Protein 1GG4 (pdb70)

Radius of gyration: 36.11 Å; Cα contacts (8 Å, |Δi|>4): 2031; chains: 2; bounding box: 95×79×88 Å

Organism: Escherichia coli (strain K12) (NCBI:txid83333)

Nearest PDB structures (foldseek):
  1gg4-assembly2_B  TM=1.001E+00  e=2.282E-78  Escherichia coli
  4cvk-assembly1_A  TM=8.024E-01  e=1.200E-45  Pseudomonas aeruginosa PAO1
  4ziy-assembly1_A  TM=7.717E-01  e=1.145E-40  Acinetobacter baumannii AB5075
  4qdi-assembly1_A  TM=7.540E-01  e=4.428E-40  Acinetobacter baumannii AB307-0294
  7d27-assembly1_A  TM=6.739E-01  e=1.101E-16  Acinetobacter baumannii

B-factor: mean 52.87, std 14.73, range [15.75, 120.43]

Secondary structure (DSSP, 8-state):
--EEHHHHHHHTTEEEES---EES-EES-GGG--TT-EEE--B-SS-BTTTTHHHHHHTT--EEEESS--S-SS-EEEES-HHHHHHHHHHHHHHHS--EEEEEE-SS-HHHHH--HHHHTTTS-EEE--TT--STTT---GGG--TT-SEEEEE---SSSSHHHHHHHHH--SEEEE-----HHHHHHHHHGGGGG--TT-EE--TTS--HHHHHHHHTTSEE--B-SS-TT-SBEEEEEEE-SSSEEEEEEETTEEEEEEE-SSSTHHHHHHHHHHHH------HHHHHHHHTT--PPTTSSEEEEEETTEEEEE--S---S---HHHHHHH---EEEEEE-----TTHHHHHHHHHHHHHHHHT-SEEEEESSSTHHHHHHTTS-EEESSHHHHHHHHHHHHHH-SSEEEEEE--GGG--HHHHHH-/--EEHHHHHHHHT-EEES---EES-EES-GGG--TT-EEE--EETTEETTTTHHHHHHHT-SEEEESS--S-SS-EEE-S-HHHHHHHHHHHHHHTS--EEEEEE-SS-HHHHH--HHHHHHHS-EEE--TT--STTT---GGG--TT-SEEEEE---SSTTHHHHHHHHH--SEEEE-----HHHHHHHHHGGGGG--TT-EE--TTS--HHHHHHHHTT-EE--B-SS-TT-SBEEEEEE--SS-EEEEEEETTEEEEEEE-SS-THHHHHHHHHHHH------HHHHHHHHTT----TTSSEEEEEETTEEEEE-TT---S---HHHHHHH---EEEEEE-----STHHHHHHHHHHHHHHHTT-SB--EESSSTHHHHHHTTS--EESSHHHHHHHHHHHHHH-SSEEEEEE--GGG--HHHHHH-

Structure (mmCIF, N/CA/C/O backbone):
data_1GG4
#
_entry.id   1GG4
#
_cell.length_a   74.2
_cell.length_b   74.2
_cell.length_c   429.3
_cell.angle_alpha   90.
_cell.angle_beta   90.
_cell.angle_gamma   120.
#
_symmetry.space_group_name_H-M   'P 61'
#
loop_
_entity.id
_entity.type
_entity.pdbx_description
1 polymer 'UDP-N-ACETYLMURAMOYLALANYL-D-GLUTAMYL-2,6-DIAMINOPIMELATE-D-ALANYL-D-ALANYL LIGASE'
2 water water
#
loop_
_atom_site.group_PDB
_atom_site.id
_atom_site.type_symbol
_atom_site.label_atom_id
_atom_site.label_alt_id
_atom_site.label_comp_id
_atom_site.label_asym_id
_atom_site.label_entity_id
_atom_site.label_seq_id
_atom_site.pdbx_PDB_ins_code
_atom_site.Cartn_x
_atom_site.Cartn_y
_atom_site.Cartn_z
_atom_site.occupancy
_atom_site.B_iso_or_equiv
_atom_site.auth_seq_id
_atom_site.auth_comp_id
_atom_site.auth_asym_id
_atom_site.auth_atom_id
_atom_site.pdbx_PDB_model_num
ATOM 9 N N . ILE A 1 2 ? 16.092 107.383 32.459 1.00 47.18 2 ILE A N 1
ATOM 10 C CA . ILE A 1 2 ? 16.449 108.613 33.156 1.00 43.70 2 ILE A CA 1
ATOM 11 C C . ILE A 1 2 ? 16.814 109.601 32.054 1.00 47.74 2 ILE A C 1
ATOM 12 O O . ILE A 1 2 ? 17.140 109.188 30.925 1.00 46.16 2 ILE A O 1
ATOM 17 N N . SER A 1 3 ? 16.772 110.891 32.383 1.00 43.57 3 SER A N 1
ATOM 18 C CA . SER A 1 3 ? 17.086 111.933 31.424 1.00 36.81 3 SER A CA 1
ATOM 19 C C . SER A 1 3 ? 18.576 111.939 31.133 1.00 41.18 3 SER A C 1
ATOM 20 O O . SER A 1 3 ? 19.392 111.899 32.053 1.00 48.18 3 SER A O 1
ATOM 23 N N . VAL A 1 4 ? 18.930 111.936 29.852 1.00 43.05 4 VAL A N 1
ATOM 24 C CA . VAL A 1 4 ? 20.332 111.944 29.432 1.00 45.84 4 VAL A CA 1
ATOM 25 C C . VAL A 1 4 ? 20.494 112.726 28.115 1.00 47.06 4 VAL A C 1
ATOM 26 O O . VAL A 1 4 ? 19.579 112.756 27.296 1.00 44.04 4 VAL A O 1
ATOM 30 N N . THR A 1 5 ? 21.640 113.369 27.922 1.00 42.19 5 THR A N 1
ATOM 31 C CA . THR A 1 5 ? 21.871 114.130 26.703 1.00 41.19 5 THR A CA 1
ATOM 32 C C . THR A 1 5 ? 22.697 113.376 25.667 1.00 42.11 5 THR A C 1
ATOM 33 O O . THR A 1 5 ? 23.600 112.618 26.012 1.00 50.55 5 THR A O 1
ATOM 37 N N . LEU A 1 6 ? 22.413 113.628 24.394 1.00 40.73 6 LEU A N 1
ATOM 38 C CA . LEU A 1 6 ? 23.136 113.006 23.295 1.00 41.26 6 LEU A CA 1
ATOM 39 C C . LEU A 1 6 ? 24.644 113.190 23.468 1.00 46.96 6 LEU A C 1
ATOM 40 O O . LEU A 1 6 ? 25.418 112.263 23.236 1.00 54.35 6 LEU A O 1
ATOM 45 N N . SER A 1 7 ? 25.059 114.386 23.881 1.00 53.53 7 SER A N 1
ATOM 46 C CA . SER A 1 7 ? 26.473 114.679 24.074 1.00 49.12 7 SER A CA 1
ATOM 47 C C . SER A 1 7 ? 27.061 113.795 25.165 1.00 51.21 7 SER A C 1
ATOM 48 O O . SER A 1 7 ? 28.211 113.377 25.053 1.00 56.08 7 SER A O 1
ATOM 51 N N . GLN A 1 8 ? 26.283 113.500 26.209 1.00 45.11 8 GLN A N 1
ATOM 52 C CA . GLN A 1 8 ? 26.757 112.616 27.277 1.00 40.39 8 GLN A CA 1
ATOM 53 C C . GLN A 1 8 ? 26.932 111.206 26.711 1.00 42.36 8 GLN A C 1
ATOM 54 O O . GLN A 1 8 ? 27.852 110.489 27.074 1.00 55.19 8 GLN A O 1
ATOM 60 N N . LEU A 1 9 ? 26.024 110.808 25.834 1.00 40.20 9 LEU A N 1
ATOM 61 C CA . LEU A 1 9 ? 26.058 109.487 25.226 1.00 40.63 9 LEU A CA 1
ATOM 62 C C . LEU A 1 9 ? 27.243 109.221 24.308 1.00 44.91 9 LEU A C 1
ATOM 63 O O . LEU A 1 9 ? 27.636 108.068 24.117 1.00 44.81 9 LEU A O 1
ATOM 68 N N . THR A 1 10 ? 27.761 110.263 23.671 1.00 47.79 10 THR A N 1
ATOM 69 C CA . THR A 1 10 ? 28.912 110.086 22.793 1.00 48.52 10 THR A CA 1
ATOM 70 C C . THR A 1 10 ? 30.044 109.440 23.609 1.00 47.35 10 THR A C 1
ATOM 71 O O . THR A 1 10 ? 30.688 108.489 23.169 1.00 45.07 10 THR A O 1
ATOM 75 N N . ASP A 1 11 ? 30.227 109.934 24.826 1.00 46.14 11 ASP A N 1
ATOM 76 C CA . ASP A 1 11 ? 31.232 109.419 25.733 1.00 54.45 11 ASP A CA 1
ATOM 77 C C . ASP A 1 11 ? 30.803 107.998 26.094 1.00 54.02 11 ASP A C 1
ATOM 78 O O . ASP A 1 11 ? 31.374 107.018 25.618 1.00 60.98 11 ASP A O 1
ATOM 83 N N . ILE A 1 12 ? 29.705 107.910 26.829 1.00 47.98 12 ILE A N 1
ATOM 84 C CA . ILE A 1 12 ? 29.148 106.654 27.295 1.00 41.59 12 ILE A CA 1
ATOM 85 C C . ILE A 1 12 ? 29.121 105.501 26.313 1.00 43.89 12 ILE A C 1
ATOM 86 O O . ILE A 1 12 ? 29.618 104.425 26.613 1.00 52.06 12 ILE A O 1
ATOM 91 N N . LEU A 1 13 ? 28.557 105.713 25.136 1.00 42.91 13 LEU A N 1
ATOM 92 C CA . LEU A 1 13 ? 28.455 104.635 24.157 1.00 41.79 13 LEU A CA 1
ATOM 93 C C . LEU A 1 13 ? 29.601 104.618 23.153 1.00 45.43 13 LEU A C 1
ATOM 94 O O . LEU A 1 13 ? 29.592 103.822 22.209 1.00 47.23 13 LEU A O 1
ATOM 99 N N . ASN A 1 14 ? 30.598 105.475 23.375 1.00 49.96 14 ASN A N 1
ATOM 100 C CA . ASN A 1 14 ? 31.737 105.613 22.468 1.00 48.96 14 ASN A CA 1
ATOM 101 C C . ASN A 1 14 ? 31.194 105.760 21.034 1.00 48.76 14 ASN A C 1
ATOM 102 O O . ASN A 1 14 ? 31.314 104.862 20.181 1.00 45.94 14 ASN A O 1
ATOM 107 N N . GLY A 1 15 ? 30.562 106.901 20.797 1.00 48.16 15 GLY A N 1
ATOM 108 C CA . GLY A 1 15 ? 29.968 107.155 19.503 1.00 54.07 15 GLY A CA 1
ATOM 109 C C . GLY A 1 15 ? 30.015 108.614 19.132 1.00 50.79 15 GLY A C 1
ATOM 110 O O . GLY A 1 15 ? 30.220 109.460 19.994 1.00 47.78 15 GLY A O 1
ATOM 111 N N . GLU A 1 16 ? 29.815 108.893 17.844 1.00 53.07 16 GLU A N 1
ATOM 112 C CA . GLU A 1 16 ? 29.853 110.243 17.283 1.00 58.10 16 GLU A CA 1
ATOM 113 C C . GLU A 1 16 ? 28.463 110.935 17.213 1.00 54.76 16 GLU A C 1
ATOM 114 O O . GLU A 1 16 ? 27.481 110.327 16.770 1.00 50.07 16 GLU A O 1
ATOM 120 N N . LEU A 1 17 ? 28.388 112.195 17.658 1.00 48.53 17 LEU A N 1
ATOM 121 C CA . LEU A 1 17 ? 27.137 112.948 17.619 1.00 47.27 17 LEU A CA 1
ATOM 122 C C . LEU A 1 17 ? 27.091 113.691 16.291 1.00 51.64 17 LEU A C 1
ATOM 123 O O . LEU A 1 17 ? 27.934 114.544 16.011 1.00 48.72 17 LEU A O 1
ATOM 128 N N . GLN A 1 18 ? 26.084 113.385 15.487 1.00 57.48 18 GLN A N 1
ATOM 129 C CA . GLN A 1 18 ? 25.942 114.026 14.189 1.00 57.05 18 GLN A CA 1
ATOM 130 C C . GLN A 1 18 ? 24.604 114.765 14.069 1.00 54.10 18 GLN A C 1
ATOM 131 O O . GLN A 1 18 ? 23.741 114.383 13.270 1.00 54.41 18 GLN A O 1
ATOM 137 N N . GLY A 1 19 ? 24.446 115.798 14.901 1.00 46.94 19 GLY A N 1
ATOM 138 C CA . GLY A 1 19 ? 23.248 116.623 14.930 1.00 46.36 19 GLY A CA 1
ATOM 139 C C . GLY A 1 19 ? 23.355 117.540 16.135 1.00 51.14 19 GLY A C 1
ATOM 140 O O . GLY A 1 19 ? 24.431 117.628 16.722 1.00 60.94 19 GLY A O 1
ATOM 141 N N . ALA A 1 20 ? 22.304 118.275 16.489 1.00 50.56 20 ALA A N 1
ATOM 142 C CA . ALA A 1 20 ? 22.363 119.147 17.674 1.00 51.74 20 ALA A CA 1
ATOM 143 C C . ALA A 1 20 ? 22.319 118.291 18.941 1.00 52.50 20 ALA A C 1
ATOM 144 O O . ALA A 1 20 ? 22.160 117.080 18.859 1.00 67.81 20 ALA A O 1
ATOM 146 N N . ASP A 1 21 ? 22.497 118.895 20.108 1.00 51.45 21 ASP A N 1
ATOM 147 C CA . ASP A 1 21 ? 22.424 118.109 21.329 1.00 51.53 21 ASP A CA 1
ATOM 148 C C . ASP A 1 21 ? 20.940 117.980 21.659 1.00 54.41 21 ASP A C 1
ATOM 149 O O . ASP A 1 21 ? 20.135 118.738 21.135 1.00 62.15 21 ASP A O 1
ATOM 154 N N . ILE A 1 22 ? 20.574 117.053 22.540 1.00 60.95 22 ILE A N 1
ATOM 155 C CA . ILE A 1 22 ? 19.168 116.803 22.890 1.00 49.56 22 ILE A CA 1
ATOM 156 C C . ILE A 1 22 ? 19.092 116.080 24.233 1.00 45.19 22 ILE A C 1
ATOM 157 O O . ILE A 1 22 ? 20.051 115.435 24.642 1.00 44.08 22 ILE A O 1
ATOM 162 N N . THR A 1 23 ? 17.980 116.235 24.939 1.00 43.59 23 THR A N 1
ATOM 163 C CA . THR A 1 23 ? 17.765 115.501 26.178 1.00 44.09 23 THR A CA 1
ATOM 164 C C . THR A 1 23 ? 16.779 114.378 25.827 1.00 47.66 23 THR A C 1
ATOM 165 O O . THR A 1 23 ? 15.817 114.593 25.077 1.00 45.43 23 THR A O 1
ATOM 169 N N . LEU A 1 24 ? 17.083 113.175 26.305 1.00 51.46 24 LEU A N 1
ATOM 170 C CA . LEU A 1 24 ? 16.261 111.992 26.104 1.00 43.21 24 LEU A CA 1
ATOM 171 C C . LEU A 1 24 ? 15.759 111.669 27.501 1.00 56.60 24 LEU A C 1
ATOM 172 O O . LEU A 1 24 ? 16.404 111.997 28.500 1.00 62.47 24 LEU A O 1
ATOM 177 N N . ASP A 1 25 ? 14.625 110.994 27.563 1.00 59.89 25 ASP A N 1
ATOM 178 C CA . ASP A 1 25 ? 13.988 110.640 28.822 1.00 52.02 25 ASP A CA 1
ATOM 179 C C . ASP A 1 25 ? 13.362 109.272 28.584 1.00 47.96 25 ASP A C 1
ATOM 180 O O . ASP A 1 25 ? 12.838 108.645 29.505 1.00 49.87 25 ASP A O 1
ATOM 185 N N . ALA A 1 26 ? 13.478 108.796 27.344 1.00 34.53 26 ALA A N 1
ATOM 186 C CA . ALA A 1 26 ? 12.900 107.536 26.923 1.00 31.22 26 ALA A CA 1
ATOM 187 C C . ALA A 1 26 ? 13.601 106.964 25.698 1.00 38.50 26 ALA A C 1
ATOM 188 O O . ALA A 1 26 ? 13.923 107.693 24.762 1.00 36.15 26 ALA A O 1
ATOM 190 N N . VAL A 1 27 ? 13.781 105.645 25.679 1.00 43.41 27 VAL A N 1
ATOM 191 C CA . VAL A 1 27 ? 14.453 104.974 24.563 1.00 44.56 27 VAL A CA 1
ATOM 192 C C . VAL A 1 27 ? 13.655 103.729 24.183 1.00 48.09 27 VAL A C 1
ATOM 193 O O . VAL A 1 27 ? 12.953 103.154 25.037 1.00 49.65 27 VAL A O 1
ATOM 197 N N . THR A 1 28 ? 13.727 103.347 22.906 1.00 44.55 28 THR A N 1
ATOM 198 C CA . THR A 1 28 ? 13.032 102.170 22.416 1.00 43.10 28 THR A CA 1
ATOM 199 C C . THR A 1 28 ? 13.579 101.676 21.100 1.00 48.27 28 THR A C 1
ATOM 200 O O . THR A 1 28 ? 14.217 102.418 20.357 1.00 44.71 28 THR A O 1
ATOM 204 N N . THR A 1 29 ? 13.308 100.402 20.835 1.00 51.92 29 THR A N 1
ATOM 205 C CA . THR A 1 29 ? 13.733 99.705 19.629 1.00 47.38 29 THR A CA 1
ATOM 206 C C . THR A 1 29 ? 12.481 99.369 18.791 1.00 52.42 29 THR A C 1
ATOM 207 O O . THR A 1 29 ? 12.583 98.799 17.702 1.00 49.25 29 THR A O 1
ATOM 211 N N . ASP A 1 30 ? 11.306 99.756 19.288 1.00 55.10 30 ASP A N 1
ATOM 212 C CA . ASP A 1 30 ? 10.044 99.438 18.622 1.00 57.03 30 ASP A CA 1
ATOM 213 C C . ASP A 1 30 ? 9.270 100.655 18.141 1.00 58.88 30 ASP A C 1
ATOM 214 O O . ASP A 1 30 ? 8.913 101.541 18.940 1.00 46.50 30 ASP A O 1
ATOM 219 N N . THR A 1 31 ? 8.961 100.641 16.841 1.00 60.24 31 THR A N 1
ATOM 220 C CA . THR A 1 31 ? 8.207 101.711 16.173 1.00 64.24 31 THR A CA 1
ATOM 221 C C . THR A 1 31 ? 6.822 101.864 16.787 1.00 62.90 31 THR A C 1
ATOM 222 O O . THR A 1 31 ? 6.289 102.977 16.923 1.00 66.16 31 THR A O 1
ATOM 226 N N . ARG A 1 32 ? 6.286 100.742 17.244 1.00 58.94 32 ARG A N 1
ATOM 227 C CA . ARG A 1 32 ? 4.971 100.713 17.858 1.00 58.49 32 ARG A CA 1
ATOM 228 C C . ARG A 1 32 ? 5.072 101.250 19.295 1.00 57.27 32 ARG A C 1
ATOM 229 O O . ARG A 1 32 ? 4.077 101.382 20.005 1.00 55.24 32 ARG A O 1
ATOM 237 N N . LYS A 1 33 ? 6.281 101.625 19.695 1.00 60.79 33 LYS A N 1
ATOM 238 C CA . LYS A 1 33 ? 6.504 102.126 21.039 1.00 64.95 33 LYS A CA 1
ATOM 239 C C . LYS A 1 33 ? 7.216 103.483 21.141 1.00 63.80 33 LYS A C 1
ATOM 240 O O . LYS A 1 33 ? 7.875 103.766 22.150 1.00 63.04 33 LYS A O 1
ATOM 246 N N . LEU A 1 34 ? 7.065 104.336 20.129 1.00 58.59 34 LEU A N 1
ATOM 247 C CA . LEU A 1 34 ? 7.710 105.650 20.169 1.00 50.89 34 LEU A CA 1
ATOM 248 C C . LEU A 1 34 ? 7.012 106.605 21.147 1.00 55.00 34 LEU A C 1
ATOM 249 O O . LEU A 1 34 ? 5.799 106.511 21.375 1.00 59.24 34 LEU A O 1
ATOM 254 N N . THR A 1 35 ? 7.788 107.510 21.735 1.00 56.80 35 THR A N 1
ATOM 255 C CA . THR A 1 35 ? 7.259 108.517 22.650 1.00 55.31 35 THR A CA 1
ATOM 256 C C . THR A 1 35 ? 7.831 109.822 22.098 1.00 65.34 35 THR A C 1
ATOM 257 O O . THR A 1 35 ? 8.893 109.819 21.453 1.00 62.05 35 THR A O 1
ATOM 261 N N . PRO A 1 36 ? 7.116 110.946 22.294 1.00 68.89 36 PRO A N 1
ATOM 262 C CA . PRO A 1 36 ? 7.540 112.266 21.821 1.00 62.39 36 PRO A CA 1
ATOM 263 C C . PRO A 1 36 ? 8.978 112.628 22.182 1.00 56.27 36 PRO A C 1
ATOM 264 O O . PRO A 1 36 ? 9.245 113.001 23.320 1.00 52.54 36 PRO A O 1
ATOM 268 N N . GLY A 1 37 ? 9.888 112.521 21.211 1.00 54.43 37 GLY A N 1
ATOM 269 C CA . GLY A 1 37 ? 11.285 112.883 21.418 1.00 52.82 37 GLY A CA 1
ATOM 270 C C . GLY A 1 37 ? 12.125 111.857 22.144 1.00 54.66 37 GLY A C 1
ATOM 271 O O . GLY A 1 37 ? 12.964 112.201 22.979 1.00 57.14 37 GLY A O 1
ATOM 272 N N . CYS A 1 38 ? 11.895 110.596 21.818 1.00 49.77 38 CYS A N 1
ATOM 273 C CA . CYS A 1 38 ? 12.612 109.493 22.426 1.00 44.47 38 CYS A CA 1
ATOM 274 C C . CYS A 1 38 ? 13.779 109.124 21.516 1.00 43.94 38 CYS A C 1
ATOM 275 O O . CYS A 1 38 ? 13.930 109.700 20.435 1.00 40.92 38 CYS A O 1
ATOM 278 N N . LEU A 1 39 ? 14.605 108.180 21.961 1.00 44.94 39 LEU A N 1
ATOM 279 C CA . LEU A 1 39 ? 15.746 107.710 21.176 1.00 41.24 39 LEU A CA 1
ATOM 280 C C . LEU A 1 39 ? 15.363 106.386 20.550 1.00 44.55 39 LEU A C 1
ATOM 281 O O . LEU A 1 39 ? 15.000 105.440 21.252 1.00 55.90 39 LEU A O 1
ATOM 286 N N . PHE A 1 40 ? 15.392 106.320 19.231 1.00 41.40 40 PHE A N 1
ATOM 287 C CA . PHE A 1 40 ? 15.060 105.078 18.564 1.00 42.18 40 PHE A CA 1
ATOM 288 C C . PHE A 1 40 ? 16.361 104.364 18.254 1.00 43.34 40 PHE A C 1
ATOM 289 O O . PHE A 1 40 ? 17.171 104.875 17.493 1.00 39.81 40 PHE A O 1
ATOM 297 N N . VAL A 1 41 ? 16.568 103.210 18.883 1.00 46.05 41 VAL A N 1
ATOM 298 C CA . VAL A 1 41 ? 17.762 102.403 18.668 1.00 37.37 41 VAL A CA 1
ATOM 299 C C . VAL A 1 41 ? 17.480 101.516 17.481 1.00 34.36 41 VAL A C 1
ATOM 300 O O . VAL A 1 41 ? 16.564 100.700 17.503 1.00 41.89 41 VAL A O 1
ATOM 304 N N . ALA A 1 42 ? 18.272 101.658 16.442 1.00 36.27 42 ALA A N 1
ATOM 305 C CA . ALA A 1 42 ? 18.064 100.844 15.272 1.00 38.45 42 ALA A CA 1
ATOM 306 C C . ALA A 1 42 ? 18.936 99.600 15.333 1.00 46.86 42 ALA A C 1
ATOM 307 O O . ALA A 1 42 ? 20.125 99.642 15.032 1.00 48.00 42 ALA A O 1
ATOM 309 N N . LEU A 1 43 ? 18.358 98.496 15.778 1.00 53.14 43 LEU A N 1
ATOM 310 C CA . LEU A 1 43 ? 19.113 97.258 15.861 1.00 52.04 43 LEU A CA 1
ATOM 311 C C . LEU A 1 43 ? 19.038 96.521 14.545 1.00 54.27 43 LEU A C 1
ATOM 312 O O . LEU A 1 43 ? 18.157 96.768 13.727 1.00 59.42 43 LEU A O 1
ATOM 317 N N . LYS A 1 44 ? 19.951 95.590 14.348 1.00 60.20 44 LYS A N 1
ATOM 318 C CA . LYS A 1 44 ? 19.907 94.783 13.162 1.00 68.02 44 LYS A CA 1
ATOM 319 C C . LYS A 1 44 ? 20.025 93.329 13.563 1.00 76.22 44 LYS A C 1
ATOM 320 O O . LYS A 1 44 ? 21.001 92.919 14.207 1.00 73.19 44 LYS A O 1
ATOM 326 N N . GLY A 1 45 ? 18.916 92.616 13.397 1.00 84.63 45 GLY A N 1
ATOM 327 C CA . GLY A 1 45 ? 18.911 91.198 13.660 1.00 90.04 45 GLY A CA 1
ATOM 328 C C . GLY A 1 45 ? 19.395 90.661 12.310 1.00 96.87 45 GLY A C 1
ATOM 329 O O . GLY A 1 45 ? 19.963 91.401 11.509 1.00 98.95 45 GLY A O 1
ATOM 330 N N . GLU A 1 46 ? 19.168 89.378 12.055 1.00 102.48 46 GLU A N 1
ATOM 331 C CA . GLU A 1 46 ? 19.593 88.781 10.789 1.00 104.49 46 GLU A CA 1
ATOM 332 C C . GLU A 1 46 ? 18.525 89.111 9.726 1.00 102.26 46 GLU A C 1
ATOM 333 O O . GLU A 1 46 ? 18.820 89.643 8.653 1.00 100.04 46 GLU A O 1
ATOM 339 N N . ARG A 1 47 ? 17.284 88.840 10.090 1.00 101.35 47 ARG A N 1
ATOM 340 C CA . ARG A 1 47 ? 16.140 89.075 9.218 1.00 105.41 47 ARG A CA 1
ATOM 341 C C . ARG A 1 47 ? 15.422 90.422 9.445 1.00 107.88 47 ARG A C 1
ATOM 342 O O . ARG A 1 47 ? 14.197 90.491 9.288 1.00 110.70 47 ARG A O 1
ATOM 350 N N . PHE A 1 48 ? 16.176 91.440 9.870 1.00 104.35 48 PHE A N 1
ATOM 351 C CA . PHE A 1 48 ? 15.688 92.797 10.116 1.00 96.56 48 PHE A CA 1
ATOM 352 C C . PHE A 1 48 ? 16.740 93.844 10.456 1.00 87.57 48 PHE A C 1
ATOM 353 O O . PHE A 1 48 ? 17.474 93.705 11.456 1.00 88.98 48 PHE A O 1
ATOM 361 N N . ASP A 1 49 ? 16.866 94.878 9.630 1.00 76.74 49 ASP A N 1
ATOM 362 C CA . ASP A 1 49 ? 17.775 95.988 9.915 1.00 67.60 49 ASP A CA 1
ATOM 363 C C . ASP A 1 49 ? 16.847 97.176 10.218 1.00 60.45 49 ASP A C 1
ATOM 364 O O . ASP A 1 49 ? 16.283 97.795 9.320 1.00 64.78 49 ASP A O 1
ATOM 369 N N . ALA A 1 50 ? 16.674 97.467 11.504 1.00 47.80 50 ALA A N 1
ATOM 370 C CA . ALA A 1 50 ? 15.806 98.551 11.927 1.00 45.69 50 ALA A CA 1
ATOM 371 C C . ALA A 1 50 ? 16.255 99.939 11.468 1.00 52.37 50 ALA A C 1
ATOM 372 O O . ALA A 1 50 ? 15.708 100.949 11.915 1.00 53.35 50 ALA A O 1
ATOM 374 N N . HIS A 1 51 ? 17.280 99.995 10.621 1.00 61.09 51 HIS A N 1
ATOM 375 C CA . HIS A 1 51 ? 17.764 101.260 10.085 1.00 61.14 51 HIS A CA 1
ATOM 376 C C . HIS A 1 51 ? 16.748 101.662 9.037 1.00 65.42 51 HIS A C 1
ATOM 377 O O . HIS A 1 51 ? 16.395 102.832 8.933 1.00 69.83 51 HIS A O 1
ATOM 384 N N . ASP A 1 52 ? 16.224 100.673 8.314 1.00 64.84 52 ASP A N 1
ATOM 385 C CA . ASP A 1 52 ? 15.225 100.906 7.270 1.00 59.37 52 ASP A CA 1
ATOM 386 C C . ASP A 1 52 ? 13.910 101.394 7.862 1.00 58.69 52 ASP A C 1
ATOM 387 O O . ASP A 1 52 ? 13.004 101.778 7.124 1.00 64.01 52 ASP A O 1
ATOM 392 N N . PHE A 1 53 ? 13.793 101.339 9.189 1.00 54.51 53 PHE A N 1
ATOM 393 C CA . PHE A 1 53 ? 12.598 101.813 9.886 1.00 59.65 53 PHE A CA 1
ATOM 394 C C . PHE A 1 53 ? 12.855 103.176 10.527 1.00 60.13 53 PHE A C 1
ATOM 395 O O . PHE A 1 53 ? 12.055 103.663 11.328 1.00 67.08 53 PHE A O 1
ATOM 403 N N . ALA A 1 54 ? 13.969 103.793 10.153 1.00 59.69 54 ALA A N 1
ATOM 404 C CA . ALA A 1 54 ? 14.360 105.094 10.667 1.00 56.38 54 ALA A CA 1
ATOM 405 C C . ALA A 1 54 ? 13.342 106.178 10.345 1.00 54.91 54 ALA A C 1
ATOM 406 O O . ALA A 1 54 ? 12.922 106.915 11.237 1.00 52.80 54 ALA A O 1
ATOM 408 N N . ASP A 1 55 ? 12.951 106.267 9.073 1.00 55.35 55 ASP A N 1
ATOM 409 C CA . ASP A 1 55 ? 11.997 107.280 8.607 1.00 57.36 55 ASP A CA 1
ATOM 410 C C . ASP A 1 55 ? 10.682 107.166 9.361 1.00 59.53 55 ASP A C 1
ATOM 411 O O . ASP A 1 55 ? 10.068 108.181 9.729 1.00 56.48 55 ASP A O 1
ATOM 416 N N . GLN A 1 56 ? 10.253 105.923 9.591 1.00 54.45 56 GLN A N 1
ATOM 417 C CA . GLN A 1 56 ? 9.022 105.676 10.316 1.00 46.76 56 GLN A CA 1
ATOM 418 C C . GLN A 1 56 ? 9.145 106.170 11.754 1.00 49.11 56 GLN A C 1
ATOM 419 O O . GLN A 1 56 ? 8.249 106.840 12.253 1.00 58.90 56 GLN A O 1
ATOM 425 N N . ALA A 1 57 ? 10.254 105.853 12.418 1.00 52.84 57 ALA A N 1
ATOM 426 C CA . ALA A 1 57 ? 10.489 106.296 13.795 1.00 49.95 57 ALA A CA 1
ATOM 427 C C . ALA A 1 57 ? 10.455 107.826 13.863 1.00 52.54 57 ALA A C 1
ATOM 428 O O . ALA A 1 57 ? 10.019 108.405 14.861 1.00 49.72 57 ALA A O 1
ATOM 430 N N . LYS A 1 58 ? 10.946 108.480 12.811 1.00 60.29 58 LYS A N 1
ATOM 431 C CA . LYS A 1 58 ? 10.946 109.946 12.748 1.00 61.70 58 LYS A CA 1
ATOM 432 C C . LYS A 1 58 ? 9.497 110.404 12.691 1.00 58.85 58 LYS A C 1
ATOM 433 O O . LYS A 1 58 ? 9.049 111.224 13.510 1.00 56.12 58 LYS A O 1
ATOM 439 N N . ALA A 1 59 ? 8.770 109.813 11.745 1.00 49.78 59 ALA A N 1
ATOM 440 C CA . ALA A 1 59 ? 7.370 110.105 11.517 1.00 45.95 59 ALA A CA 1
ATOM 441 C C . ALA A 1 59 ? 6.522 109.823 12.756 1.00 49.25 59 ALA A C 1
ATOM 442 O O . ALA A 1 59 ? 5.419 110.358 12.893 1.00 52.84 59 ALA A O 1
ATOM 444 N N . GLY A 1 60 ? 7.032 108.962 13.640 1.00 45.56 60 GLY A N 1
ATOM 445 C CA . GLY A 1 60 ? 6.322 108.616 14.864 1.00 41.33 60 GLY A CA 1
ATOM 446 C C . GLY A 1 60 ? 6.600 109.576 16.001 1.00 45.74 60 GLY A C 1
ATOM 447 O O . GLY A 1 60 ? 5.934 109.521 17.043 1.00 47.87 60 GLY A O 1
ATOM 448 N N . GLY A 1 61 ? 7.602 110.437 15.811 1.00 48.95 61 GLY A N 1
ATOM 449 C CA . GLY A 1 61 ? 7.954 111.410 16.828 1.00 40.70 61 GLY A CA 1
ATOM 450 C C . GLY A 1 61 ? 9.254 111.131 17.555 1.00 44.66 61 GLY A C 1
ATOM 451 O O . GLY A 1 61 ? 9.492 111.697 18.633 1.00 37.99 61 GLY A O 1
ATOM 452 N N . ALA A 1 62 ? 10.109 110.285 16.975 1.00 44.41 62 ALA A N 1
ATOM 453 C CA . ALA A 1 62 ? 11.396 109.958 17.601 1.00 52.81 62 ALA A CA 1
ATOM 454 C C . ALA A 1 62 ? 12.334 111.175 17.584 1.00 56.76 62 ALA A C 1
ATOM 455 O O . ALA A 1 62 ? 12.566 111.773 16.523 1.00 54.20 62 ALA A O 1
ATOM 457 N N . GLY A 1 63 ? 12.846 111.543 18.762 1.00 58.77 63 GLY A N 1
ATOM 458 C CA . GLY A 1 63 ? 13.743 112.686 18.884 1.00 58.67 63 GLY A CA 1
ATOM 459 C C . GLY A 1 63 ? 15.160 112.585 18.313 1.00 61.73 63 GLY A C 1
ATOM 460 O O . GLY A 1 63 ? 15.760 113.615 17.965 1.00 59.99 63 GLY A O 1
ATOM 461 N N . ALA A 1 64 ? 15.688 111.362 18.212 1.00 56.87 64 ALA A N 1
ATOM 462 C CA . ALA A 1 64 ? 17.043 111.101 17.703 1.00 45.63 64 ALA A CA 1
ATOM 463 C C . ALA A 1 64 ? 17.158 109.626 17.370 1.00 41.59 64 ALA A C 1
ATOM 464 O O . ALA A 1 64 ? 16.313 108.839 17.775 1.00 43.88 64 ALA A O 1
ATOM 466 N N . LEU A 1 65 ? 18.231 109.239 16.692 1.00 41.17 65 LEU A N 1
ATOM 467 C CA . LEU A 1 65 ? 18.422 107.844 16.331 1.00 45.66 65 LEU A CA 1
ATOM 468 C C . LEU A 1 65 ? 19.799 107.317 16.759 1.00 52.88 65 LEU A C 1
ATOM 469 O O . LEU A 1 65 ? 20.811 107.964 16.501 1.00 62.09 65 LEU A O 1
ATOM 474 N N . LEU A 1 66 ? 19.838 106.154 17.409 1.00 51.40 66 LEU A N 1
ATOM 475 C CA . LEU A 1 66 ? 21.098 105.514 17.812 1.00 39.97 66 LEU A CA 1
ATOM 476 C C . LEU A 1 66 ? 21.276 104.532 16.679 1.00 43.81 66 LEU A C 1
ATOM 477 O O . LEU A 1 66 ? 20.508 103.573 16.572 1.00 46.47 66 LEU A O 1
ATOM 482 N N . VAL A 1 67 ? 22.287 104.753 15.843 1.00 44.11 67 VAL A N 1
ATOM 483 C CA . VAL A 1 67 ? 22.491 103.924 14.664 1.00 41.62 67 VAL A CA 1
ATOM 484 C C . VAL A 1 67 ? 23.966 103.632 14.382 1.00 45.39 67 VAL A C 1
ATOM 485 O O . VAL A 1 67 ? 24.834 104.351 14.863 1.00 49.42 67 VAL A O 1
ATOM 489 N N . SER A 1 68 ? 24.237 102.558 13.630 1.00 49.25 68 SER A N 1
ATOM 490 C CA . SER A 1 68 ? 25.606 102.141 13.295 1.00 47.16 68 SER A CA 1
ATOM 491 C C . SER A 1 68 ? 26.141 102.643 11.951 1.00 52.59 68 SER A C 1
ATOM 492 O O . SER A 1 68 ? 27.128 102.112 11.431 1.00 52.90 68 SER A O 1
ATOM 495 N N . ARG A 1 69 ? 25.460 103.631 11.374 1.00 62.61 69 ARG A N 1
ATOM 496 C CA . ARG A 1 69 ? 25.861 104.255 10.103 1.00 64.01 69 ARG A CA 1
ATOM 497 C C . ARG A 1 69 ? 25.005 105.509 9.903 1.00 66.17 69 ARG A C 1
ATOM 498 O O . ARG A 1 69 ? 23.946 105.643 10.529 1.00 63.65 69 ARG A O 1
ATOM 506 N N . PRO A 1 70 ? 25.502 106.484 9.117 1.00 68.13 70 PRO A N 1
ATOM 507 C CA . PRO A 1 70 ? 24.784 107.740 8.836 1.00 66.30 70 PRO A CA 1
ATOM 508 C C . PRO A 1 70 ? 23.548 107.488 7.960 1.00 65.91 70 PRO A C 1
ATOM 509 O O . PRO A 1 70 ? 23.602 106.693 7.015 1.00 67.55 70 PRO A O 1
ATOM 513 N N . LEU A 1 71 ? 22.441 108.149 8.271 1.00 62.79 71 LEU A N 1
ATOM 514 C CA . LEU A 1 71 ? 21.214 107.976 7.495 1.00 58.03 71 LEU A CA 1
ATOM 515 C C . LEU A 1 71 ? 20.690 109.344 7.099 1.00 62.99 71 LEU A C 1
ATOM 516 O O . LEU A 1 71 ? 20.862 110.313 7.840 1.00 63.23 71 LEU A O 1
ATOM 521 N N . ASP A 1 72 ? 20.047 109.432 5.940 1.00 65.45 72 ASP A N 1
ATOM 522 C CA . ASP A 1 72 ? 19.482 110.707 5.488 1.00 68.08 72 ASP A CA 1
ATOM 523 C C . ASP A 1 72 ? 18.127 110.935 6.154 1.00 61.75 72 ASP A C 1
ATOM 524 O O . ASP A 1 72 ? 17.077 110.853 5.510 1.00 56.00 72 ASP A O 1
ATOM 529 N N . ILE A 1 73 ? 18.155 111.141 7.465 1.00 55.38 73 ILE A N 1
ATOM 530 C CA . ILE A 1 73 ? 16.942 111.377 8.231 1.00 55.78 73 ILE A CA 1
ATOM 531 C C . ILE A 1 73 ? 17.253 112.631 9.035 1.00 56.74 73 ILE A C 1
ATOM 532 O O . ILE A 1 73 ? 18.213 112.666 9.797 1.00 61.67 73 ILE A O 1
ATOM 537 N N . ASP A 1 74 ? 16.462 113.668 8.831 1.00 57.99 74 ASP A N 1
ATOM 538 C CA . ASP A 1 74 ? 16.650 114.925 9.525 1.00 55.52 74 ASP A CA 1
ATOM 539 C C . ASP A 1 74 ? 16.386 114.734 11.011 1.00 52.20 74 ASP A C 1
ATOM 540 O O . ASP A 1 74 ? 15.366 115.181 11.546 1.00 55.60 74 ASP A O 1
ATOM 545 N N . LEU A 1 75 ? 17.302 114.041 11.669 1.00 49.87 75 LEU A N 1
ATOM 546 C CA . LEU A 1 75 ? 17.198 113.744 13.089 1.00 47.25 75 LEU A CA 1
ATOM 547 C C . LEU A 1 75 ? 18.593 113.538 13.622 1.00 45.93 75 LEU A C 1
ATOM 548 O O . LEU A 1 75 ? 19.422 112.912 12.950 1.00 49.97 75 LEU A O 1
ATOM 553 N N . PRO A 1 76 ? 18.892 114.098 14.810 1.00 43.10 76 PRO A N 1
ATOM 554 C CA . PRO A 1 76 ? 20.204 113.973 15.452 1.00 42.03 76 PRO A CA 1
ATOM 555 C C . PRO A 1 76 ? 20.568 112.489 15.542 1.00 46.84 76 PRO A C 1
ATOM 556 O O . PRO A 1 76 ? 19.768 111.654 15.985 1.00 47.76 76 PRO A O 1
ATOM 560 N N . GLN A 1 77 ? 21.762 112.162 15.075 1.00 46.37 77 GLN A N 1
ATOM 561 C CA . GLN A 1 77 ? 22.214 110.790 15.082 1.00 46.51 77 GLN A CA 1
ATOM 562 C C . GLN A 1 77 ? 23.444 110.540 15.953 1.00 51.45 77 GLN A C 1
ATOM 563 O O . GLN A 1 77 ? 24.311 111.396 16.133 1.00 51.45 77 GLN A O 1
ATOM 569 N N . LEU A 1 78 ? 23.478 109.358 16.533 1.00 54.42 78 LEU A N 1
ATOM 570 C CA . LEU A 1 78 ? 24.565 108.955 17.385 1.00 52.32 78 LEU A CA 1
ATOM 571 C C . LEU A 1 78 ? 25.120 107.727 16.699 1.00 50.81 78 LEU A C 1
ATOM 572 O O . LEU A 1 78 ? 24.552 106.638 16.806 1.00 57.73 78 LEU A O 1
ATOM 577 N N . ILE A 1 79 ? 26.170 107.924 15.908 1.00 46.68 79 ILE A N 1
ATOM 578 C CA . ILE A 1 79 ? 26.779 106.817 15.182 1.00 50.03 79 ILE A CA 1
ATOM 579 C C . ILE A 1 79 ? 27.780 106.048 16.056 1.00 54.27 79 ILE A C 1
ATOM 580 O O . ILE A 1 79 ? 28.811 106.597 16.468 1.00 58.00 79 ILE A O 1
ATOM 585 N N . VAL A 1 80 ? 27.457 104.788 16.351 1.00 52.75 80 VAL A N 1
ATOM 586 C CA . VAL A 1 80 ? 28.305 103.925 17.166 1.00 47.48 80 VAL A CA 1
ATOM 587 C C . VAL A 1 80 ? 28.717 102.748 16.295 1.00 51.46 80 VAL A C 1
ATOM 588 O O . VAL A 1 80 ? 28.033 102.436 15.331 1.00 57.61 80 VAL A O 1
ATOM 592 N N . LYS A 1 81 ? 29.797 102.066 16.659 1.00 51.28 81 LYS A N 1
ATOM 593 C CA . LYS A 1 81 ? 30.268 100.913 15.891 1.00 57.73 81 LYS A CA 1
ATOM 594 C C . LYS A 1 81 ? 29.278 99.738 15.821 1.00 55.91 81 LYS A C 1
ATOM 595 O O . LYS A 1 81 ? 29.100 99.119 14.766 1.00 45.27 81 LYS A O 1
ATOM 601 N N . ASP A 1 82 ? 28.660 99.433 16.960 1.00 58.76 82 ASP A N 1
ATOM 602 C CA . ASP A 1 82 ? 27.720 98.318 17.082 1.00 58.42 82 ASP A CA 1
ATOM 603 C C . ASP A 1 82 ? 26.551 98.742 17.962 1.00 55.75 82 ASP A C 1
ATOM 604 O O . ASP A 1 82 ? 26.749 99.129 19.123 1.00 59.46 82 ASP A O 1
ATOM 609 N N . THR A 1 83 ? 25.334 98.616 17.440 1.00 50.98 83 THR A N 1
ATOM 610 C CA . THR A 1 83 ? 24.144 99.022 18.186 1.00 50.49 83 THR A CA 1
ATOM 611 C C . THR A 1 83 ? 23.673 98.045 19.267 1.00 46.58 83 THR A C 1
ATOM 612 O O . THR A 1 83 ? 23.105 98.453 20.281 1.00 44.87 83 THR A O 1
ATOM 616 N N . ARG A 1 84 ? 23.914 96.760 19.042 1.00 42.80 84 ARG A N 1
ATOM 617 C CA . ARG A 1 84 ? 23.553 95.696 19.978 1.00 47.56 84 ARG A CA 1
ATOM 618 C C . ARG A 1 84 ? 24.298 96.006 21.280 1.00 47.06 84 ARG A C 1
ATOM 619 O O . ARG A 1 84 ? 23.718 96.056 22.368 1.00 43.73 84 ARG A O 1
ATOM 627 N N . LEU A 1 85 ? 25.589 96.275 21.128 1.00 46.60 85 LEU A N 1
ATOM 628 C CA . LEU A 1 85 ? 26.473 96.589 22.231 1.00 43.26 85 LEU A CA 1
ATOM 629 C C . LEU A 1 85 ? 26.077 97.897 22.880 1.00 45.89 85 LEU A C 1
ATOM 630 O O . LEU A 1 85 ? 25.847 97.939 24.092 1.00 50.67 85 LEU A O 1
ATOM 635 N N . ALA A 1 86 ? 25.923 98.943 22.068 1.00 44.03 86 ALA A N 1
ATOM 636 C CA . ALA A 1 86 ? 25.568 100.267 22.585 1.00 46.20 86 ALA A CA 1
ATOM 637 C C . ALA A 1 86 ? 24.272 100.281 23.395 1.00 44.29 86 ALA A C 1
ATOM 638 O O . ALA A 1 86 ? 24.161 100.986 24.402 1.00 44.04 86 ALA A O 1
ATOM 640 N N . PHE A 1 87 ? 23.310 99.474 22.963 1.00 45.51 87 PHE A N 1
ATOM 641 C CA . PHE A 1 87 ? 22.009 99.361 23.631 1.00 47.62 87 PHE A CA 1
ATOM 642 C C . PHE A 1 87 ? 22.264 98.779 25.024 1.00 45.07 87 PHE A C 1
ATOM 643 O O . PHE A 1 87 ? 21.790 99.310 26.032 1.00 45.72 87 PHE A O 1
ATOM 651 N N . GLY A 1 88 ? 23.040 97.700 25.071 1.00 42.16 88 GLY A N 1
ATOM 652 C CA . GLY A 1 88 ? 23.368 97.084 26.338 1.00 33.67 88 GLY A CA 1
ATOM 653 C C . GLY A 1 88 ? 24.148 98.066 27.182 1.00 39.25 88 GLY A C 1
ATOM 654 O O . GLY A 1 88 ? 23.844 98.256 28.362 1.00 45.96 88 GLY A O 1
ATOM 655 N N . GLU A 1 89 ? 25.126 98.733 26.578 1.00 33.34 89 GLU A N 1
ATOM 656 C CA . GLU A 1 89 ? 25.924 99.705 27.305 1.00 38.60 89 GLU A CA 1
ATOM 657 C C . GLU A 1 89 ? 25.098 100.836 27.887 1.00 40.30 89 GLU A C 1
ATOM 658 O O . GLU A 1 89 ? 25.329 101.240 29.030 1.00 47.63 89 GLU A O 1
ATOM 664 N N . LEU A 1 90 ? 24.131 101.340 27.123 1.00 38.73 90 LEU A N 1
ATOM 665 C CA . LEU A 1 90 ? 23.264 102.418 27.602 1.00 38.18 90 LEU A CA 1
ATOM 666 C C . LEU A 1 90 ? 22.474 101.934 28.823 1.00 40.06 90 LEU A C 1
ATOM 667 O O . LEU A 1 90 ? 22.267 102.699 29.779 1.00 39.55 90 LEU A O 1
ATOM 672 N N . ALA A 1 91 ? 22.068 100.660 28.790 1.00 36.61 91 ALA A N 1
ATOM 673 C CA . ALA A 1 91 ? 21.295 100.019 29.869 1.00 38.33 91 ALA A CA 1
ATOM 674 C C . ALA A 1 91 ? 22.140 99.855 31.117 1.00 38.44 91 ALA A C 1
ATOM 675 O O . ALA A 1 91 ? 21.664 100.026 32.249 1.00 35.32 91 ALA A O 1
ATOM 677 N N . ALA A 1 92 ? 23.404 99.524 30.882 1.00 39.64 92 ALA A N 1
ATOM 678 C CA . ALA A 1 92 ? 24.393 99.358 31.939 1.00 44.54 92 ALA A CA 1
ATOM 679 C C . ALA A 1 92 ? 24.496 100.685 32.672 1.00 42.14 92 ALA A C 1
ATOM 680 O O . ALA A 1 92 ? 24.314 100.760 33.889 1.00 46.31 92 ALA A O 1
ATOM 682 N N . TRP A 1 93 ? 24.728 101.737 31.889 1.00 45.65 93 TRP A N 1
ATOM 683 C CA . TRP A 1 93 ? 24.855 103.090 32.401 1.00 38.40 93 TRP A CA 1
ATOM 684 C C . TRP A 1 93 ? 23.634 103.482 33.212 1.00 37.30 93 TRP A C 1
ATOM 685 O O . TRP A 1 93 ? 23.771 103.902 34.368 1.00 36.91 93 TRP A O 1
ATOM 696 N N . VAL A 1 94 ? 22.442 103.307 32.644 1.00 33.24 94 VAL A N 1
ATOM 697 C CA . VAL A 1 94 ? 21.238 103.656 33.382 1.00 38.43 94 VAL A CA 1
ATOM 698 C C . VAL A 1 94 ? 21.159 102.932 34.719 1.00 42.04 94 VAL A C 1
ATOM 699 O O . VAL A 1 94 ? 20.844 103.536 35.747 1.00 47.56 94 VAL A O 1
ATOM 703 N N . ARG A 1 95 ? 21.480 101.649 34.725 1.00 42.85 95 ARG A N 1
ATOM 704 C CA . ARG A 1 95 ? 21.405 100.903 35.966 1.00 43.71 95 ARG A CA 1
ATOM 705 C C . ARG A 1 95 ? 22.321 101.480 37.051 1.00 40.67 95 ARG A C 1
ATOM 706 O O . ARG A 1 95 ? 21.964 101.486 38.234 1.00 40.97 95 ARG A O 1
ATOM 714 N N . GLN A 1 96 ? 23.476 102.003 36.648 1.00 40.52 96 GLN A N 1
ATOM 715 C CA . GLN A 1 96 ? 24.423 102.572 37.611 1.00 36.98 96 GLN A CA 1
ATOM 716 C C . GLN A 1 96 ? 23.900 103.868 38.203 1.00 42.79 96 GLN A C 1
ATOM 717 O O . GLN A 1 96 ? 24.263 104.244 39.322 1.00 44.47 96 GLN A O 1
ATOM 723 N N . GLN A 1 97 ? 23.033 104.546 37.454 1.00 46.32 97 GLN A N 1
ATOM 724 C CA . GLN A 1 97 ? 22.495 105.827 37.896 1.00 40.40 97 GLN A CA 1
ATOM 725 C C . GLN A 1 97 ? 21.369 105.775 38.933 1.00 39.84 97 GLN A C 1
ATOM 726 O O . GLN A 1 97 ? 21.079 106.784 39.575 1.00 37.98 97 GLN A O 1
ATOM 732 N N . VAL A 1 98 ? 20.735 104.616 39.107 1.00 40.58 98 VAL A N 1
ATOM 733 C CA . VAL A 1 98 ? 19.626 104.499 40.068 1.00 38.77 98 VAL A CA 1
ATOM 734 C C . VAL A 1 98 ? 20.025 103.779 41.354 1.00 34.58 98 VAL A C 1
ATOM 735 O O . VAL A 1 98 ? 21.006 103.034 41.375 1.00 42.26 98 VAL A O 1
ATOM 739 N N . PRO A 1 99 ? 19.309 104.047 42.461 1.00 32.91 99 PRO A N 1
ATOM 740 C CA . PRO A 1 99 ? 19.574 103.435 43.779 1.00 40.52 99 PRO A CA 1
ATOM 741 C C . PRO A 1 99 ? 18.946 102.053 44.101 1.00 42.43 99 PRO A C 1
ATOM 742 O O . PRO A 1 99 ? 19.126 101.527 45.196 1.00 48.26 99 PRO A O 1
ATOM 746 N N . ALA A 1 100 ? 18.244 101.466 43.139 1.00 44.56 100 ALA A N 1
ATOM 747 C CA . ALA A 1 100 ? 17.568 100.177 43.299 1.00 39.60 100 ALA A CA 1
ATOM 748 C C . ALA A 1 100 ? 18.474 99.003 43.662 1.00 44.43 100 ALA A C 1
ATOM 749 O O . ALA A 1 100 ? 19.556 98.864 43.086 1.00 42.95 100 ALA A O 1
ATOM 751 N N . ARG A 1 101 ? 18.029 98.153 44.596 1.00 37.19 101 ARG A N 1
ATOM 752 C CA . ARG A 1 101 ? 18.796 96.960 44.973 1.00 35.28 101 ARG A CA 1
ATOM 753 C C . ARG A 1 101 ? 18.542 96.012 43.814 1.00 35.59 101 ARG A C 1
ATOM 754 O O . ARG A 1 101 ? 17.414 95.559 43.631 1.00 38.75 101 ARG A O 1
ATOM 762 N N . VAL A 1 102 ? 19.552 95.797 42.977 1.00 33.79 102 VAL A N 1
ATOM 763 C CA . VAL A 1 102 ? 19.410 94.932 41.823 1.00 27.50 102 VAL A CA 1
ATOM 764 C C . VAL A 1 102 ? 19.907 93.552 42.153 1.00 38.42 102 VAL A C 1
ATOM 765 O O . VAL A 1 102 ? 21.023 93.375 42.637 1.00 40.47 102 VAL A O 1
ATOM 769 N N . VAL A 1 103 ? 19.092 92.572 41.792 1.00 43.69 103 VAL A N 1
ATOM 770 C CA . VAL A 1 103 ? 19.357 91.172 42.054 1.00 35.21 103 VAL A CA 1
ATOM 771 C C . VAL A 1 103 ? 19.072 90.399 40.738 1.00 37.21 103 VAL A C 1
ATOM 772 O O . VAL A 1 103 ? 18.227 90.831 39.944 1.00 40.94 103 VAL A O 1
ATOM 776 N N . ALA A 1 104 ? 19.804 89.311 40.473 1.00 38.86 104 ALA A N 1
ATOM 777 C CA . ALA A 1 104 ? 19.616 88.528 39.239 1.00 31.74 104 ALA A CA 1
ATOM 778 C C . ALA A 1 104 ? 19.530 87.021 39.437 1.00 36.00 104 ALA A C 1
ATOM 779 O O . ALA A 1 104 ? 19.998 86.500 40.442 1.00 40.06 104 ALA A O 1
ATOM 781 N N . LEU A 1 105 ? 19.009 86.317 38.431 1.00 37.51 105 LEU A N 1
ATOM 782 C CA . LEU A 1 105 ? 18.837 84.872 38.494 1.00 33.99 105 LEU A CA 1
ATOM 783 C C . LEU A 1 105 ? 18.830 84.180 37.134 1.00 36.39 105 LEU A C 1
ATOM 784 O O . LEU A 1 105 ? 18.441 84.769 36.129 1.00 39.22 105 LEU A O 1
ATOM 789 N N . THR A 1 106 ? 19.222 82.909 37.125 1.00 44.46 106 THR A N 1
ATOM 790 C CA . THR A 1 106 ? 19.234 82.086 35.912 1.00 50.24 106 THR A CA 1
ATOM 791 C C . THR A 1 106 ? 18.883 80.667 36.334 1.00 49.66 106 THR A C 1
ATOM 792 O O . THR A 1 106 ? 18.507 80.435 37.485 1.00 47.55 106 THR A O 1
ATOM 796 N N . GLY A 1 107 ? 19.033 79.720 35.411 1.00 55.92 107 GLY A N 1
ATOM 797 C CA . GLY A 1 107 ? 18.747 78.322 35.694 1.00 56.56 107 GLY A CA 1
ATOM 798 C C . GLY A 1 107 ? 18.263 77.642 34.435 1.00 55.42 107 GLY A C 1
ATOM 799 O O . GLY A 1 107 ? 18.180 78.276 33.375 1.00 61.85 107 GLY A O 1
ATOM 800 N N . SER A 1 108 ? 17.995 76.344 34.521 1.00 57.95 108 SER A N 1
ATOM 801 C CA . SER A 1 108 ? 17.495 75.595 33.377 1.00 47.75 108 SER A CA 1
ATOM 802 C C . SER A 1 108 ? 15.982 75.533 33.489 1.00 45.02 108 SER A C 1
ATOM 803 O O . SER A 1 108 ? 15.282 75.530 32.485 1.00 50.05 108 SER A O 1
ATOM 806 N N . SER A 1 109 ? 15.480 75.531 34.718 1.00 47.38 109 SER A N 1
ATOM 807 C CA . SER A 1 109 ? 14.041 75.498 34.952 1.00 55.04 109 SER A CA 1
ATOM 808 C C . SER A 1 109 ? 13.696 76.347 36.183 1.00 56.64 109 SER A C 1
ATOM 809 O O . SER A 1 109 ? 14.547 76.552 37.056 1.00 58.67 109 SER A O 1
ATOM 812 N N . GLY A 1 110 ? 12.486 76.901 36.196 1.00 54.18 110 GLY A N 1
ATOM 813 C CA . GLY A 1 110 ? 12.039 77.712 37.316 1.00 51.32 110 GLY A CA 1
ATOM 814 C C . GLY A 1 110 ? 12.456 79.176 37.347 1.00 55.92 110 GLY A C 1
ATOM 815 O O . GLY A 1 110 ? 12.154 79.881 38.325 1.00 59.26 110 GLY A O 1
ATOM 816 N N . LYS A 1 111 ? 13.084 79.670 36.281 1.00 46.84 111 LYS A N 1
ATOM 817 C CA . LYS A 1 111 ? 13.513 81.062 36.276 1.00 39.97 111 LYS A CA 1
ATOM 818 C C . LYS A 1 111 ? 12.333 81.986 36.520 1.00 46.77 111 LYS A C 1
ATOM 819 O O . LYS A 1 111 ? 12.399 82.865 37.384 1.00 54.50 111 LYS A O 1
ATOM 825 N N . THR A 1 112 ? 11.216 81.713 35.848 1.00 46.34 112 THR A N 1
ATOM 826 C CA . THR A 1 112 ? 10.016 82.545 35.988 1.00 44.35 112 THR A CA 1
ATOM 827 C C . THR A 1 112 ? 9.325 82.514 37.357 1.00 42.37 112 THR A C 1
ATOM 828 O O . THR A 1 112 ? 8.871 83.550 37.847 1.00 33.97 112 THR A O 1
ATOM 832 N N . SER A 1 113 ? 9.263 81.344 37.987 1.00 45.41 113 SER A N 1
ATOM 833 C CA . SER A 1 113 ? 8.614 81.262 39.289 1.00 43.18 113 SER A CA 1
ATOM 834 C C . SER A 1 113 ? 9.498 81.811 40.388 1.00 45.65 113 SER A C 1
ATOM 835 O O . SER A 1 113 ? 8.998 82.431 41.335 1.00 54.55 113 SER A O 1
ATOM 838 N N . VAL A 1 114 ? 10.807 81.611 40.280 1.00 45.40 114 VAL A N 1
ATOM 839 C CA . VAL A 1 114 ? 11.686 82.155 41.303 1.00 46.05 114 VAL A CA 1
ATOM 840 C C . VAL A 1 114 ? 11.680 83.683 41.172 1.00 44.47 114 VAL A C 1
ATOM 841 O O . VAL A 1 114 ? 11.629 84.388 42.178 1.00 48.47 114 VAL A O 1
ATOM 845 N N . LYS A 1 115 ? 11.653 84.176 39.932 1.00 40.19 115 LYS A N 1
ATOM 846 C CA . LYS A 1 115 ? 11.602 85.615 39.644 1.00 37.16 115 LYS A CA 1
ATOM 847 C C . LYS A 1 115 ? 10.349 86.224 40.273 1.00 45.67 115 LYS A C 1
ATOM 848 O O . LYS A 1 115 ? 10.422 87.186 41.056 1.00 46.55 115 LYS A O 1
ATOM 854 N N . GLU A 1 116 ? 9.205 85.642 39.918 1.00 47.24 116 GLU A N 1
ATOM 855 C CA . GLU A 1 116 ? 7.904 86.080 40.395 1.00 44.20 116 GLU A CA 1
ATOM 856 C C . GLU A 1 116 ? 7.727 85.989 41.900 1.00 47.84 116 GLU A C 1
ATOM 857 O O . GLU A 1 116 ? 7.033 86.828 42.499 1.00 51.47 116 GLU A O 1
ATOM 871 N N . THR A 1 118 ? 10.336 86.068 44.014 1.00 41.31 118 THR A N 1
ATOM 872 C CA . THR A 1 118 ? 11.260 87.058 44.551 1.00 42.68 118 THR A CA 1
ATOM 873 C C . THR A 1 118 ? 10.622 88.449 44.423 1.00 42.37 118 THR A C 1
ATOM 874 O O . THR A 1 118 ? 10.580 89.219 45.392 1.00 41.81 118 THR A O 1
ATOM 878 N N . ALA A 1 119 ? 10.051 88.742 43.256 1.00 40.45 119 ALA A N 1
ATOM 879 C CA . ALA A 1 119 ? 9.397 90.032 43.041 1.00 39.29 119 ALA A CA 1
ATOM 880 C C . ALA A 1 119 ? 8.210 90.213 43.992 1.00 44.10 119 ALA A C 1
ATOM 881 O O . ALA A 1 119 ? 8.039 91.280 44.573 1.00 60.60 119 ALA A O 1
ATOM 883 N N . ALA A 1 120 ? 7.432 89.153 44.197 1.00 45.64 120 ALA A N 1
ATOM 884 C CA . ALA A 1 120 ? 6.272 89.177 45.097 1.00 38.54 120 ALA A CA 1
ATOM 885 C C . ALA A 1 120 ? 6.645 89.524 46.547 1.00 29.50 120 ALA A C 1
ATOM 886 O O . ALA A 1 120 ? 5.904 90.199 47.255 1.00 33.41 120 ALA A O 1
ATOM 888 N N . ILE A 1 121 ? 7.782 89.016 46.991 1.00 36.60 121 ILE A N 1
ATOM 889 C CA . ILE A 1 121 ? 8.265 89.253 48.347 1.00 43.09 121 ILE A CA 1
ATOM 890 C C . ILE A 1 121 ? 8.835 90.663 48.491 1.00 44.16 121 ILE A C 1
ATOM 891 O O . ILE A 1 121 ? 8.456 91.399 49.394 1.00 55.17 121 ILE A O 1
ATOM 896 N N . LEU A 1 122 ? 9.716 91.057 47.582 1.00 40.75 122 LEU A N 1
ATOM 897 C CA . LEU A 1 122 ? 10.320 92.374 47.671 1.00 44.19 122 LEU A CA 1
ATOM 898 C C . LEU A 1 122 ? 9.283 93.503 47.540 1.00 48.29 122 LEU A C 1
ATOM 899 O O . LEU A 1 122 ? 9.474 94.594 48.096 1.00 40.66 122 LEU A O 1
ATOM 904 N N . SER A 1 123 ? 8.150 93.199 46.897 1.00 47.40 123 SER A N 1
ATOM 905 C CA . SER A 1 123 ? 7.052 94.158 46.714 1.00 44.22 123 SER A CA 1
ATOM 906 C C . SER A 1 123 ? 6.455 94.563 48.055 1.00 50.04 123 SER A C 1
ATOM 907 O O . SER A 1 123 ? 5.800 95.608 48.179 1.00 56.59 123 SER A O 1
ATOM 910 N N . GLN A 1 124 ? 6.647 93.703 49.047 1.00 46.15 124 GLN A N 1
ATOM 911 C CA . GLN A 1 124 ? 6.152 93.944 50.397 1.00 39.12 124 GLN A CA 1
ATOM 912 C C . GLN A 1 124 ? 7.101 94.913 51.075 1.00 44.37 124 GLN A C 1
ATOM 913 O O . GLN A 1 124 ? 6.742 95.562 52.059 1.00 41.32 124 GLN A O 1
ATOM 919 N N . CYS A 1 125 ? 8.317 94.989 50.527 1.00 47.02 125 CYS A N 1
ATOM 920 C CA . CYS A 1 125 ? 9.381 95.846 51.044 1.00 47.85 125 CYS A CA 1
ATOM 921 C C . CYS A 1 125 ? 9.443 97.241 50.448 1.00 44.73 125 CYS A C 1
ATOM 922 O O . CYS A 1 125 ? 9.742 98.197 51.154 1.00 46.48 125 CYS A O 1
ATOM 925 N N . GLY A 1 126 ? 9.177 97.347 49.153 1.00 33.61 126 GLY A N 1
ATOM 926 C CA . GLY A 1 126 ? 9.218 98.632 48.499 1.00 34.67 126 GLY A CA 1
ATOM 927 C C . GLY A 1 126 ? 8.904 98.453 47.038 1.00 39.13 126 GLY A C 1
ATOM 928 O O . GLY A 1 126 ? 8.685 97.335 46.593 1.00 43.83 126 GLY A O 1
ATOM 929 N N . ASN A 1 127 ? 8.932 99.545 46.288 1.00 40.20 127 ASN A N 1
ATOM 930 C CA . ASN A 1 127 ? 8.632 99.560 44.857 1.00 46.99 127 ASN A CA 1
ATOM 931 C C . ASN A 1 127 ? 9.568 98.631 44.053 1.00 47.33 127 ASN A C 1
ATOM 932 O O . ASN A 1 127 ? 10.771 98.897 43.937 1.00 44.31 127 ASN A O 1
ATOM 937 N N . THR A 1 128 ? 9.037 97.548 43.486 1.00 47.83 128 THR A N 1
ATOM 938 C CA . THR A 1 128 ? 9.918 96.651 42.742 1.00 47.30 128 THR A CA 1
ATOM 939 C C . THR A 1 128 ? 9.627 96.365 41.261 1.00 44.19 128 THR A C 1
ATOM 940 O O . THR A 1 128 ? 8.477 96.289 40.840 1.00 41.17 128 THR A O 1
ATOM 944 N N . LEU A 1 129 ? 10.706 96.248 40.487 1.00 36.85 129 LEU A N 1
ATOM 945 C CA . LEU A 1 129 ? 10.666 96.000 39.053 1.00 38.64 129 LEU A CA 1
ATOM 946 C C . LEU A 1 129 ? 11.232 94.622 38.754 1.00 45.04 129 LEU A C 1
ATOM 947 O O . LEU A 1 129 ? 12.276 94.246 39.292 1.00 45.31 129 LEU A O 1
ATOM 952 N N . TYR A 1 130 ? 10.567 93.870 37.890 1.00 36.76 130 TYR A N 1
ATOM 953 C CA . TYR A 1 130 ? 11.087 92.567 37.520 1.00 36.73 130 TYR A CA 1
ATOM 954 C C . TYR A 1 130 ? 10.977 92.386 36.014 1.00 35.50 130 TYR A C 1
ATOM 955 O O . TYR A 1 130 ? 10.270 93.138 35.330 1.00 43.71 130 TYR A O 1
ATOM 964 N N . THR A 1 131 ? 11.766 91.462 35.492 1.00 31.82 131 THR A N 1
ATOM 965 C CA . THR A 1 131 ? 11.773 91.167 34.073 1.00 37.07 131 THR A CA 1
ATOM 966 C C . THR A 1 131 ? 10.380 90.809 33.589 1.00 47.85 131 THR A C 1
ATOM 967 O O . THR A 1 131 ? 9.667 90.042 34.246 1.00 51.09 131 THR A O 1
ATOM 971 N N . ALA A 1 132 ? 10.015 91.341 32.426 1.00 49.34 132 ALA A N 1
ATOM 972 C CA . ALA A 1 132 ? 8.714 91.088 31.828 1.00 43.61 132 ALA A CA 1
ATOM 973 C C . ALA A 1 132 ? 8.811 89.902 30.880 1.00 47.61 132 ALA A C 1
ATOM 974 O O . ALA A 1 132 ? 9.674 89.869 29.996 1.00 49.45 132 ALA A O 1
ATOM 976 N N . GLY A 1 133 ? 7.923 88.929 31.058 1.00 46.64 133 GLY A N 1
ATOM 977 C CA . GLY A 1 133 ? 7.935 87.769 30.195 1.00 37.82 133 GLY A CA 1
ATOM 978 C C . GLY A 1 133 ? 9.252 87.027 30.247 1.00 38.78 133 GLY A C 1
ATOM 979 O O . GLY A 1 133 ? 9.756 86.704 31.327 1.00 37.74 133 GLY A O 1
ATOM 980 N N . ASN A 1 134 ? 9.808 86.752 29.076 1.00 43.48 134 ASN A N 1
ATOM 981 C CA . ASN A 1 134 ? 11.068 86.027 28.984 1.00 45.80 134 ASN A CA 1
ATOM 982 C C . ASN A 1 134 ? 12.110 86.862 28.271 1.00 42.38 134 ASN A C 1
ATOM 983 O O . ASN A 1 134 ? 12.804 86.411 27.366 1.00 45.12 134 ASN A O 1
ATOM 988 N N . LEU A 1 135 ? 12.185 88.117 28.680 1.00 45.53 135 LEU A N 1
ATOM 989 C CA . LEU A 1 135 ? 13.127 89.057 28.106 1.00 43.65 135 LEU A CA 1
ATOM 990 C C . LEU A 1 135 ? 14.425 88.957 28.917 1.00 43.05 135 LEU A C 1
ATOM 991 O O . LEU A 1 135 ? 14.756 89.824 29.732 1.00 36.37 135 LEU A O 1
ATOM 996 N N . ASN A 1 136 ? 15.165 87.887 28.650 1.00 41.93 136 ASN A N 1
ATOM 997 C CA . ASN A 1 136 ? 16.385 87.609 29.371 1.00 39.85 136 ASN A CA 1
ATOM 998 C C . ASN A 1 136 ? 17.624 87.475 28.515 1.00 40.75 136 ASN A C 1
ATOM 999 O O . ASN A 1 136 ? 18.651 86.992 28.997 1.00 41.27 136 ASN A O 1
ATOM 1004 N N . ASN A 1 137 ? 17.527 87.841 27.243 1.00 41.84 137 ASN A N 1
ATOM 1005 C CA . ASN A 1 137 ? 18.692 87.782 26.368 1.00 45.63 137 ASN A CA 1
ATOM 1006 C C . ASN A 1 137 ? 19.407 89.130 26.253 1.00 46.34 137 ASN A C 1
ATOM 1007 O O . ASN A 1 137 ? 19.138 90.050 27.033 1.00 47.38 137 ASN A O 1
ATOM 1012 N N . ASP A 1 138 ? 20.315 89.246 25.288 1.00 49.57 138 ASP A N 1
ATOM 1013 C CA . ASP A 1 138 ? 21.078 90.475 25.089 1.00 48.67 138 ASP A CA 1
ATOM 1014 C C . ASP A 1 138 ? 20.234 91.686 24.691 1.00 50.72 138 ASP A C 1
ATOM 1015 O O . ASP A 1 138 ? 20.691 92.818 24.791 1.00 52.76 138 ASP A O 1
ATOM 1020 N N . ILE A 1 139 ? 18.999 91.446 24.254 1.00 53.70 139 ILE A N 1
ATOM 1021 C CA . ILE A 1 139 ? 18.091 92.529 23.886 1.00 47.46 139 ILE A CA 1
ATOM 1022 C C . ILE A 1 139 ? 17.115 92.763 25.020 1.00 47.35 139 ILE A C 1
ATOM 1023 O O . ILE A 1 139 ? 16.852 93.905 25.409 1.00 57.79 139 ILE A O 1
ATOM 1028 N N . GLY A 1 140 ? 16.612 91.673 25.578 1.00 38.63 140 GLY A N 1
ATOM 1029 C CA . GLY A 1 140 ? 15.652 91.778 26.664 1.00 39.82 140 GLY A CA 1
ATOM 1030 C C . GLY A 1 140 ? 16.156 92.338 27.984 1.00 38.92 140 GLY A C 1
ATOM 1031 O O . GLY A 1 140 ? 15.412 93.021 28.702 1.00 37.87 140 GLY A O 1
ATOM 1032 N N . VAL A 1 141 ? 17.400 92.015 28.326 1.00 35.58 141 VAL A N 1
ATOM 1033 C CA . VAL A 1 141 ? 17.977 92.507 29.566 1.00 38.23 141 VAL A CA 1
ATOM 1034 C C . VAL A 1 141 ? 18.109 94.021 29.468 1.00 39.19 141 VAL A C 1
ATOM 1035 O O . VAL A 1 141 ? 17.626 94.738 30.345 1.00 48.87 141 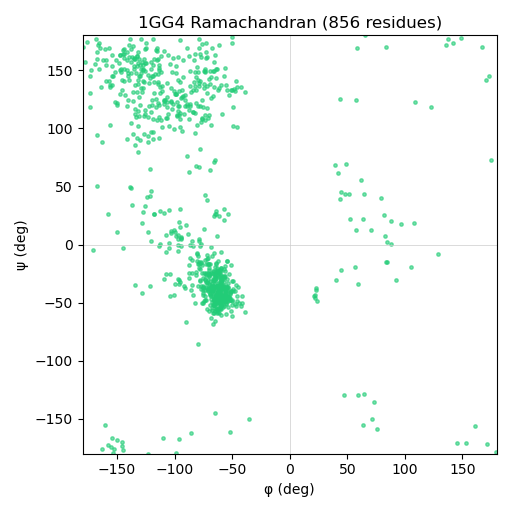VAL A O 1
ATOM 1039 N N . PRO A 1 142 ? 18.737 94.537 28.391 1.00 43.21 142 PRO A N 1
ATOM 1040 C CA . PRO A 1 142 ? 18.873 95.990 28.254 1.00 41.32 142 PRO A CA 1
ATOM 1041 C C . PRO A 1 142 ? 17.508 96.648 28.365 1.00 43.99 142 PRO A C 1
ATOM 1042 O O . PRO A 1 142 ? 17.334 97.624 29.099 1.00 52.07 142 PRO A O 1
ATOM 1054 N N . THR A 1 144 ? 14.885 95.565 29.912 1.00 47.27 144 THR A N 1
ATOM 1055 C CA . THR A 1 144 ? 14.458 95.477 31.298 1.00 44.31 144 THR A CA 1
ATOM 1056 C C . THR A 1 144 ? 15.175 96.500 32.152 1.00 45.91 144 THR A C 1
ATOM 1057 O O . THR A 1 144 ? 14.535 97.255 32.894 1.00 44.55 144 THR A O 1
ATOM 1061 N N . LEU A 1 145 ? 16.496 96.556 32.004 1.00 43.85 145 LEU A N 1
ATOM 1062 C CA . LEU A 1 145 ? 17.324 97.479 32.762 1.00 34.95 145 LEU A CA 1
ATOM 1063 C C . LEU A 1 145 ? 16.986 98.934 32.464 1.00 35.21 145 LEU A C 1
ATOM 1064 O O . LEU A 1 145 ? 16.880 99.744 33.379 1.00 37.29 145 LEU A O 1
ATOM 1069 N N . LEU A 1 146 ? 16.724 99.231 31.193 1.00 31.85 146 LEU A N 1
ATOM 1070 C CA . LEU A 1 146 ? 16.377 100.577 30.736 1.00 36.53 146 LEU A CA 1
ATOM 1071 C C . LEU A 1 146 ? 15.068 101.127 31.350 1.00 44.15 146 LEU A C 1
ATOM 1072 O O . LEU A 1 146 ? 14.778 102.327 31.266 1.00 49.26 146 LEU A O 1
ATOM 1077 N N . ARG A 1 147 ? 14.276 100.258 31.966 1.00 40.19 147 ARG A N 1
ATOM 1078 C CA . ARG A 1 147 ? 13.022 100.669 32.574 1.00 32.78 147 ARG A CA 1
ATOM 1079 C C . ARG A 1 147 ? 13.218 101.213 33.963 1.00 39.69 147 ARG A C 1
ATOM 1080 O O . ARG A 1 147 ? 12.254 101.615 34.617 1.00 48.73 147 ARG A O 1
ATOM 1088 N N . LEU A 1 148 ? 14.457 101.207 34.429 1.00 38.89 148 LEU A N 1
ATOM 1089 C CA . LEU A 1 148 ? 14.763 101.676 35.773 1.00 40.17 148 LEU A CA 1
ATOM 1090 C C . LEU A 1 148 ? 14.593 103.177 35.961 1.00 41.82 148 LEU A C 1
ATOM 1091 O O . LEU A 1 148 ? 14.725 103.941 35.004 1.00 50.22 148 LEU A O 1
ATOM 1096 N N . THR A 1 149 ? 14.239 103.573 37.184 1.00 39.68 149 THR A N 1
ATOM 1097 C CA . THR A 1 149 ? 14.044 104.971 37.570 1.00 40.40 149 THR A CA 1
ATOM 1098 C C . THR A 1 149 ? 14.465 105.090 39.023 1.00 46.67 149 THR A C 1
ATOM 1099 O O . THR A 1 149 ? 14.585 104.075 39.706 1.00 54.89 149 THR A O 1
ATOM 1103 N N . PRO A 1 150 ? 14.719 106.321 39.516 1.00 48.01 150 PRO A N 1
ATOM 1104 C CA . PRO A 1 150 ? 15.131 106.505 40.915 1.00 47.60 150 PRO A CA 1
ATOM 1105 C C . PRO A 1 150 ? 14.056 106.076 41.911 1.00 55.50 150 PRO A C 1
ATOM 1106 O O . PRO A 1 150 ? 14.341 105.913 43.100 1.00 63.33 150 PRO A O 1
ATOM 1110 N N . GLU A 1 151 ? 12.824 105.933 41.422 1.00 54.76 151 GLU A N 1
ATOM 1111 C CA . GLU A 1 151 ? 11.680 105.522 42.236 1.00 56.62 151 GLU A CA 1
ATOM 1112 C C . GLU A 1 151 ? 11.648 104.032 42.566 1.00 53.79 151 GLU A C 1
ATOM 1113 O O . GLU A 1 151 ? 10.904 103.606 43.442 1.00 56.56 151 GLU A O 1
ATOM 1119 N N . TYR A 1 152 ? 12.396 103.222 41.830 1.00 49.95 152 TYR A N 1
ATOM 1120 C CA . TYR A 1 152 ? 12.408 101.796 42.125 1.00 46.15 152 TYR A CA 1
ATOM 1121 C C . TYR A 1 152 ? 13.295 101.520 43.325 1.00 45.56 152 TYR A C 1
ATOM 1122 O O . TYR A 1 152 ? 14.319 102.191 43.524 1.00 44.06 152 TYR A O 1
ATOM 1131 N N . ASP A 1 153 ? 12.835 100.604 44.170 1.00 40.32 153 ASP A N 1
ATOM 1132 C CA . ASP A 1 153 ? 13.568 100.217 45.361 1.00 41.47 153 ASP A CA 1
ATOM 1133 C C . ASP A 1 153 ? 14.325 98.915 45.147 1.00 46.49 153 ASP A C 1
ATOM 1134 O O . ASP A 1 153 ? 15.428 98.736 45.680 1.00 49.76 153 ASP A O 1
ATOM 1139 N N . TYR A 1 154 ? 13.756 98.017 44.347 1.00 38.90 154 TYR A N 1
ATOM 1140 C CA . TYR A 1 154 ? 14.380 96.728 44.096 1.00 33.27 154 TYR A CA 1
ATOM 1141 C C . TYR A 1 154 ? 14.201 96.421 42.643 1.00 27.99 154 TYR A C 1
ATOM 1142 O O . TYR A 1 154 ? 13.350 97.009 42.006 1.00 32.51 154 TYR A O 1
ATOM 1151 N N . ALA A 1 155 ? 14.999 95.502 42.118 1.00 34.56 155 ALA A N 1
ATOM 1152 C CA . ALA A 1 155 ? 14.888 95.099 40.722 1.00 34.94 155 ALA A CA 1
ATOM 1153 C C . ALA A 1 155 ? 15.329 93.649 40.574 1.00 41.21 155 ALA A C 1
ATOM 1154 O O . ALA A 1 155 ? 16.459 93.295 40.929 1.00 46.06 155 ALA A O 1
ATOM 1156 N N . VAL A 1 156 ? 14.431 92.810 40.072 1.00 37.52 156 VAL A N 1
ATOM 1157 C CA . VAL A 1 156 ? 14.721 91.402 39.867 1.00 32.32 156 VAL A CA 1
ATOM 1158 C C . VAL A 1 156 ? 14.945 91.102 38.382 1.00 36.28 156 VAL A C 1
ATOM 1159 O O . VAL A 1 156 ? 14.002 90.974 37.600 1.00 36.21 156 VAL A O 1
ATOM 1163 N N . ILE A 1 157 ? 16.205 90.967 38.009 1.00 34.18 157 ILE A N 1
ATOM 1164 C CA . ILE A 1 157 ? 16.589 90.710 36.640 1.00 34.95 157 ILE A CA 1
ATOM 1165 C C . ILE A 1 157 ? 16.840 89.240 36.286 1.00 40.50 157 ILE A C 1
ATOM 1166 O O . ILE A 1 157 ? 17.854 88.671 36.694 1.00 44.36 157 ILE A O 1
ATOM 1171 N N . GLU A 1 158 ? 15.973 88.662 35.459 1.00 40.06 158 GLU A N 1
ATOM 1172 C CA . GLU A 1 158 ? 16.120 87.278 35.025 1.00 39.85 158 GLU A CA 1
ATOM 1173 C C . GLU A 1 158 ? 17.044 87.245 33.816 1.00 42.11 158 GLU A C 1
ATOM 1174 O O . GLU A 1 158 ? 16.886 88.034 32.886 1.00 36.18 158 GLU A O 1
ATOM 1180 N N . LEU A 1 159 ? 18.031 86.352 33.856 1.00 49.12 159 LEU A N 1
ATOM 1181 C CA . LEU A 1 159 ? 19.010 86.215 32.784 1.00 51.02 159 LEU A CA 1
ATOM 1182 C C . LEU A 1 159 ? 18.915 84.825 32.172 1.00 55.69 159 LEU A C 1
ATOM 1183 O O . LEU A 1 159 ? 18.898 83.822 32.882 1.00 60.12 159 LEU A O 1
ATOM 1188 N N . GLY A 1 160 ? 18.839 84.772 30.849 1.00 55.54 160 GLY A N 1
ATOM 1189 C CA . GLY A 1 160 ? 18.752 83.497 30.169 1.00 50.52 160 GLY A CA 1
ATOM 1190 C C . GLY A 1 160 ? 19.985 83.323 29.316 1.00 54.85 160 GLY A C 1
ATOM 1191 O O . GLY A 1 160 ? 20.730 84.277 29.087 1.00 60.44 160 GLY A O 1
ATOM 1192 N N . ALA A 1 161 ? 20.199 82.106 28.833 1.00 59.57 161 ALA A N 1
ATOM 1193 C CA . ALA A 1 161 ? 21.362 81.803 28.014 1.00 54.55 161 ALA A CA 1
ATOM 1194 C C . ALA A 1 161 ? 21.038 80.632 27.130 1.00 58.28 161 ALA A C 1
ATOM 1195 O O . ALA A 1 161 ? 20.306 79.720 27.537 1.00 56.72 161 ALA A O 1
ATOM 1197 N N . ASN A 1 162 ? 21.589 80.669 25.926 1.00 64.03 162 ASN A N 1
ATOM 1198 C CA . ASN A 1 162 ? 21.401 79.610 24.948 1.00 74.93 162 ASN A CA 1
ATOM 1199 C C . ASN A 1 162 ? 22.772 79.078 24.600 1.00 74.66 162 ASN A C 1
ATOM 1200 O O . ASN A 1 162 ? 22.947 77.895 24.351 1.00 80.42 162 ASN A O 1
ATOM 1205 N N . HIS A 1 163 ? 23.749 79.968 24.558 1.00 74.67 163 HIS A N 1
ATOM 1206 C CA . HIS A 1 163 ? 25.113 79.573 24.248 1.00 75.98 163 HIS A CA 1
ATOM 1207 C C . HIS A 1 163 ? 25.985 80.170 25.344 1.00 72.36 163 HIS A C 1
ATOM 1208 O O . HIS A 1 163 ? 25.476 80.806 26.269 1.00 71.60 163 HIS A O 1
ATOM 1215 N N . GLN A 1 164 ? 27.280 79.896 25.315 1.00 69.02 164 GLN A N 1
ATOM 1216 C CA . GLN A 1 164 ? 28.149 80.449 26.345 1.00 68.55 164 GLN A CA 1
ATOM 1217 C C . GLN A 1 164 ? 28.538 81.875 25.974 1.00 64.86 164 GLN A C 1
ATOM 1218 O O . GLN A 1 164 ? 28.472 82.268 24.808 1.00 64.06 164 GLN A O 1
ATOM 1224 N N . GLY A 1 165 ? 28.936 82.644 26.975 1.00 59.19 165 GLY A N 1
ATOM 1225 C CA . GLY A 1 165 ? 29.315 84.019 26.735 1.00 51.92 165 GLY A CA 1
ATOM 1226 C C . GLY A 1 165 ? 28.141 84.953 26.923 1.00 50.85 165 GLY A C 1
ATOM 1227 O O . GLY A 1 165 ? 28.306 86.102 27.353 1.00 53.16 165 GLY A O 1
ATOM 1228 N N . GLU A 1 166 ? 26.949 84.440 26.648 1.00 44.71 166 GLU A N 1
ATOM 1229 C CA . GLU A 1 166 ? 25.727 85.218 26.758 1.00 46.52 166 GLU A CA 1
ATOM 1230 C C . GLU A 1 166 ? 25.409 85.785 28.140 1.00 47.37 166 GLU A C 1
ATOM 1231 O O . GLU A 1 166 ? 25.136 86.977 28.274 1.00 56.75 166 GLU A O 1
ATOM 1237 N N . ILE A 1 167 ? 25.418 84.953 29.171 1.00 47.44 167 ILE A N 1
ATOM 1238 C CA . ILE A 1 167 ? 25.143 85.450 30.507 1.00 43.92 167 ILE A CA 1
ATOM 1239 C C . ILE A 1 167 ? 26.262 86.381 30.971 1.00 47.44 167 ILE A C 1
ATOM 1240 O O . ILE A 1 167 ? 25.985 87.387 31.618 1.00 53.84 167 ILE A O 1
ATOM 1245 N N . ALA A 1 168 ? 27.509 86.081 30.606 1.00 49.85 168 ALA A N 1
ATOM 1246 C CA . ALA A 1 168 ? 28.654 86.921 30.972 1.00 45.93 168 ALA A CA 1
ATOM 1247 C C . ALA A 1 168 ? 28.391 88.363 30.545 1.00 45.17 168 ALA A C 1
ATOM 1248 O O . ALA A 1 168 ? 28.654 89.301 31.301 1.00 43.24 168 ALA A O 1
ATOM 1250 N N . TRP A 1 169 ? 27.871 88.532 29.330 1.00 41.00 169 TRP A N 1
ATOM 1251 C CA . TRP A 1 169 ? 27.567 89.859 28.821 1.00 39.12 169 TRP A CA 1
ATOM 1252 C C . TRP A 1 169 ? 26.498 90.552 29.644 1.00 39.35 169 TRP A C 1
ATOM 1253 O O . TRP A 1 169 ? 26.729 91.646 30.172 1.00 39.26 169 TRP A O 1
ATOM 1264 N N . THR A 1 170 ? 25.340 89.903 29.776 1.00 40.69 170 THR A N 1
ATOM 1265 C CA . THR A 1 170 ? 24.209 90.494 30.491 1.00 33.03 170 THR A CA 1
ATOM 1266 C C . THR A 1 170 ? 24.406 90.799 31.970 1.00 39.18 170 THR A C 1
ATOM 1267 O O . THR A 1 170 ? 23.864 91.791 32.450 1.00 39.08 170 THR A O 1
ATOM 1271 N N . VAL A 1 171 ? 25.177 89.982 32.696 1.00 41.72 171 VAL A N 1
ATOM 1272 C CA . VAL A 1 171 ? 25.434 90.288 34.112 1.00 41.66 171 VAL A CA 1
ATOM 1273 C C . VAL A 1 171 ? 26.386 91.457 34.223 1.00 39.32 171 VAL A C 1
ATOM 1274 O O . VAL A 1 171 ? 26.425 92.123 35.262 1.00 38.75 171 VAL A O 1
ATOM 1278 N N . SER A 1 172 ? 27.220 91.652 33.206 1.00 35.95 172 SER A N 1
ATOM 1279 C CA . SER A 1 172 ? 28.157 92.757 33.248 1.00 39.92 172 SER A CA 1
ATOM 1280 C C . SER A 1 172 ? 27.342 94.038 33.197 1.00 40.22 172 SER A C 1
ATOM 1281 O O . SER A 1 172 ? 27.638 94.990 33.914 1.00 48.73 172 SER A O 1
ATOM 1284 N N . LEU A 1 173 ? 26.245 94.005 32.447 1.00 38.56 173 LEU A N 1
ATOM 1285 C CA . LEU A 1 173 ? 25.365 95.159 32.337 1.00 31.17 173 LEU A CA 1
ATOM 1286 C C . LEU A 1 173 ? 24.576 95.362 33.632 1.00 31.14 173 LEU A C 1
ATOM 1287 O O . LEU A 1 173 ? 24.461 96.473 34.144 1.00 36.17 173 LEU A O 1
ATOM 1292 N N . THR A 1 174 ? 24.010 94.267 34.118 1.00 29.90 174 THR A N 1
ATOM 1293 C CA . THR A 1 174 ? 23.187 94.220 35.316 1.00 29.35 174 THR A CA 1
ATOM 1294 C C . THR A 1 174 ? 23.881 94.503 36.637 1.00 33.59 174 THR A C 1
ATOM 1295 O O . THR A 1 174 ? 23.271 95.078 37.532 1.00 38.44 174 THR A O 1
ATOM 1299 N N . ARG A 1 175 ? 25.105 93.989 36.783 1.00 37.34 175 ARG A N 1
ATOM 1300 C CA . ARG A 1 175 ? 25.930 94.144 37.988 1.00 41.00 175 ARG A CA 1
ATOM 1301 C C . ARG A 1 175 ? 25.083 93.975 39.252 1.00 43.68 175 ARG A C 1
ATOM 1302 O O . ARG A 1 175 ? 24.964 94.895 40.072 1.00 52.43 175 ARG A O 1
ATOM 1310 N N . PRO A 1 176 ? 24.485 92.785 39.431 1.00 42.11 176 PRO A N 1
ATOM 1311 C CA . PRO A 1 176 ? 23.634 92.478 40.583 1.00 36.41 176 PRO A CA 1
ATOM 1312 C C . PRO A 1 176 ? 24.371 92.275 41.907 1.00 41.17 176 PRO A C 1
ATOM 1313 O O . PRO A 1 176 ? 25.506 91.812 41.936 1.00 44.34 176 PRO A O 1
ATOM 1317 N N . GLU A 1 177 ? 23.710 92.638 43.000 1.00 37.80 177 GLU A N 1
ATOM 1318 C CA . GLU A 1 177 ? 24.265 92.492 44.345 1.00 38.89 177 GLU A CA 1
ATOM 1319 C C . GLU A 1 177 ? 24.283 91.027 44.765 1.00 42.09 177 GLU A C 1
ATOM 1320 O O . GLU A 1 177 ? 25.047 90.621 45.641 1.00 43.26 177 GLU A O 1
ATOM 1326 N N . ALA A 1 178 ? 23.399 90.247 44.161 1.00 44.97 178 ALA A N 1
ATOM 1327 C CA . ALA A 1 178 ? 23.276 88.831 44.448 1.00 40.84 178 ALA A CA 1
ATOM 1328 C C . ALA A 1 178 ? 22.890 88.175 43.139 1.00 42.01 178 ALA A C 1
ATOM 1329 O O . ALA A 1 178 ? 22.147 88.764 42.352 1.00 32.12 178 ALA A O 1
ATOM 1331 N N . ALA A 1 179 ? 23.433 86.988 42.880 1.00 38.03 179 ALA A N 1
ATOM 1332 C CA . ALA A 1 179 ? 23.107 86.269 41.658 1.00 40.41 179 ALA A CA 1
ATOM 1333 C C . ALA A 1 179 ? 22.760 84.832 42.008 1.00 37.77 179 ALA A C 1
ATOM 1334 O O . ALA A 1 179 ? 23.393 84.249 42.876 1.00 46.21 179 ALA A O 1
ATOM 1336 N N . LEU A 1 180 ? 21.773 84.255 41.325 1.00 35.77 180 LEU A N 1
ATOM 1337 C CA . LEU A 1 180 ? 21.343 82.886 41.604 1.00 30.59 180 LEU A CA 1
ATOM 1338 C C . LEU A 1 180 ? 21.192 81.964 40.394 1.00 37.65 180 LEU A C 1
ATOM 1339 O O . LEU A 1 180 ? 20.756 82.385 39.323 1.00 40.63 180 LEU A O 1
ATOM 1344 N N . VAL A 1 181 ? 21.642 80.722 40.546 1.00 41.23 181 VAL A N 1
ATOM 1345 C CA . VAL A 1 181 ? 21.472 79.694 39.514 1.00 43.15 181 VAL A CA 1
ATOM 1346 C C . VAL A 1 181 ? 20.511 78.695 40.184 1.00 44.39 181 VAL A C 1
ATOM 1347 O O . VAL A 1 181 ? 20.872 78.051 41.162 1.00 44.29 181 VAL A O 1
ATOM 1351 N N . ASN A 1 182 ? 19.270 78.642 39.706 1.00 49.68 182 ASN A N 1
ATOM 1352 C CA . ASN A 1 182 ? 18.243 77.782 40.284 1.00 46.91 182 ASN A CA 1
ATOM 1353 C C . ASN A 1 182 ? 18.502 76.305 40.095 1.00 50.63 182 ASN A C 1
ATOM 1354 O O . ASN A 1 182 ? 18.221 75.519 40.997 1.00 54.73 182 ASN A O 1
ATOM 1359 N N . ASN A 1 183 ? 19.053 75.925 38.942 1.00 48.14 183 ASN A N 1
ATOM 1360 C CA . ASN A 1 183 ? 19.315 74.514 38.660 1.00 45.74 183 ASN A CA 1
ATOM 1361 C C . ASN A 1 183 ? 19.966 74.271 37.301 1.00 49.86 183 ASN A C 1
ATOM 1362 O O . ASN A 1 183 ? 20.086 75.185 36.476 1.00 55.57 183 ASN A O 1
ATOM 1367 N N . LEU A 1 184 ? 20.410 73.030 37.103 1.00 52.75 184 LEU A N 1
ATOM 1368 C CA . LEU A 1 184 ? 21.059 72.573 35.877 1.00 54.30 184 LEU A CA 1
ATOM 1369 C C . LEU A 1 184 ? 20.306 71.338 35.362 1.00 58.62 184 LEU A C 1
ATOM 1370 O O . LEU A 1 184 ? 19.736 70.570 36.149 1.00 57.19 184 LEU A O 1
ATOM 1375 N N . ALA A 1 185 ? 20.298 71.155 34.047 1.00 63.20 185 ALA A N 1
ATOM 1376 C CA . ALA A 1 185 ? 19.613 70.022 33.433 1.00 65.84 185 ALA A CA 1
ATOM 1377 C C . ALA A 1 185 ? 20.028 69.889 31.973 1.00 68.56 185 ALA A C 1
ATOM 1378 O O . ALA A 1 185 ? 21.221 69.825 31.663 1.00 69.46 185 ALA A O 1
ATOM 1380 N N . SER A 1 194 ? 27.026 69.451 26.197 1.00 84.87 194 SER A N 1
ATOM 1381 C CA . SER A 1 194 ? 26.401 68.607 27.264 1.00 87.31 194 SER A CA 1
ATOM 1382 C C . SER A 1 194 ? 26.202 69.415 28.544 1.00 80.03 194 SER A C 1
ATOM 1383 O O . SER A 1 194 ? 26.573 70.585 28.597 1.00 78.39 194 SER A O 1
ATOM 1386 N N . LEU A 1 195 ? 25.628 68.777 29.560 1.00 74.42 195 LEU A N 1
ATOM 1387 C CA . LEU A 1 195 ? 25.355 69.406 30.847 1.00 76.77 195 LEU A CA 1
ATOM 1388 C C . LEU A 1 195 ? 26.487 70.320 31.374 1.00 75.96 195 LEU A C 1
ATOM 1389 O O . LEU A 1 195 ? 26.215 71.439 31.810 1.00 81.66 195 LEU A O 1
ATOM 1394 N N . ALA A 1 196 ? 27.747 69.891 31.289 1.00 72.54 196 ALA A N 1
ATOM 1395 C CA . ALA A 1 196 ? 28.856 70.729 31.767 1.00 70.46 196 ALA A CA 1
ATOM 1396 C C . ALA A 1 196 ? 28.852 72.095 31.096 1.00 71.39 196 ALA A C 1
ATOM 1397 O O . ALA A 1 196 ? 29.120 73.102 31.741 1.00 75.50 196 ALA A O 1
ATOM 1399 N N . GLY A 1 197 ? 28.538 72.114 29.800 1.00 70.57 197 GLY A N 1
ATOM 1400 C CA . GLY A 1 197 ? 28.484 73.351 29.036 1.00 58.25 197 GLY A CA 1
ATOM 1401 C C . GLY A 1 197 ? 27.387 74.284 29.521 1.00 53.23 197 GLY A C 1
ATOM 1402 O O . GLY A 1 197 ? 27.557 75.510 29.525 1.00 50.81 197 GLY A O 1
ATOM 1403 N N . VAL A 1 198 ? 26.253 73.716 29.927 1.00 44.22 198 VAL A N 1
ATOM 1404 C CA . VAL A 1 198 ? 25.178 74.540 30.430 1.00 46.54 198 VAL A CA 1
ATOM 1405 C C . VAL A 1 198 ? 25.604 75.035 31.813 1.00 54.92 198 VAL A C 1
ATOM 1406 O O . VAL A 1 198 ? 25.367 76.191 32.164 1.00 59.23 198 VAL A O 1
ATOM 1410 N N . ALA A 1 199 ? 26.297 74.186 32.568 1.00 54.25 199 ALA A N 1
ATOM 1411 C CA . ALA A 1 199 ? 26.754 74.555 33.902 1.00 51.21 199 ALA A CA 1
ATOM 1412 C C . ALA A 1 199 ? 27.729 75.715 33.794 1.00 52.05 199 ALA A C 1
ATOM 1413 O O . ALA A 1 199 ? 27.658 76.680 34.562 1.00 54.94 199 ALA A O 1
ATOM 1415 N N . LYS A 1 200 ? 28.630 75.617 32.822 1.00 51.79 200 LYS A N 1
ATOM 1416 C CA . LYS A 1 200 ? 29.640 76.641 32.571 1.00 51.88 200 LYS A CA 1
ATOM 1417 C C . LYS A 1 200 ? 28.940 77.969 32.290 1.00 52.72 200 LYS A C 1
ATOM 1418 O O . LYS A 1 200 ? 29.260 78.990 32.905 1.00 53.78 200 LYS A O 1
ATOM 1424 N N . ALA A 1 201 ? 27.951 77.927 31.399 1.00 51.65 201 ALA A N 1
ATOM 1425 C CA . ALA A 1 201 ? 27.186 79.112 31.025 1.00 49.82 201 ALA A CA 1
ATOM 1426 C C . ALA A 1 201 ? 26.475 79.751 32.227 1.00 48.13 201 ALA A C 1
ATOM 1427 O O . ALA A 1 201 ? 26.769 80.885 32.590 1.00 55.90 201 ALA A O 1
ATOM 1429 N N . LYS A 1 202 ? 25.578 79.021 32.880 1.00 48.61 202 LYS A N 1
ATOM 1430 C CA . LYS A 1 202 ? 24.867 79.573 34.036 1.00 45.25 202 LYS A CA 1
ATOM 1431 C C . LYS A 1 202 ? 25.856 80.042 35.122 1.00 44.58 202 LYS A C 1
ATOM 1432 O O . LYS A 1 202 ? 25.587 81.010 35.831 1.00 52.92 202 LYS A O 1
ATOM 1438 N N . GLY A 1 203 ? 27.000 79.370 35.239 1.00 47.70 203 GLY A N 1
ATOM 1439 C CA . GLY A 1 203 ? 27.986 79.742 36.242 1.00 47.14 203 GLY A CA 1
ATOM 1440 C C . GLY A 1 203 ? 28.523 81.142 36.021 1.00 52.65 203 GLY A C 1
ATOM 1441 O O . GLY A 1 203 ? 29.005 81.801 36.952 1.00 49.17 203 GLY A O 1
ATOM 1442 N N . GLU A 1 204 ? 28.428 81.602 34.776 1.00 49.97 204 GLU A N 1
ATOM 1443 C CA . GLU A 1 204 ? 28.879 82.932 34.396 1.00 48.78 204 GLU A CA 1
ATOM 1444 C C . GLU A 1 204 ? 28.167 84.030 35.195 1.00 46.90 204 GLU A C 1
ATOM 1445 O O . GLU A 1 204 ? 28.732 85.090 35.457 1.00 44.75 204 GLU A O 1
ATOM 1451 N N . ILE A 1 205 ? 26.948 83.756 35.630 1.00 41.80 205 ILE A N 1
ATOM 1452 C CA . ILE A 1 205 ? 26.192 84.747 36.360 1.00 40.19 205 ILE A CA 1
ATOM 1453 C C . ILE A 1 205 ? 26.937 85.292 37.579 1.00 47.35 205 ILE A C 1
ATOM 1454 O O . ILE A 1 205 ? 26.773 86.461 37.943 1.00 46.33 205 ILE A O 1
ATOM 1459 N N . PHE A 1 206 ? 27.798 84.473 38.178 1.00 48.45 206 PHE A N 1
ATOM 1460 C CA . PHE A 1 206 ? 28.533 84.906 39.371 1.00 45.19 206 PHE A CA 1
ATOM 1461 C C . PHE A 1 206 ? 29.613 85.957 39.118 1.00 42.52 206 PHE A C 1
ATOM 1462 O O . PHE A 1 206 ? 30.045 86.646 40.050 1.00 40.39 206 PHE A O 1
ATOM 1470 N N . SER A 1 207 ? 30.012 86.125 37.862 1.00 40.50 207 SER A N 1
ATOM 1471 C CA . SER A 1 207 ? 31.054 87.091 37.522 1.00 43.22 207 SER A CA 1
ATOM 1472 C C . SER A 1 207 ? 30.630 88.556 37.620 1.00 42.21 207 SER A C 1
ATOM 1473 O O . SER A 1 207 ? 31.478 89.450 37.597 1.00 48.98 207 SER A O 1
ATOM 1476 N N . GLY A 1 208 ? 29.335 88.808 37.743 1.00 32.78 208 GLY A N 1
ATOM 1477 C CA . GLY A 1 208 ? 28.886 90.181 37.825 1.00 29.59 208 GLY A CA 1
ATOM 1478 C C . GLY A 1 208 ? 28.661 90.686 39.229 1.00 32.76 208 GLY A C 1
ATOM 1479 O O . GLY A 1 208 ? 28.187 91.801 39.432 1.00 39.12 208 GLY A O 1
ATOM 1480 N N . LEU A 1 209 ? 28.991 89.863 40.205 1.00 34.64 209 LEU A N 1
ATOM 1481 C CA . LEU A 1 209 ? 28.805 90.237 41.596 1.00 35.18 209 LEU A CA 1
ATOM 1482 C C . LEU A 1 209 ? 29.890 91.152 42.147 1.00 34.47 209 LEU A C 1
ATOM 1483 O O . LEU A 1 209 ? 31.051 91.064 41.762 1.00 43.25 209 LEU A O 1
ATOM 1488 N N . PRO A 1 210 ? 29.511 92.113 42.982 1.00 34.51 210 PRO A N 1
ATOM 1489 C CA . PRO A 1 210 ? 30.546 92.973 43.540 1.00 34.86 210 PRO A CA 1
ATOM 1490 C C . PRO A 1 210 ? 31.261 92.152 44.633 1.00 46.83 210 PRO A C 1
ATOM 1491 O O . PRO A 1 210 ? 30.803 91.068 45.013 1.00 46.11 210 PRO A O 1
ATOM 1495 N N . GLU A 1 211 ? 32.346 92.692 45.172 1.00 44.71 211 GLU A N 1
ATOM 1496 C CA . GLU A 1 211 ? 33.109 92.012 46.199 1.00 46.21 211 GLU A CA 1
ATOM 1497 C C . GLU A 1 211 ? 32.319 91.713 47.449 1.00 46.31 211 GLU A C 1
ATOM 1498 O O . GLU A 1 211 ? 32.698 90.848 48.238 1.00 52.68 211 GLU A O 1
ATOM 1504 N N . ASN A 1 212 ? 31.239 92.453 47.652 1.00 43.60 212 ASN A N 1
ATOM 1505 C CA . ASN A 1 212 ? 30.394 92.252 48.823 1.00 42.08 212 ASN A CA 1
ATOM 1506 C C . ASN A 1 212 ? 29.135 91.493 48.401 1.00 38.98 212 ASN A C 1
ATOM 1507 O O . ASN A 1 212 ? 28.212 91.308 49.192 1.00 36.03 212 ASN A O 1
ATOM 1512 N N . GLY A 1 213 ? 29.142 91.006 47.164 1.00 34.91 213 GLY A N 1
ATOM 1513 C CA . GLY A 1 213 ? 28.010 90.270 46.648 1.00 38.58 213 GLY A CA 1
ATOM 1514 C C . GLY A 1 213 ? 27.836 88.881 47.237 1.00 41.51 213 GLY A C 1
ATOM 1515 O O . GLY A 1 213 ? 28.777 88.286 47.763 1.00 43.95 213 GLY A O 1
ATOM 1516 N N . ILE A 1 214 ? 26.624 88.356 47.088 1.00 44.76 214 ILE A N 1
ATOM 1517 C CA . ILE A 1 214 ? 26.243 87.044 47.574 1.00 32.19 214 ILE A CA 1
ATOM 1518 C C . ILE A 1 214 ? 25.929 86.107 46.406 1.00 33.00 214 ILE A C 1
ATOM 1519 O O . ILE A 1 214 ? 25.082 86.419 45.576 1.00 30.54 214 ILE A O 1
ATOM 1524 N N . ALA A 1 215 ? 26.644 84.987 46.332 1.00 36.40 215 ALA A N 1
ATOM 1525 C CA . ALA A 1 215 ? 26.393 83.957 45.323 1.00 39.78 215 ALA A CA 1
ATOM 1526 C C . ALA A 1 215 ? 25.432 82.926 45.979 1.00 37.92 215 ALA A C 1
ATOM 1527 O O . ALA A 1 215 ? 25.656 82.460 47.107 1.00 34.35 215 ALA A O 1
ATOM 1529 N N . ILE A 1 216 ? 24.324 82.639 45.303 1.00 37.75 216 ILE A N 1
ATOM 1530 C CA . ILE A 1 216 ? 23.313 81.713 45.813 1.00 41.79 216 ILE A CA 1
ATOM 1531 C C . ILE A 1 216 ? 23.160 80.576 44.815 1.00 41.57 216 ILE A C 1
ATOM 1532 O O . ILE A 1 216 ? 23.095 80.812 43.612 1.00 41.04 216 ILE A O 1
ATOM 1545 N N . ASN A 1 218 ? 21.803 76.131 44.241 1.00 45.86 218 ASN A N 1
ATOM 1546 C CA . ASN A 1 218 ? 21.017 75.025 44.755 1.00 48.12 218 ASN A CA 1
ATOM 1547 C C . ASN A 1 218 ? 21.905 73.970 45.361 1.00 48.42 218 ASN A C 1
ATOM 1548 O O . ASN A 1 218 ? 22.770 73.417 44.680 1.00 47.37 218 ASN A O 1
ATOM 1553 N N . ALA A 1 219 ? 21.674 73.660 46.632 1.00 44.01 219 ALA A N 1
ATOM 1554 C CA . ALA A 1 219 ? 22.483 72.656 47.311 1.00 35.61 219 ALA A CA 1
ATOM 1555 C C . ALA A 1 219 ? 22.350 71.308 46.612 1.00 41.19 219 ALA A C 1
ATOM 1556 O O . ALA A 1 219 ? 23.337 70.593 46.438 1.00 47.79 219 ALA A O 1
ATOM 1558 N N . ASP A 1 220 ? 21.147 71.029 46.113 1.00 41.20 220 ASP A N 1
ATOM 1559 C CA . ASP A 1 220 ? 20.846 69.772 45.438 1.00 34.22 220 ASP A CA 1
ATOM 1560 C C . ASP A 1 220 ? 21.145 69.724 43.955 1.00 36.05 220 ASP A C 1
ATOM 1561 O O . ASP A 1 220 ? 20.986 68.682 43.322 1.00 40.33 220 ASP A O 1
ATOM 1566 N N . ASN A 1 221 ? 21.643 70.814 43.397 1.00 35.31 221 ASN A N 1
ATOM 1567 C CA . ASN A 1 221 ? 21.895 70.836 41.966 1.00 36.54 221 ASN A CA 1
ATOM 1568 C C . ASN A 1 221 ? 22.731 72.040 41.584 1.00 41.21 221 ASN A C 1
ATOM 1569 O O . ASN A 1 221 ? 22.199 73.127 41.325 1.00 51.14 221 ASN A O 1
ATOM 1574 N N . ASN A 1 222 ? 24.038 71.841 41.526 1.00 41.43 222 ASN A N 1
ATOM 1575 C CA . ASN A 1 222 ? 24.951 72.920 41.185 1.00 45.93 222 ASN A CA 1
ATOM 1576 C C . ASN A 1 222 ? 26.272 72.391 40.668 1.00 43.77 222 ASN A C 1
ATOM 1577 O O . ASN A 1 222 ? 26.416 71.200 40.425 1.00 55.08 222 ASN A O 1
ATOM 1582 N N . ASP A 1 223 ? 27.225 73.290 40.473 1.00 41.91 223 ASP A N 1
ATOM 1583 C CA . ASP A 1 223 ? 28.549 72.906 40.010 1.00 45.64 223 ASP A CA 1
ATOM 1584 C C . ASP A 1 223 ? 29.580 73.711 40.793 1.00 46.36 223 ASP A C 1
ATOM 1585 O O . ASP A 1 223 ? 30.491 74.315 40.224 1.00 47.99 223 ASP A O 1
ATOM 1590 N N . TRP A 1 224 ? 29.421 73.703 42.112 1.00 43.78 224 TRP A N 1
ATOM 1591 C CA . TRP A 1 224 ? 30.309 74.408 43.020 1.00 40.11 224 TRP A CA 1
ATOM 1592 C C . TRP A 1 224 ? 31.753 74.135 42.690 1.00 42.66 224 TRP A C 1
ATOM 1593 O O . TRP A 1 224 ? 32.570 75.050 42.697 1.00 51.00 224 TRP A O 1
ATOM 1604 N N . LEU A 1 225 ? 32.065 72.893 42.346 1.00 48.31 225 LEU A N 1
ATOM 1605 C CA . LEU A 1 225 ? 33.443 72.538 42.020 1.00 54.04 225 LEU A CA 1
ATOM 1606 C C . LEU A 1 225 ? 34.110 73.545 41.074 1.00 50.17 225 LEU A C 1
ATOM 1607 O O . LEU A 1 225 ? 35.257 73.946 41.287 1.00 50.65 225 LEU A O 1
ATOM 1612 N N . ASN A 1 226 ? 33.389 73.951 40.036 1.00 47.74 226 ASN A N 1
ATOM 1613 C CA . ASN A 1 226 ? 33.912 74.917 39.081 1.00 49.63 226 ASN A CA 1
ATOM 1614 C C . ASN A 1 226 ? 33.472 76.345 39.389 1.00 52.18 226 ASN A C 1
ATOM 1615 O O . ASN A 1 226 ? 34.229 77.299 39.186 1.00 53.09 226 ASN A O 1
ATOM 1620 N N . TRP A 1 227 ? 32.259 76.495 39.906 1.00 49.96 227 TRP A N 1
ATOM 1621 C CA . TRP A 1 227 ? 31.743 77.815 40.219 1.00 46.53 227 TRP A CA 1
ATOM 1622 C C . TRP A 1 227 ? 32.573 78.545 41.268 1.00 49.77 227 TRP A C 1
ATOM 1623 O O . TRP A 1 227 ? 32.637 79.771 41.250 1.00 54.32 227 TRP A O 1
ATOM 1634 N N . GLN A 1 228 ? 33.256 77.809 42.141 1.00 47.40 228 GLN A N 1
ATOM 1635 C CA . GLN A 1 228 ? 34.097 78.429 43.163 1.00 48.30 228 GLN A CA 1
ATOM 1636 C C . GLN A 1 228 ? 35.256 79.275 42.566 1.00 54.27 228 GLN A C 1
ATOM 1637 O O . GLN A 1 228 ? 35.751 80.208 43.216 1.00 52.76 228 GLN A O 1
ATOM 1643 N N . SER A 1 229 ? 35.672 78.970 41.331 1.00 52.74 229 SER A N 1
ATOM 1644 C CA . SER A 1 229 ? 36.744 79.724 40.667 1.00 48.93 229 SER A CA 1
ATOM 1645 C C . SER A 1 229 ? 36.236 81.060 40.145 1.00 49.40 229 SER A C 1
ATOM 1646 O O . SER A 1 229 ? 37.025 81.918 39.764 1.00 55.29 229 SER A O 1
ATOM 1649 N N . VAL A 1 230 ? 34.920 81.209 40.049 1.00 44.56 230 VAL A N 1
ATOM 1650 C CA . VAL A 1 230 ? 34.353 82.466 39.599 1.00 41.89 230 VAL A CA 1
ATOM 1651 C C . VAL A 1 230 ? 33.653 83.196 40.746 1.00 42.52 230 VAL A C 1
ATOM 1652 O O . VAL A 1 230 ? 33.638 84.426 40.764 1.00 46.76 230 VAL A O 1
ATOM 1656 N N . ILE A 1 231 ? 33.115 82.475 41.731 1.00 40.22 231 ILE A N 1
ATOM 1657 C CA . ILE A 1 231 ? 32.496 83.181 42.844 1.00 40.27 231 ILE A CA 1
ATOM 1658 C C . ILE A 1 231 ? 33.641 83.707 43.733 1.00 45.79 231 ILE A C 1
ATOM 1659 O O . ILE A 1 231 ? 33.481 84.713 44.444 1.00 49.23 231 ILE A O 1
ATOM 1664 N N . GLY A 1 232 ? 34.804 83.048 43.667 1.00 50.56 232 GLY A N 1
ATOM 1665 C CA . GLY A 1 232 ? 35.966 83.470 44.451 1.00 40.22 232 GLY A CA 1
ATOM 1666 C C . GLY A 1 232 ? 35.774 83.355 45.955 1.00 38.18 232 GLY A C 1
ATOM 1667 O O . GLY A 1 232 ? 35.371 82.307 46.459 1.00 43.87 232 GLY A O 1
ATOM 1668 N N . SER A 1 233 ? 36.047 84.433 46.677 1.00 35.99 233 SER A N 1
ATOM 1669 C CA . SER A 1 233 ? 35.899 84.444 48.130 1.00 40.65 233 SER A CA 1
ATOM 1670 C C . SER A 1 233 ? 34.601 85.120 48.555 1.00 47.28 233 SER A C 1
ATOM 1671 O O . SER A 1 233 ? 34.429 85.448 49.737 1.00 44.59 233 SER A O 1
ATOM 1674 N N . ARG A 1 234 ? 33.703 85.364 47.607 1.00 43.27 234 ARG A N 1
ATOM 1675 C CA . ARG A 1 234 ? 32.461 86.037 47.953 1.00 43.09 234 ARG A CA 1
ATOM 1676 C C . ARG A 1 234 ? 31.637 85.189 48.884 1.00 42.47 234 ARG A C 1
ATOM 1677 O O . ARG A 1 234 ? 31.931 84.005 49.072 1.00 54.15 234 ARG A O 1
ATOM 1685 N N . LYS A 1 235 ? 30.671 85.825 49.540 1.00 42.28 235 LYS A N 1
ATOM 1686 C CA . LYS A 1 235 ? 29.756 85.154 50.455 1.00 33.54 235 LYS A CA 1
ATOM 1687 C C . LYS A 1 235 ? 28.997 84.173 49.606 1.00 33.05 235 LYS A C 1
ATOM 1688 O O . LYS A 1 235 ? 28.772 84.427 48.422 1.00 40.73 235 LYS A O 1
ATOM 1694 N N . VAL A 1 236 ? 28.565 83.071 50.204 1.00 33.93 236 VAL A N 1
ATOM 1695 C CA . VAL A 1 236 ? 27.838 82.065 49.453 1.00 31.26 236 VAL A CA 1
ATOM 1696 C C . VAL A 1 236 ? 26.637 81.620 50.241 1.00 33.10 236 VAL A C 1
ATOM 1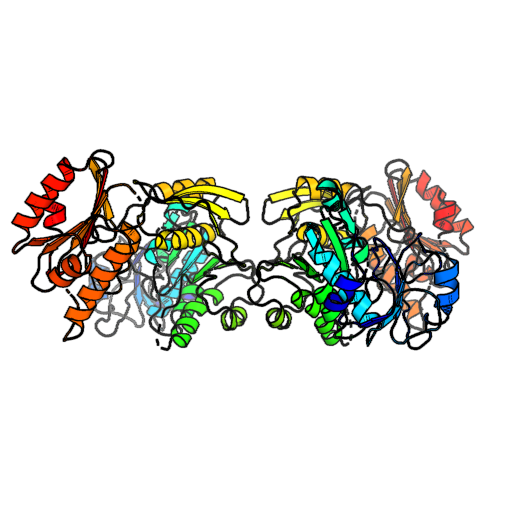697 O O . VAL A 1 236 ? 26.723 81.454 51.453 1.00 38.27 236 VAL A O 1
ATOM 1701 N N . TRP A 1 237 ? 25.509 81.482 49.560 1.00 33.19 237 TRP A N 1
ATOM 1702 C CA . TRP A 1 237 ? 24.297 81.009 50.195 1.00 28.21 237 TRP A CA 1
ATOM 1703 C C . TRP A 1 237 ? 23.783 79.845 49.372 1.00 33.68 237 TRP A C 1
ATOM 1704 O O . TRP A 1 237 ? 23.904 79.828 48.137 1.00 34.40 237 TRP A O 1
ATOM 1715 N N . ARG A 1 238 ? 23.277 78.839 50.072 1.00 38.41 238 ARG A N 1
ATOM 1716 C CA . ARG A 1 238 ? 22.742 77.649 49.438 1.00 35.50 238 ARG A CA 1
ATOM 1717 C C . ARG A 1 238 ? 21.328 77.400 49.945 1.00 36.67 238 ARG A C 1
ATOM 1718 O O . ARG A 1 238 ? 21.007 77.700 51.103 1.00 33.66 238 ARG A O 1
ATOM 1726 N N . PHE A 1 239 ? 20.442 76.997 49.040 1.00 34.26 239 PHE A N 1
ATOM 1727 C CA . PHE A 1 239 ? 19.080 76.686 49.435 1.00 35.69 239 PHE A CA 1
ATOM 1728 C C . PHE A 1 239 ? 18.774 75.224 49.076 1.00 37.53 239 PHE A C 1
ATOM 1729 O O . PHE A 1 239 ? 19.397 74.622 48.174 1.00 30.50 239 PHE A O 1
ATOM 1737 N N . SER A 1 240 ? 17.877 74.643 49.859 1.00 36.18 240 SER A N 1
ATOM 1738 C CA . SER A 1 240 ? 17.436 73.266 49.704 1.00 40.42 240 SER A CA 1
ATOM 1739 C C . SER A 1 240 ? 16.595 72.951 50.933 1.00 47.18 240 SER A C 1
ATOM 1740 O O . SER A 1 240 ? 16.910 73.403 52.043 1.00 47.47 240 SER A O 1
ATOM 1743 N N . PRO A 1 241 ? 15.500 72.183 50.752 1.00 50.97 241 PRO A N 1
ATOM 1744 C CA . PRO A 1 241 ? 14.591 71.796 51.839 1.00 43.22 241 PRO A CA 1
ATOM 1745 C C . PRO A 1 241 ? 15.269 71.131 53.031 1.00 39.02 241 PRO A C 1
ATOM 1746 O O . PRO A 1 241 ? 14.904 71.395 54.179 1.00 39.97 241 PRO A O 1
ATOM 1750 N N . ASN A 1 242 ? 16.286 70.314 52.766 1.00 43.49 242 ASN A N 1
ATOM 1751 C CA . ASN A 1 242 ? 16.957 69.596 53.845 1.00 50.36 242 ASN A CA 1
ATOM 1752 C C . ASN A 1 242 ? 18.432 69.279 53.645 1.00 49.14 242 ASN A C 1
ATOM 1753 O O . ASN A 1 242 ? 19.000 68.495 54.410 1.00 47.75 242 ASN A O 1
ATOM 1758 N N . ALA A 1 243 ? 19.056 69.861 52.625 1.00 45.23 243 ALA A N 1
ATOM 1759 C CA . ALA A 1 243 ? 20.473 69.602 52.392 1.00 39.18 243 ALA A CA 1
ATOM 1760 C C . ALA A 1 243 ? 21.251 69.972 53.643 1.00 41.38 243 ALA A C 1
ATOM 1761 O O . ALA A 1 243 ? 20.904 70.927 54.344 1.00 35.62 243 ALA A O 1
ATOM 1763 N N . ALA A 1 244 ? 22.307 69.213 53.913 1.00 43.13 244 ALA A N 1
ATOM 1764 C CA . ALA A 1 244 ? 23.143 69.431 55.084 1.00 42.23 244 ALA A CA 1
ATOM 1765 C C . ALA A 1 244 ? 23.822 70.796 55.072 1.00 42.81 244 ALA A C 1
ATOM 1766 O O . ALA A 1 244 ? 23.937 71.455 56.098 1.00 45.90 244 ALA A O 1
ATOM 1768 N N . ASN A 1 245 ? 24.241 71.229 53.894 1.00 41.25 245 ASN A N 1
ATOM 1769 C CA . ASN A 1 245 ? 24.926 72.503 53.743 1.00 36.88 245 ASN A CA 1
ATOM 1770 C C . ASN A 1 245 ? 23.979 73.626 53.318 1.00 40.83 245 ASN A C 1
ATOM 1771 O O . ASN A 1 245 ? 24.428 74.651 52.808 1.00 46.90 245 ASN A O 1
ATOM 1776 N N . SER A 1 246 ? 22.675 73.445 53.519 1.00 44.16 246 SER A N 1
ATOM 1777 C CA . SER A 1 246 ? 21.689 74.453 53.129 1.00 30.44 246 SER A CA 1
ATOM 1778 C C . SER A 1 246 ? 21.517 75.567 54.154 1.00 40.69 246 SER A C 1
ATOM 1779 O O . SER A 1 246 ? 21.503 75.321 55.363 1.00 45.78 246 SER A O 1
ATOM 1782 N N . ASP A 1 247 ? 21.371 76.790 53.648 1.00 47.02 247 ASP A N 1
ATOM 1783 C CA . ASP A 1 247 ? 21.191 77.988 54.470 1.00 41.50 247 ASP A CA 1
ATOM 1784 C C . ASP A 1 247 ? 19.716 78.325 54.565 1.00 36.43 247 ASP A C 1
ATOM 1785 O O . ASP A 1 247 ? 19.284 78.934 55.547 1.00 32.19 247 ASP A O 1
ATOM 1790 N N . PHE A 1 248 ? 18.973 77.964 53.515 1.00 39.27 248 PHE A N 1
ATOM 1791 C CA . PHE A 1 248 ? 17.516 78.161 53.423 1.00 39.62 248 PHE A CA 1
ATOM 1792 C C . PHE A 1 248 ? 16.875 76.778 53.370 1.00 40.67 248 PHE A C 1
ATOM 1793 O O . PHE A 1 248 ? 16.967 76.069 52.375 1.00 39.11 248 PHE A O 1
ATOM 1801 N N . THR A 1 249 ? 16.249 76.430 54.485 1.00 45.42 249 THR A N 1
ATOM 1802 C CA . THR A 1 249 ? 15.632 75.143 54.753 1.00 46.50 249 THR A CA 1
ATOM 1803 C C . THR A 1 249 ? 14.094 75.154 54.857 1.00 48.15 249 THR A C 1
ATOM 1804 O O . THR A 1 249 ? 13.470 76.204 55.061 1.00 47.23 249 THR A O 1
ATOM 1808 N N . ALA A 1 250 ? 13.497 73.973 54.736 1.00 46.24 250 ALA A N 1
ATOM 1809 C CA . ALA A 1 250 ? 12.056 73.818 54.846 1.00 47.52 250 ALA A CA 1
ATOM 1810 C C . ALA A 1 250 ? 11.728 72.624 55.741 1.00 48.20 250 ALA A C 1
ATOM 1811 O O . ALA A 1 250 ? 12.125 71.499 55.435 1.00 44.01 250 ALA A O 1
ATOM 1813 N N . THR A 1 251 ? 11.073 72.884 56.874 1.00 50.71 251 THR A N 1
ATOM 1814 C CA . THR A 1 251 ? 10.667 71.823 57.795 1.00 51.51 251 THR A CA 1
ATOM 1815 C C . THR A 1 251 ? 9.173 71.925 58.047 1.00 55.61 251 THR A C 1
ATOM 1816 O O . THR A 1 251 ? 8.533 72.889 57.612 1.00 47.98 251 THR A O 1
ATOM 1820 N N . ASN A 1 252 ? 8.643 70.926 58.763 1.00 55.51 252 ASN A N 1
ATOM 1821 C CA . ASN A 1 252 ? 7.229 70.823 59.104 1.00 45.79 252 ASN A CA 1
ATOM 1822 C C . ASN A 1 252 ? 6.377 70.978 57.856 1.00 43.85 252 ASN A C 1
ATOM 1823 O O . ASN A 1 252 ? 5.379 71.693 57.865 1.00 44.60 252 ASN A O 1
ATOM 1828 N N . ILE A 1 253 ? 6.792 70.329 56.771 1.00 44.73 253 ILE A N 1
ATOM 1829 C CA . ILE A 1 253 ? 6.053 70.415 55.524 1.00 46.91 253 ILE A CA 1
ATOM 1830 C C . ILE A 1 253 ? 4.750 69.659 55.694 1.00 55.68 253 ILE A C 1
ATOM 1831 O O . ILE A 1 253 ? 4.730 68.438 55.870 1.00 62.01 253 ILE A O 1
ATOM 1836 N N . HIS A 1 254 ? 3.663 70.404 55.697 1.00 56.82 254 HIS A N 1
ATOM 1837 C CA . HIS A 1 254 ? 2.352 69.821 55.843 1.00 62.68 254 HIS A CA 1
ATOM 1838 C C . HIS A 1 254 ? 1.526 70.311 54.652 1.00 60.79 254 HIS A C 1
ATOM 1839 O O . HIS A 1 254 ? 1.301 71.503 54.490 1.00 59.58 254 HIS A O 1
ATOM 1846 N N . VAL A 1 255 ? 1.174 69.406 53.749 1.00 61.55 255 VAL A N 1
ATOM 1847 C CA . VAL A 1 255 ? 0.351 69.796 52.609 1.00 58.00 255 VAL A CA 1
ATOM 1848 C C . VAL A 1 255 ? -1.120 69.908 53.072 1.00 61.57 255 VAL A C 1
ATOM 1849 O O . VAL A 1 255 ? -1.597 69.108 53.889 1.00 62.62 255 VAL A O 1
ATOM 1853 N N . THR A 1 256 ? -1.777 70.973 52.624 1.00 62.77 256 THR A N 1
ATOM 1854 C CA . THR A 1 256 ? -3.152 71.298 52.987 1.00 60.99 256 THR A CA 1
ATOM 1855 C C . THR A 1 256 ? -4.013 71.482 51.732 1.00 63.49 256 THR A C 1
ATOM 1856 O O . THR A 1 256 ? -3.492 71.552 50.622 1.00 66.64 256 THR A O 1
ATOM 1860 N N . SER A 1 257 ? -5.333 71.541 51.901 1.00 66.66 257 SER A N 1
ATOM 1861 C CA . SER A 1 257 ? -6.246 71.730 50.770 1.00 72.19 257 SER A CA 1
ATOM 1862 C C . SER A 1 257 ? -5.965 73.041 50.032 1.00 76.87 257 SER A C 1
ATOM 1863 O O . SER A 1 257 ? -6.370 73.219 48.885 1.00 81.25 257 SER A O 1
ATOM 1866 N N . HIS A 1 258 ? -5.290 73.961 50.714 1.00 75.45 258 HIS A N 1
ATOM 1867 C CA . HIS A 1 258 ? -4.948 75.246 50.143 1.00 76.37 258 HIS A CA 1
ATOM 1868 C C . HIS A 1 258 ? -3.594 75.158 49.446 1.00 80.13 258 HIS A C 1
ATOM 1869 O O . HIS A 1 258 ? -3.509 75.217 48.214 1.00 83.54 258 HIS A O 1
ATOM 1876 N N . GLY A 1 259 ? -2.549 74.944 50.235 1.00 75.48 259 GLY A N 1
ATOM 1877 C CA . GLY A 1 259 ? -1.212 74.820 49.692 1.00 60.71 259 GLY A CA 1
ATOM 1878 C C . GLY A 1 259 ? -0.344 74.115 50.710 1.00 57.52 259 GLY A C 1
ATOM 1879 O O . GLY A 1 259 ? -0.852 73.433 51.611 1.00 54.34 259 GLY A O 1
ATOM 1880 N N . THR A 1 260 ? 0.956 74.355 50.625 1.00 53.73 260 THR A N 1
ATOM 1881 C CA . THR A 1 260 ? 1.899 73.736 51.529 1.00 45.06 260 THR A CA 1
ATOM 1882 C C . THR A 1 260 ? 2.294 74.647 52.677 1.00 43.21 260 THR A C 1
ATOM 1883 O O . THR A 1 260 ? 2.734 75.766 52.466 1.00 48.36 260 THR A O 1
ATOM 1887 N N . GLU A 1 261 ? 2.074 74.180 53.893 1.00 46.32 261 GLU A N 1
ATOM 1888 C CA . GLU A 1 261 ? 2.452 74.930 55.074 1.00 51.80 261 GLU A CA 1
ATOM 1889 C C . GLU A 1 261 ? 3.827 74.424 55.501 1.00 53.17 261 GLU A C 1
ATOM 1890 O O . GLU A 1 261 ? 4.101 73.222 55.406 1.00 52.73 261 GLU A O 1
ATOM 1896 N N . PHE A 1 262 ? 4.708 75.323 55.926 1.00 50.62 262 PHE A N 1
ATOM 1897 C CA . PHE A 1 262 ? 6.022 74.888 56.376 1.00 50.43 262 PHE A CA 1
ATOM 1898 C C . PHE A 1 262 ? 6.826 75.942 57.104 1.00 51.21 262 PHE A C 1
ATOM 1899 O O . PHE A 1 262 ? 6.526 77.125 57.028 1.00 58.79 262 PHE A O 1
ATOM 1907 N N . THR A 1 263 ? 7.804 75.498 57.877 1.00 48.12 263 THR A N 1
ATOM 1908 C CA . THR A 1 263 ? 8.654 76.416 58.596 1.00 48.55 263 THR A CA 1
ATOM 1909 C C . THR A 1 263 ? 9.850 76.694 57.709 1.00 49.08 263 THR A C 1
ATOM 1910 O O . THR A 1 263 ? 10.613 75.788 57.386 1.00 54.99 263 THR A O 1
ATOM 1914 N N . LEU A 1 264 ? 9.932 77.935 57.242 1.00 51.33 264 LEU A N 1
ATOM 1915 C CA . LEU A 1 264 ? 11.000 78.413 56.368 1.00 47.03 264 LEU A CA 1
ATOM 1916 C C . LEU A 1 264 ? 12.138 78.879 57.273 1.00 48.56 264 LEU A C 1
ATOM 1917 O O . LEU A 1 264 ? 11.972 79.818 58.060 1.00 54.67 264 LEU A O 1
ATOM 1922 N N . GLN A 1 265 ? 13.280 78.208 57.190 1.00 42.77 265 GLN A N 1
ATOM 1923 C CA . GLN A 1 265 ? 14.413 78.545 58.037 1.00 50.30 265 GLN A CA 1
ATOM 1924 C C . GLN A 1 265 ? 15.508 79.212 57.263 1.00 53.28 265 GLN A C 1
ATOM 1925 O O . GLN A 1 265 ? 16.170 78.578 56.444 1.00 55.79 265 GLN A O 1
ATOM 1931 N N . THR A 1 266 ? 15.659 80.507 57.526 1.00 54.57 266 THR A N 1
ATOM 1932 C CA . THR A 1 266 ? 16.638 81.377 56.886 1.00 46.67 266 THR A CA 1
ATOM 1933 C C . THR A 1 266 ? 17.717 81.734 57.899 1.00 47.94 266 THR A C 1
ATOM 1934 O O . THR A 1 266 ? 17.530 81.532 59.102 1.00 45.76 266 THR A O 1
ATOM 1938 N N . PRO A 1 267 ? 18.849 82.296 57.431 1.00 47.28 267 PRO A N 1
ATOM 1939 C CA . PRO A 1 267 ? 19.947 82.681 58.329 1.00 44.10 267 PRO A CA 1
ATOM 1940 C C . PRO A 1 267 ? 19.599 83.621 59.514 1.00 43.30 267 PRO A C 1
ATOM 1941 O O . PRO A 1 267 ? 20.386 83.741 60.447 1.00 49.24 267 PRO A O 1
ATOM 1945 N N . THR A 1 268 ? 18.429 84.258 59.502 1.00 46.31 268 THR A N 1
ATOM 1946 C CA . THR A 1 268 ? 18.036 85.160 60.589 1.00 41.33 268 THR A CA 1
ATOM 1947 C C . THR A 1 268 ? 16.942 84.618 61.506 1.00 46.69 268 THR A C 1
ATOM 1948 O O . THR A 1 268 ? 16.601 85.236 62.517 1.00 53.79 268 THR A O 1
ATOM 1952 N N . GLY A 1 269 ? 16.385 83.468 61.152 1.00 53.75 269 GLY A N 1
ATOM 1953 C CA . GLY A 1 269 ? 15.329 82.880 61.954 1.00 52.30 269 GLY A CA 1
ATOM 1954 C C . GLY A 1 269 ? 14.337 82.174 61.052 1.00 54.44 269 GLY A C 1
ATOM 1955 O O . GLY A 1 269 ? 14.555 82.066 59.836 1.00 53.36 269 GLY A O 1
ATOM 1956 N N . SER A 1 270 ? 13.215 81.751 61.629 1.00 56.63 270 SER A N 1
ATOM 1957 C CA . SER A 1 270 ? 12.197 81.026 60.882 1.00 52.32 270 SER A CA 1
ATOM 1958 C C . SER A 1 270 ? 10.818 81.634 60.958 1.00 48.08 270 SER A C 1
ATOM 1959 O O . SER A 1 270 ? 10.519 82.440 61.849 1.00 46.56 270 SER A O 1
ATOM 1962 N N . VAL A 1 271 ? 10.024 81.319 59.942 1.00 48.62 271 VAL A N 1
ATOM 1963 C CA . VAL A 1 271 ? 8.632 81.742 59.865 1.00 52.33 271 VAL A CA 1
ATOM 1964 C C . VAL A 1 271 ? 7.857 80.637 59.184 1.00 59.90 271 VAL A C 1
ATOM 1965 O O . VAL A 1 271 ? 8.289 80.065 58.162 1.00 55.34 271 VAL A O 1
ATOM 1969 N N . ASP A 1 272 ? 6.731 80.306 59.796 1.00 62.41 272 ASP A N 1
ATOM 1970 C CA . ASP A 1 272 ? 5.845 79.300 59.268 1.00 59.58 272 ASP A CA 1
ATOM 1971 C C . ASP A 1 272 ? 5.075 80.040 58.179 1.00 57.55 272 ASP A C 1
ATOM 1972 O O . ASP A 1 272 ? 4.514 81.127 58.412 1.00 60.10 272 ASP A O 1
ATOM 1977 N N . VAL A 1 273 ? 5.226 79.554 56.952 1.00 50.99 273 VAL A N 1
ATOM 1978 C CA . VAL A 1 273 ? 4.574 80.153 55.800 1.00 47.60 273 VAL A CA 1
ATOM 1979 C C . VAL A 1 273 ? 3.564 79.207 55.177 1.00 50.19 273 VAL A C 1
ATOM 1980 O O . VAL A 1 273 ? 3.475 78.036 55.554 1.00 57.41 273 VAL A O 1
ATOM 1984 N N . LEU A 1 274 ? 2.765 79.760 54.273 1.00 47.78 274 LEU A N 1
ATOM 1985 C CA . LEU A 1 274 ? 1.784 79.009 53.519 1.00 48.29 274 LEU A CA 1
ATOM 1986 C C . LEU A 1 274 ? 2.106 79.320 52.070 1.00 44.67 274 LEU A C 1
ATOM 1987 O O . LEU A 1 274 ? 2.062 80.473 51.649 1.00 48.18 274 LEU A O 1
ATOM 1992 N N . LEU A 1 275 ? 2.499 78.292 51.338 1.00 43.91 275 LEU A N 1
ATOM 1993 C CA . LEU A 1 275 ? 2.842 78.405 49.928 1.00 42.77 275 LEU A CA 1
ATOM 1994 C C . LEU A 1 275 ? 1.606 77.893 49.157 1.00 45.28 275 LEU A C 1
ATOM 1995 O O . LEU A 1 275 ? 1.396 76.694 49.008 1.00 45.35 275 LEU A O 1
ATOM 2000 N N . PRO A 1 276 ? 0.772 78.808 48.663 1.00 45.61 276 PRO A N 1
ATOM 2001 C CA . PRO A 1 276 ? -0.436 78.422 47.931 1.00 47.67 276 PRO A CA 1
ATOM 2002 C C . PRO A 1 276 ? -0.312 77.828 46.522 1.00 49.13 276 PRO A C 1
ATOM 2003 O O . PRO A 1 276 ? -1.136 78.105 45.652 1.00 49.28 276 PRO A O 1
ATOM 2007 N N . LEU A 1 277 ? 0.685 76.993 46.281 1.00 48.47 277 LEU A N 1
ATOM 2008 C CA . LEU A 1 277 ? 0.804 76.389 44.959 1.00 55.83 277 LEU A CA 1
ATOM 2009 C C . LEU A 1 277 ? 0.999 74.887 45.133 1.00 60.75 277 LEU A C 1
ATOM 2010 O O . LEU A 1 277 ? 1.840 74.466 45.927 1.00 70.34 277 LEU A O 1
ATOM 2015 N N . PRO A 1 278 ? 0.175 74.058 44.475 1.00 58.27 278 PRO A N 1
ATOM 2016 C CA . PRO A 1 278 ? 0.356 72.613 44.630 1.00 56.64 278 PRO A CA 1
ATOM 2017 C C . PRO A 1 278 ? 1.714 72.217 44.056 1.00 57.97 278 PRO A C 1
ATOM 2018 O O . PRO A 1 278 ? 2.221 72.878 43.146 1.00 67.61 278 PRO A O 1
ATOM 2022 N N . GLY A 1 279 ? 2.306 71.160 44.598 1.00 58.27 279 GLY A N 1
ATOM 2023 C CA . GLY A 1 279 ? 3.604 70.710 44.117 1.00 55.92 279 GLY A CA 1
ATOM 2024 C C . GLY A 1 279 ? 4.743 70.966 45.090 1.00 55.84 279 GLY A C 1
ATOM 2025 O O . GLY A 1 279 ? 5.013 72.107 45.457 1.00 56.00 279 GLY A O 1
ATOM 2026 N N . ARG A 1 280 ? 5.441 69.904 45.473 1.00 54.50 280 ARG A N 1
ATOM 2027 C CA . ARG A 1 280 ? 6.559 70.026 46.404 1.00 53.89 280 ARG A CA 1
ATOM 2028 C C . ARG A 1 280 ? 7.697 70.845 45.787 1.00 49.62 280 ARG A C 1
ATOM 2029 O O . ARG A 1 280 ? 8.414 71.568 46.487 1.00 45.60 280 ARG A O 1
ATOM 2037 N N . HIS A 1 281 ? 7.807 70.772 44.462 1.00 45.04 281 HIS A N 1
ATOM 2038 C CA . HIS A 1 281 ? 8.844 71.475 43.728 1.00 46.54 281 HIS A CA 1
ATOM 2039 C C . HIS A 1 281 ? 8.798 72.975 43.904 1.00 47.31 281 HIS A C 1
ATOM 2040 O O . HIS A 1 281 ? 9.797 73.654 43.711 1.00 56.82 281 HIS A O 1
ATOM 2047 N N . ASN A 1 282 ? 7.651 73.493 44.314 1.00 46.58 282 ASN A N 1
ATOM 2048 C CA . ASN A 1 282 ? 7.524 74.920 44.531 1.00 46.25 282 ASN A CA 1
ATOM 2049 C C . ASN A 1 282 ? 8.162 75.324 45.842 1.00 45.61 282 ASN A C 1
ATOM 2050 O O . ASN A 1 282 ? 8.581 76.464 46.002 1.00 55.85 282 ASN A O 1
ATOM 2055 N N . ILE A 1 283 ? 8.324 74.364 46.741 1.00 45.51 283 ILE A N 1
ATOM 2056 C CA . ILE A 1 283 ? 8.975 74.615 48.025 1.00 45.84 283 ILE A CA 1
ATOM 2057 C C . ILE A 1 283 ? 10.434 75.076 47.792 1.00 43.85 283 ILE A C 1
ATOM 2058 O O . ILE A 1 283 ? 10.911 76.032 48.411 1.00 39.39 283 ILE A O 1
ATOM 2063 N N . ALA A 1 284 ? 11.125 74.433 46.858 1.00 41.00 284 ALA A N 1
ATOM 2064 C CA . ALA A 1 284 ? 12.513 74.797 46.565 1.00 44.41 284 ALA A CA 1
ATOM 2065 C C . ALA A 1 284 ? 12.571 76.202 45.979 1.00 45.64 284 ALA A C 1
ATOM 2066 O O . ALA A 1 284 ? 13.364 77.044 46.408 1.00 45.67 284 ALA A O 1
ATOM 2068 N N . ASN A 1 285 ? 11.694 76.460 45.017 1.00 45.44 285 ASN A N 1
ATOM 2069 C CA . ASN A 1 285 ? 11.628 77.761 44.387 1.00 36.76 285 ASN A CA 1
ATOM 2070 C C . ASN A 1 285 ? 11.454 78.822 45.463 1.00 40.00 285 ASN A C 1
ATOM 2071 O O . ASN A 1 285 ? 12.163 79.819 45.480 1.00 50.58 285 ASN A O 1
ATOM 2076 N N . ALA A 1 286 ? 10.543 78.572 46.393 1.00 40.68 286 ALA A N 1
ATOM 2077 C CA . ALA A 1 286 ? 10.271 79.505 47.482 1.00 34.63 286 ALA A CA 1
ATOM 2078 C C . ALA A 1 286 ? 11.520 79.753 48.323 1.00 40.32 286 ALA A C 1
ATOM 2079 O O . ALA A 1 286 ? 11.686 80.829 48.889 1.00 36.63 286 ALA A O 1
ATOM 2081 N N . LEU A 1 287 ? 12.401 78.755 48.403 1.00 49.26 287 LEU A N 1
ATOM 2082 C CA . LEU A 1 287 ? 13.635 78.886 49.181 1.00 47.46 287 LEU A CA 1
ATOM 2083 C C . LEU A 1 287 ? 14.620 79.762 48.424 1.00 49.16 287 LEU A C 1
ATOM 2084 O O . LEU A 1 287 ? 15.273 80.622 49.014 1.00 50.77 287 LEU A O 1
ATOM 2089 N N . ALA A 1 288 ? 14.706 79.547 47.113 1.00 43.63 288 ALA A N 1
ATOM 2090 C CA . ALA A 1 288 ? 15.578 80.336 46.254 1.00 40.97 288 ALA A CA 1
ATOM 2091 C C . ALA A 1 288 ? 15.129 81.781 46.350 1.00 46.11 288 ALA A C 1
ATOM 2092 O O . ALA A 1 288 ? 15.936 82.682 46.605 1.00 53.59 288 ALA A O 1
ATOM 2094 N N . ALA A 1 289 ? 13.828 81.986 46.165 1.00 46.26 289 ALA A N 1
ATOM 2095 C CA . ALA A 1 289 ? 13.223 83.310 46.217 1.00 44.77 289 ALA A CA 1
ATOM 2096 C C . ALA A 1 289 ? 13.448 83.974 47.574 1.00 45.32 289 ALA A C 1
ATOM 2097 O O . ALA A 1 289 ? 13.700 85.172 47.636 1.00 54.44 289 ALA A O 1
ATOM 2099 N N . ALA A 1 290 ? 13.383 83.202 48.654 1.00 39.57 290 ALA A N 1
ATOM 2100 C CA . ALA A 1 290 ? 13.609 83.753 49.984 1.00 37.61 290 ALA A CA 1
ATOM 2101 C C . ALA A 1 290 ? 15.061 84.195 50.089 1.00 40.57 290 ALA A C 1
ATOM 2102 O O . ALA A 1 290 ? 15.361 85.231 50.660 1.00 47.21 290 ALA A O 1
ATOM 2104 N N . ALA A 1 291 ? 15.962 83.400 49.529 1.00 39.38 291 ALA A N 1
ATOM 2105 C CA . ALA A 1 291 ? 17.378 83.709 49.554 1.00 36.40 291 ALA A CA 1
ATOM 2106 C C . ALA A 1 291 ? 17.644 84.992 48.763 1.00 41.45 291 ALA A C 1
ATOM 2107 O O . ALA A 1 291 ? 18.286 85.927 49.266 1.00 43.27 291 ALA A O 1
ATOM 2109 N N . LEU A 1 292 ? 17.132 85.050 47.537 1.00 34.89 292 LEU A N 1
ATOM 2110 C CA . LEU A 1 292 ? 17.346 86.220 46.711 1.00 33.46 292 LEU A CA 1
ATOM 2111 C C . LEU A 1 292 ? 16.806 87.460 47.386 1.00 38.36 292 LEU A C 1
ATOM 2112 O O . LEU A 1 292 ? 17.501 88.452 47.478 1.00 42.97 292 LEU A O 1
ATOM 2117 N N . SER A 1 293 ? 15.579 87.384 47.886 1.00 40.52 293 SER A N 1
ATOM 2118 C CA . SER A 1 293 ? 14.946 88.503 48.572 1.00 46.53 293 SER A CA 1
ATOM 2119 C C . SER A 1 293 ? 15.739 89.003 49.765 1.00 42.82 293 SER A C 1
ATOM 2120 O O . SER A 1 293 ? 15.933 90.211 49.942 1.00 49.47 293 SER A O 1
ATOM 2131 N N . SER A 1 295 ? 18.910 88.603 50.426 1.00 39.27 295 SE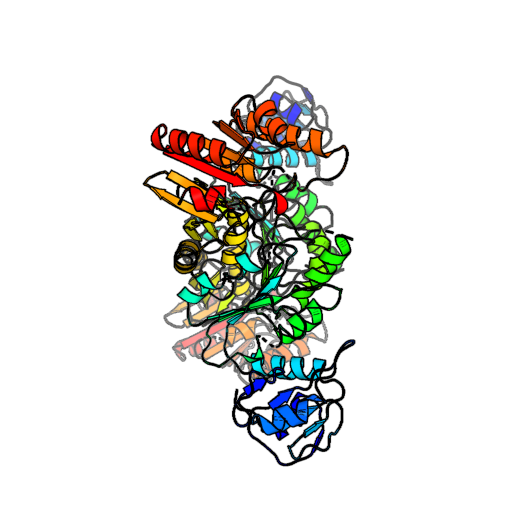R A N 1
ATOM 2132 C CA . SER A 1 295 ? 20.238 89.138 50.089 1.00 32.91 295 SER A CA 1
ATOM 2133 C C . SER A 1 295 ? 20.178 90.649 49.979 1.00 38.04 295 SER A C 1
ATOM 2134 O O . SER A 1 295 ? 21.151 91.329 50.282 1.00 46.51 295 SER A O 1
ATOM 2137 N N . VAL A 1 296 ? 19.027 91.176 49.568 1.00 40.51 296 VAL A N 1
ATOM 2138 C CA . VAL A 1 296 ? 18.842 92.612 49.472 1.00 35.98 296 VAL A CA 1
ATOM 2139 C C . VAL A 1 296 ? 17.908 93.198 50.528 1.00 40.31 296 VAL A C 1
ATOM 2140 O O . VAL A 1 296 ? 17.261 94.214 50.298 1.00 45.70 296 VAL A O 1
ATOM 2144 N N . GLY A 1 297 ? 17.826 92.542 51.682 1.00 47.01 297 GLY A N 1
ATOM 2145 C CA . GLY A 1 297 ? 17.021 93.067 52.771 1.00 46.35 297 GLY A CA 1
ATOM 2146 C C . GLY A 1 297 ? 15.676 92.519 53.202 1.00 49.99 297 GLY A C 1
ATOM 2147 O O . GLY A 1 297 ? 15.248 92.800 54.324 1.00 50.99 297 GLY A O 1
ATOM 2148 N N . ALA A 1 298 ? 14.995 91.758 52.357 1.00 47.44 298 ALA A N 1
ATOM 2149 C CA . ALA A 1 298 ? 13.684 91.248 52.747 1.00 46.60 298 ALA A CA 1
ATOM 2150 C C . ALA A 1 298 ? 13.668 90.645 54.156 1.00 47.74 298 ALA A C 1
ATOM 2151 O O . ALA A 1 298 ? 14.650 90.047 54.607 1.00 53.47 298 ALA A O 1
ATOM 2153 N N . THR A 1 299 ? 12.582 90.895 54.878 1.00 45.78 299 THR A N 1
ATOM 2154 C CA . THR A 1 299 ? 12.416 90.366 56.225 1.00 53.03 299 THR A CA 1
ATOM 2155 C C . THR A 1 299 ? 11.565 89.089 56.180 1.00 53.76 299 THR A C 1
ATOM 2156 O O . THR A 1 299 ? 10.836 88.863 55.213 1.00 57.14 299 THR A O 1
ATOM 2160 N N . LEU A 1 300 ? 11.631 88.271 57.227 1.00 49.36 300 LEU A N 1
ATOM 2161 C CA . LEU A 1 300 ? 10.843 87.042 57.276 1.00 43.44 300 LEU A CA 1
ATOM 2162 C C . LEU A 1 300 ? 9.376 87.362 57.004 1.00 44.19 300 LEU A C 1
ATOM 2163 O O . LEU A 1 300 ? 8.746 86.729 56.154 1.00 47.96 300 LEU A O 1
ATOM 2168 N N . ASP A 1 301 ? 8.876 88.414 57.646 1.00 45.17 301 ASP A N 1
ATOM 2169 C CA . ASP A 1 301 ? 7.493 88.872 57.474 1.00 46.55 301 ASP A CA 1
ATOM 2170 C C . ASP A 1 301 ? 7.185 89.207 56.028 1.00 41.40 301 ASP A C 1
ATOM 2171 O O . ASP A 1 301 ? 6.069 89.012 55.556 1.00 42.00 301 ASP A O 1
ATOM 2176 N N . ALA A 1 302 ? 8.180 89.736 55.333 1.00 46.10 302 ALA A N 1
ATOM 2177 C CA . ALA A 1 302 ? 8.032 90.100 53.935 1.00 46.66 302 ALA A CA 1
ATOM 2178 C C . ALA A 1 302 ? 7.957 88.852 53.079 1.00 46.70 302 ALA A C 1
ATOM 2179 O O . ALA A 1 302 ? 7.212 88.804 52.104 1.00 47.59 302 ALA A O 1
ATOM 2181 N N . ILE A 1 303 ? 8.729 87.838 53.456 1.00 51.30 303 ILE A N 1
ATOM 2182 C CA . ILE A 1 303 ? 8.758 86.579 52.724 1.00 50.94 303 ILE A CA 1
ATOM 2183 C C . ILE A 1 303 ? 7.435 85.842 52.856 1.00 45.58 303 ILE A C 1
ATOM 2184 O O . ILE A 1 303 ? 6.844 85.439 51.852 1.00 40.60 303 ILE A O 1
ATOM 2189 N N . LYS A 1 304 ? 6.956 85.710 54.087 1.00 47.14 304 LYS A N 1
ATOM 2190 C CA . LYS A 1 304 ? 5.688 85.038 54.351 1.00 51.71 304 LYS A CA 1
ATOM 2191 C C . LYS A 1 304 ? 4.544 85.670 53.567 1.00 53.62 304 LYS A C 1
ATOM 2192 O O . LYS A 1 304 ? 3.769 84.963 52.915 1.00 54.47 304 LYS A O 1
ATOM 2198 N N . ALA A 1 305 ? 4.456 86.998 53.622 1.00 58.30 305 ALA A N 1
ATOM 2199 C CA . ALA A 1 305 ? 3.402 87.743 52.920 1.00 59.29 305 ALA A CA 1
ATOM 2200 C C . ALA A 1 305 ? 3.554 87.725 51.399 1.00 51.11 305 ALA A C 1
ATOM 2201 O O . ALA A 1 305 ? 2.557 87.805 50.675 1.00 46.68 305 ALA A O 1
ATOM 2203 N N . GLY A 1 306 ? 4.798 87.664 50.932 1.00 45.59 306 GLY A N 1
ATOM 2204 C CA . GLY A 1 306 ? 5.065 87.616 49.507 1.00 44.93 306 GLY A CA 1
ATOM 2205 C C . GLY A 1 306 ? 4.614 86.299 48.904 1.00 45.93 306 GLY A C 1
ATOM 2206 O O . GLY A 1 306 ? 3.954 86.275 47.866 1.00 45.25 306 GLY A O 1
ATOM 2207 N N . LEU A 1 307 ? 4.972 85.198 49.559 1.00 53.43 307 LEU A N 1
ATOM 2208 C CA . LEU A 1 307 ? 4.601 83.856 49.108 1.00 47.99 307 LEU A CA 1
ATOM 2209 C C . LEU A 1 307 ? 3.083 83.659 49.145 1.00 54.54 307 LEU A C 1
ATOM 2210 O O . LEU A 1 307 ? 2.493 83.160 48.178 1.00 53.29 307 LEU A O 1
ATOM 2215 N N . ALA A 1 308 ? 2.464 84.109 50.242 1.00 54.47 308 ALA A N 1
ATOM 2216 C CA . ALA A 1 308 ? 1.018 83.986 50.480 1.00 55.26 308 ALA A CA 1
ATOM 2217 C C . ALA A 1 308 ? 0.054 84.455 49.391 1.00 57.90 308 ALA A C 1
ATOM 2218 O O . ALA A 1 308 ? -1.128 84.095 49.413 1.00 66.31 308 ALA A O 1
ATOM 2220 N N . ASN A 1 309 ? 0.526 85.260 48.449 1.00 61.74 309 ASN A N 1
ATOM 2221 C CA . ASN A 1 309 ? -0.365 85.743 47.402 1.00 64.29 309 ASN A CA 1
ATOM 2222 C C . ASN A 1 309 ? 0.033 85.308 45.997 1.00 58.70 309 ASN A C 1
ATOM 2223 O O . ASN A 1 309 ? -0.339 85.939 45.005 1.00 57.20 309 ASN A O 1
ATOM 2228 N N . LEU A 1 310 ? 0.737 84.187 45.908 1.00 52.78 310 LEU A N 1
ATOM 2229 C CA . LEU A 1 310 ? 1.152 83.672 44.611 1.00 51.26 310 LEU A CA 1
ATOM 2230 C C . LEU A 1 310 ? -0.074 83.069 43.926 1.00 50.21 310 LEU A C 1
ATOM 2231 O O . LEU A 1 310 ? -1.006 82.631 44.605 1.00 52.19 310 LEU A O 1
ATOM 2236 N N . LYS A 1 311 ? -0.114 83.125 42.597 1.00 47.35 311 LYS A N 1
ATOM 2237 C CA . LYS A 1 311 ? -1.238 82.600 41.821 1.00 52.45 311 LYS A CA 1
ATOM 2238 C C . LYS A 1 311 ? -0.660 81.664 40.773 1.00 56.40 311 LYS A C 1
ATOM 2239 O O . LYS A 1 311 ? 0.329 82.014 40.135 1.00 67.35 311 LYS A O 1
ATOM 2245 N N . ALA A 1 312 ? -1.258 80.488 40.589 1.00 49.60 312 ALA A N 1
ATOM 2246 C CA . ALA A 1 312 ? -0.737 79.528 39.615 1.00 45.70 312 ALA A CA 1
ATOM 2247 C C . ALA A 1 312 ? -1.092 79.843 38.167 1.00 45.58 312 ALA A C 1
ATOM 2248 O O . ALA A 1 312 ? -1.981 80.648 37.901 1.00 48.98 312 ALA A O 1
ATOM 2250 N N . VAL A 1 313 ? -0.382 79.213 37.233 1.00 48.52 313 VAL A N 1
ATOM 2251 C CA . VAL A 1 313 ? -0.636 79.413 35.804 1.00 45.22 313 VAL A CA 1
ATOM 2252 C C . VAL A 1 313 ? -1.688 78.386 35.383 1.00 52.32 313 VAL A C 1
ATOM 2253 O O . VAL A 1 313 ? -1.520 77.188 35.609 1.00 60.81 313 VAL A O 1
ATOM 2257 N N . PRO A 1 314 ? -2.828 78.849 34.860 1.00 50.30 314 PRO A N 1
ATOM 2258 C CA . PRO A 1 314 ? -3.898 77.958 34.416 1.00 45.38 314 PRO A CA 1
ATOM 2259 C C . PRO A 1 314 ? -3.382 76.810 33.552 1.00 51.62 314 PRO A C 1
ATOM 2260 O O . PRO A 1 314 ? -2.586 77.017 32.620 1.00 51.62 314 PRO A O 1
ATOM 2264 N N . GLY A 1 315 ? -3.833 75.599 33.886 1.00 55.80 315 GLY A N 1
ATOM 2265 C CA . GLY A 1 315 ? -3.428 74.404 33.161 1.00 52.80 315 GLY A CA 1
ATOM 2266 C C . GLY A 1 315 ? -2.157 73.762 33.687 1.00 50.96 315 GLY A C 1
ATOM 2267 O O . GLY A 1 315 ? -1.703 72.736 33.154 1.00 47.11 315 GLY A O 1
ATOM 2268 N N . ARG A 1 316 ? -1.586 74.362 34.728 1.00 49.05 316 ARG A N 1
ATOM 2269 C CA . ARG A 1 316 ? -0.352 73.871 35.319 1.00 50.54 316 ARG A CA 1
ATOM 2270 C C . ARG A 1 316 ? -0.511 73.827 36.827 1.00 55.49 316 ARG A C 1
ATOM 2271 O O . ARG A 1 316 ? -0.255 74.822 37.504 1.00 55.30 316 ARG A O 1
ATOM 2279 N N . LEU A 1 317 ? -0.943 72.680 37.350 1.00 58.62 317 LEU A N 1
ATOM 2280 C CA . LEU A 1 317 ? -1.144 72.511 38.786 1.00 52.80 317 LEU A CA 1
ATOM 2281 C C . LEU A 1 317 ? -1.856 73.732 39.336 1.00 52.23 317 LEU A C 1
ATOM 2282 O O . LEU A 1 317 ? -1.456 74.314 40.348 1.00 57.53 317 LEU A O 1
ATOM 2287 N N . PHE A 1 318 ? -2.879 74.145 38.599 1.00 53.26 318 PHE A N 1
ATOM 2288 C CA . PHE A 1 318 ? -3.695 75.304 38.927 1.00 54.88 318 PHE A CA 1
ATOM 2289 C C . PHE A 1 318 ? -4.833 74.896 39.851 1.00 50.15 318 PHE A C 1
ATOM 2290 O O . PHE A 1 318 ? -5.757 74.218 39.420 1.00 54.77 318 PHE A O 1
ATOM 2298 N N . PRO A 1 319 ? -4.771 75.283 41.133 1.00 44.99 319 PRO A N 1
ATOM 2299 C CA . PRO A 1 319 ? -5.825 74.931 42.091 1.00 48.65 319 PRO A CA 1
ATOM 2300 C C . PRO A 1 319 ? -7.127 75.690 41.855 1.00 56.96 319 PRO A C 1
ATOM 2301 O O . PRO A 1 319 ? -7.121 76.892 41.579 1.00 67.15 319 PRO A O 1
ATOM 2305 N N . ILE A 1 320 ? -8.240 74.972 41.932 1.00 57.42 320 ILE A N 1
ATOM 2306 C CA . ILE A 1 320 ? -9.558 75.558 41.750 1.00 53.33 320 ILE A CA 1
ATOM 2307 C C . ILE A 1 320 ? -10.416 75.010 42.865 1.00 61.60 320 ILE A C 1
ATOM 2308 O O . ILE A 1 320 ? -10.689 73.813 42.917 1.00 70.31 320 ILE A O 1
ATOM 2313 N N . GLN A 1 321 ? -10.814 75.887 43.774 1.00 69.33 321 GLN A N 1
ATOM 2314 C CA . GLN A 1 321 ? -11.654 75.525 44.908 1.00 70.28 321 GLN A CA 1
ATOM 2315 C C . GLN A 1 321 ? -13.114 75.342 44.421 1.00 75.34 321 GLN A C 1
ATOM 2316 O O . GLN A 1 321 ? -13.750 76.315 44.008 1.00 78.70 321 GLN A O 1
ATOM 2322 N N . LEU A 1 322 ? -13.608 74.098 44.391 1.00 74.14 322 LEU A N 1
ATOM 2323 C CA . LEU A 1 322 ? -14.986 73.804 43.947 1.00 72.10 322 LEU A CA 1
ATOM 2324 C C . LEU A 1 322 ? -16.065 74.245 44.943 1.00 74.86 322 LEU A C 1
ATOM 2325 O O . LEU A 1 322 ? -17.044 74.907 44.586 1.00 79.10 322 LEU A O 1
ATOM 2330 N N . ALA A 1 323 ? -15.927 73.763 46.168 1.00 66.65 323 ALA A N 1
ATOM 2331 C CA . ALA A 1 323 ? -16.810 74.093 47.266 1.00 63.30 323 ALA A CA 1
ATOM 2332 C C . ALA A 1 323 ? -15.859 73.849 48.430 1.00 66.82 323 ALA A C 1
ATOM 2333 O O . ALA A 1 323 ? -14.647 73.703 48.224 1.00 73.86 323 ALA A O 1
ATOM 2335 N N . GLU A 1 324 ? -16.375 73.780 49.645 1.00 72.62 324 GLU A N 1
ATOM 2336 C CA . GLU A 1 324 ? -15.506 73.541 50.789 1.00 76.55 324 GLU A CA 1
ATOM 2337 C C . GLU A 1 324 ? -14.908 72.140 50.676 1.00 79.07 324 GLU A C 1
ATOM 2338 O O . GLU A 1 324 ? -15.602 71.186 50.311 1.00 78.60 324 GLU A O 1
ATOM 2344 N N . ASN A 1 325 ? -13.610 72.042 50.941 1.00 78.73 325 ASN A N 1
ATOM 2345 C CA . ASN A 1 325 ? -12.871 70.775 50.889 1.00 78.34 325 ASN A CA 1
ATOM 2346 C C . ASN A 1 325 ? -12.920 70.028 49.549 1.00 79.35 325 ASN A C 1
ATOM 2347 O O . ASN A 1 325 ? -12.485 68.881 49.443 1.00 82.96 325 ASN A O 1
ATOM 2352 N N . GLN A 1 326 ? -13.401 70.700 48.510 1.00 70.51 326 GLN A N 1
ATOM 2353 C CA . GLN A 1 326 ? -13.476 70.103 47.196 1.00 66.11 326 GLN A CA 1
ATOM 2354 C C . GLN A 1 326 ? -12.513 70.846 46.271 1.00 66.96 326 GLN A C 1
ATOM 2355 O O . GLN A 1 326 ? -12.876 71.832 45.614 1.00 67.80 326 GLN A O 1
ATOM 2361 N N . LEU A 1 327 ? -11.289 70.335 46.191 1.00 62.07 327 LEU A N 1
ATOM 2362 C CA . LEU A 1 327 ? -10.247 70.962 45.395 1.00 51.80 327 LEU A CA 1
ATOM 2363 C C . LEU A 1 327 ? -10.030 70.294 44.048 1.00 48.63 327 LEU A C 1
ATOM 2364 O O . LEU A 1 327 ? -9.937 69.074 43.960 1.00 55.17 327 LEU A O 1
ATOM 2369 N N . LEU A 1 328 ? -9.973 71.104 43.003 1.00 47.82 328 LEU A N 1
ATOM 2370 C CA . LEU A 1 328 ? -9.724 70.628 41.652 1.00 47.42 328 LEU A CA 1
ATOM 2371 C C . LEU A 1 328 ? -8.317 71.150 41.312 1.00 50.75 328 LEU A C 1
ATOM 2372 O O . LEU A 1 328 ? -7.975 72.281 41.641 1.00 49.40 328 LEU A O 1
ATOM 2377 N N . LEU A 1 329 ? -7.491 70.305 40.713 1.00 47.60 329 LEU A N 1
ATOM 2378 C CA . LEU A 1 329 ? -6.141 70.683 40.354 1.00 45.92 329 LEU A CA 1
ATOM 2379 C C . LEU A 1 329 ? -6.008 70.561 38.862 1.00 47.83 329 LEU A C 1
ATOM 2380 O O . LEU A 1 329 ? -5.829 69.474 38.316 1.00 47.30 329 LEU A O 1
ATOM 2385 N N . ASP A 1 330 ? -6.171 71.698 38.214 1.00 49.09 330 ASP A N 1
ATOM 2386 C CA . ASP A 1 330 ? -6.089 71.803 36.780 1.00 51.73 330 ASP A CA 1
ATOM 2387 C C . ASP A 1 330 ? -4.642 71.691 36.340 1.00 51.46 330 ASP A C 1
ATOM 2388 O O . ASP A 1 330 ? -3.816 72.565 36.631 1.00 49.59 330 ASP A O 1
ATOM 2393 N N . ASP A 1 331 ? -4.333 70.594 35.669 1.00 47.25 331 ASP A N 1
ATOM 2394 C CA . ASP A 1 331 ? -2.991 70.375 35.139 1.00 54.03 331 ASP A CA 1
ATOM 2395 C C . ASP A 1 331 ? -3.222 69.827 33.737 1.00 46.87 331 ASP A C 1
ATOM 2396 O O . ASP A 1 331 ? -2.442 69.031 33.224 1.00 50.82 331 ASP A O 1
ATOM 2401 N N . SER A 1 332 ? -4.289 70.316 33.112 1.00 48.06 332 SER A N 1
ATOM 2402 C CA . SER A 1 332 ? -4.699 69.888 31.786 1.00 43.71 332 SER A CA 1
ATOM 2403 C C . SER A 1 332 ? -3.935 70.465 30.599 1.00 50.14 332 SER A C 1
ATOM 2404 O O . SER A 1 332 ? -4.316 70.211 29.451 1.00 47.68 332 SER A O 1
ATOM 2407 N N . TYR A 1 333 ? -2.883 71.245 30.844 1.00 50.15 333 TYR A N 1
ATOM 2408 C CA . TYR A 1 333 ? -2.141 71.815 29.731 1.00 48.96 333 TYR A CA 1
ATOM 2409 C C . TYR A 1 333 ? -1.489 70.757 28.839 1.00 45.91 333 TYR A C 1
ATOM 2410 O O . TYR A 1 333 ? -1.722 70.752 27.632 1.00 43.52 333 TYR A O 1
ATOM 2419 N N . ASN A 1 334 ? -0.675 69.879 29.419 1.00 47.89 334 ASN A N 1
ATOM 2420 C CA . ASN A 1 334 ? 0.015 68.826 28.648 1.00 57.37 334 ASN A CA 1
ATOM 2421 C C . ASN A 1 334 ? 0.314 67.630 29.558 1.00 55.55 334 ASN A C 1
ATOM 2422 O O . ASN A 1 334 ? -0.028 67.646 30.751 1.00 55.49 334 ASN A O 1
ATOM 2427 N N . ALA A 1 335 ? 0.956 66.605 29.001 1.00 49.49 335 ALA A N 1
ATOM 2428 C CA . ALA A 1 335 ? 1.291 65.411 29.760 1.00 48.37 335 ALA A CA 1
ATOM 2429 C C . ALA A 1 335 ? 2.166 64.392 29.006 1.00 51.42 335 ALA A C 1
ATOM 2430 O O . ALA A 1 335 ? 1.901 64.011 27.857 1.00 47.78 335 ALA A O 1
ATOM 2432 N N . ASN A 1 336 ? 3.223 63.970 29.685 1.00 55.16 336 ASN A N 1
ATOM 2433 C CA . ASN A 1 336 ? 4.165 62.977 29.189 1.00 55.93 336 ASN A CA 1
ATOM 2434 C C . ASN A 1 336 ? 4.447 62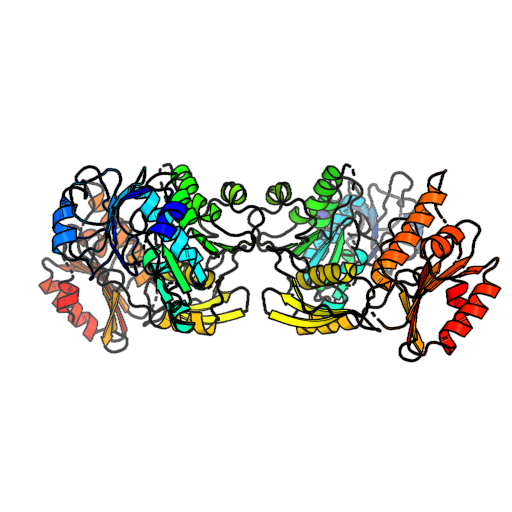.141 30.443 1.00 54.43 336 ASN A C 1
ATOM 2435 O O . ASN A 1 336 ? 4.013 62.529 31.535 1.00 50.15 336 ASN A O 1
ATOM 2440 N N . VAL A 1 337 ? 5.154 61.017 30.314 1.00 53.09 337 VAL A N 1
ATOM 2441 C CA . VAL A 1 337 ? 5.437 60.161 31.475 1.00 51.77 337 VAL A CA 1
ATOM 2442 C C . VAL A 1 337 ? 5.941 60.955 32.680 1.00 54.69 337 VAL A C 1
ATOM 2443 O O . VAL A 1 337 ? 5.399 60.848 33.780 1.00 60.60 337 VAL A O 1
ATOM 2447 N N . GLY A 1 338 ? 6.951 61.787 32.458 1.00 48.04 338 GLY A N 1
ATOM 2448 C CA . GLY A 1 338 ? 7.505 62.568 33.546 1.00 45.28 338 GLY A CA 1
ATOM 2449 C C . GLY A 1 338 ? 6.509 63.422 34.306 1.00 48.07 338 GLY A C 1
ATOM 2450 O O . GLY A 1 338 ? 6.336 63.257 35.515 1.00 48.19 338 GLY A O 1
ATOM 2451 N N . SER A 1 339 ? 5.852 64.332 33.596 1.00 52.68 339 SER A N 1
ATOM 2452 C CA . SER A 1 339 ? 4.876 65.231 34.211 1.00 52.23 339 SER A CA 1
ATOM 2453 C C . SER A 1 339 ? 3.688 64.487 34.769 1.00 49.39 339 SER A C 1
ATOM 2454 O O . SER A 1 339 ? 3.065 64.938 35.732 1.00 48.71 339 SER A O 1
ATOM 2465 N N . THR A 1 341 ? 3.728 61.127 35.867 1.00 46.64 341 THR A N 1
ATOM 2466 C CA . THR A 1 341 ? 4.228 60.411 37.038 1.00 47.24 341 THR A CA 1
ATOM 2467 C C . THR A 1 341 ? 4.365 61.382 38.213 1.00 49.12 341 THR A C 1
ATOM 2468 O O . THR A 1 341 ? 4.078 61.037 39.363 1.00 48.70 341 THR A O 1
ATOM 2472 N N . ALA A 1 342 ? 4.779 62.607 37.912 1.00 48.39 342 ALA A N 1
ATOM 2473 C CA . ALA A 1 342 ? 4.936 63.623 38.936 1.00 49.87 342 ALA A CA 1
ATOM 2474 C C . ALA A 1 342 ? 3.570 64.071 39.438 1.00 50.23 342 ALA A C 1
ATOM 2475 O O . ALA A 1 342 ? 3.396 64.272 40.642 1.00 49.87 342 ALA A O 1
ATOM 2477 N N . ALA A 1 343 ? 2.601 64.201 38.527 1.00 51.96 343 ALA A N 1
ATOM 2478 C CA . ALA A 1 343 ? 1.236 64.616 38.883 1.00 50.39 343 ALA A CA 1
ATOM 2479 C C . ALA A 1 343 ? 0.669 63.703 39.975 1.00 48.80 343 ALA A C 1
ATOM 2480 O O . ALA A 1 343 ? 0.085 64.173 40.954 1.00 51.78 343 ALA A O 1
ATOM 2482 N N . VAL A 1 344 ? 0.880 62.398 39.807 1.00 49.28 344 VAL A N 1
ATOM 2483 C CA . VAL A 1 344 ? 0.433 61.379 40.760 1.00 45.56 344 VAL A CA 1
ATOM 2484 C C . VAL A 1 344 ? 0.995 61.656 42.162 1.00 48.01 344 VAL A C 1
ATOM 2485 O O . VAL A 1 344 ? 0.280 61.585 43.157 1.00 52.86 344 VAL A O 1
ATOM 2489 N N . GLN A 1 345 ? 2.278 61.982 42.232 1.00 50.29 345 GLN A N 1
ATOM 2490 C CA . GLN A 1 345 ? 2.928 62.276 43.499 1.00 49.22 345 GLN A CA 1
ATOM 2491 C C . GLN A 1 345 ? 2.260 63.475 44.172 1.00 48.13 345 GLN A C 1
ATOM 2492 O O . GLN A 1 345 ? 2.107 63.504 45.393 1.00 46.56 345 GLN A O 1
ATOM 2498 N N . VAL A 1 346 ? 1.876 64.472 43.376 1.00 48.46 346 VAL A N 1
ATOM 2499 C CA . VAL A 1 346 ? 1.235 65.670 43.917 1.00 49.72 346 VAL A CA 1
ATOM 2500 C C . VAL A 1 346 ? -0.103 65.292 44.525 1.00 50.79 346 VAL A C 1
ATOM 2501 O O . VAL A 1 346 ? -0.380 65.631 45.681 1.00 46.80 346 VAL A O 1
ATOM 2505 N N . LEU A 1 347 ? -0.907 64.570 43.743 1.00 49.85 347 LEU A N 1
ATOM 2506 C CA . LEU A 1 347 ? -2.232 64.115 44.166 1.00 50.57 347 LEU A CA 1
ATOM 2507 C C . LEU A 1 347 ? -2.136 63.270 45.427 1.00 50.39 347 LEU A C 1
ATOM 2508 O O . LEU A 1 347 ? -2.861 63.495 46.387 1.00 49.81 347 LEU A O 1
ATOM 2513 N N . ALA A 1 348 ? -1.230 62.296 45.409 1.00 48.48 348 ALA A N 1
ATOM 2514 C CA . ALA A 1 348 ? -1.033 61.368 46.517 1.00 43.97 348 ALA A CA 1
ATOM 2515 C C . ALA A 1 348 ? -0.963 62.015 47.899 1.00 45.06 348 ALA A C 1
ATOM 2516 O O . ALA A 1 348 ? -1.450 61.456 48.877 1.00 52.04 348 ALA A O 1
ATOM 2518 N N . GLU A 1 349 ? -0.389 63.206 47.974 1.00 47.83 349 GLU A N 1
ATOM 2519 C CA . GLU A 1 349 ? -0.257 63.909 49.241 1.00 51.74 349 GLU A CA 1
ATOM 2520 C C . GLU A 1 349 ? -1.490 64.759 49.560 1.00 51.86 349 GLU A C 1
ATOM 2521 O O . GLU A 1 349 ? -1.664 65.218 50.694 1.00 57.65 349 GLU A O 1
ATOM 2535 N N . PRO A 1 351 ? -5.291 66.075 50.416 1.00 56.29 351 PRO A N 1
ATOM 2536 C CA . PRO A 1 351 ? -6.288 65.682 51.417 1.00 59.93 351 PRO A CA 1
ATOM 2537 C C . PRO A 1 351 ? -7.555 64.988 50.877 1.00 60.85 351 PRO A C 1
ATOM 2538 O O . PRO A 1 351 ? -8.002 65.255 49.765 1.00 59.14 351 PRO A O 1
ATOM 2542 N N . GLY A 1 352 ? -8.122 64.093 51.686 1.00 57.09 352 GLY A N 1
ATOM 2543 C CA . GLY A 1 352 ? -9.339 63.397 51.314 1.00 45.57 352 GLY A CA 1
ATOM 2544 C C . GLY A 1 352 ? -9.219 62.285 50.293 1.00 48.67 352 GLY A C 1
ATOM 2545 O O . GLY A 1 352 ? -8.160 61.670 50.143 1.00 47.43 352 GLY A O 1
ATOM 2546 N N . TYR A 1 353 ? -10.353 61.979 49.669 1.00 47.86 353 TYR A N 1
ATOM 2547 C CA . TYR A 1 353 ? -10.479 60.954 48.639 1.00 51.89 353 TYR A CA 1
ATOM 2548 C C . TYR A 1 353 ? -9.882 61.581 47.383 1.00 55.93 353 TYR A C 1
ATOM 2549 O O . TYR A 1 353 ? -10.349 62.630 46.937 1.00 68.38 353 TYR A O 1
ATOM 2558 N N . ARG A 1 354 ? -8.894 60.925 46.784 1.00 48.85 354 ARG A N 1
ATOM 2559 C CA . ARG A 1 354 ? -8.215 61.485 45.631 1.00 43.80 354 ARG A CA 1
ATOM 2560 C C . ARG A 1 354 ? -8.545 60.839 44.307 1.00 45.80 354 ARG A C 1
ATOM 2561 O O . ARG A 1 354 ? -8.417 59.628 44.153 1.00 51.12 354 ARG A O 1
ATOM 2569 N N . VAL A 1 355 ? -8.945 61.662 43.341 1.00 48.36 355 VAL A N 1
ATOM 2570 C CA . VAL A 1 355 ? -9.317 61.183 42.002 1.00 51.60 355 VAL A CA 1
ATOM 2571 C C . VAL A 1 355 ? -8.383 61.721 40.904 1.00 43.49 355 VAL A C 1
ATOM 2572 O O . VAL A 1 355 ? -8.276 62.929 40.715 1.00 45.78 355 VAL A O 1
ATOM 2576 N N . LEU A 1 356 ? -7.691 60.828 40.206 1.00 43.69 356 LEU A N 1
ATOM 2577 C CA . LEU A 1 356 ? -6.804 61.232 39.114 1.00 46.97 356 LEU A CA 1
ATOM 2578 C C . LEU A 1 356 ? -7.626 61.092 37.834 1.00 43.04 356 LEU A C 1
ATOM 2579 O O . LEU A 1 356 ? -7.956 59.983 37.425 1.00 43.48 356 LEU A O 1
ATOM 2584 N N . VAL A 1 357 ? -8.011 62.218 37.249 1.00 43.00 357 VAL A N 1
ATOM 2585 C CA . VAL A 1 357 ? -8.795 62.215 36.018 1.00 42.36 357 VAL A CA 1
ATOM 2586 C C . VAL A 1 357 ? -7.814 62.405 34.881 1.00 38.13 357 VAL A C 1
ATOM 2587 O O . VAL A 1 357 ? -7.149 63.433 34.808 1.00 40.65 357 VAL A O 1
ATOM 2591 N N . VAL A 1 358 ? -7.740 61.442 33.974 1.00 36.73 358 VAL A N 1
ATOM 2592 C CA . VAL A 1 358 ? -6.770 61.552 32.893 1.00 39.43 358 VAL A CA 1
ATOM 2593 C C . VAL A 1 358 ? -7.230 61.300 31.453 1.00 36.93 358 VAL A C 1
ATOM 2594 O O . VAL A 1 358 ? -8.301 60.746 31.200 1.00 37.92 358 VAL A O 1
ATOM 2598 N N . GLY A 1 359 ? -6.377 61.709 30.520 1.00 37.06 359 GLY A N 1
ATOM 2599 C CA . GLY A 1 359 ? -6.619 61.517 29.100 1.00 35.12 359 GLY A CA 1
ATOM 2600 C C . GLY A 1 359 ? -5.297 61.034 28.528 1.00 41.67 359 GLY A C 1
ATOM 2601 O O . GLY A 1 359 ? -4.282 61.052 29.239 1.00 47.02 359 GLY A O 1
ATOM 2602 N N . ASP A 1 360 ? -5.291 60.597 27.271 1.00 40.93 360 ASP A N 1
ATOM 2603 C CA . ASP A 1 360 ? -4.072 60.094 26.626 1.00 43.44 360 ASP A CA 1
ATOM 2604 C C . ASP A 1 360 ? -2.889 61.060 26.739 1.00 48.20 360 ASP A C 1
ATOM 2605 O O . ASP A 1 360 ? -3.066 62.281 26.770 1.00 56.18 360 ASP A O 1
ATOM 2618 N N . ALA A 1 362 ? 1.009 62.458 25.392 1.00 62.84 362 ALA A N 1
ATOM 2619 C CA . ALA A 1 362 ? 1.603 62.750 24.096 1.00 71.95 362 ALA A CA 1
ATOM 2620 C C . ALA A 1 362 ? 2.857 61.891 23.870 1.00 78.81 362 ALA A C 1
ATOM 2621 O O . ALA A 1 362 ? 3.878 62.376 23.359 1.00 80.89 362 ALA A O 1
ATOM 2623 N N . GLU A 1 363 ? 2.767 60.616 24.252 1.00 79.51 363 GLU A N 1
ATOM 2624 C CA . GLU A 1 363 ? 3.873 59.667 24.099 1.00 74.84 363 GLU A CA 1
ATOM 2625 C C . GLU A 1 363 ? 4.003 59.194 22.659 1.00 71.82 363 GLU A C 1
ATOM 2626 O O . GLU A 1 363 ? 3.064 59.319 21.868 1.00 75.14 363 GLU A O 1
ATOM 2632 N N . LEU A 1 364 ? 5.166 58.653 22.320 1.00 67.99 364 LEU A N 1
ATOM 2633 C CA . LEU A 1 364 ? 5.402 58.181 20.968 1.00 77.96 364 LEU A CA 1
ATOM 2634 C C . LEU A 1 364 ? 5.712 56.696 20.879 1.00 85.18 364 LEU A C 1
ATOM 2635 O O . LEU A 1 364 ? 6.309 56.118 21.797 1.00 89.73 364 LEU A O 1
ATOM 2640 N N . GLY A 1 365 ? 5.233 56.082 19.797 1.00 88.01 365 GLY A N 1
ATOM 2641 C CA . GLY A 1 365 ? 5.482 54.677 19.511 1.00 89.15 365 GLY A CA 1
ATOM 2642 C C . GLY A 1 365 ? 4.973 53.564 20.410 1.00 88.88 365 GLY A C 1
ATOM 2643 O O . GLY A 1 365 ? 3.988 53.709 21.139 1.00 85.73 365 GLY A O 1
ATOM 2644 N N . ALA A 1 366 ? 5.679 52.435 20.338 1.00 89.81 366 ALA A N 1
ATOM 2645 C CA . ALA A 1 366 ? 5.357 51.225 21.097 1.00 90.30 366 ALA A CA 1
ATOM 2646 C C . ALA A 1 366 ? 5.583 51.347 22.602 1.00 90.27 366 ALA A C 1
ATOM 2647 O O . ALA A 1 366 ? 5.070 50.536 23.380 1.00 90.41 366 ALA A O 1
ATOM 2649 N N . GLU A 1 367 ? 6.347 52.355 23.012 1.00 86.69 367 GLU A N 1
ATOM 2650 C CA . GLU A 1 367 ? 6.603 52.586 24.431 1.00 81.65 367 GLU A CA 1
ATOM 2651 C C . GLU A 1 367 ? 5.381 53.310 25.080 1.00 72.24 367 GLU A C 1
ATOM 2652 O O . GLU A 1 367 ? 5.258 53.359 26.306 1.00 65.64 367 GLU A O 1
ATOM 2658 N N . SER A 1 368 ? 4.434 53.779 24.259 1.00 62.66 368 SER A N 1
ATOM 2659 C CA . SER A 1 368 ? 3.241 54.470 24.763 1.00 61.06 368 SER A CA 1
ATOM 2660 C C . SER A 1 368 ? 2.439 53.607 25.735 1.00 55.27 368 SER A C 1
ATOM 2661 O O . SER A 1 368 ? 2.131 54.037 26.849 1.00 50.43 368 SER A O 1
ATOM 2664 N N . GLU A 1 369 ? 2.087 52.404 25.295 1.00 54.68 369 GLU A N 1
ATOM 2665 C CA . GLU A 1 369 ? 1.339 51.455 26.108 1.00 53.64 369 GLU A CA 1
ATOM 2666 C C . GLU A 1 369 ? 2.008 51.310 27.480 1.00 56.51 369 GLU A C 1
ATOM 2667 O O . GLU A 1 369 ? 1.379 51.501 28.530 1.00 56.29 369 GLU A O 1
ATOM 2673 N N . ALA A 1 370 ? 3.308 51.028 27.455 1.00 58.55 370 ALA A N 1
ATOM 2674 C CA . ALA A 1 370 ? 4.108 50.861 28.667 1.00 53.90 370 ALA A CA 1
ATOM 2675 C C . ALA A 1 370 ? 4.073 52.116 29.545 1.00 51.86 370 ALA A C 1
ATOM 2676 O O . ALA A 1 370 ? 3.885 52.030 30.759 1.00 49.50 370 ALA A O 1
ATOM 2678 N N . CYS A 1 371 ? 4.224 53.282 28.926 1.00 48.05 371 CYS A N 1
ATOM 2679 C CA . CYS A 1 371 ? 4.216 54.540 29.656 1.00 49.72 371 CYS A CA 1
ATOM 2680 C C . CYS A 1 371 ? 2.923 54.793 30.404 1.00 50.93 371 CYS A C 1
ATOM 2681 O O . CYS A 1 371 ? 2.928 55.381 31.489 1.00 59.45 371 CYS A O 1
ATOM 2684 N N . HIS A 1 372 ? 1.809 54.359 29.830 1.00 46.55 372 HIS A N 1
ATOM 2685 C CA . HIS A 1 372 ? 0.526 54.544 30.490 1.00 44.03 372 HIS A CA 1
ATOM 2686 C C . HIS A 1 372 ? 0.415 53.543 31.634 1.00 44.60 372 HIS A C 1
ATOM 2687 O O . HIS A 1 372 ? -0.060 53.873 32.724 1.00 42.38 372 HIS A O 1
ATOM 2694 N N . VAL A 1 373 ? 0.934 52.342 31.405 1.00 46.80 373 VAL A N 1
ATOM 2695 C CA . VAL A 1 373 ? 0.925 51.301 32.425 1.00 43.34 373 VAL A CA 1
ATOM 2696 C C . VAL A 1 373 ? 1.660 51.807 33.670 1.00 44.53 373 VAL A C 1
ATOM 2697 O O . VAL A 1 373 ? 1.128 51.760 34.781 1.00 41.48 373 VAL A O 1
ATOM 2701 N N . GLN A 1 374 ? 2.850 52.361 33.456 1.00 46.28 374 GLN A N 1
ATOM 2702 C CA . GLN A 1 374 ? 3.683 52.877 34.541 1.00 50.80 374 GLN A CA 1
ATOM 2703 C C . GLN A 1 374 ? 2.954 53.862 35.417 1.00 48.30 374 GLN A C 1
ATOM 2704 O O . GLN A 1 374 ? 3.028 53.796 36.654 1.00 48.59 374 GLN A O 1
ATOM 2710 N N . VAL A 1 375 ? 2.306 54.822 34.763 1.00 47.88 375 VAL A N 1
ATOM 2711 C CA . VAL A 1 375 ? 1.564 55.848 35.470 1.00 42.01 375 VAL A CA 1
ATOM 2712 C C . VAL A 1 375 ? 0.438 55.193 36.262 1.00 46.73 375 VAL A C 1
ATOM 2713 O O . VAL A 1 375 ? 0.185 55.568 37.407 1.00 49.92 375 VAL A O 1
ATOM 2717 N N . GLY A 1 376 ? -0.222 54.203 35.664 1.00 43.87 376 GLY A N 1
ATOM 2718 C CA . GLY A 1 376 ? -1.266 53.494 36.379 1.00 44.48 376 GLY A CA 1
ATOM 2719 C C . GLY A 1 376 ? -0.680 52.828 37.619 1.00 45.10 376 GLY A C 1
ATOM 2720 O O . GLY A 1 376 ? -1.204 52.983 38.734 1.00 37.45 376 GLY A O 1
ATOM 2721 N N . GLU A 1 377 ? 0.419 52.098 37.426 1.00 41.70 377 GLU A N 1
ATOM 2722 C CA . GLU A 1 377 ? 1.107 51.419 38.521 1.00 44.65 377 GLU A CA 1
ATOM 2723 C C . GLU A 1 377 ? 1.572 52.410 39.593 1.00 46.37 377 GLU A C 1
ATOM 2724 O O . GLU A 1 377 ? 1.591 52.081 40.777 1.00 53.77 377 GLU A O 1
ATOM 2730 N N . ALA A 1 378 ? 1.916 53.628 39.183 1.00 44.76 378 ALA A N 1
ATOM 2731 C CA . ALA A 1 378 ? 2.362 54.670 40.110 1.00 38.49 378 ALA A CA 1
ATOM 2732 C C . ALA A 1 378 ? 1.227 55.163 41.008 1.00 41.22 378 ALA A C 1
ATOM 2733 O O . ALA A 1 378 ? 1.419 55.391 42.201 1.00 47.31 378 ALA A O 1
ATOM 2735 N N . ALA A 1 379 ? 0.046 55.341 40.427 1.00 45.03 379 ALA A N 1
ATOM 2736 C CA . ALA A 1 379 ? -1.129 55.780 41.171 1.00 43.23 379 ALA A CA 1
ATOM 2737 C C . ALA A 1 379 ? -1.535 54.647 42.096 1.00 39.56 379 ALA A C 1
ATOM 2738 O O . ALA A 1 379 ? -2.011 54.878 43.200 1.00 40.67 379 ALA A O 1
ATOM 2740 N N . LYS A 1 380 ? -1.347 53.423 41.611 1.00 43.70 380 LYS A N 1
ATOM 2741 C CA . LYS A 1 380 ? -1.637 52.203 42.362 1.00 46.93 380 LYS A CA 1
ATOM 2742 C C . LYS A 1 380 ? -0.776 52.186 43.626 1.00 47.09 380 LYS A C 1
ATOM 2743 O O . LYS A 1 380 ? -1.296 52.120 44.733 1.00 52.60 380 LYS A O 1
ATOM 2749 N N . ALA A 1 381 ? 0.537 52.293 43.455 1.00 52.38 381 ALA A N 1
ATOM 2750 C CA . ALA A 1 381 ? 1.470 52.302 44.581 1.00 54.78 381 ALA A CA 1
ATOM 2751 C C . ALA A 1 381 ? 1.298 53.537 45.461 1.00 56.10 381 ALA A C 1
ATOM 2752 O O . ALA A 1 381 ? 1.610 53.503 46.649 1.00 54.17 381 ALA A O 1
ATOM 2754 N N . ALA A 1 382 ? 0.797 54.625 44.878 1.00 58.22 382 ALA A N 1
ATOM 2755 C CA . ALA A 1 382 ? 0.603 55.869 45.621 1.00 52.21 382 ALA A CA 1
ATOM 2756 C C . ALA A 1 382 ? -0.628 55.845 46.522 1.00 52.20 382 ALA A C 1
ATOM 2757 O O . ALA A 1 382 ? -0.786 56.699 47.400 1.00 58.93 382 ALA A O 1
ATOM 2759 N N . GLY A 1 383 ? -1.512 54.882 46.299 1.00 49.99 383 GLY A N 1
ATOM 2760 C CA . GLY A 1 383 ? -2.705 54.798 47.112 1.00 41.48 383 GLY A CA 1
ATOM 2761 C C . GLY A 1 383 ? -3.778 55.745 46.626 1.00 50.12 383 GLY A C 1
ATOM 2762 O O . GLY A 1 383 ? -4.621 56.179 47.412 1.00 56.70 383 GLY A O 1
ATOM 2763 N N . ILE A 1 384 ? -3.750 56.091 45.341 1.00 48.48 384 ILE A N 1
ATOM 2764 C CA . ILE A 1 384 ? -4.762 56.994 44.789 1.00 50.00 384 ILE A CA 1
ATOM 2765 C C . ILE A 1 384 ? -6.117 56.292 44.953 1.00 50.55 384 ILE A C 1
ATOM 2766 O O . ILE A 1 384 ? -6.254 55.096 44.686 1.00 49.19 384 ILE A O 1
ATOM 2771 N N . ASP A 1 385 ? -7.101 57.026 45.444 1.00 52.35 385 ASP A N 1
ATOM 2772 C CA . ASP A 1 385 ? -8.417 56.469 45.689 1.00 49.68 385 ASP A CA 1
ATOM 2773 C C . ASP A 1 385 ? -9.238 56.091 44.466 1.00 52.62 385 ASP A C 1
ATOM 2774 O O . ASP A 1 385 ? -10.115 55.229 44.576 1.00 59.72 385 ASP A O 1
ATOM 2779 N N . ARG A 1 386 ? -8.983 56.721 43.316 1.00 48.37 386 ARG A N 1
ATOM 2780 C CA . ARG A 1 386 ? -9.741 56.425 42.091 1.00 45.32 386 ARG A CA 1
ATOM 2781 C C . ARG A 1 386 ? -9.171 57.140 40.871 1.00 46.63 386 ARG A C 1
ATOM 2782 O O . ARG A 1 386 ? -8.698 58.266 40.986 1.00 52.36 386 ARG A O 1
ATOM 2790 N N . VAL A 1 387 ? -9.238 56.488 39.708 1.00 46.73 387 VAL A N 1
ATOM 2791 C CA . VAL A 1 387 ? -8.712 57.030 38.449 1.00 41.76 387 VAL A CA 1
ATOM 2792 C C . VAL A 1 387 ? -9.721 56.915 37.303 1.00 46.31 387 VAL A C 1
ATOM 2793 O O . VAL A 1 387 ? -9.895 55.849 36.723 1.00 51.69 387 VAL A O 1
ATOM 2797 N N . LEU A 1 388 ? -10.383 58.015 36.972 1.00 47.94 388 LEU A N 1
ATOM 2798 C CA . LEU A 1 388 ? -11.355 58.015 35.883 1.00 46.03 388 LEU A CA 1
ATOM 2799 C C . LEU A 1 388 ? -10.583 58.397 34.623 1.00 41.64 388 LEU A C 1
ATOM 2800 O O . LEU A 1 388 ? -9.886 59.405 34.605 1.00 44.81 388 LEU A O 1
ATOM 2805 N N . SER A 1 389 ? -10.713 57.618 33.560 1.00 47.38 389 SER A N 1
ATOM 2806 C CA . SER A 1 389 ? -9.962 57.918 32.347 1.00 50.15 389 SER A CA 1
ATOM 2807 C C . SER A 1 389 ? -10.788 57.912 31.057 1.00 52.61 389 SER A C 1
ATOM 2808 O O . SER A 1 389 ? -11.825 57.252 30.969 1.00 52.92 389 SER A O 1
ATOM 2811 N N . VAL A 1 390 ? -10.296 58.628 30.047 1.00 53.68 390 VAL A N 1
ATOM 2812 C CA . VAL A 1 390 ? -10.927 58.704 28.726 1.00 48.29 390 VAL A CA 1
ATOM 2813 C C . VAL A 1 390 ? -9.788 58.655 27.720 1.00 45.16 390 VAL A C 1
ATOM 2814 O O . VAL A 1 390 ? -8.745 59.264 27.942 1.00 51.50 390 VAL A O 1
ATOM 2818 N N . GLY A 1 391 ? -9.990 57.958 26.616 1.00 40.25 391 GLY A N 1
ATOM 2819 C CA . GLY A 1 391 ? -8.960 57.895 25.606 1.00 41.32 391 GLY A CA 1
ATOM 2820 C C . GLY A 1 391 ? -8.787 56.491 25.085 1.00 47.42 391 GLY A C 1
ATOM 2821 O O . GLY A 1 391 ? -9.330 55.538 25.654 1.00 52.60 391 GLY A O 1
ATOM 2822 N N . LYS A 1 392 ? -7.989 56.336 24.036 1.00 44.80 392 LYS A N 1
ATOM 2823 C CA . LYS A 1 392 ? -7.774 55.014 23.469 1.00 49.26 392 LYS A CA 1
ATOM 2824 C C . LYS A 1 392 ? -6.473 54.378 23.936 1.00 49.45 392 LYS A C 1
ATOM 2825 O O . LYS A 1 392 ? -6.090 53.294 23.457 1.00 42.91 392 LYS A O 1
ATOM 2831 N N . GLN A 1 393 ? -5.832 55.052 24.897 1.00 43.02 393 GLN A N 1
ATOM 2832 C CA . GLN A 1 393 ? -4.560 54.639 25.483 1.00 40.69 393 GLN A CA 1
ATOM 2833 C C . GLN A 1 393 ? -4.595 54.745 27.000 1.00 39.66 393 GLN A C 1
ATOM 2834 O O . GLN A 1 393 ? -4.017 53.919 27.709 1.00 36.21 393 GLN A O 1
ATOM 2840 N N . SER A 1 394 ? -5.306 55.747 27.499 1.00 37.59 394 SER A N 1
ATOM 2841 C CA . SER A 1 394 ? -5.382 55.994 28.930 1.00 42.45 394 SER A CA 1
ATOM 2842 C C . SER A 1 394 ? -6.077 54.926 29.758 1.00 39.81 394 SER A C 1
ATOM 2843 O O . SER A 1 394 ? -6.111 55.018 30.985 1.00 36.92 394 SER A O 1
ATOM 2846 N N . HIS A 1 395 ? -6.679 53.939 29.106 1.00 40.99 395 HIS A N 1
ATOM 2847 C CA . HIS A 1 395 ? -7.333 52.877 29.856 1.00 41.78 395 HIS A CA 1
ATOM 2848 C C . HIS A 1 395 ? -6.264 52.119 30.603 1.00 47.57 395 HIS A C 1
ATOM 2849 O O . HIS A 1 395 ? -6.491 51.680 31.725 1.00 52.25 395 HIS A O 1
ATOM 2856 N N . ALA A 1 396 ? -5.073 52.067 30.009 1.00 43.21 396 ALA A N 1
ATOM 2857 C CA . ALA A 1 396 ? -3.926 51.382 30.596 1.00 41.41 396 ALA A CA 1
ATOM 2858 C C . ALA A 1 396 ? -3.598 51.882 32.005 1.00 36.63 396 ALA A C 1
ATOM 2859 O O . ALA A 1 396 ? -3.199 51.106 32.869 1.00 44.20 396 ALA A O 1
ATOM 2861 N N . ILE A 1 397 ? -3.778 53.178 32.219 1.00 36.68 397 ILE A N 1
ATOM 2862 C CA . ILE A 1 397 ? -3.523 53.820 33.499 1.00 36.38 397 ILE A CA 1
ATOM 2863 C C . ILE A 1 397 ? -4.542 53.337 34.525 1.00 42.44 397 ILE A C 1
ATOM 2864 O O . ILE A 1 397 ? -4.177 52.681 35.498 1.00 42.57 397 ILE A O 1
ATOM 2869 N N . SER A 1 398 ? -5.822 53.632 34.292 1.00 47.63 398 SER A N 1
ATOM 2870 C CA . SER A 1 398 ? -6.889 53.224 35.216 1.00 46.66 398 SER A CA 1
ATOM 2871 C C . SER A 1 398 ? -6.886 51.715 35.473 1.00 45.83 398 SER A C 1
ATOM 2872 O O . SER A 1 398 ? -7.136 51.279 36.588 1.00 45.33 398 SER A O 1
ATOM 2875 N N . THR A 1 399 ? -6.552 50.929 34.448 1.00 47.43 399 THR A N 1
ATOM 2876 C CA . THR A 1 399 ? -6.472 49.468 34.559 1.00 42.18 399 THR A CA 1
ATOM 2877 C C . THR A 1 399 ? -5.378 49.120 35.556 1.00 39.51 399 THR A C 1
ATOM 2878 O O . THR A 1 399 ? -5.639 48.509 36.584 1.00 41.35 399 THR A O 1
ATOM 2882 N N . ALA A 1 400 ? -4.163 49.576 35.264 1.00 43.24 400 ALA A N 1
ATOM 2883 C CA . ALA A 1 400 ? -2.999 49.322 36.104 1.00 40.24 400 ALA A CA 1
ATOM 2884 C C . ALA A 1 400 ? -3.106 49.894 37.514 1.00 42.47 400 ALA A C 1
ATOM 2885 O O . ALA A 1 400 ? -2.472 49.381 38.434 1.00 54.16 400 ALA A O 1
ATOM 2887 N N . SER A 1 401 ? -3.912 50.930 37.704 1.00 39.15 401 SER A N 1
ATOM 2888 C CA . SER A 1 401 ? -4.044 51.511 39.027 1.00 41.48 401 SER A CA 1
ATOM 2889 C C . SER A 1 401 ? -4.826 50.628 39.994 1.00 46.96 401 SER A C 1
ATOM 2890 O O . SER A 1 401 ? -4.868 50.906 41.191 1.00 57.10 401 SER A O 1
ATOM 2893 N N . GLY A 1 402 ? -5.438 49.565 39.476 1.00 49.77 402 GLY A N 1
ATOM 2894 C CA . GLY A 1 402 ? -6.211 48.653 40.304 1.00 47.28 402 GLY A CA 1
ATOM 2895 C C . GLY A 1 402 ? -7.414 49.337 40.924 1.00 55.62 402 GLY A C 1
ATOM 2896 O O . GLY A 1 402 ? -7.968 48.891 41.931 1.00 61.41 402 GLY A O 1
ATOM 2897 N N . VAL A 1 403 ? -7.832 50.424 40.301 1.00 56.43 403 VAL A N 1
ATOM 2898 C CA . VAL A 1 403 ? -8.955 51.213 40.769 1.00 56.52 403 VAL A CA 1
ATOM 2899 C C . VAL A 1 403 ? -9.299 52.142 39.608 1.00 63.31 403 VAL A C 1
ATOM 2900 O O . VAL A 1 403 ? -8.566 52.204 38.625 1.00 72.13 403 VAL A O 1
ATOM 2904 N N . GLY A 1 404 ? -10.403 52.863 39.698 1.00 61.44 404 GLY A N 1
ATOM 2905 C CA . GLY A 1 404 ? -10.762 53.717 38.584 1.00 68.05 404 GLY A CA 1
ATOM 2906 C C . GLY A 1 404 ? -11.509 52.975 37.474 1.00 65.16 404 GLY A C 1
ATOM 2907 O O . GLY A 1 404 ? -11.560 51.741 37.440 1.00 55.92 404 GLY A O 1
ATOM 2908 N N . GLU A 1 405 ? -12.040 53.750 36.535 1.00 59.75 405 GLU A N 1
ATOM 2909 C CA . GLU A 1 405 ? -12.834 53.234 35.432 1.00 49.68 405 GLU A CA 1
ATOM 2910 C C . GLU A 1 405 ? -12.550 54.057 34.183 1.00 46.74 405 GLU A C 1
ATOM 2911 O O . GLU A 1 405 ? -12.072 55.193 34.273 1.00 51.11 405 GLU A O 1
ATOM 2917 N N . HIS A 1 406 ? -12.875 53.484 33.032 1.00 37.25 406 HIS A N 1
ATOM 2918 C CA . HIS A 1 406 ? -12.632 54.118 31.742 1.00 43.39 406 HIS A CA 1
ATOM 2919 C C . HIS A 1 406 ? -13.929 54.485 30.998 1.00 43.48 406 HIS A C 1
ATOM 2920 O O . HIS A 1 406 ? -14.956 53.843 31.190 1.00 46.42 406 HIS A O 1
ATOM 2927 N N . PHE A 1 407 ? -13.864 55.520 30.160 1.00 42.80 407 PHE A N 1
ATOM 2928 C CA . PHE A 1 407 ? -15.002 56.010 29.392 1.00 36.24 407 PHE A CA 1
ATOM 2929 C C . PHE A 1 407 ? -14.668 56.182 27.916 1.00 45.03 407 PHE A C 1
ATOM 2930 O O . PHE A 1 407 ? -13.510 56.366 27.544 1.00 43.26 407 PHE A O 1
ATOM 2938 N N . ALA A 1 408 ? -15.699 56.094 27.083 1.00 50.77 408 ALA A N 1
ATOM 2939 C CA . ALA A 1 408 ? -15.562 56.220 25.636 1.00 53.56 408 ALA A CA 1
ATOM 2940 C C . ALA A 1 408 ? -15.587 57.671 25.151 1.00 53.28 408 ALA A C 1
ATOM 2941 O O . ALA A 1 408 ? -15.270 57.952 23.986 1.00 46.78 408 ALA A O 1
ATOM 2943 N N . ASP A 1 409 ? -15.991 58.578 26.041 1.00 55.38 409 ASP A N 1
ATOM 2944 C CA . ASP A 1 409 ? -16.059 60.013 25.751 1.00 56.20 409 ASP A CA 1
ATOM 2945 C C . ASP A 1 409 ? -15.923 60.787 27.054 1.00 53.02 409 ASP A C 1
ATOM 2946 O O . ASP A 1 409 ? -16.088 60.219 28.152 1.00 51.93 409 ASP A O 1
ATOM 2951 N N . LYS A 1 410 ? -15.613 62.077 26.936 1.00 49.83 410 LYS A N 1
ATOM 2952 C CA . LYS A 1 410 ? -15.473 62.936 28.113 1.00 55.78 410 LYS A CA 1
ATOM 2953 C C . LYS A 1 410 ? -16.796 63.228 28.817 1.00 51.70 410 LYS A C 1
ATOM 2954 O O . LYS A 1 410 ? -16.818 63.421 30.033 1.00 52.62 410 LYS A O 1
ATOM 2960 N N . THR A 1 411 ? -17.902 63.199 28.078 1.00 47.71 411 THR A N 1
ATOM 2961 C CA . THR A 1 411 ? -19.207 63.496 28.662 1.00 48.44 411 THR A CA 1
ATOM 2962 C C . THR A 1 411 ? -19.661 62.467 29.703 1.00 50.29 411 THR A C 1
ATOM 2963 O O . THR A 1 411 ? -20.219 62.812 30.753 1.00 47.36 411 THR A O 1
ATOM 2967 N N . ALA A 1 412 ? -19.344 61.208 29.454 1.00 51.84 412 ALA A N 1
ATOM 2968 C CA . ALA A 1 412 ? -19.701 60.154 30.384 1.00 56.91 412 ALA A CA 1
ATOM 2969 C C . ALA A 1 412 ? -18.809 60.279 31.616 1.00 60.63 412 ALA A C 1
ATOM 2970 O O . ALA A 1 412 ? -19.243 59.970 32.731 1.00 59.06 412 ALA A O 1
ATOM 2972 N N . LEU A 1 413 ? -17.569 60.736 31.407 1.00 57.13 413 LEU A N 1
ATOM 2973 C CA . LEU A 1 413 ? -16.609 60.915 32.496 1.00 47.27 413 LEU A CA 1
ATOM 2974 C C . LEU A 1 413 ? -17.103 62.021 33.413 1.00 51.15 413 LEU A C 1
ATOM 2975 O O . LEU A 1 413 ? -17.222 61.811 34.629 1.00 41.86 413 LEU A O 1
ATOM 2980 N N . ILE A 1 414 ? -17.415 63.181 32.822 1.00 51.03 414 ILE A N 1
ATOM 2981 C CA . ILE A 1 414 ? -17.870 64.345 33.584 1.00 51.26 414 ILE A CA 1
ATOM 2982 C C . ILE A 1 414 ? -19.050 63.976 34.459 1.00 51.11 414 ILE A C 1
ATOM 2983 O O . ILE A 1 414 ? -19.081 64.320 35.640 1.00 46.04 414 ILE A O 1
ATOM 2988 N N . THR A 1 415 ? -20.000 63.240 33.892 1.00 54.63 415 THR A N 1
ATOM 2989 C CA . THR A 1 415 ? -21.166 62.814 34.652 1.00 59.45 415 THR A CA 1
ATOM 2990 C C . THR A 1 415 ? -20.797 61.956 35.871 1.00 62.10 415 THR A C 1
ATOM 2991 O O . THR A 1 415 ? -21.186 62.285 37.000 1.00 63.53 415 THR A O 1
ATOM 2995 N N . ARG A 1 416 ? -20.006 60.899 35.655 1.00 59.54 416 ARG A N 1
ATOM 2996 C CA . ARG A 1 416 ? -19.592 59.994 36.736 1.00 52.12 416 ARG A CA 1
ATOM 2997 C C . ARG A 1 416 ? -18.700 60.734 37.724 1.00 56.18 416 ARG A C 1
ATOM 2998 O O . ARG A 1 416 ? -18.703 60.443 38.922 1.00 57.33 416 ARG A O 1
ATOM 3006 N N . LEU A 1 417 ? -17.963 61.714 37.212 1.00 59.40 417 LEU A N 1
ATOM 3007 C CA . LEU A 1 417 ? -17.065 62.530 38.018 1.00 60.93 417 LEU A CA 1
ATOM 3008 C C . LEU A 1 417 ? -17.906 63.408 38.941 1.00 64.07 417 LEU A C 1
ATOM 3009 O O . LEU A 1 417 ? -17.703 63.410 40.154 1.00 60.15 417 LEU A O 1
ATOM 3014 N N . LYS A 1 418 ? -18.864 64.136 38.364 1.00 65.88 418 LYS A N 1
ATOM 3015 C CA . LYS A 1 418 ? -19.745 65.013 39.143 1.00 68.08 418 LYS A CA 1
ATOM 3016 C C . LYS A 1 418 ? -20.383 64.251 40.300 1.00 69.73 418 LYS A C 1
ATOM 3017 O O . LYS A 1 418 ? -20.459 64.772 41.418 1.00 71.08 418 LYS A O 1
ATOM 3023 N N . LEU A 1 419 ? -20.821 63.018 40.030 1.00 70.60 419 LEU A N 1
ATOM 3024 C CA . LEU A 1 419 ? -21.448 62.175 41.053 1.00 70.67 419 LEU A CA 1
ATOM 3025 C C . LEU A 1 419 ? -20.466 61.918 42.176 1.00 69.39 419 LEU A C 1
ATOM 3026 O O . LEU A 1 419 ? -20.775 62.145 43.347 1.00 68.34 419 LEU A O 1
ATOM 3031 N N . LEU A 1 420 ? -19.265 61.491 41.799 1.00 66.91 420 LEU A N 1
ATOM 3032 C CA . LEU A 1 420 ? -18.201 61.203 42.751 1.00 63.46 420 LEU A CA 1
ATOM 3033 C C . LEU A 1 420 ? -17.940 62.420 43.645 1.00 69.10 420 LEU A C 1
ATOM 3034 O O . LEU A 1 420 ? -17.670 62.267 44.838 1.00 64.85 420 LEU A O 1
ATOM 3039 N N . ILE A 1 421 ? -17.990 63.615 43.044 1.00 73.64 421 ILE A N 1
ATOM 3040 C CA . ILE A 1 421 ? -17.780 64.900 43.736 1.00 71.68 421 ILE A CA 1
ATOM 3041 C C . ILE A 1 421 ? -18.887 65.137 44.771 1.00 73.15 421 ILE A C 1
ATOM 3042 O O . ILE A 1 421 ? -18.622 65.598 45.880 1.00 69.53 421 ILE A O 1
ATOM 3047 N N . ALA A 1 422 ? -20.127 64.857 44.373 1.00 75.16 422 ALA A N 1
ATOM 3048 C CA . ALA A 1 422 ? -21.294 65.014 45.242 1.00 75.66 422 ALA A CA 1
ATOM 3049 C C . ALA A 1 422 ? -21.313 63.905 46.296 1.00 73.89 422 ALA A C 1
ATOM 3050 O O . ALA A 1 422 ? -21.823 64.088 47.404 1.00 74.92 422 ALA A O 1
ATOM 3052 N N . GLU A 1 423 ? -20.760 62.757 45.924 1.00 68.84 423 GLU A N 1
ATOM 3053 C CA . GLU A 1 423 ? -20.677 61.583 46.779 1.00 69.50 423 GLU A CA 1
ATOM 3054 C C . GLU A 1 423 ? -19.589 61.748 47.851 1.00 69.63 423 GLU A C 1
ATOM 3055 O O . GLU A 1 423 ? -19.771 61.360 48.999 1.00 57.72 423 GLU A O 1
ATOM 3061 N N . GLN A 1 424 ? -18.460 62.340 47.473 1.00 80.66 424 GLN A N 1
ATOM 3062 C CA . GLN A 1 424 ? -17.343 62.562 48.398 1.00 83.66 424 GLN A CA 1
ATOM 3063 C C . GLN A 1 424 ? -17.244 64.032 48.796 1.00 87.97 424 GLN A C 1
ATOM 3064 O O . GLN A 1 424 ? -16.873 64.880 47.981 1.00 89.43 424 GLN A O 1
ATOM 3070 N N . GLN A 1 425 ? -17.524 64.326 50.061 1.00 89.69 425 GLN A N 1
ATOM 3071 C CA . GLN A 1 425 ? -17.460 65.699 50.554 1.00 94.10 425 GLN A CA 1
ATOM 3072 C C . GLN A 1 425 ? -16.023 66.250 50.648 1.00 93.99 425 GLN A C 1
ATOM 3073 O O . GLN A 1 425 ? -15.816 67.475 50.681 1.00 89.99 425 GLN A O 1
ATOM 3079 N N . VAL A 1 426 ? -15.049 65.339 50.731 1.00 88.53 426 VAL A N 1
ATOM 3080 C CA . VAL A 1 426 ? -13.632 65.704 50.822 1.00 75.64 426 VAL A CA 1
ATOM 3081 C C . VAL A 1 426 ? -12.880 65.029 49.665 1.00 73.09 426 VAL A C 1
ATOM 3082 O O . VAL A 1 426 ? -12.417 63.890 49.795 1.00 73.49 426 VAL A O 1
ATOM 3086 N N . ILE A 1 427 ? -12.816 65.695 48.516 1.00 65.74 427 ILE A N 1
ATOM 3087 C CA . ILE A 1 427 ? -12.114 65.129 47.368 1.00 64.53 427 ILE A CA 1
ATOM 3088 C C . ILE A 1 427 ? -11.129 66.100 46.757 1.00 65.37 427 ILE A C 1
ATOM 3089 O O . ILE A 1 427 ? -11.349 67.318 46.753 1.00 67.83 427 ILE A O 1
ATOM 3094 N N . THR A 1 428 ? -10.019 65.555 46.279 1.00 55.98 428 THR A N 1
ATOM 3095 C CA . THR A 1 428 ? -9.038 66.352 45.586 1.00 57.64 428 THR A CA 1
ATOM 3096 C C . THR A 1 428 ? -8.997 65.707 44.201 1.00 63.49 428 THR A C 1
ATOM 3097 O O . THR A 1 428 ? -8.839 64.485 44.084 1.00 67.66 428 THR A O 1
ATOM 3101 N N . ILE A 1 429 ? -9.218 66.510 43.164 1.00 63.11 429 ILE A N 1
ATOM 3102 C CA . ILE A 1 429 ? -9.238 66.011 41.791 1.00 55.59 429 ILE A CA 1
ATOM 3103 C C . ILE A 1 429 ? -8.091 66.592 40.976 1.00 53.10 429 ILE A C 1
ATOM 3104 O O . ILE A 1 429 ? -7.790 67.767 41.103 1.00 51.31 429 ILE A O 1
ATOM 3109 N N . LEU A 1 430 ? -7.441 65.766 40.161 1.00 51.09 430 LEU A N 1
ATOM 3110 C CA . LEU A 1 430 ? -6.347 66.233 39.315 1.00 48.11 430 LEU A CA 1
ATOM 3111 C C . LEU A 1 430 ? -6.655 65.816 37.895 1.00 44.52 430 LEU A C 1
ATOM 3112 O O . LEU A 1 430 ? -6.693 64.636 37.587 1.00 40.26 430 LEU A O 1
ATOM 3117 N N . VAL A 1 431 ? -6.959 66.798 37.058 1.00 49.39 431 VAL A N 1
ATOM 3118 C CA . VAL A 1 431 ? -7.277 66.548 35.659 1.00 50.55 431 VAL A CA 1
ATOM 3119 C C . VAL A 1 431 ? -6.010 66.821 34.856 1.00 47.18 431 VAL A C 1
ATOM 3120 O O . VAL A 1 431 ? -5.413 67.889 34.972 1.00 55.79 431 VAL A O 1
ATOM 3124 N N . LYS A 1 432 ? -5.622 65.880 34.013 1.00 40.98 432 LYS A N 1
ATOM 3125 C CA . LYS A 1 432 ? -4.417 66.049 33.245 1.00 41.79 432 LYS A CA 1
ATOM 3126 C C . LYS A 1 432 ? -4.432 65.149 32.040 1.00 41.47 432 LYS A C 1
ATOM 3127 O O . LYS A 1 432 ? -4.881 64.014 32.117 1.00 43.28 432 LYS A O 1
ATOM 3133 N N . GLY A 1 433 ? -3.938 65.662 30.925 1.00 47.10 433 GLY A N 1
ATOM 3134 C CA . GLY A 1 433 ? -3.864 64.869 29.707 1.00 51.45 433 GLY A CA 1
ATOM 3135 C C . GLY A 1 433 ? -2.997 65.635 28.733 1.00 50.27 433 GLY A C 1
ATOM 3136 O O . GLY A 1 433 ? -2.539 66.720 29.072 1.00 54.50 433 GLY A O 1
ATOM 3137 N N . SER A 1 434 ? -2.734 65.079 27.557 1.00 46.71 434 SER A N 1
ATOM 3138 C CA . SER A 1 434 ? -1.942 65.773 26.550 1.00 49.92 434 SER A CA 1
ATOM 3139 C C . SER A 1 434 ? -2.779 66.901 25.935 1.00 54.01 434 SER A C 1
ATOM 3140 O O . SER A 1 434 ? -4.009 66.938 26.097 1.00 50.80 434 SER A O 1
ATOM 3143 N N . ARG A 1 435 ? -2.119 67.809 25.220 1.00 51.69 435 ARG A N 1
ATOM 3144 C CA . ARG A 1 435 ? -2.808 68.927 24.596 1.00 50.87 435 ARG A CA 1
ATOM 3145 C C . ARG A 1 435 ? -3.907 68.398 23.710 1.00 53.51 435 ARG A C 1
ATOM 3146 O O . ARG A 1 435 ? -5.058 68.817 23.824 1.00 57.25 435 ARG A O 1
ATOM 3154 N N . SER A 1 436 ? -3.554 67.453 22.849 1.00 50.56 436 SER A N 1
ATOM 3155 C CA . SER A 1 436 ? -4.513 66.866 21.935 1.00 49.63 436 SER A CA 1
ATOM 3156 C C . SER A 1 436 ? -5.677 66.195 22.645 1.00 50.93 436 SER A C 1
ATOM 3157 O O . SER A 1 436 ? -6.741 66.076 22.067 1.00 57.77 436 SER A O 1
ATOM 3160 N N . ALA A 1 437 ? -5.487 65.742 23.883 1.00 53.56 437 ALA A N 1
ATOM 3161 C CA . ALA A 1 437 ? -6.576 65.106 24.625 1.00 51.18 437 ALA A CA 1
ATOM 3162 C C . ALA A 1 437 ? -7.653 66.136 25.029 1.00 53.32 437 ALA A C 1
ATOM 3163 O O . ALA A 1 437 ? -8.826 65.789 25.186 1.00 54.95 437 ALA A O 1
ATOM 3165 N N . ALA A 1 438 ? -7.254 67.398 25.179 1.00 50.11 438 ALA A N 1
ATOM 3166 C CA . ALA A 1 438 ? -8.175 68.479 25.533 1.00 44.78 438 ALA A CA 1
ATOM 3167 C C . ALA A 1 438 ? -8.937 68.261 26.837 1.00 45.27 438 ALA A C 1
ATOM 3168 O O . ALA A 1 438 ? -10.161 68.348 26.881 1.00 44.11 438 ALA A O 1
ATOM 3178 N N . GLU A 1 440 ? -9.012 70.189 29.346 1.00 51.38 440 GLU A N 1
ATOM 3179 C CA . GLU A 1 440 ? -9.498 71.433 29.943 1.00 52.27 440 GLU A CA 1
ATOM 3180 C C . GLU A 1 440 ? -11.026 71.400 29.949 1.00 58.37 440 GLU A C 1
ATOM 3181 O O . GLU A 1 440 ? -11.650 71.865 30.908 1.00 50.11 440 GLU A O 1
ATOM 3187 N N . GLU A 1 441 ? -11.607 70.776 28.912 1.00 60.41 441 GLU A N 1
ATOM 3188 C CA . GLU A 1 441 ? -13.061 70.632 28.747 1.00 51.76 441 GLU A CA 1
ATOM 3189 C C . GLU A 1 441 ? -13.718 69.989 29.951 1.00 48.84 441 GLU A C 1
ATOM 3190 O O . GLU A 1 441 ? -14.831 70.358 30.327 1.00 42.61 441 GLU A O 1
ATOM 3196 N N . VAL A 1 442 ? -13.023 69.034 30.559 1.00 50.83 442 VAL A N 1
ATOM 3197 C CA . VAL A 1 442 ? -13.515 68.371 31.763 1.00 48.61 442 VAL A CA 1
ATOM 3198 C C . VAL A 1 442 ? -13.455 69.378 32.906 1.00 51.75 442 VAL A C 1
ATOM 3199 O O . VAL A 1 442 ? -14.328 69.415 33.774 1.00 50.05 442 VAL A O 1
ATOM 3203 N N . VAL A 1 443 ? -12.398 70.180 32.904 1.00 53.60 443 VAL A N 1
ATOM 3204 C CA . VAL A 1 443 ? -12.201 71.198 33.923 1.00 55.86 443 VAL A CA 1
ATOM 3205 C C . VAL A 1 443 ? -13.245 72.305 33.777 1.00 59.52 443 VAL A C 1
ATOM 3206 O O . VAL A 1 443 ? -13.831 72.733 34.766 1.00 58.96 443 VAL A O 1
ATOM 3210 N N . ARG A 1 444 ? -13.486 72.747 32.541 1.00 65.25 444 ARG A N 1
ATOM 3211 C CA . ARG A 1 444 ? -14.458 73.810 32.261 1.00 67.61 444 ARG A CA 1
ATOM 3212 C C . ARG A 1 444 ? -15.806 73.294 32.735 1.00 64.41 444 ARG A C 1
ATOM 3213 O O . ARG A 1 444 ? -16.477 73.925 33.547 1.00 66.66 444 ARG A O 1
ATOM 3221 N N . ALA A 1 445 ? -16.164 72.116 32.229 1.00 62.57 445 ALA A N 1
ATOM 3222 C CA . ALA A 1 445 ? -17.428 71.474 32.533 1.00 57.15 445 ALA A CA 1
ATOM 3223 C C . ALA A 1 445 ? -17.721 71.366 34.022 1.00 58.28 445 ALA A C 1
ATOM 3224 O O . ALA A 1 445 ? -18.858 71.566 34.443 1.00 69.55 445 ALA A O 1
ATOM 3226 N N . LEU A 1 446 ? -16.707 71.066 34.822 1.00 60.33 446 LEU A N 1
ATOM 3227 C CA . LEU A 1 446 ? -16.888 70.945 36.266 1.00 59.42 446 LEU A CA 1
ATOM 3228 C C . LEU A 1 446 ? -17.230 72.273 36.941 1.00 62.79 446 LEU A C 1
ATOM 3229 O O . LEU A 1 446 ? -17.903 72.302 37.970 1.00 63.89 446 LEU A O 1
ATOM 3234 N N . GLN A 1 447 ? -16.747 73.368 36.366 1.00 64.69 447 GLN A N 1
ATOM 3235 C CA . GLN A 1 447 ? -17.000 74.700 36.903 1.00 65.19 447 GLN A CA 1
ATOM 3236 C C . GLN A 1 447 ? -17.943 75.504 35.983 1.00 69.18 447 GLN A C 1
ATOM 3237 O O . GLN A 1 447 ? -19.175 75.328 35.984 1.00 64.84 447 GLN A O 1
ATOM 3251 N N . ILE B 1 2 ? 33.770 58.691 81.062 1.00 51.29 502 ILE B N 1
ATOM 3252 C CA . ILE B 1 2 ? 32.488 58.029 81.226 1.00 48.09 502 ILE B CA 1
ATOM 3253 C C . ILE B 1 2 ? 32.781 56.589 81.640 1.00 50.50 502 ILE B C 1
ATOM 3254 O O . ILE B 1 2 ? 33.923 56.115 81.495 1.00 48.35 502 ILE B O 1
ATOM 3259 N N . SER B 1 3 ? 31.779 55.937 82.229 1.00 50.69 503 SER B N 1
ATOM 3260 C CA . SER B 1 3 ? 31.901 54.556 82.666 1.00 50.26 503 SER B CA 1
ATOM 3261 C C . SER B 1 3 ? 32.063 53.684 81.415 1.00 52.27 503 SER B C 1
ATOM 3262 O O . SER B 1 3 ? 31.328 53.854 80.435 1.00 57.73 503 SER B O 1
ATOM 3265 N N . VAL B 1 4 ? 33.104 52.853 81.402 1.00 52.19 504 VAL B N 1
ATOM 3266 C CA . VAL B 1 4 ? 33.396 51.956 80.276 1.00 50.50 504 VAL B CA 1
ATOM 3267 C C . VAL B 1 4 ? 34.036 50.673 80.798 1.00 52.13 504 VAL B C 1
ATOM 3268 O O . VAL B 1 4 ? 34.713 50.686 81.822 1.00 59.31 504 VAL B O 1
ATOM 3272 N N . THR B 1 5 ? 33.826 49.565 80.101 1.00 50.05 505 THR B N 1
ATOM 3273 C CA . THR B 1 5 ? 34.413 48.307 80.527 1.00 50.09 505 THR B CA 1
ATOM 3274 C C . THR B 1 5 ? 35.633 47.984 79.676 1.00 50.80 505 THR B C 1
ATOM 3275 O O . THR B 1 5 ? 35.722 48.372 78.504 1.00 47.30 505 THR B O 1
ATOM 3279 N N . LEU B 1 6 ? 36.589 47.305 80.292 1.00 49.56 506 LEU B N 1
ATOM 3280 C CA . LEU B 1 6 ? 37.813 46.920 79.626 1.00 49.85 506 LEU B CA 1
ATOM 3281 C C . LEU B 1 6 ? 37.517 46.025 78.407 1.00 52.91 506 LEU B C 1
ATOM 3282 O O . LEU B 1 6 ? 38.250 46.074 77.411 1.00 48.86 506 LEU B O 1
ATOM 3287 N N . SER B 1 7 ? 36.432 45.241 78.468 1.00 56.54 507 SER B N 1
ATOM 3288 C CA . SER B 1 7 ? 36.057 44.354 77.354 1.00 56.00 507 SER B CA 1
ATOM 3289 C C . SER B 1 7 ? 35.458 45.140 76.172 1.00 57.06 507 SER B C 1
ATOM 3290 O O . SER B 1 7 ? 35.503 44.683 75.032 1.00 54.12 507 SER B O 1
ATOM 3293 N N . GLN B 1 8 ? 34.899 46.321 76.442 1.00 56.78 508 GLN B N 1
ATOM 3294 C CA . GLN B 1 8 ? 34.390 47.163 75.366 1.00 49.51 508 GLN B CA 1
ATOM 3295 C C . GLN B 1 8 ? 35.641 47.734 74.708 1.00 49.70 508 GLN B C 1
ATOM 3296 O O . GLN B 1 8 ? 35.826 47.644 73.496 1.00 54.84 508 GLN B O 1
ATOM 3302 N N . LEU B 1 9 ? 36.537 48.249 75.546 1.00 49.49 509 LEU B N 1
ATOM 3303 C CA . LEU B 1 9 ? 37.793 48.845 75.101 1.00 40.19 509 LEU B CA 1
ATOM 3304 C C . LEU B 1 9 ? 38.577 47.996 74.128 1.00 42.32 509 LEU B C 1
ATOM 3305 O O . LEU B 1 9 ? 39.254 48.536 73.264 1.00 47.83 509 LEU B O 1
ATOM 3310 N N . THR B 1 10 ? 38.480 46.675 74.237 1.00 51.64 510 THR B N 1
ATOM 3311 C CA . THR B 1 10 ? 39.209 45.800 73.315 1.00 54.74 510 THR B CA 1
ATOM 3312 C C . THR B 1 10 ? 38.788 46.088 71.880 1.00 51.63 510 THR B C 1
ATOM 3313 O O . THR B 1 10 ? 39.634 46.287 71.017 1.00 48.27 510 THR B O 1
ATOM 3317 N N . ASP B 1 11 ? 37.480 46.192 71.665 1.00 53.99 511 ASP B N 1
ATOM 3318 C CA . ASP B 1 11 ? 36.891 46.481 70.358 1.00 64.19 511 ASP B CA 1
ATOM 3319 C C . ASP B 1 11 ? 37.292 47.913 69.974 1.00 63.20 511 ASP B C 1
ATOM 3320 O O . ASP B 1 11 ? 38.037 48.120 69.007 1.00 65.88 511 ASP B O 1
ATOM 3325 N N . ILE B 1 12 ? 36.915 48.862 70.828 1.00 55.85 512 ILE B N 1
ATOM 3326 C CA . ILE B 1 12 ? 37.179 50.288 70.650 1.00 44.97 512 ILE B CA 1
ATOM 3327 C C . ILE B 1 12 ? 38.619 50.635 70.323 1.00 48.71 512 ILE B C 1
ATOM 3328 O O . ILE B 1 12 ? 38.883 51.400 69.396 1.00 48.09 512 ILE B O 1
ATOM 3333 N N . LEU B 1 13 ? 39.551 50.069 71.078 1.00 53.84 513 LEU B N 1
ATOM 3334 C CA . LEU B 1 13 ? 40.970 50.356 70.863 1.00 53.72 513 LEU B CA 1
ATOM 3335 C C . LEU B 1 13 ? 41.688 49.326 70.010 1.00 54.40 513 LEU B C 1
ATOM 3336 O O . LEU B 1 13 ? 42.856 49.522 69.661 1.00 56.67 513 LEU B O 1
ATOM 3341 N N . ASN B 1 14 ? 40.989 48.245 69.660 1.00 57.22 514 ASN B N 1
ATOM 3342 C CA . ASN B 1 14 ? 41.574 47.164 68.868 1.00 56.90 514 ASN B CA 1
ATOM 3343 C C . ASN B 1 14 ? 42.736 46.558 69.675 1.00 57.48 514 ASN B C 1
ATOM 3344 O O . ASN B 1 14 ? 43.883 46.498 69.213 1.00 60.09 514 ASN B O 1
ATOM 3349 N N . GLY B 1 15 ? 42.440 46.125 70.897 1.00 57.46 515 GLY B N 1
ATOM 3350 C CA . GLY B 1 15 ? 43.485 45.576 71.741 1.00 55.00 515 GLY B CA 1
ATOM 3351 C C . GLY B 1 15 ? 43.109 44.334 72.516 1.00 54.29 515 GLY B C 1
ATOM 3352 O O . GLY B 1 15 ? 41.938 44.103 72.823 1.00 49.61 515 GLY B O 1
ATOM 3353 N N . GLU B 1 16 ? 44.135 43.579 72.893 1.00 51.68 516 GLU B N 1
ATOM 3354 C CA . GLU B 1 16 ? 43.997 42.329 73.619 1.00 50.69 516 GLU B CA 1
ATOM 3355 C C . GLU B 1 16 ? 43.922 42.511 75.149 1.00 52.33 516 GLU B C 1
ATOM 3356 O O . GLU B 1 16 ? 44.811 43.102 75.754 1.00 56.31 516 GLU B O 1
ATOM 3362 N N . LEU B 1 17 ? 42.834 42.055 75.766 1.00 49.03 517 LEU B N 1
ATOM 3363 C CA . LEU B 1 17 ? 42.681 42.179 77.210 1.00 46.11 517 LEU B CA 1
ATOM 3364 C C . LEU B 1 17 ? 43.415 41.003 77.832 1.00 58.84 517 LEU B C 1
ATOM 3365 O O . LEU B 1 17 ? 43.209 39.847 77.441 1.00 64.80 517 LEU B O 1
ATOM 3370 N N . GLN B 1 18 ? 44.223 41.294 78.845 1.00 65.49 518 GLN B N 1
ATOM 3371 C CA . GLN B 1 18 ? 44.991 40.271 79.538 1.00 62.76 518 GLN B CA 1
ATOM 3372 C C . GLN B 1 18 ? 44.808 40.466 81.042 1.00 59.68 518 GLN B C 1
ATOM 3373 O O . GLN B 1 18 ? 45.651 41.049 81.723 1.00 63.92 518 GLN B O 1
ATOM 3379 N N . GLY B 1 19 ? 43.673 39.990 81.538 1.00 57.17 519 GLY B N 1
ATOM 3380 C CA . GLY B 1 19 ? 43.345 40.098 82.945 1.00 50.14 519 GLY B CA 1
ATOM 3381 C C . GLY B 1 19 ? 41.851 39.901 83.037 1.00 49.78 519 GLY B C 1
ATOM 3382 O O . GLY B 1 19 ? 41.254 39.299 82.137 1.00 49.33 519 GLY B O 1
ATOM 3383 N N . ALA B 1 20 ? 41.239 40.410 84.100 1.00 52.00 520 ALA B N 1
ATOM 3384 C CA . ALA B 1 20 ? 39.794 40.303 84.279 1.00 62.61 520 ALA B CA 1
ATOM 3385 C C . ALA B 1 20 ? 39.130 41.520 83.619 1.00 70.09 520 ALA B C 1
ATOM 3386 O O . ALA B 1 20 ? 39.821 42.440 83.167 1.00 77.80 520 ALA B O 1
ATOM 3388 N N . ASP B 1 21 ? 37.806 41.490 83.487 1.00 66.94 521 ASP B N 1
ATOM 3389 C CA . ASP B 1 21 ? 37.106 42.618 82.903 1.00 62.75 521 ASP B CA 1
ATOM 3390 C C . ASP B 1 21 ? 36.998 43.620 84.050 1.00 61.56 521 ASP B C 1
ATOM 3391 O O . ASP B 1 21 ? 36.984 43.226 85.215 1.00 58.58 521 ASP B O 1
ATOM 3396 N N . ILE B 1 22 ? 36.916 44.904 83.723 1.00 64.24 522 ILE B N 1
ATOM 3397 C CA . ILE B 1 22 ? 36.844 45.962 84.726 1.00 64.44 522 ILE B CA 1
ATOM 3398 C C . ILE B 1 22 ? 36.013 47.135 84.207 1.00 59.96 522 ILE B C 1
ATOM 3399 O O . ILE B 1 22 ? 35.845 47.298 82.999 1.00 54.45 522 ILE B O 1
ATOM 3404 N N . THR B 1 23 ? 35.462 47.912 85.131 1.00 56.49 523 THR B N 1
ATOM 3405 C CA . THR B 1 23 ? 34.702 49.109 84.801 1.00 59.29 523 THR B CA 1
ATOM 3406 C C . THR B 1 23 ? 35.550 50.327 85.234 1.00 63.17 523 THR B C 1
ATOM 3407 O O . THR B 1 23 ? 36.034 50.393 86.378 1.00 59.87 523 THR B O 1
ATOM 3411 N N . LEU B 1 24 ? 35.862 51.179 84.257 1.00 60.73 524 LEU B N 1
ATOM 3412 C CA . LEU B 1 24 ? 36.635 52.397 84.469 1.00 58.46 524 LEU B CA 1
ATOM 3413 C C . LEU B 1 24 ? 35.648 53.555 84.556 1.00 60.91 524 LEU B C 1
ATOM 3414 O O . LEU B 1 24 ? 34.454 53.387 84.341 1.00 65.30 524 LEU B O 1
ATOM 3419 N N . ASP B 1 25 ? 36.185 54.749 84.738 1.00 61.24 525 ASP B N 1
ATOM 3420 C CA . ASP B 1 25 ? 35.391 55.951 84.885 1.00 52.74 525 ASP B CA 1
ATOM 3421 C C . ASP B 1 25 ? 36.383 57.106 84.836 1.00 51.82 525 ASP B C 1
ATOM 3422 O O . ASP B 1 25 ? 36.003 58.270 84.824 1.00 58.59 525 ASP B O 1
ATOM 3427 N N . ALA B 1 26 ? 37.671 56.769 84.787 1.00 51.43 526 ALA B N 1
ATOM 3428 C CA . ALA B 1 26 ? 38.748 57.754 84.757 1.00 45.03 526 ALA B CA 1
ATOM 3429 C C . ALA B 1 26 ? 40.016 57.167 84.135 1.00 37.33 526 ALA B C 1
ATOM 3430 O O . ALA B 1 26 ? 40.380 56.030 84.414 1.00 41.47 526 ALA B O 1
ATOM 3432 N N . VAL B 1 27 ? 40.650 57.940 83.263 1.00 38.10 527 VAL B N 1
ATOM 3433 C CA . VAL B 1 27 ? 41.875 57.539 82.584 1.00 43.61 527 VAL B CA 1
ATOM 3434 C C . VAL B 1 27 ? 42.880 58.668 82.717 1.00 41.37 527 VAL B C 1
ATOM 3435 O O . VAL B 1 27 ? 42.499 59.828 82.749 1.00 45.81 527 VAL B O 1
ATOM 3439 N N . THR B 1 28 ? 44.153 58.320 82.849 1.00 45.85 528 THR B N 1
ATOM 3440 C CA . THR B 1 28 ? 45.207 59.317 82.972 1.00 45.00 528 THR B CA 1
ATOM 3441 C C . THR B 1 28 ? 46.578 58.761 82.626 1.00 46.80 528 THR B C 1
ATOM 3442 O O . THR B 1 28 ? 46.785 57.543 82.627 1.00 48.28 528 THR B O 1
ATOM 3446 N N . THR B 1 29 ? 47.489 59.671 82.293 1.00 42.89 529 THR B N 1
ATOM 3447 C CA . THR B 1 29 ? 48.858 59.336 81.921 1.00 44.07 529 THR B CA 1
ATOM 3448 C C . THR B 1 29 ? 49.818 59.873 82.985 1.00 46.02 529 THR B C 1
ATOM 3449 O O . THR B 1 29 ? 51.025 59.648 82.923 1.00 52.52 529 THR B O 1
ATOM 3453 N N . ASP B 1 30 ? 49.259 60.532 83.993 1.00 46.49 530 ASP B N 1
ATOM 3454 C CA . ASP B 1 30 ? 50.046 61.131 85.057 1.00 50.57 530 ASP B CA 1
ATOM 3455 C C . ASP B 1 30 ? 49.898 60.386 86.371 1.00 47.63 530 ASP B C 1
ATOM 3456 O O . ASP B 1 30 ? 48.793 60.261 86.914 1.00 42.96 530 ASP B O 1
ATOM 3461 N N . THR B 1 31 ? 51.034 59.960 86.914 1.00 50.45 531 THR B N 1
ATOM 3462 C CA . THR B 1 31 ? 51.070 59.239 88.176 1.00 49.04 531 THR B CA 1
ATOM 3463 C C . THR B 1 31 ? 50.586 60.128 89.299 1.00 51.95 531 THR B C 1
ATOM 3464 O O . THR B 1 31 ? 50.022 59.652 90.287 1.00 59.64 531 THR B O 1
ATOM 3468 N N . ARG B 1 32 ? 50.743 61.434 89.134 1.00 55.49 532 ARG B N 1
ATOM 3469 C CA . ARG B 1 32 ? 50.298 62.359 90.168 1.00 57.03 532 ARG B CA 1
ATOM 3470 C C . ARG B 1 32 ? 48.798 62.579 90.117 1.00 56.66 532 ARG B C 1
ATOM 3471 O O . ARG B 1 32 ? 48.269 63.356 90.905 1.00 58.54 532 ARG B O 1
ATOM 3479 N N . LYS B 1 33 ? 48.105 61.880 89.215 1.00 62.53 533 LYS B N 1
ATOM 3480 C CA . LYS B 1 33 ? 46.656 62.043 89.081 1.00 63.67 533 LYS B CA 1
ATOM 3481 C C . LYS B 1 33 ? 45.812 60.789 89.297 1.00 63.88 533 LYS B C 1
ATOM 3482 O O . LYS B 1 33 ? 44.586 60.840 89.187 1.00 66.11 533 LYS B O 1
ATOM 3488 N N . LEU B 1 34 ? 46.464 59.682 89.643 1.00 58.19 534 LEU B N 1
ATOM 3489 C CA . LEU B 1 34 ? 45.782 58.411 89.872 1.00 48.09 534 LEU B CA 1
ATOM 3490 C C . LEU B 1 34 ? 44.559 58.484 90.788 1.00 47.17 534 LEU B C 1
ATOM 3491 O O . LEU B 1 34 ? 44.576 59.151 91.822 1.00 50.78 534 LEU B O 1
ATOM 3496 N N . THR B 1 35 ? 43.476 57.843 90.350 1.00 64.04 535 THR B N 1
ATOM 3497 C CA . THR B 1 35 ? 42.213 57.768 91.104 1.00 64.71 535 THR B CA 1
ATOM 3498 C C . THR B 1 35 ? 41.887 56.293 91.288 1.00 65.96 535 THR B C 1
ATOM 3499 O O . THR B 1 35 ? 42.137 55.475 90.393 1.00 64.58 535 THR B O 1
ATOM 3503 N N . PRO B 1 36 ? 41.278 55.943 92.428 1.00 64.88 536 PRO B N 1
ATOM 3504 C CA . PRO B 1 36 ? 40.891 54.572 92.782 1.00 60.76 536 PRO B CA 1
ATOM 3505 C C . PRO B 1 36 ? 40.200 53.774 91.671 1.00 56.36 536 PRO B C 1
ATOM 3506 O O . PRO B 1 36 ? 39.003 53.935 91.421 1.00 56.25 536 PRO B O 1
ATOM 3510 N N . GLY B 1 37 ? 40.959 52.905 91.017 1.00 53.26 537 GLY B N 1
ATOM 3511 C CA . GLY B 1 37 ? 40.395 52.078 89.967 1.00 53.69 537 GLY B CA 1
ATOM 3512 C C . GLY B 1 37 ? 40.397 52.681 88.582 1.00 56.71 537 GLY B C 1
ATOM 3513 O O . GLY B 1 37 ? 39.641 52.256 87.713 1.00 63.75 537 GLY B O 1
ATOM 3514 N N . CYS B 1 38 ? 41.250 53.672 88.369 1.00 58.43 538 CYS B N 1
ATOM 3515 C CA . CYS B 1 38 ? 41.358 54.338 87.072 1.00 53.28 538 CYS B CA 1
ATOM 3516 C C . CYS B 1 38 ? 42.184 53.470 86.129 1.00 50.98 538 CYS B C 1
ATOM 3517 O O . CYS B 1 38 ? 42.653 52.400 86.517 1.00 54.51 538 CYS B O 1
ATOM 3520 N N . LEU B 1 39 ? 42.325 53.902 84.884 1.00 48.38 539 LEU B N 1
ATOM 3521 C CA . LEU B 1 39 ? 43.152 53.187 83.917 1.00 47.13 539 LEU B CA 1
ATOM 3522 C C . LEU B 1 39 ? 44.382 54.083 83.795 1.00 46.94 539 LEU B C 1
ATOM 3523 O O . LEU B 1 39 ? 44.245 55.303 83.823 1.00 43.93 539 LEU B O 1
ATOM 3528 N N . PHE B 1 40 ? 45.577 53.502 83.738 1.00 46.88 540 PHE B N 1
ATOM 3529 C CA . PHE B 1 40 ? 46.794 54.301 83.597 1.00 48.51 540 PHE B CA 1
ATOM 3530 C C . PHE B 1 40 ? 47.314 54.047 82.198 1.00 47.65 540 PHE B C 1
ATOM 3531 O O . PHE B 1 40 ? 47.469 52.898 81.782 1.00 49.60 540 PHE B O 1
ATOM 3539 N N . VAL B 1 41 ? 47.478 55.115 81.433 1.00 45.75 541 VAL B N 1
ATOM 3540 C CA . VAL B 1 41 ? 47.956 54.964 80.077 1.00 45.06 541 VAL B CA 1
ATOM 3541 C C . VAL B 1 41 ? 49.452 55.165 80.091 1.00 47.67 541 VAL B C 1
ATOM 3542 O O . VAL B 1 41 ? 49.969 56.236 80.425 1.00 51.96 541 VAL B O 1
ATOM 3546 N N . ALA B 1 42 ? 50.159 54.093 79.809 1.00 51.27 542 ALA B N 1
ATOM 3547 C CA . ALA B 1 42 ? 51.593 54.171 79.782 1.00 57.30 542 ALA B CA 1
ATOM 3548 C C . ALA B 1 42 ? 52.025 54.724 78.425 1.00 55.16 542 ALA B C 1
ATOM 3549 O O . ALA B 1 42 ? 52.073 53.998 77.431 1.00 53.74 542 ALA B O 1
ATOM 3551 N N . LEU B 1 43 ? 52.266 56.025 78.365 1.00 53.07 543 LEU B N 1
ATOM 3552 C CA . LEU B 1 43 ? 52.715 56.616 77.120 1.00 52.39 543 LEU B CA 1
ATOM 3553 C C . LEU B 1 43 ? 54.214 56.513 77.040 1.00 50.04 543 LEU B C 1
ATOM 3554 O O . LEU B 1 43 ? 54.901 56.529 78.055 1.00 49.14 543 LEU B O 1
ATOM 3559 N N . LYS B 1 44 ? 54.719 56.404 75.827 1.00 46.59 544 LYS B N 1
ATOM 3560 C CA . LYS B 1 44 ? 56.142 56.347 75.631 1.00 49.03 544 LYS B CA 1
ATOM 3561 C C . LYS B 1 44 ? 56.439 57.337 74.503 1.00 46.76 544 LYS B C 1
ATOM 3562 O O . LYS B 1 44 ? 55.533 57.803 73.814 1.00 49.85 544 LYS B O 1
ATOM 3568 N N . GLY B 1 45 ? 57.690 57.734 74.379 1.00 47.68 545 GLY B N 1
ATOM 3569 C CA . GLY B 1 45 ? 58.062 58.680 73.355 1.00 53.40 545 GLY B CA 1
ATOM 3570 C C . GLY B 1 45 ? 59.565 58.623 73.183 1.00 62.51 545 GLY B C 1
ATOM 3571 O O . GLY B 1 45 ? 60.247 57.830 73.834 1.00 61.55 545 GLY B O 1
ATOM 3572 N N . GLU B 1 46 ? 60.086 59.496 72.331 1.00 66.85 546 GLU B N 1
ATOM 3573 C CA . GLU B 1 46 ? 61.514 59.547 72.051 1.00 66.35 546 GLU B CA 1
ATOM 3574 C C . GLU B 1 46 ? 62.387 59.640 73.297 1.00 61.66 546 GLU B C 1
ATOM 3575 O O . GLU B 1 46 ? 63.404 58.966 73.390 1.00 64.61 546 GLU B O 1
ATOM 3581 N N . ARG B 1 47 ? 61.962 60.441 74.266 1.00 62.75 547 ARG B N 1
ATOM 3582 C CA . ARG B 1 47 ? 62.728 60.650 75.492 1.00 65.25 547 ARG B CA 1
ATOM 3583 C C . ARG B 1 47 ? 62.197 59.951 76.733 1.00 61.45 547 ARG B C 1
ATOM 3584 O O . ARG B 1 47 ? 62.790 60.074 77.809 1.00 68.55 547 ARG B O 1
ATOM 3592 N N . PHE B 1 48 ? 61.111 59.200 76.604 1.00 56.84 548 PHE B N 1
ATOM 3593 C CA . PHE B 1 48 ? 60.540 58.554 77.780 1.00 58.04 548 PHE B CA 1
ATOM 3594 C C . PHE B 1 48 ? 59.677 57.334 77.484 1.00 54.41 548 PHE B C 1
ATOM 3595 O O . PHE B 1 48 ? 59.274 57.103 76.358 1.00 53.58 548 PHE B O 1
ATOM 3603 N N . ASP B 1 49 ? 59.344 56.603 78.533 1.00 45.40 549 ASP B N 1
ATOM 3604 C CA . ASP B 1 49 ? 58.490 55.444 78.413 1.00 48.27 549 ASP B CA 1
ATOM 3605 C C . ASP B 1 49 ? 57.846 55.219 79.774 1.00 46.58 549 ASP B C 1
ATOM 3606 O O . ASP B 1 49 ? 58.471 54.706 80.690 1.00 54.59 549 ASP B O 1
ATOM 3611 N N . ALA B 1 50 ? 56.590 55.609 79.908 1.00 40.60 550 ALA B N 1
ATOM 3612 C CA . ALA B 1 50 ? 55.882 55.445 81.166 1.00 45.08 550 ALA B CA 1
ATOM 3613 C C . ALA B 1 50 ? 55.448 54.006 81.500 1.00 53.47 550 ALA B C 1
ATOM 3614 O O . ALA B 1 50 ? 54.623 53.800 82.399 1.00 51.94 550 ALA B O 1
ATOM 3616 N N . HIS B 1 51 ? 55.968 53.013 80.775 1.00 54.27 551 HIS B N 1
ATOM 3617 C CA . HIS B 1 51 ? 55.623 51.626 81.089 1.00 57.74 551 HIS B CA 1
ATOM 3618 C C . HIS B 1 51 ? 56.369 51.359 82.381 1.00 57.39 551 HIS B C 1
ATOM 3619 O O . HIS B 1 51 ? 55.876 50.654 83.258 1.00 60.44 551 HIS B O 1
ATOM 3626 N N . ASP B 1 52 ? 57.527 52.005 82.508 1.00 55.50 552 ASP B N 1
ATOM 3627 C CA . ASP B 1 52 ? 58.383 51.888 83.686 1.00 52.61 552 ASP B CA 1
ATOM 3628 C C . ASP B 1 52 ? 57.736 52.407 84.959 1.00 48.54 552 ASP B C 1
ATOM 3629 O O . ASP B 1 52 ? 58.155 52.052 86.056 1.00 52.86 552 ASP B O 1
ATOM 3634 N N . PHE B 1 53 ? 56.721 53.250 84.836 1.00 43.70 553 PHE B N 1
ATOM 3635 C CA . PHE B 1 53 ? 56.081 53.786 86.031 1.00 46.60 553 PHE B CA 1
ATOM 3636 C C . PHE B 1 53 ? 54.787 53.057 86.371 1.00 49.01 553 PHE B C 1
ATOM 3637 O O . PHE B 1 53 ? 54.044 53.478 87.275 1.00 48.91 553 PHE B O 1
ATOM 3645 N N . ALA B 1 54 ? 54.557 51.932 85.689 1.00 49.38 554 ALA B N 1
ATOM 3646 C CA . ALA B 1 54 ? 53.356 51.107 85.891 1.00 53.49 554 ALA B CA 1
ATOM 3647 C C . ALA B 1 54 ? 53.250 50.565 87.321 1.00 57.28 554 ALA B C 1
ATOM 3648 O O . ALA B 1 54 ? 52.148 50.423 87.865 1.00 52.63 554 ALA B O 1
ATOM 3650 N N . ASP B 1 55 ? 54.404 50.248 87.905 1.00 63.71 555 ASP B N 1
ATOM 3651 C CA . ASP B 1 55 ? 54.508 49.747 89.276 1.00 66.62 555 ASP B CA 1
ATOM 3652 C C . ASP B 1 55 ? 53.940 50.815 90.194 1.00 63.15 555 ASP B C 1
ATOM 3653 O O . ASP B 1 55 ? 53.101 50.549 91.074 1.00 54.73 555 ASP B O 1
ATOM 3658 N N . GLN B 1 56 ? 54.406 52.037 89.962 1.00 65.26 556 GLN B N 1
ATOM 3659 C CA . GLN B 1 56 ? 53.967 53.190 90.723 1.00 65.01 556 GLN B CA 1
ATOM 3660 C C . GLN B 1 56 ? 52.470 53.403 90.485 1.00 58.41 556 GLN B C 1
ATOM 3661 O O . GLN B 1 56 ? 51.711 53.647 91.423 1.00 56.33 556 GLN B O 1
ATOM 3667 N N . ALA B 1 57 ? 52.046 53.250 89.235 1.00 55.63 557 ALA B N 1
ATOM 3668 C CA . ALA B 1 57 ? 50.644 53.418 88.866 1.00 56.58 557 ALA B CA 1
ATOM 3669 C C . ALA B 1 57 ? 49.761 52.465 89.656 1.00 60.32 557 ALA B C 1
ATOM 3670 O O . ALA B 1 57 ? 48.718 52.870 90.191 1.00 61.86 557 ALA B O 1
ATOM 3672 N N . LYS B 1 58 ? 50.175 51.199 89.721 1.00 65.67 558 LYS B N 1
ATOM 3673 C CA . LYS B 1 58 ? 49.431 50.178 90.458 1.00 64.89 558 LYS B CA 1
ATOM 3674 C C . LYS B 1 58 ? 49.407 50.516 91.937 1.00 65.67 558 LYS B C 1
ATOM 3675 O O . LYS B 1 58 ? 48.352 50.463 92.576 1.00 65.33 558 LYS B O 1
ATOM 3681 N N . ALA B 1 59 ? 50.586 50.841 92.467 1.00 64.35 559 ALA B N 1
ATOM 3682 C CA . ALA B 1 59 ? 50.762 51.201 93.870 1.00 61.35 559 ALA B CA 1
ATOM 3683 C C . ALA B 1 59 ? 49.913 52.420 94.241 1.00 66.50 559 ALA B C 1
ATOM 3684 O O . ALA B 1 59 ? 49.488 52.562 95.402 1.00 64.08 559 ALA B O 1
ATOM 3686 N N . GLY B 1 60 ? 49.692 53.295 93.248 1.00 66.36 560 GLY B N 1
ATOM 3687 C CA . GLY B 1 60 ? 48.885 54.499 93.424 1.00 63.97 560 GLY B CA 1
ATOM 3688 C C . GLY B 1 60 ? 47.368 54.291 93.378 1.00 59.16 560 GLY B C 1
ATOM 3689 O O . GLY B 1 60 ? 46.604 55.169 93.767 1.00 61.33 560 GLY B O 1
ATOM 3690 N N . GLY B 1 61 ? 46.916 53.154 92.861 1.00 58.17 561 GLY B N 1
ATOM 3691 C CA . GLY B 1 61 ? 45.488 52.896 92.818 1.00 54.77 561 GLY B CA 1
ATOM 3692 C C . GLY B 1 61 ? 44.944 52.473 91.468 1.00 55.64 561 GLY B C 1
ATOM 3693 O O . GLY B 1 61 ? 43.770 52.092 91.367 1.00 55.00 561 GLY B O 1
ATOM 3694 N N . ALA B 1 62 ? 45.771 52.546 90.429 1.00 49.11 562 ALA B N 1
ATOM 3695 C CA . ALA B 1 62 ? 45.314 52.176 89.098 1.00 50.79 562 ALA B CA 1
ATOM 3696 C C . ALA B 1 62 ? 44.638 50.811 89.096 1.00 55.08 562 ALA B C 1
ATOM 3697 O O . ALA B 1 62 ? 45.130 49.863 89.719 1.00 57.35 562 ALA B O 1
ATOM 3699 N N . GLY B 1 63 ? 43.477 50.746 88.447 1.00 56.08 563 GLY B N 1
ATOM 3700 C CA . GLY B 1 63 ? 42.726 49.506 88.340 1.00 52.27 563 GLY B CA 1
ATOM 3701 C C . GLY B 1 63 ? 43.131 48.638 87.148 1.00 53.01 563 GLY B C 1
ATOM 3702 O O . GLY B 1 63 ? 42.946 47.417 87.167 1.00 53.33 563 GLY B O 1
ATOM 3703 N N . ALA B 1 64 ? 43.698 49.255 86.116 1.00 43.99 564 ALA B N 1
ATOM 3704 C CA . ALA B 1 64 ? 44.118 48.526 84.926 1.00 35.07 564 ALA B CA 1
ATOM 3705 C C . ALA B 1 64 ? 45.139 49.346 84.154 1.00 34.33 564 ALA B C 1
ATOM 3706 O O . ALA B 1 64 ? 45.279 50.532 84.397 1.00 38.53 564 ALA B O 1
ATOM 3708 N N . LEU B 1 65 ? 45.802 48.741 83.178 1.00 39.20 565 LEU B N 1
ATOM 3709 C CA . LEU B 1 65 ? 46.820 49.456 82.428 1.00 41.55 565 LEU B CA 1
ATOM 3710 C C . LEU B 1 65 ? 46.746 49.346 80.911 1.00 48.38 565 LEU B C 1
ATOM 3711 O O . LEU B 1 65 ? 46.987 48.276 80.354 1.00 52.27 565 LEU B O 1
ATOM 3716 N N . LEU B 1 66 ? 46.489 50.456 80.230 1.00 51.75 566 LEU B N 1
ATOM 3717 C CA . LEU B 1 66 ? 46.493 50.436 78.768 1.00 51.15 566 LEU B CA 1
ATOM 3718 C C . LEU B 1 66 ? 48.002 50.453 78.435 1.00 49.11 566 LEU B C 1
ATOM 3719 O O . LEU B 1 66 ? 48.711 51.407 78.778 1.00 47.73 566 LEU B O 1
ATOM 3724 N N . VAL B 1 67 ? 48.494 49.426 77.748 1.00 47.13 567 VAL B N 1
ATOM 3725 C CA . VAL B 1 67 ? 49.929 49.328 77.502 1.00 44.04 567 VAL B CA 1
ATOM 3726 C C . VAL B 1 67 ? 50.320 48.808 76.101 1.00 42.12 567 VAL B C 1
ATOM 3727 O O . VAL B 1 67 ? 49.570 48.059 75.498 1.00 54.63 567 VAL B O 1
ATOM 3731 N N . SER B 1 68 ? 51.468 49.222 75.568 1.00 40.69 568 SER B N 1
ATOM 3732 C CA . SER B 1 68 ? 51.895 48.755 74.242 1.00 51.04 568 SER B CA 1
ATOM 3733 C C . SER B 1 68 ? 52.714 47.431 74.258 1.00 55.26 568 SER B C 1
ATOM 3734 O O . SER B 1 68 ? 53.301 47.016 73.250 1.00 47.24 568 SER B O 1
ATOM 3737 N N . ARG B 1 69 ? 52.768 46.793 75.422 1.00 58.46 569 ARG B N 1
ATOM 3738 C CA . ARG B 1 69 ? 53.478 45.529 75.600 1.00 60.71 569 ARG B CA 1
ATOM 3739 C C . ARG B 1 69 ? 53.141 45.038 77.001 1.00 62.48 569 ARG B C 1
ATOM 3740 O O . ARG B 1 69 ? 52.847 45.842 77.884 1.00 55.31 569 ARG B O 1
ATOM 3748 N N . PRO B 1 70 ? 53.134 43.713 77.210 1.00 65.91 570 PRO B N 1
ATOM 3749 C CA . PRO B 1 70 ? 52.811 43.176 78.538 1.00 66.55 570 PRO B CA 1
ATOM 3750 C C . PRO B 1 70 ? 53.887 43.528 79.577 1.00 68.82 570 PRO B C 1
ATOM 3751 O O . PRO B 1 70 ? 55.079 43.669 79.249 1.00 66.44 570 PRO B O 1
ATOM 3755 N N . LEU B 1 71 ? 53.465 43.681 80.827 1.00 63.73 571 LEU B N 1
ATOM 3756 C CA . LEU B 1 71 ? 54.385 44.014 81.904 1.00 62.15 571 LEU B CA 1
ATOM 3757 C C . LEU B 1 71 ? 53.959 43.156 83.076 1.00 64.95 571 LEU B C 1
ATOM 3758 O O . LEU B 1 71 ? 52.777 42.887 83.233 1.00 61.79 571 LEU B O 1
ATOM 3763 N N . ASP B 1 72 ? 54.904 42.737 83.908 1.00 69.10 572 ASP B N 1
ATOM 3764 C CA . ASP B 1 72 ? 54.559 41.917 85.067 1.00 73.66 572 ASP B CA 1
ATOM 3765 C C . ASP B 1 72 ? 54.001 42.754 86.212 1.00 69.85 572 ASP B C 1
ATOM 3766 O O . ASP B 1 72 ? 54.633 42.907 87.260 1.00 71.27 572 ASP B O 1
ATOM 3771 N N . ILE B 1 73 ? 52.825 43.330 86.003 1.00 68.43 573 ILE B N 1
ATOM 3772 C CA . ILE B 1 73 ? 52.187 44.142 87.041 1.00 63.96 573 ILE B CA 1
ATOM 3773 C C . ILE B 1 73 ? 50.858 43.475 87.268 1.00 57.91 573 ILE B C 1
ATOM 3774 O O . ILE B 1 73 ? 50.075 43.357 86.333 1.00 57.04 573 ILE B O 1
ATOM 3779 N N . ASP B 1 74 ? 50.630 43.007 88.488 1.00 58.89 574 ASP B N 1
ATOM 3780 C CA . ASP B 1 74 ? 49.394 42.332 88.827 1.00 60.69 574 ASP B CA 1
ATOM 3781 C C . ASP B 1 74 ? 48.221 43.302 88.709 1.00 66.89 574 ASP B C 1
ATOM 3782 O O . ASP B 1 74 ? 47.651 43.774 89.717 1.00 68.34 574 ASP B O 1
ATOM 3787 N N . LEU B 1 75 ? 47.896 43.605 87.451 1.00 65.88 575 LEU B N 1
ATOM 3788 C CA . LEU B 1 75 ? 46.821 44.506 87.059 1.00 60.17 575 LEU B CA 1
ATOM 3789 C C . LEU B 1 75 ? 46.379 44.164 85.646 1.00 56.28 575 LEU B C 1
ATOM 3790 O O . LEU B 1 75 ? 47.222 43.911 84.773 1.00 60.92 575 LEU B O 1
ATOM 3795 N N . PRO B 1 76 ? 45.055 44.139 85.405 1.00 51.99 576 PRO B N 1
ATOM 3796 C CA . PRO B 1 76 ? 44.505 43.836 84.079 1.00 45.85 576 PRO B CA 1
ATOM 3797 C C . PRO B 1 76 ? 45.198 44.730 83.060 1.00 44.76 576 PRO B C 1
ATOM 3798 O O . PRO B 1 76 ? 45.374 45.922 83.286 1.00 51.24 576 PRO B O 1
ATOM 3802 N N . GLN B 1 77 ? 45.640 44.150 81.962 1.00 44.32 577 GLN B N 1
ATOM 3803 C CA . GLN B 1 77 ? 46.314 44.926 80.950 1.00 46.35 577 GLN B CA 1
ATOM 3804 C C . GLN B 1 77 ? 45.517 44.952 79.661 1.00 55.29 577 GLN B C 1
ATOM 3805 O O . GLN B 1 77 ? 44.649 44.109 79.441 1.00 65.54 577 GLN B O 1
ATOM 3811 N N . LEU B 1 78 ? 45.788 45.946 78.825 1.00 55.74 578 LEU B N 1
ATOM 3812 C CA . LEU B 1 78 ? 45.093 46.090 77.561 1.00 53.99 578 LEU B CA 1
ATOM 3813 C C . LEU B 1 78 ? 46.184 46.375 76.566 1.00 48.28 578 LEU B C 1
ATOM 3814 O O . LEU B 1 78 ? 46.537 47.525 76.326 1.00 55.37 578 LEU B O 1
ATOM 3819 N N . ILE B 1 79 ? 46.769 45.302 76.055 1.00 45.89 579 ILE B N 1
ATOM 3820 C CA . ILE B 1 79 ? 47.869 45.395 75.115 1.00 45.04 579 ILE B CA 1
ATOM 3821 C C . ILE B 1 79 ? 47.410 45.883 73.747 1.00 47.40 579 ILE B C 1
ATOM 3822 O O . ILE B 1 79 ? 46.607 45.224 73.087 1.00 55.21 579 ILE B O 1
ATOM 3827 N N . VAL B 1 80 ? 47.933 47.042 73.338 1.00 44.33 580 VAL B N 1
ATOM 3828 C CA . VAL B 1 80 ? 47.607 47.676 72.057 1.00 43.92 580 VAL B CA 1
ATOM 3829 C C . VAL B 1 80 ? 48.908 47.945 71.310 1.00 52.05 580 VAL B C 1
ATOM 3830 O O . VAL B 1 80 ? 49.954 48.141 71.932 1.00 54.96 580 VAL B O 1
ATOM 3834 N N . LYS B 1 81 ? 48.821 48.049 69.985 1.00 56.17 581 LYS B N 1
ATOM 3835 C CA . LYS B 1 81 ? 49.989 48.280 69.136 1.00 49.17 581 LYS B CA 1
ATOM 3836 C C . LYS B 1 81 ? 50.716 49.578 69.438 1.00 51.88 581 LYS B C 1
ATOM 3837 O O . LYS B 1 81 ? 51.940 49.601 69.454 1.00 59.45 581 LYS B O 1
ATOM 3843 N N . ASP B 1 82 ? 49.960 50.653 69.657 1.00 58.90 582 ASP B N 1
ATOM 3844 C CA . ASP B 1 82 ? 50.518 51.986 69.931 1.00 55.53 582 ASP B CA 1
ATOM 3845 C C . ASP B 1 82 ? 49.663 52.677 70.984 1.00 53.35 582 ASP B C 1
ATOM 3846 O O . ASP B 1 82 ? 48.476 52.938 70.768 1.00 52.12 582 ASP B O 1
ATOM 3851 N N . THR B 1 83 ? 50.273 53.006 72.114 1.00 51.66 583 THR B N 1
ATOM 3852 C CA . THR B 1 83 ? 49.546 53.650 73.198 1.00 52.06 583 THR B CA 1
ATOM 3853 C C . THR B 1 83 ? 49.056 55.053 72.872 1.00 50.55 583 THR B C 1
ATOM 3854 O O . THR B 1 83 ? 48.012 55.474 73.369 1.00 53.55 583 THR B O 1
ATOM 3858 N N . ARG B 1 84 ? 49.805 55.773 72.040 1.00 48.56 584 ARG B N 1
ATOM 3859 C CA . ARG B 1 84 ? 49.436 57.132 71.636 1.00 56.62 584 ARG B CA 1
ATOM 3860 C C . ARG B 1 84 ? 48.104 57.089 70.891 1.00 53.41 584 ARG B C 1
ATOM 3861 O O . ARG B 1 84 ? 47.119 57.710 71.316 1.00 52.60 584 ARG B O 1
ATOM 3869 N N . LEU B 1 85 ? 48.074 56.324 69.803 1.00 44.88 585 LEU B N 1
ATOM 3870 C CA . LEU B 1 85 ? 46.874 56.167 69.002 1.00 40.59 585 LEU B CA 1
ATOM 3871 C C . LEU B 1 85 ? 45.710 55.759 69.887 1.00 41.30 585 LEU B C 1
ATOM 3872 O O . LEU B 1 85 ? 44.661 56.379 69.864 1.00 51.80 585 LEU B O 1
ATOM 3877 N N . ALA B 1 86 ? 45.931 54.766 70.730 1.00 38.74 586 ALA B N 1
ATOM 3878 C CA . ALA B 1 86 ? 44.887 54.262 71.604 1.00 41.39 586 ALA B CA 1
ATOM 3879 C C . ALA B 1 86 ? 44.344 55.309 72.558 1.00 36.29 586 ALA B C 1
ATOM 3880 O O . ALA B 1 86 ? 43.172 55.281 72.927 1.00 41.26 586 ALA B O 1
ATOM 3882 N N . PHE B 1 87 ? 45.223 56.194 73.005 1.00 42.34 587 PHE B N 1
ATOM 3883 C CA . PHE B 1 87 ? 44.854 57.260 73.933 1.00 39.21 587 PHE B CA 1
ATOM 3884 C C . PHE B 1 87 ? 43.887 58.181 73.181 1.00 38.41 587 PHE B C 1
ATOM 3885 O O . PHE B 1 87 ? 42.851 58.592 73.714 1.00 38.33 587 PHE B O 1
ATOM 3893 N N . GLY B 1 88 ? 44.231 58.471 71.923 1.00 37.34 588 GLY B N 1
ATOM 3894 C CA . GLY B 1 88 ? 43.415 59.324 71.083 1.00 30.91 588 GLY B CA 1
ATOM 3895 C C . GLY B 1 88 ? 42.080 58.677 70.773 1.00 41.52 588 GLY B C 1
ATOM 3896 O O . GLY B 1 88 ? 41.025 59.300 70.927 1.00 42.51 588 GLY B O 1
ATOM 3897 N N . GLU B 1 89 ? 42.125 57.419 70.344 1.00 39.51 589 GLU B N 1
ATOM 3898 C CA . GLU B 1 89 ? 40.926 56.677 70.011 1.00 37.17 589 GLU B CA 1
ATOM 3899 C C . GLU B 1 89 ? 40.020 56.574 71.215 1.00 36.37 589 GLU B C 1
ATOM 3900 O O . GLU B 1 89 ? 38.824 56.824 71.105 1.00 47.85 589 GLU B O 1
ATOM 3906 N N . LEU B 1 90 ? 40.576 56.287 72.386 1.00 35.60 590 LEU B N 1
ATOM 3907 C CA . LEU B 1 90 ? 39.749 56.228 73.588 1.00 34.65 590 LEU B CA 1
ATOM 3908 C C . LEU B 1 90 ? 39.077 57.591 73.826 1.00 40.34 590 LEU B C 1
ATOM 3909 O O . LEU B 1 90 ? 37.953 57.657 74.331 1.00 51.88 590 LEU B O 1
ATOM 3914 N N . ALA B 1 91 ? 39.755 58.668 73.424 1.00 48.90 591 ALA B N 1
ATOM 3915 C CA . ALA B 1 91 ? 39.249 60.041 73.570 1.00 44.38 591 ALA B CA 1
ATOM 3916 C C . ALA B 1 91 ? 38.197 60.364 72.515 1.00 47.59 591 ALA B C 1
ATOM 3917 O O . ALA B 1 91 ? 37.207 61.041 72.814 1.00 45.30 591 ALA B O 1
ATOM 3919 N N . ALA B 1 92 ? 38.418 59.869 71.289 1.00 44.20 592 ALA B N 1
ATOM 3920 C CA . ALA B 1 92 ? 37.489 60.050 70.167 1.00 37.74 592 ALA B CA 1
ATOM 3921 C C . ALA B 1 92 ? 36.163 59.392 70.554 1.00 38.20 592 ALA B C 1
ATOM 3922 O O . ALA B 1 92 ? 35.121 60.048 70.603 1.00 39.71 592 ALA B O 1
ATOM 3924 N N . TRP B 1 93 ? 36.239 58.113 70.919 1.00 40.57 593 TRP B N 1
ATOM 3925 C CA . TRP B 1 93 ? 35.071 57.348 71.322 1.00 41.99 593 TRP B CA 1
ATOM 3926 C C . TRP B 1 93 ? 34.282 58.073 72.413 1.00 44.01 593 TRP B C 1
ATOM 3927 O O . TRP B 1 93 ? 33.064 58.170 72.321 1.00 46.14 593 TRP B O 1
ATOM 3938 N N . VAL B 1 94 ? 34.965 58.585 73.437 1.00 46.52 594 VAL B N 1
ATOM 3939 C CA . VAL B 1 94 ? 34.280 59.287 74.532 1.00 45.28 594 VAL B CA 1
ATOM 3940 C C . VAL B 1 94 ? 33.524 60.513 74.031 1.00 49.98 594 VAL B C 1
ATOM 3941 O O . VAL B 1 94 ? 32.388 60.788 74.463 1.00 44.34 594 VAL B O 1
ATOM 3945 N N . ARG B 1 95 ? 34.130 61.237 73.094 1.00 51.66 595 ARG B N 1
ATOM 3946 C CA . ARG B 1 95 ? 33.484 62.433 72.565 1.00 49.72 595 ARG B CA 1
ATOM 3947 C C . ARG B 1 95 ? 32.190 62.090 71.814 1.00 47.77 595 ARG B C 1
ATOM 3948 O O . ARG B 1 95 ? 31.274 62.907 71.751 1.00 51.84 595 ARG B O 1
ATOM 3956 N N . GLN B 1 96 ? 32.091 60.874 71.289 1.00 48.41 596 GLN B N 1
ATOM 3957 C CA . GLN B 1 96 ? 30.885 60.451 70.571 1.00 39.90 596 GLN B CA 1
ATOM 3958 C C . GLN B 1 96 ? 29.780 60.017 71.518 1.00 41.44 596 GLN B C 1
ATOM 3959 O O . GLN B 1 96 ? 28.621 59.956 71.142 1.00 47.82 596 GLN B O 1
ATOM 3965 N N . GLN B 1 97 ? 30.119 59.792 72.772 1.00 40.78 597 GLN B N 1
ATOM 3966 C CA . GLN B 1 97 ? 29.110 59.337 73.709 1.00 45.24 597 GLN B CA 1
ATOM 3967 C C . GLN B 1 97 ? 28.464 60.487 74.485 1.00 49.64 597 GLN B C 1
ATOM 3968 O O . GLN B 1 97 ? 27.573 60.259 75.326 1.00 49.18 597 GLN B O 1
ATOM 3974 N N . VAL B 1 98 ? 28.913 61.718 74.227 1.00 50.91 598 VAL B N 1
ATOM 3975 C CA . VAL B 1 98 ? 28.378 62.880 74.943 1.00 44.26 598 VAL B CA 1
ATOM 3976 C C . VAL B 1 98 ? 27.606 63.810 74.037 1.00 39.97 598 VAL B C 1
ATOM 3977 O O . VAL B 1 98 ? 27.835 63.864 72.835 1.00 44.19 598 VAL B O 1
ATOM 3981 N N . PRO B 1 99 ? 26.619 64.502 74.597 1.00 38.41 599 PRO B N 1
ATOM 3982 C CA . PRO B 1 99 ? 25.807 65.435 73.810 1.00 46.63 599 PRO B CA 1
ATOM 3983 C C . PRO B 1 99 ? 26.415 66.822 73.551 1.00 51.34 599 PRO B C 1
ATOM 3984 O O . PRO B 1 99 ? 25.884 67.589 72.736 1.00 48.76 599 PRO B O 1
ATOM 3988 N N . ALA B 1 100 ? 27.550 67.112 74.191 1.00 51.43 600 ALA B N 1
ATOM 3989 C CA . ALA B 1 100 ? 28.209 68.422 74.079 1.00 49.91 600 ALA B CA 1
ATOM 3990 C C . ALA B 1 100 ? 28.336 69.006 72.672 1.00 49.23 600 ALA B C 1
ATOM 3991 O O . ALA B 1 100 ? 28.661 68.302 71.707 1.00 44.12 600 ALA B O 1
ATOM 3993 N N . ARG B 1 101 ? 28.043 70.297 72.558 1.00 47.56 601 ARG B N 1
ATOM 3994 C CA . ARG B 1 101 ? 28.174 70.966 71.277 1.00 47.40 601 ARG B CA 1
ATOM 3995 C C . ARG B 1 101 ? 29.661 71.243 71.206 1.00 41.13 601 ARG B C 1
ATOM 3996 O O . ARG B 1 101 ? 30.155 72.088 71.934 1.00 46.19 601 ARG B O 1
ATOM 4004 N N . VAL B 1 102 ? 30.378 70.447 70.426 1.00 42.69 602 VAL B N 1
ATOM 4005 C CA . VAL B 1 102 ? 31.825 70.590 70.264 1.00 37.33 602 VAL B CA 1
ATOM 4006 C C . VAL B 1 102 ? 32.224 71.577 69.163 1.00 42.39 602 VAL B C 1
ATOM 4007 O O . VAL B 1 102 ? 31.749 71.496 68.018 1.00 36.26 602 VAL B O 1
ATOM 4011 N N . VAL B 1 103 ? 33.207 72.415 69.474 1.00 45.02 603 VAL B N 1
ATOM 4012 C CA . VAL B 1 103 ? 33.696 73.404 68.519 1.00 43.04 603 VAL B CA 1
ATOM 4013 C C . VAL B 1 103 ? 35.246 73.495 68.627 1.00 37.33 603 VAL B C 1
ATOM 4014 O O . VAL B 1 103 ? 35.783 73.278 69.707 1.00 44.69 603 VAL B O 1
ATOM 4018 N N . ALA B 1 104 ? 35.960 73.717 67.517 1.00 36.54 604 ALA B N 1
ATOM 4019 C CA . ALA B 1 104 ? 37.446 73.783 67.532 1.00 43.80 604 ALA B CA 1
ATOM 4020 C C . ALA B 1 104 ? 38.098 74.987 66.818 1.00 44.64 604 ALA B C 1
ATOM 4021 O O . ALA B 1 104 ? 37.498 75.586 65.920 1.00 47.88 604 ALA B O 1
ATOM 4023 N N . LEU B 1 105 ? 39.352 75.287 67.170 1.00 40.63 605 LEU B N 1
ATOM 4024 C CA . LEU B 1 105 ? 40.071 76.409 66.584 1.00 33.96 605 LEU B CA 1
ATOM 4025 C C . LEU B 1 105 ? 41.578 76.223 66.525 1.00 42.31 605 LEU B C 1
ATOM 4026 O O . LEU B 1 105 ? 42.167 75.453 67.298 1.00 39.58 605 LEU B O 1
ATOM 4031 N N . THR B 1 106 ? 42.196 76.987 65.627 1.00 40.95 606 THR B N 1
ATOM 4032 C CA . THR B 1 106 ? 43.639 76.976 65.417 1.00 41.09 606 THR B CA 1
ATOM 4033 C C . THR B 1 106 ? 44.074 78.380 64.945 1.00 42.42 606 THR B C 1
ATOM 4034 O O . THR B 1 106 ? 43.305 79.336 65.010 1.00 40.01 606 THR B O 1
ATOM 4038 N N . GLY B 1 107 ? 45.308 78.490 64.470 1.00 47.40 607 GLY B N 1
ATOM 4039 C CA . GLY B 1 107 ? 45.821 79.754 63.977 1.00 49.31 607 GLY B CA 1
ATOM 4040 C C . GLY B 1 107 ? 47.274 79.909 64.371 1.00 46.56 607 GLY B C 1
ATOM 4041 O O . GLY B 1 107 ? 47.826 79.041 65.070 1.00 49.41 607 GLY B O 1
ATOM 4042 N N . SER B 1 108 ? 47.923 80.959 63.874 1.00 42.09 608 SER B N 1
ATOM 4043 C CA . SER B 1 108 ? 49.307 81.205 64.232 1.00 39.23 608 SER B CA 1
ATOM 4044 C C . SER B 1 108 ? 49.362 81.980 65.540 1.00 40.69 608 SER B C 1
ATOM 4045 O O . SER B 1 108 ? 50.217 81.734 66.390 1.00 49.56 608 SER B O 1
ATOM 4048 N N . SER B 1 109 ? 48.409 82.869 65.753 1.00 38.50 609 SER B N 1
ATOM 4049 C CA . SER B 1 109 ? 48.391 83.589 67.008 1.00 38.96 609 SER B CA 1
ATOM 4050 C C . SER B 1 109 ? 46.951 83.821 67.428 1.00 37.28 609 SER B C 1
ATOM 4051 O O . SER B 1 109 ? 46.031 83.574 66.647 1.00 36.57 609 SER B O 1
ATOM 4054 N N . GLY B 1 110 ? 46.761 84.240 68.674 1.00 29.29 610 GLY B N 1
ATOM 4055 C CA . GLY B 1 110 ? 45.425 84.516 69.171 1.00 35.54 610 GLY B CA 1
ATOM 4056 C C . GLY B 1 110 ? 44.609 83.343 69.689 1.00 44.72 610 GLY B C 1
ATOM 4057 O O . GLY B 1 110 ? 43.626 83.546 70.413 1.00 45.00 610 GLY B O 1
ATOM 4058 N N . LYS B 1 111 ? 45.037 82.125 69.367 1.00 47.54 611 LYS B N 1
ATOM 4059 C CA . LYS B 1 111 ? 44.329 80.913 69.778 1.00 42.12 611 LYS B CA 1
ATOM 4060 C C . LYS B 1 111 ? 43.805 80.918 71.209 1.00 39.92 611 LYS B C 1
ATOM 4061 O O . LYS B 1 111 ? 42.617 80.688 71.442 1.00 44.59 611 LYS B O 1
ATOM 4067 N N . THR B 1 112 ? 44.666 81.247 72.160 1.00 38.87 612 THR B N 1
ATOM 4068 C CA . THR B 1 112 ? 44.268 81.281 73.564 1.00 39.71 612 THR B CA 1
ATOM 4069 C C . THR B 1 112 ? 43.160 82.300 73.878 1.00 39.68 612 THR B C 1
ATOM 4070 O O . THR B 1 112 ? 42.224 81.980 74.620 1.00 40.75 612 THR B O 1
ATOM 4074 N N . SER B 1 113 ? 43.224 83.492 73.274 1.00 43.29 613 SER B N 1
ATOM 4075 C CA . SER B 1 113 ? 42.199 84.527 73.509 1.00 44.19 613 SER B CA 1
ATOM 4076 C C . SER B 1 113 ? 40.870 84.216 72.807 1.00 41.46 613 SER B C 1
ATOM 4077 O O . SER B 1 113 ? 39.796 84.375 73.398 1.00 40.59 613 SER B O 1
ATOM 4080 N N . VAL B 1 114 ? 40.939 83.792 71.546 1.00 37.23 614 VAL B N 1
ATOM 4081 C CA . VAL B 1 114 ? 39.744 83.421 70.804 1.00 31.91 614 VAL B CA 1
ATOM 4082 C C . VAL B 1 114 ? 39.096 82.265 71.562 1.00 40.26 614 VAL B C 1
ATOM 4083 O O . VAL B 1 114 ? 37.876 82.213 71.662 1.00 45.82 614 VAL B O 1
ATOM 4087 N N . LYS B 1 115 ? 39.921 81.374 72.132 1.00 41.89 615 LYS B N 1
ATOM 4088 C CA . LYS B 1 115 ? 39.453 80.218 72.926 1.00 44.15 615 LYS B CA 1
ATOM 4089 C C . LYS B 1 115 ? 38.715 80.666 74.188 1.00 46.06 615 LYS B C 1
ATOM 4090 O O . LYS B 1 115 ? 37.568 80.279 74.427 1.00 46.57 615 LYS B O 1
ATOM 4096 N N . GLU B 1 116 ? 39.387 81.476 74.995 1.00 47.90 616 GLU B N 1
ATOM 4097 C CA . GLU B 1 116 ? 38.804 81.976 76.227 1.00 48.77 616 GLU B CA 1
ATOM 4098 C C . GLU B 1 116 ? 37.593 82.862 75.966 1.00 47.76 616 GLU B C 1
ATOM 4099 O O . GLU B 1 116 ? 36.671 82.930 76.789 1.00 44.38 616 GLU B O 1
ATOM 4113 N N . THR B 1 118 ? 35.492 82.553 73.190 1.00 44.12 618 THR B N 1
ATOM 4114 C CA . THR B 1 118 ? 34.422 81.647 72.780 1.00 38.39 618 THR B CA 1
ATOM 4115 C C . THR B 1 118 ? 33.859 80.971 74.024 1.00 41.42 618 THR B C 1
ATOM 4116 O O . THR B 1 118 ? 32.641 80.881 74.201 1.00 50.25 618 THR B O 1
ATOM 4120 N N . ALA B 1 119 ? 34.759 80.528 74.900 1.00 39.45 619 ALA B N 1
ATOM 41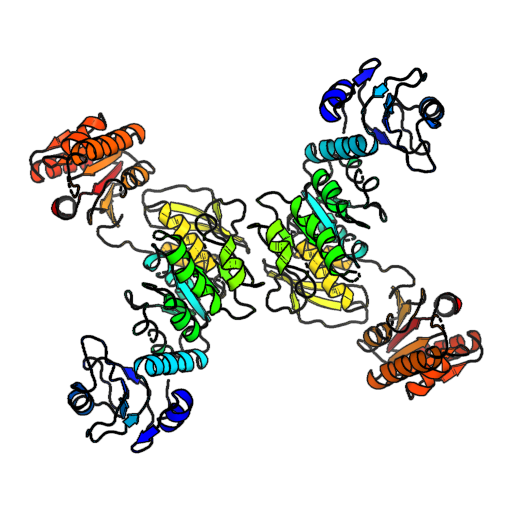21 C CA . ALA B 1 119 ? 34.388 79.861 76.145 1.00 33.43 619 ALA B CA 1
ATOM 4122 C C . ALA B 1 119 ? 33.522 80.740 77.024 1.00 37.47 619 ALA B C 1
ATOM 4123 O O . ALA B 1 119 ? 32.433 80.333 77.423 1.00 45.24 619 ALA B O 1
ATOM 4125 N N . ALA B 1 120 ? 33.987 81.965 77.280 1.00 50.53 620 ALA B N 1
ATOM 4126 C CA . ALA B 1 120 ? 33.274 82.924 78.130 1.00 45.74 620 ALA B CA 1
ATOM 4127 C C . ALA B 1 120 ? 31.869 83.150 77.620 1.00 41.36 620 ALA B C 1
ATOM 4128 O O . ALA B 1 120 ? 30.918 83.209 78.400 1.00 43.14 620 ALA B O 1
ATOM 4130 N N . ILE B 1 121 ? 31.745 83.247 76.303 1.00 38.96 621 ILE B N 1
ATOM 4131 C CA . ILE B 1 121 ? 30.455 83.442 75.655 1.00 43.33 621 ILE B CA 1
ATOM 4132 C C . ILE B 1 121 ?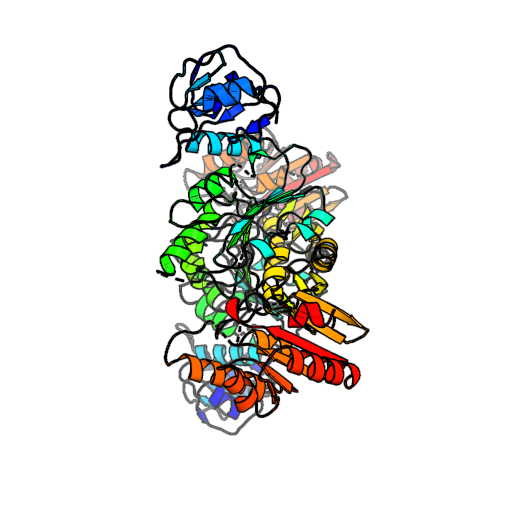 29.537 82.223 75.838 1.00 50.04 621 ILE B C 1
ATOM 4133 O O . ILE B 1 121 ? 28.392 82.359 76.292 1.00 46.17 621 ILE B O 1
ATOM 4138 N N . LEU B 1 122 ? 30.040 81.030 75.508 1.00 51.08 622 LEU B N 1
ATOM 4139 C CA . LEU B 1 122 ? 29.243 79.807 75.639 1.00 45.84 622 LEU B CA 1
ATOM 4140 C C . LEU B 1 122 ? 28.836 79.516 77.079 1.00 47.43 622 LEU B C 1
ATOM 4141 O O . LEU B 1 122 ? 27.770 78.948 77.316 1.00 44.05 622 LEU B O 1
ATOM 4146 N N . SER B 1 123 ? 29.650 79.972 78.037 1.00 50.92 623 SER B N 1
ATOM 4147 C CA . SER B 1 123 ? 29.371 79.800 79.466 1.00 43.84 623 SER B CA 1
ATOM 4148 C C . SER B 1 123 ? 28.067 80.473 79.846 1.00 45.00 623 SER B C 1
ATOM 4149 O O . SER B 1 123 ? 27.464 80.132 80.862 1.00 46.09 623 SER B O 1
ATOM 4152 N N . GLN B 1 124 ? 27.649 81.445 79.031 1.00 49.09 624 GLN B N 1
ATOM 4153 C CA . GLN B 1 124 ? 26.406 82.182 79.245 1.00 39.11 624 GLN B CA 1
ATOM 4154 C C . GLN B 1 124 ? 25.272 81.337 78.714 1.00 44.53 624 GLN B C 1
ATOM 4155 O O . GLN B 1 124 ? 24.131 81.488 79.137 1.00 51.56 624 GLN B O 1
ATOM 4161 N N . CYS B 1 125 ? 25.600 80.443 77.784 1.00 46.01 625 CYS B N 1
ATOM 4162 C CA . CYS B 1 125 ? 24.618 79.552 77.181 1.00 50.24 625 CYS B CA 1
ATOM 4163 C C . CYS B 1 125 ? 24.336 78.218 77.902 1.00 51.89 625 CYS B C 1
ATOM 4164 O O . CYS B 1 125 ? 23.241 77.663 77.772 1.00 53.99 625 CYS B O 1
ATOM 4167 N N . GLY B 1 126 ? 25.328 77.690 78.617 1.00 45.91 626 GLY B N 1
ATOM 4168 C CA . GLY B 1 126 ? 25.159 76.441 79.334 1.00 37.92 626 GLY B CA 1
ATOM 4169 C C . GLY B 1 126 ? 26.526 75.954 79.761 1.00 45.29 626 GLY B C 1
ATOM 4170 O O . GLY B 1 126 ? 27.528 76.501 79.315 1.00 52.14 626 GLY B O 1
ATOM 4171 N N . ASN B 1 127 ? 26.576 74.936 80.612 1.00 49.98 627 ASN B N 1
ATOM 4172 C CA . ASN B 1 127 ? 27.832 74.372 81.132 1.00 55.63 627 ASN B CA 1
ATOM 4173 C C . ASN B 1 127 ? 28.880 74.065 80.040 1.00 52.99 627 ASN B C 1
ATOM 4174 O O . ASN B 1 127 ? 28.645 73.242 79.151 1.00 47.64 627 ASN B O 1
ATOM 4179 N N . THR B 1 128 ? 30.043 74.716 80.108 1.00 55.39 628 THR B N 1
ATOM 4180 C CA . THR B 1 128 ? 31.068 74.478 79.086 1.00 52.68 628 THR B CA 1
ATOM 4181 C C . THR B 1 128 ? 32.496 74.106 79.525 1.00 51.42 628 THR B C 1
ATOM 4182 O O . THR B 1 128 ? 32.992 74.498 80.596 1.00 46.90 628 THR B O 1
ATOM 4186 N N . LEU B 1 129 ? 33.139 73.345 78.647 1.00 39.48 629 LEU B N 1
ATOM 4187 C CA . LEU B 1 129 ? 34.485 72.857 78.836 1.00 39.42 629 LEU B CA 1
ATOM 4188 C C . LEU B 1 129 ? 35.314 73.430 77.702 1.00 42.68 629 LEU B C 1
ATOM 4189 O O . LEU B 1 129 ? 34.805 73.602 76.586 1.00 42.15 629 LEU B O 1
ATOM 4194 N N . TYR B 1 130 ? 36.575 73.742 78.000 1.00 39.59 630 TYR B N 1
ATOM 4195 C CA . TYR B 1 130 ? 37.518 74.280 77.018 1.00 41.29 630 TYR B CA 1
ATOM 4196 C C . TYR B 1 130 ? 38.950 73.888 77.403 1.00 38.42 630 TYR B C 1
ATOM 4197 O O . TYR B 1 130 ? 39.269 73.719 78.592 1.00 38.64 630 TYR B O 1
ATOM 4206 N N . THR B 1 131 ? 39.801 73.713 76.396 1.00 38.31 631 THR B N 1
ATOM 4207 C CA . THR B 1 131 ? 41.193 73.317 76.606 1.00 36.18 631 THR B CA 1
ATOM 4208 C C . THR B 1 131 ? 41.860 74.053 77.762 1.00 46.22 631 THR B C 1
ATOM 4209 O O . THR B 1 131 ? 41.724 75.273 77.914 1.00 53.73 631 THR B O 1
ATOM 4213 N N . ALA B 1 132 ? 42.586 73.305 78.579 1.00 50.46 632 ALA B N 1
ATOM 4214 C CA . ALA B 1 132 ? 43.274 73.886 79.718 1.00 47.62 632 ALA B CA 1
ATOM 4215 C C . ALA B 1 132 ? 44.661 74.208 79.196 1.00 48.74 632 ALA B C 1
ATOM 4216 O O . ALA B 1 132 ? 45.187 73.479 78.343 1.00 51.80 632 ALA B O 1
ATOM 4218 N N . GLY B 1 133 ? 45.227 75.315 79.665 1.00 44.08 633 GLY B N 1
ATOM 4219 C CA . GLY B 1 133 ? 46.542 75.727 79.204 1.00 44.04 633 GLY B CA 1
ATOM 4220 C C . GLY B 1 133 ? 46.682 75.674 77.685 1.00 47.08 633 GLY B C 1
ATOM 4221 O O . GLY B 1 133 ? 45.837 76.203 76.950 1.00 49.16 633 GLY B O 1
ATOM 4222 N N . ASN B 1 134 ? 47.742 75.025 77.216 1.00 48.15 634 ASN B N 1
ATOM 4223 C CA . ASN B 1 134 ? 47.983 74.896 75.792 1.00 48.60 634 ASN B CA 1
ATOM 4224 C C . ASN B 1 134 ? 48.122 73.437 75.404 1.00 51.31 634 ASN B C 1
ATOM 4225 O O . ASN B 1 134 ? 48.988 73.058 74.608 1.00 55.31 634 ASN B O 1
ATOM 4230 N N . LEU B 1 135 ? 47.262 72.616 76.002 1.00 49.71 635 LEU B N 1
ATOM 4231 C CA . LEU B 1 135 ? 47.205 71.182 75.729 1.00 44.07 635 LEU B CA 1
ATOM 4232 C C . LEU B 1 135 ? 46.449 71.075 74.400 1.00 38.22 635 LEU B C 1
ATOM 4233 O O . LEU B 1 135 ? 45.243 70.897 74.361 1.00 38.71 635 LEU B O 1
ATOM 4238 N N . ASN B 1 136 ? 47.176 71.260 73.311 1.00 40.14 636 ASN B N 1
ATOM 4239 C CA . ASN B 1 136 ? 46.558 71.260 72.004 1.00 39.64 636 ASN B CA 1
ATOM 4240 C C . ASN B 1 136 ? 47.218 70.341 71.019 1.00 43.26 636 ASN B C 1
ATOM 4241 O O . ASN B 1 136 ? 47.064 70.545 69.813 1.00 42.60 636 ASN B O 1
ATOM 4246 N N . ASN B 1 137 ? 48.009 69.385 71.519 1.00 44.23 637 ASN B N 1
ATOM 4247 C CA . ASN B 1 137 ? 48.672 68.391 70.653 1.00 45.08 637 ASN B CA 1
ATOM 4248 C C . ASN B 1 137 ? 48.077 66.975 70.823 1.00 45.71 637 ASN B C 1
ATOM 4249 O O . ASN B 1 137 ? 47.027 66.815 71.468 1.00 39.77 637 ASN B O 1
ATOM 4254 N N . ASP B 1 138 ? 48.762 65.956 70.301 1.00 48.14 638 ASP B N 1
ATOM 4255 C CA . ASP B 1 138 ? 48.268 64.581 70.376 1.00 49.97 638 ASP B CA 1
ATOM 4256 C C . ASP B 1 138 ? 48.041 64.025 71.767 1.00 54.39 638 ASP B C 1
ATOM 4257 O O . ASP B 1 138 ? 47.238 63.107 71.936 1.00 63.69 638 ASP B O 1
ATOM 4262 N N . ILE B 1 139 ? 48.762 64.522 72.761 1.00 49.23 639 ILE B N 1
ATOM 4263 C CA . ILE B 1 139 ? 48.522 64.035 74.112 1.00 43.90 639 ILE B CA 1
ATOM 4264 C C . ILE B 1 139 ? 47.497 64.943 74.775 1.00 39.43 639 ILE B C 1
ATOM 4265 O O . ILE B 1 139 ? 46.610 64.495 75.498 1.00 48.74 639 ILE B O 1
ATOM 4270 N N . GLY B 1 140 ? 47.586 66.223 74.454 1.00 39.52 640 GLY B N 1
ATOM 4271 C CA . GLY B 1 140 ? 46.715 67.203 75.066 1.00 39.08 640 GLY B CA 1
ATOM 4272 C C . GLY B 1 140 ? 45.279 67.227 74.620 1.00 38.18 640 GLY B C 1
ATOM 4273 O O . GLY B 1 140 ? 44.370 67.479 75.422 1.00 41.22 640 GLY B O 1
ATOM 4274 N N . VAL B 1 141 ? 45.064 67.041 73.328 1.00 44.23 641 VAL B N 1
ATOM 4275 C CA . VAL B 1 141 ? 43.703 67.044 72.809 1.00 47.34 641 VAL B CA 1
ATOM 4276 C C . VAL B 1 141 ? 42.922 65.905 73.492 1.00 44.32 641 VAL B C 1
ATOM 4277 O O . VAL B 1 141 ? 41.859 66.136 74.115 1.00 38.52 641 VAL B O 1
ATOM 4281 N N . PRO B 1 142 ? 43.477 64.677 73.465 1.00 39.65 642 PRO B N 1
ATOM 4282 C CA . PRO B 1 142 ? 42.803 63.546 74.101 1.00 38.01 642 PRO B CA 1
ATOM 4283 C C . PRO B 1 142 ? 42.560 63.840 75.575 1.00 40.68 642 PRO B C 1
ATOM 4284 O O . PRO B 1 142 ? 41.444 63.689 76.057 1.00 48.93 642 PRO B O 1
ATOM 4296 N N . THR B 1 144 ? 42.061 66.545 77.003 1.00 46.75 644 THR B N 1
ATOM 4297 C CA . THR B 1 144 ? 40.961 67.507 77.092 1.00 48.00 644 THR B CA 1
ATOM 4298 C C . THR B 1 144 ? 39.611 66.874 76.765 1.00 49.28 644 THR B C 1
ATOM 4299 O O . THR B 1 144 ? 38.616 67.127 77.446 1.00 43.22 644 THR B O 1
ATOM 4303 N N . LEU B 1 145 ? 39.586 66.059 75.716 1.00 47.63 645 LEU B N 1
ATOM 4304 C CA . LEU B 1 145 ? 38.367 65.389 75.297 1.00 42.35 645 LEU B CA 1
ATOM 4305 C C . LEU B 1 145 ? 37.894 64.398 76.368 1.00 43.57 645 LEU B C 1
ATOM 4306 O O . LEU B 1 145 ? 36.730 64.420 76.763 1.00 49.04 645 LEU B O 1
ATOM 4311 N N . LEU B 1 146 ? 38.804 63.569 76.878 1.00 42.06 646 LEU B N 1
ATOM 4312 C CA . LEU B 1 146 ? 38.474 62.597 77.921 1.00 35.99 646 LEU B CA 1
ATOM 4313 C C . LEU B 1 146 ? 37.834 63.228 79.142 1.00 39.08 646 LEU B C 1
ATOM 4314 O O . LEU B 1 146 ? 37.316 62.503 79.989 1.00 51.14 646 LEU B O 1
ATOM 4319 N N . ARG B 1 147 ? 37.902 64.558 79.260 1.00 40.19 647 ARG B N 1
ATOM 4320 C CA . ARG B 1 147 ? 37.315 65.290 80.391 1.00 37.12 647 ARG B CA 1
ATOM 4321 C C . ARG B 1 147 ? 35.829 65.481 80.189 1.00 40.31 647 ARG B C 1
ATOM 4322 O O . ARG B 1 147 ? 35.143 65.988 81.072 1.00 44.11 647 ARG B O 1
ATOM 4330 N N . LEU B 1 148 ? 35.358 65.127 78.999 1.00 43.50 648 LEU B N 1
ATOM 4331 C CA . LEU B 1 148 ? 33.953 65.244 78.611 1.00 45.52 648 LEU B CA 1
ATOM 4332 C C . LEU B 1 148 ? 33.004 64.368 79.407 1.00 44.88 648 LEU B C 1
ATOM 4333 O O . LEU B 1 148 ? 33.351 63.253 79.785 1.00 52.24 648 LEU B O 1
ATOM 4338 N N . THR B 1 149 ? 31.821 64.898 79.684 1.00 47.06 649 THR B N 1
ATOM 4339 C CA . THR B 1 149 ? 30.785 64.167 80.395 1.00 52.75 649 THR B CA 1
ATOM 4340 C C . THR B 1 149 ? 29.459 64.620 79.788 1.00 55.91 649 THR B C 1
ATOM 4341 O O . THR B 1 149 ? 29.404 65.650 79.120 1.00 54.91 649 THR B O 1
ATOM 4345 N N . PRO B 1 150 ? 28.366 63.866 80.021 1.00 55.19 650 PRO B N 1
ATOM 4346 C CA . PRO B 1 150 ? 27.075 64.253 79.464 1.00 52.15 650 PRO B CA 1
ATOM 4347 C C . PRO B 1 150 ? 26.563 65.521 80.116 1.00 57.38 650 PRO B C 1
ATOM 4348 O O . PRO B 1 150 ? 25.484 65.993 79.773 1.00 63.42 650 PRO B O 1
ATOM 4352 N N . GLU B 1 151 ? 27.328 66.026 81.089 1.00 62.82 651 GLU B N 1
ATOM 4353 C CA . GLU B 1 151 ? 27.012 67.247 81.832 1.00 64.81 651 GLU B CA 1
ATOM 4354 C C . GLU B 1 151 ? 27.398 68.543 81.097 1.00 60.18 651 GLU B C 1
ATOM 4355 O O . GLU B 1 151 ? 26.826 69.603 81.355 1.00 54.36 651 GLU B O 1
ATOM 4361 N N . TYR B 1 152 ? 28.396 68.474 80.222 1.00 55.20 652 TYR B N 1
ATOM 4362 C CA . TYR B 1 152 ? 28.798 69.655 79.478 1.00 52.52 652 TYR B CA 1
ATOM 4363 C C . TYR B 1 152 ? 27.829 69.893 78.333 1.00 52.68 652 TYR B C 1
ATOM 4364 O O . TYR B 1 152 ? 27.353 68.949 77.690 1.00 50.46 652 TYR B O 1
ATOM 4373 N N . ASP B 1 153 ? 27.496 71.161 78.136 1.00 54.54 653 ASP B N 1
ATOM 4374 C CA . ASP B 1 153 ? 26.601 71.585 77.071 1.00 52.15 653 ASP B CA 1
ATOM 4375 C C . ASP B 1 153 ? 27.433 72.016 75.875 1.00 51.71 653 ASP B C 1
ATOM 4376 O O . ASP B 1 153 ? 27.044 71.795 74.722 1.00 51.96 653 ASP B O 1
ATOM 4381 N N . TYR B 1 154 ? 28.613 72.572 76.142 1.00 49.01 654 TYR B N 1
ATOM 4382 C CA . TYR B 1 154 ? 29.493 73.040 75.065 1.00 44.58 654 TYR B CA 1
ATOM 4383 C C . TYR B 1 154 ? 30.936 72.657 75.334 1.00 39.18 654 TYR B C 1
ATOM 4384 O O . TYR B 1 154 ? 31.304 72.404 76.472 1.00 50.63 654 TYR B O 1
ATOM 4393 N N . ALA B 1 155 ? 31.762 72.664 74.298 1.00 35.45 655 ALA B N 1
ATOM 4394 C CA . ALA B 1 155 ? 33.169 72.345 74.452 1.00 37.53 655 ALA B CA 1
ATOM 4395 C C . ALA B 1 155 ? 33.958 73.060 73.381 1.00 36.18 655 ALA B C 1
ATOM 4396 O O . ALA B 1 155 ? 33.684 72.902 72.182 1.00 28.40 655 ALA B O 1
ATOM 4398 N N . VAL B 1 156 ? 34.917 73.865 73.837 1.00 39.91 656 VAL B N 1
ATOM 4399 C CA . VAL B 1 156 ? 35.806 74.649 72.980 1.00 34.93 656 VAL B CA 1
ATOM 4400 C C . VAL B 1 156 ? 37.162 73.968 73.042 1.00 36.29 656 VAL B C 1
ATOM 4401 O O . VAL B 1 156 ? 37.869 74.025 74.052 1.00 40.85 656 VAL B O 1
ATOM 4405 N N . ILE B 1 157 ? 37.529 73.342 71.938 1.00 37.60 657 ILE B N 1
ATOM 4406 C CA . ILE B 1 157 ? 38.764 72.593 71.841 1.00 33.02 657 ILE B CA 1
ATOM 4407 C C . ILE B 1 157 ? 39.752 73.330 70.961 1.00 30.20 657 ILE B C 1
ATOM 4408 O O . ILE B 1 157 ? 39.458 73.591 69.808 1.00 29.04 657 ILE B O 1
ATOM 4413 N N . GLU B 1 158 ? 40.938 73.608 71.505 1.00 43.15 658 GLU B N 1
ATOM 4414 C CA . GLU B 1 158 ? 42.026 74.311 70.805 1.00 41.57 658 GLU B CA 1
ATOM 4415 C C . GLU B 1 158 ? 42.995 73.302 70.175 1.00 38.15 658 GLU B C 1
ATOM 4416 O O . GLU B 1 158 ? 43.509 72.427 70.861 1.00 37.35 658 GLU B O 1
ATOM 4422 N N . LEU B 1 159 ? 43.255 73.426 68.881 1.00 34.93 659 LEU B N 1
ATOM 4423 C CA . LEU B 1 159 ? 44.156 72.497 68.216 1.00 35.50 659 LEU B CA 1
ATOM 4424 C C . LEU B 1 159 ? 45.439 73.186 67.758 1.00 38.74 659 LEU B C 1
ATOM 4425 O O . LEU B 1 159 ? 45.392 74.236 67.121 1.00 43.92 659 LEU B O 1
ATOM 4430 N N . GLY B 1 160 ? 46.581 72.592 68.097 1.00 44.05 660 GLY B N 1
ATOM 4431 C CA . GLY B 1 160 ? 47.871 73.138 67.714 1.00 43.94 660 GLY B CA 1
ATOM 4432 C C . GLY B 1 160 ? 48.514 72.338 66.599 1.00 53.54 660 GLY B C 1
ATOM 4433 O O . GLY B 1 160 ? 48.133 71.193 66.361 1.00 61.88 660 GLY B O 1
ATOM 4434 N N . ALA B 1 161 ? 49.511 72.919 65.938 1.00 56.70 661 ALA B N 1
ATOM 4435 C CA . ALA B 1 161 ? 50.198 72.252 64.834 1.00 60.79 661 ALA B CA 1
ATOM 4436 C C . ALA B 1 161 ? 51.653 72.674 64.684 1.00 67.93 661 ALA B C 1
ATOM 4437 O O . ALA B 1 161 ? 51.941 73.852 64.440 1.00 65.78 661 ALA B O 1
ATOM 4439 N N . ASN B 1 162 ? 52.554 71.700 64.803 1.00 77.96 662 ASN B N 1
ATOM 4440 C CA . ASN B 1 162 ? 53.992 71.922 64.654 1.00 81.47 662 ASN B CA 1
ATOM 4441 C C . ASN B 1 162 ? 54.476 71.321 63.340 1.00 83.16 662 ASN B C 1
ATOM 4442 O O . ASN B 1 162 ? 55.518 71.720 62.815 1.00 84.34 662 ASN B O 1
ATOM 4447 N N . HIS B 1 163 ? 53.748 70.316 62.847 1.00 85.18 663 HIS B N 1
ATOM 4448 C CA . HIS B 1 163 ? 54.062 69.651 61.576 1.00 84.49 663 HIS B CA 1
ATOM 4449 C C . HIS B 1 163 ? 52.747 69.295 60.883 1.00 78.81 663 HIS B C 1
ATOM 4450 O O . HIS B 1 163 ? 51.677 69.295 61.508 1.00 68.61 663 HIS B O 1
ATOM 4457 N N . GLN B 1 164 ? 52.834 68.999 59.587 1.00 73.08 664 GLN B N 1
ATOM 4458 C CA . GLN B 1 164 ? 51.660 68.618 58.819 1.00 70.02 664 GLN B CA 1
ATOM 4459 C C . GLN B 1 164 ? 51.102 67.288 59.304 1.00 66.00 664 GLN B C 1
ATOM 4460 O O . GLN B 1 164 ? 51.843 66.435 59.792 1.00 72.39 664 GLN B O 1
ATOM 4466 N N . GLY B 1 165 ? 49.788 67.131 59.175 1.00 59.99 665 GLY B N 1
ATOM 4467 C CA . GLY B 1 165 ? 49.127 65.912 59.601 1.00 52.75 665 GLY B CA 1
ATOM 4468 C C . GLY B 1 165 ? 48.800 65.936 61.082 1.00 50.04 665 GLY B C 1
ATOM 4469 O O . GLY B 1 165 ? 47.970 65.146 61.553 1.00 53.18 665 GLY B O 1
ATOM 4470 N N . GLU B 1 166 ? 49.402 66.869 61.810 1.00 49.67 666 GLU B N 1
ATOM 4471 C CA . GLU B 1 166 ? 49.176 66.960 63.241 1.00 53.47 666 GLU B CA 1
ATOM 4472 C C . GLU B 1 166 ? 47.751 67.342 63.566 1.00 56.03 666 GLU B C 1
ATOM 4473 O O . GLU B 1 166 ? 47.098 66.698 64.397 1.00 58.77 666 GLU B O 1
ATOM 4479 N N . ILE B 1 167 ? 47.248 68.386 62.912 1.00 54.40 667 ILE B N 1
ATOM 4480 C CA . ILE B 1 167 ? 45.872 68.801 63.167 1.00 51.89 667 ILE B CA 1
ATOM 4481 C C . ILE B 1 167 ? 44.882 67.760 62.626 1.00 46.66 667 ILE B C 1
ATOM 4482 O O . ILE B 1 167 ? 43.908 67.429 63.302 1.00 50.71 667 ILE B O 1
ATOM 4487 N N . ALA B 1 168 ? 45.141 67.247 61.426 1.00 38.03 668 ALA B N 1
ATOM 4488 C CA . ALA B 1 168 ? 44.288 66.246 60.811 1.00 33.70 668 ALA B CA 1
ATOM 4489 C C . ALA B 1 168 ? 43.923 65.161 61.822 1.00 39.16 668 ALA B C 1
ATOM 4490 O O . ALA B 1 168 ? 42.737 64.853 62.008 1.00 47.15 668 ALA B O 1
ATOM 4492 N N . TRP B 1 169 ? 44.928 64.638 62.527 1.00 40.28 669 TRP B N 1
ATOM 4493 C CA . TRP B 1 169 ? 44.704 63.588 63.532 1.00 38.31 669 TRP B CA 1
ATOM 4494 C C . TRP B 1 169 ? 43.840 64.062 64.707 1.00 38.19 669 TRP B C 1
ATOM 4495 O O . TRP B 1 169 ? 42.906 63.374 65.129 1.00 42.63 669 TRP B O 1
ATOM 4506 N N . THR B 1 170 ? 44.117 65.256 65.212 1.00 44.29 670 THR B N 1
ATOM 4507 C CA . THR B 1 170 ? 43.358 65.777 66.341 1.00 44.15 670 THR B CA 1
ATOM 4508 C C . THR B 1 170 ? 41.909 66.141 66.024 1.00 44.63 670 THR B C 1
ATOM 4509 O O . THR B 1 170 ? 41.032 65.878 66.844 1.00 44.07 670 THR B O 1
ATOM 4513 N N . VAL B 1 171 ? 41.630 66.717 64.851 1.00 49.26 671 VAL B N 1
ATOM 4514 C CA . VAL B 1 171 ? 40.231 67.046 64.519 1.00 49.80 671 VAL B CA 1
ATOM 4515 C C . VAL B 1 171 ? 39.478 65.775 64.265 1.00 48.21 671 VAL B C 1
ATOM 4516 O O . VAL B 1 171 ? 38.267 65.744 64.457 1.00 44.59 671 VAL B O 1
ATOM 4520 N N . SER B 1 172 ? 40.177 64.755 63.761 1.00 45.85 672 SER B N 1
ATOM 4521 C CA . SER B 1 172 ? 39.521 63.487 63.477 1.00 46.87 672 SER B CA 1
ATOM 4522 C C . SER B 1 172 ? 39.045 62.895 64.800 1.00 38.12 672 SER B C 1
ATOM 4523 O O . SER B 1 172 ? 38.053 62.182 64.827 1.00 45.10 672 SER B O 1
ATOM 4526 N N . LEU B 1 173 ? 39.719 63.240 65.895 1.00 35.18 673 LEU B N 1
ATOM 4527 C CA . LEU B 1 173 ? 39.314 62.759 67.210 1.00 35.05 673 LEU B CA 1
ATOM 4528 C C . LEU B 1 173 ? 38.219 63.670 67.726 1.00 36.87 673 LEU B C 1
ATOM 4529 O O . LEU B 1 173 ? 37.217 63.199 68.257 1.00 42.43 673 LEU B O 1
ATOM 4534 N N . THR B 1 174 ? 38.422 64.979 67.551 1.00 41.07 674 THR B N 1
ATOM 4535 C CA . THR B 1 174 ? 37.489 66.019 67.997 1.00 31.23 674 THR B CA 1
ATOM 4536 C C . THR B 1 174 ? 36.146 66.100 67.261 1.00 34.13 674 THR B C 1
ATOM 4537 O O . THR B 1 174 ? 35.127 66.383 67.889 1.00 26.97 674 THR B O 1
ATOM 4541 N N . ARG B 1 175 ? 36.144 65.855 65.947 1.00 38.81 675 ARG B N 1
ATOM 4542 C CA . ARG B 1 175 ? 34.922 65.900 65.114 1.00 42.43 675 ARG B CA 1
ATOM 4543 C C . ARG B 1 175 ? 34.024 67.064 65.548 1.00 41.64 675 ARG B C 1
ATOM 4544 O O . ARG B 1 175 ? 32.951 66.864 66.149 1.00 41.10 675 ARG B O 1
ATOM 4552 N N . PRO B 1 176 ? 34.486 68.303 65.304 1.00 43.97 676 PRO B N 1
ATOM 4553 C CA . PRO B 1 176 ? 33.768 69.535 65.657 1.00 38.00 676 PRO B CA 1
ATOM 4554 C C . PRO B 1 176 ? 32.650 69.911 64.683 1.00 37.92 676 PRO B C 1
ATOM 4555 O O . PRO B 1 176 ? 32.737 69.639 63.481 1.00 39.39 676 PRO B O 1
ATOM 4559 N N . GLU B 1 177 ? 31.601 70.538 65.208 1.00 35.61 677 GLU B N 1
ATOM 4560 C CA . GLU B 1 177 ? 30.491 70.983 64.378 1.00 35.60 677 GLU B CA 1
ATOM 4561 C C . GLU B 1 177 ? 30.934 72.223 63.607 1.00 48.57 677 GLU B C 1
ATOM 4562 O O . GLU B 1 177 ? 30.427 72.501 62.517 1.00 57.58 677 GLU B O 1
ATOM 4568 N N . ALA B 1 178 ? 31.862 72.980 64.191 1.00 47.98 678 ALA B N 1
ATOM 4569 C CA . ALA B 1 178 ? 32.381 74.193 63.580 1.00 42.52 678 ALA B CA 1
ATOM 4570 C C . ALA B 1 178 ? 33.850 74.295 63.932 1.00 41.46 678 ALA B C 1
ATOM 4571 O O . ALA B 1 178 ? 34.245 73.998 65.066 1.00 39.38 678 ALA B O 1
ATOM 4573 N N . ALA B 1 179 ? 34.640 74.740 62.958 1.00 44.08 679 ALA B N 1
ATOM 4574 C CA . ALA B 1 179 ? 36.090 74.868 63.082 1.00 38.89 679 ALA B CA 1
ATOM 4575 C C . ALA B 1 179 ? 36.609 76.185 62.504 1.00 39.80 679 ALA B C 1
ATOM 4576 O O . ALA B 1 179 ? 36.375 76.502 61.332 1.00 40.77 679 ALA B O 1
ATOM 4578 N N . LEU B 1 180 ? 37.433 76.871 63.292 1.00 41.05 680 LEU B N 1
ATOM 4579 C CA . LEU B 1 180 ? 38.001 78.157 62.921 1.00 32.27 680 LEU B CA 1
ATOM 4580 C C . LEU B 1 180 ? 39.520 78.210 62.918 1.00 40.24 680 LEU B C 1
ATOM 4581 O O . LEU B 1 180 ? 40.163 77.619 63.794 1.00 41.48 680 LEU B O 1
ATOM 4586 N N . VAL B 1 181 ? 40.081 78.874 61.899 1.00 41.95 681 VAL B N 1
ATOM 4587 C CA . VAL B 1 181 ? 41.535 79.109 61.757 1.00 40.49 681 VAL B CA 1
ATOM 4588 C C . VAL B 1 181 ? 41.643 80.628 61.949 1.00 44.86 681 VAL B C 1
ATOM 4589 O O . VAL B 1 181 ? 41.236 81.397 61.066 1.00 37.76 681 VAL B O 1
ATOM 4593 N N . ASN B 1 182 ? 42.172 81.052 63.096 1.00 44.89 682 ASN B N 1
ATOM 4594 C CA . ASN B 1 182 ? 42.273 82.471 63.443 1.00 41.91 682 ASN B CA 1
ATOM 4595 C C . ASN B 1 182 ? 43.115 83.340 62.523 1.00 43.70 682 ASN B C 1
ATOM 4596 O O . ASN B 1 182 ? 42.725 84.459 62.205 1.00 45.37 682 ASN B O 1
ATOM 4601 N N . ASN B 1 183 ? 44.275 82.835 62.117 1.00 41.73 683 ASN B N 1
ATOM 4602 C CA . ASN B 1 183 ? 45.181 83.559 61.226 1.00 47.24 683 ASN B CA 1
ATOM 4603 C C . ASN B 1 183 ? 46.387 82.697 60.856 1.00 51.13 683 ASN B C 1
ATOM 4604 O O . ASN B 1 183 ? 46.557 81.589 61.382 1.00 49.02 683 ASN B O 1
ATOM 4609 N N . LEU B 1 184 ? 47.221 83.212 59.959 1.00 51.02 684 LEU B N 1
ATOM 4610 C CA . LEU B 1 184 ? 48.421 82.506 59.510 1.00 55.58 684 LEU B CA 1
ATOM 4611 C C . LEU B 1 184 ? 49.651 83.401 59.679 1.00 60.78 684 LEU B C 1
ATOM 4612 O O . LEU B 1 184 ? 49.522 84.629 59.792 1.00 66.37 684 LEU B O 1
ATOM 4617 N N . ALA B 1 185 ? 50.831 82.779 59.720 1.00 61.97 685 ALA B N 1
ATOM 4618 C CA . ALA B 1 185 ? 52.106 83.488 59.864 1.00 56.54 685 ALA B CA 1
ATOM 4619 C C . ALA B 1 185 ? 53.240 82.482 60.009 1.00 56.76 685 ALA B C 1
ATOM 4620 O O . ALA B 1 185 ? 53.920 82.164 59.034 1.00 61.57 685 ALA B O 1
ATOM 4622 N N . SER B 1 194 ? 57.431 76.904 54.904 1.00 82.56 694 SER B N 1
ATOM 4623 C CA . SER B 1 194 ? 57.278 78.384 54.901 1.00 79.56 694 SER B CA 1
ATOM 4624 C C . SER B 1 194 ? 55.871 78.668 55.387 1.00 76.21 694 SER B C 1
ATOM 4625 O O . SER B 1 194 ? 55.290 77.877 56.129 1.00 74.00 694 SER B O 1
ATOM 4628 N N . LEU B 1 195 ? 55.315 79.775 54.905 1.00 72.53 695 LEU B N 1
ATOM 4629 C CA . LEU B 1 195 ? 53.964 80.196 55.233 1.00 67.37 695 LEU B CA 1
ATOM 4630 C C . LEU B 1 195 ? 53.005 79.139 54.686 1.00 66.71 695 LEU B C 1
ATOM 4631 O O . LEU B 1 195 ? 52.258 78.537 55.452 1.00 72.18 695 LEU B O 1
ATOM 4636 N N . ALA B 1 196 ? 53.106 78.856 53.381 1.00 67.26 696 ALA B N 1
ATOM 4637 C CA . ALA B 1 196 ? 52.272 77.860 52.687 1.00 61.53 696 ALA B CA 1
ATOM 4638 C C . ALA B 1 196 ? 52.159 76.566 53.481 1.00 57.85 696 ALA B C 1
ATOM 4639 O O . ALA B 1 196 ? 51.106 75.930 53.494 1.00 61.66 696 ALA B O 1
ATOM 4641 N N . GLY B 1 197 ? 53.256 76.193 54.136 1.00 53.94 697 GLY B N 1
ATOM 4642 C CA . GLY B 1 197 ? 53.291 74.999 54.954 1.00 49.65 697 GLY B CA 1
ATOM 4643 C C . GLY B 1 197 ? 52.394 75.128 56.172 1.00 54.68 697 GLY B C 1
ATOM 4644 O O . GLY B 1 197 ? 51.668 74.185 56.500 1.00 61.95 697 GLY B O 1
ATOM 4645 N N . VAL B 1 198 ? 52.432 76.274 56.852 1.00 49.80 698 VAL B N 1
ATOM 4646 C CA . VAL B 1 198 ? 51.578 76.470 58.019 1.00 46.65 698 VAL B CA 1
ATOM 4647 C C . VAL B 1 198 ? 50.129 76.601 57.553 1.00 48.89 698 VAL B C 1
ATOM 4648 O O . VAL B 1 198 ? 49.217 76.130 58.221 1.00 53.28 698 VAL B O 1
ATOM 4652 N N . ALA B 1 199 ? 49.927 77.206 56.384 1.00 53.77 699 ALA B N 1
ATOM 4653 C CA . ALA B 1 199 ? 48.587 77.372 55.822 1.00 54.98 699 ALA B CA 1
ATOM 4654 C C . ALA B 1 199 ? 47.998 75.992 55.598 1.00 56.92 699 ALA B C 1
ATOM 4655 O O . ALA B 1 199 ? 46.836 75.736 55.930 1.00 59.12 699 ALA B O 1
ATOM 4657 N N . LYS B 1 200 ? 48.824 75.113 55.034 1.00 52.79 700 LYS B N 1
ATOM 4658 C CA . LYS B 1 200 ? 48.460 73.731 54.754 1.00 49.18 700 LYS B CA 1
ATOM 4659 C C . LYS B 1 200 ? 48.117 73.028 56.073 1.00 46.49 700 LYS B C 1
ATOM 4660 O O . LYS B 1 200 ? 46.994 72.593 56.290 1.00 49.85 700 LYS B O 1
ATOM 4666 N N . ALA B 1 201 ? 49.077 72.997 56.981 1.00 43.11 701 ALA B N 1
ATOM 4667 C CA . ALA B 1 201 ? 48.889 72.369 58.273 1.00 43.14 701 ALA B CA 1
ATOM 4668 C C . ALA B 1 201 ? 47.619 72.838 58.990 1.00 48.30 701 ALA B C 1
ATOM 4669 O O . ALA B 1 201 ? 46.928 72.041 59.617 1.00 55.35 701 ALA B O 1
ATOM 4671 N N . LYS B 1 202 ? 47.313 74.131 58.908 1.00 54.54 702 LYS B N 1
ATOM 4672 C CA . LYS B 1 202 ? 46.127 74.696 59.570 1.00 51.87 702 LYS B CA 1
ATOM 4673 C C . LYS B 1 202 ? 44.825 74.338 58.836 1.00 46.27 702 LYS B C 1
ATOM 4674 O O . LYS B 1 202 ? 43.783 74.103 59.465 1.00 37.01 702 LYS B O 1
ATOM 4680 N N . GLY B 1 203 ? 44.898 74.292 57.509 1.00 44.77 703 GLY B N 1
ATOM 4681 C CA . GLY B 1 203 ? 43.737 73.963 56.700 1.00 47.90 703 GLY B CA 1
ATOM 4682 C C . GLY B 1 203 ? 43.131 72.621 57.054 1.00 50.04 703 GLY B C 1
ATOM 4683 O O . GLY B 1 203 ? 41.929 72.406 56.875 1.00 50.79 703 GLY B O 1
ATOM 4684 N N . GLU B 1 204 ? 43.969 71.729 57.576 1.00 50.29 704 GLU B N 1
ATOM 4685 C CA . GLU B 1 204 ? 43.557 70.396 57.990 1.00 43.17 704 GLU B CA 1
ATOM 4686 C C . GLU B 1 204 ? 42.418 70.426 58.997 1.00 41.38 704 GLU B C 1
ATOM 4687 O O . GLU B 1 204 ? 41.636 69.483 59.051 1.00 45.91 704 GLU B O 1
ATOM 4693 N N . ILE B 1 205 ? 42.291 71.489 59.788 1.00 35.42 705 ILE B N 1
ATOM 4694 C CA . ILE B 1 205 ? 41.204 71.531 60.762 1.00 39.24 705 ILE B CA 1
ATOM 4695 C C . ILE B 1 205 ? 39.817 71.369 60.112 1.00 45.00 705 ILE B C 1
ATOM 4696 O O . ILE B 1 205 ? 38.898 70.822 60.723 1.00 48.47 705 ILE B O 1
ATOM 4701 N N . PHE B 1 206 ? 39.680 71.796 58.860 1.00 45.38 706 PHE B N 1
ATOM 4702 C CA . PHE B 1 206 ? 38.396 71.695 58.169 1.00 48.39 706 PHE B CA 1
ATOM 4703 C C . PHE B 1 206 ? 37.999 70.274 57.793 1.00 43.43 706 PHE B C 1
ATOM 4704 O O . PHE B 1 206 ? 36.830 70.012 57.520 1.00 49.99 706 PHE B O 1
ATOM 4712 N N . SER B 1 207 ? 38.955 69.354 57.796 1.00 43.02 707 SER B N 1
ATOM 4713 C CA . SER B 1 207 ? 38.669 67.964 57.437 1.00 40.06 707 SER B CA 1
ATOM 4714 C C . SER B 1 207 ? 37.824 67.212 58.455 1.00 37.87 707 SER B C 1
ATOM 4715 O O . SER B 1 207 ? 37.244 66.182 58.118 1.00 51.07 707 SER B O 1
ATOM 4718 N N . GLY B 1 208 ? 37.722 67.724 59.679 1.00 31.50 708 GLY B N 1
ATOM 4719 C CA . GLY B 1 208 ? 36.954 67.030 60.699 1.00 31.70 708 GLY B CA 1
ATOM 4720 C C . GLY B 1 208 ? 35.517 67.471 60.860 1.00 36.14 708 GLY B C 1
ATOM 4721 O O . GLY B 1 208 ? 34.795 67.003 61.759 1.00 33.88 708 GLY B O 1
ATOM 4722 N N . LEU B 1 209 ? 35.091 68.362 59.977 1.00 39.84 709 LEU B N 1
ATOM 4723 C CA . LEU B 1 209 ? 33.740 68.893 60.023 1.00 42.59 709 LEU B CA 1
ATOM 4724 C C . LEU B 1 209 ? 32.687 68.007 59.378 1.00 47.06 709 LEU B C 1
ATOM 4725 O O . LEU B 1 209 ? 32.908 67.416 58.313 1.00 49.58 709 LEU B O 1
ATOM 4730 N N . PRO B 1 210 ? 31.541 67.856 60.044 1.00 46.08 710 PRO B N 1
ATOM 4731 C CA . PRO B 1 210 ? 30.483 67.038 59.456 1.00 49.53 710 PRO B CA 1
ATOM 4732 C C . PRO B 1 210 ? 29.978 67.782 58.202 1.00 54.00 710 PRO B C 1
ATOM 4733 O O . PRO B 1 210 ? 30.308 68.949 57.984 1.00 59.45 710 PRO B O 1
ATOM 4737 N N . GLU B 1 211 ? 29.177 67.115 57.384 1.00 52.45 711 GLU B N 1
ATOM 4738 C CA . GLU B 1 211 ? 28.639 67.733 56.182 1.00 50.37 711 GLU B CA 1
ATOM 4739 C C . GLU B 1 211 ? 27.825 68.995 56.456 1.00 44.36 711 GLU B C 1
ATOM 4740 O O . GLU B 1 211 ? 27.697 69.850 55.590 1.00 53.89 711 GLU B O 1
ATOM 4746 N N . ASN B 1 212 ? 27.226 69.075 57.636 1.00 39.27 712 ASN B N 1
ATOM 4747 C CA . ASN B 1 212 ? 26.437 70.242 58.024 1.00 34.45 712 ASN B CA 1
ATOM 4748 C C . ASN B 1 212 ? 27.291 71.180 58.865 1.00 43.31 712 ASN B C 1
ATOM 4749 O O . ASN B 1 212 ? 26.765 72.133 59.459 1.00 53.20 712 ASN B O 1
ATOM 4754 N N . GLY B 1 213 ? 28.594 70.886 58.944 1.00 38.49 713 GLY B N 1
ATOM 4755 C CA . GLY B 1 213 ? 29.504 71.699 59.730 1.00 34.32 713 GLY B CA 1
ATOM 4756 C C . GLY B 1 213 ? 29.801 73.050 59.092 1.00 40.77 713 GLY B C 1
ATOM 4757 O O . GLY B 1 213 ? 29.602 73.241 57.887 1.00 43.06 713 GLY B O 1
ATOM 4758 N N . ILE B 1 214 ? 30.286 73.985 59.905 1.00 44.61 714 ILE B N 1
ATOM 4759 C CA . ILE B 1 214 ? 30.620 75.335 59.457 1.00 38.94 714 ILE B CA 1
ATOM 4760 C C . ILE B 1 214 ? 32.113 75.532 59.489 1.00 34.25 714 ILE B C 1
ATOM 4761 O O . ILE B 1 214 ? 32.765 75.148 60.453 1.00 36.86 714 ILE B O 1
ATOM 4766 N N . ALA B 1 215 ? 32.651 76.072 58.406 1.00 32.41 715 ALA B N 1
ATOM 4767 C CA . ALA B 1 215 ? 34.072 76.374 58.303 1.00 28.96 715 ALA B CA 1
ATOM 4768 C C . ALA B 1 215 ? 34.150 77.879 58.504 1.00 35.05 715 ALA B C 1
ATOM 4769 O O . ALA B 1 215 ? 33.449 78.628 57.831 1.00 39.89 715 ALA B O 1
ATOM 4771 N N . ILE B 1 216 ? 34.920 78.328 59.482 1.00 38.59 716 ILE B N 1
ATOM 4772 C CA . ILE B 1 216 ? 35.054 79.758 59.723 1.00 38.86 716 ILE B CA 1
ATOM 4773 C C . ILE B 1 216 ? 36.497 80.172 59.458 1.00 38.93 716 ILE B C 1
ATOM 4774 O O . ILE B 1 216 ? 37.435 79.437 59.779 1.00 43.69 716 ILE B O 1
ATOM 4787 N N . ASN B 1 218 ? 39.293 83.837 58.841 1.00 44.60 718 ASN B N 1
ATOM 4788 C CA . ASN B 1 218 ? 39.556 85.274 58.858 1.00 37.96 718 ASN B CA 1
ATOM 4789 C C . ASN B 1 218 ? 39.523 85.801 57.437 1.00 40.47 718 ASN B C 1
ATOM 4790 O O . ASN B 1 218 ? 40.346 85.414 56.614 1.00 45.12 718 ASN B O 1
ATOM 4795 N N . ALA B 1 219 ? 38.575 86.688 57.150 1.00 41.35 719 ALA B N 1
ATOM 4796 C CA . ALA B 1 219 ? 38.443 87.263 55.811 1.00 43.85 719 ALA B CA 1
ATOM 4797 C C . ALA B 1 219 ? 39.715 87.945 55.346 1.00 41.66 719 ALA B C 1
ATOM 4798 O O . ALA B 1 219 ? 39.996 87.965 54.147 1.00 39.55 719 ALA B O 1
ATOM 4800 N N . ASP B 1 220 ? 40.496 88.434 56.313 1.00 43.10 720 ASP B N 1
ATOM 4801 C CA . ASP B 1 220 ? 41.761 89.147 56.073 1.00 47.43 720 ASP B CA 1
ATOM 4802 C C . ASP B 1 220 ? 43.057 88.336 56.181 1.00 44.57 720 ASP B C 1
ATOM 4803 O O . ASP B 1 220 ? 44.140 88.897 56.026 1.00 47.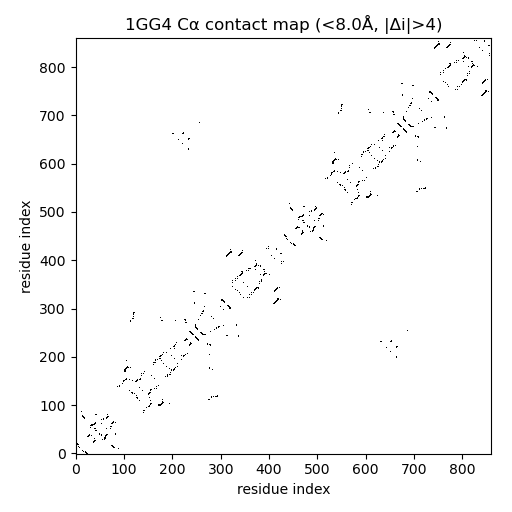32 720 ASP B O 1
ATOM 4808 N N . ASN B 1 221 ? 42.966 87.050 56.493 1.00 40.72 721 ASN B N 1
ATOM 4809 C CA . ASN B 1 221 ? 44.161 86.223 56.610 1.00 41.88 721 ASN B CA 1
ATOM 4810 C C . ASN B 1 221 ? 43.764 84.769 56.552 1.00 43.43 721 ASN B C 1
ATOM 4811 O O . ASN B 1 221 ? 43.529 84.135 57.586 1.00 42.48 721 ASN B O 1
ATOM 4816 N N . ASN B 1 222 ? 43.709 84.233 55.344 1.00 44.82 722 ASN B N 1
ATOM 4817 C CA . ASN B 1 222 ? 43.312 82.848 55.151 1.00 46.58 722 ASN B CA 1
ATOM 4818 C C . ASN B 1 222 ? 43.949 82.315 53.884 1.00 47.69 722 ASN B C 1
ATOM 4819 O O . ASN B 1 222 ? 44.703 83.022 53.226 1.00 52.70 722 ASN B O 1
ATOM 4824 N N . ASP B 1 223 ? 43.610 81.084 53.522 1.00 47.61 723 ASP B N 1
ATOM 4825 C CA . ASP B 1 223 ? 44.145 80.488 52.306 1.00 49.60 723 ASP B CA 1
ATOM 4826 C C . ASP B 1 223 ? 43.024 79.749 51.583 1.00 50.40 723 ASP B C 1
ATOM 4827 O O . ASP B 1 223 ? 43.170 78.601 51.145 1.00 54.51 723 ASP B O 1
ATOM 4832 N N . TRP B 1 224 ? 41.904 80.446 51.436 1.00 52.81 724 TRP B N 1
ATOM 4833 C CA . TRP B 1 224 ? 40.703 79.920 50.791 1.00 51.63 724 TRP B CA 1
ATOM 4834 C C . TRP B 1 224 ? 40.949 79.250 49.434 1.00 48.90 724 TRP B C 1
ATOM 4835 O O . TRP B 1 224 ? 40.379 78.196 49.138 1.00 50.25 724 TRP B O 1
ATOM 4846 N N . LEU B 1 225 ? 41.829 79.832 48.636 1.00 48.88 725 LEU B N 1
ATOM 4847 C CA . LEU B 1 225 ? 42.132 79.281 47.326 1.00 52.26 725 LEU B CA 1
ATOM 4848 C C . LEU B 1 225 ? 42.449 77.792 47.410 1.00 49.12 725 LEU B C 1
ATOM 4849 O O . LEU B 1 225 ? 42.178 77.038 46.477 1.00 55.09 725 LEU B O 1
ATOM 4854 N N . ASN B 1 226 ? 43.027 77.375 48.531 1.00 46.57 726 ASN B N 1
ATOM 4855 C CA . ASN B 1 226 ? 43.391 75.973 48.729 1.00 47.64 726 ASN B CA 1
ATOM 4856 C C . ASN B 1 226 ? 42.423 75.288 49.655 1.00 48.50 726 ASN B C 1
ATOM 4857 O O . ASN B 1 226 ? 41.969 74.179 49.385 1.00 51.84 726 ASN B O 1
ATOM 4862 N N . TRP B 1 227 ? 42.087 75.970 50.738 1.00 43.33 727 TRP B N 1
ATOM 4863 C CA . TRP B 1 227 ? 41.161 75.443 51.714 1.00 37.67 727 TRP B CA 1
ATOM 4864 C C . TRP B 1 227 ? 39.807 75.046 51.121 1.00 45.28 727 TRP B C 1
ATOM 4865 O O . TRP B 1 227 ? 39.100 74.226 51.703 1.00 47.35 727 TRP B O 1
ATOM 4876 N N . GLN B 1 228 ? 39.433 75.615 49.974 1.00 46.98 728 GLN B N 1
ATOM 4877 C CA . GLN B 1 228 ? 38.157 75.260 49.351 1.00 48.55 728 GLN B CA 1
ATOM 4878 C C . GLN B 1 228 ? 38.101 73.778 48.941 1.00 50.88 728 GLN B C 1
ATOM 4879 O O . GLN B 1 228 ? 37.022 73.182 48.856 1.00 45.36 728 GLN B O 1
ATOM 4885 N N . SER B 1 229 ? 39.267 73.169 48.742 1.00 50.32 729 SER B N 1
ATOM 4886 C CA . SER B 1 229 ? 39.319 71.759 48.371 1.00 52.92 729 SER B CA 1
ATOM 4887 C C . SER B 1 229 ? 39.085 70.883 49.593 1.00 50.84 729 SER B C 1
ATOM 4888 O O . SER B 1 229 ? 38.520 69.795 49.478 1.00 56.21 729 SER B O 1
ATOM 4891 N N . VAL B 1 230 ? 39.513 71.356 50.762 1.00 45.42 730 VAL B N 1
ATOM 4892 C CA . VAL B 1 230 ? 39.300 70.600 51.989 1.00 41.23 730 VAL B CA 1
ATOM 4893 C C . VAL B 1 230 ? 37.932 70.879 52.607 1.00 41.35 730 VAL B C 1
ATOM 4894 O O . VAL B 1 230 ? 37.268 69.942 53.058 1.00 54.69 730 VAL B O 1
ATOM 4898 N N . ILE B 1 231 ? 37.469 72.131 52.585 1.00 41.35 731 ILE B N 1
ATOM 4899 C CA . ILE B 1 231 ? 36.180 72.447 53.202 1.00 41.34 731 ILE B CA 1
ATOM 4900 C C . ILE B 1 231 ? 34.986 71.920 52.398 1.00 39.43 731 ILE B C 1
ATOM 4901 O O . ILE B 1 231 ? 33.903 71.690 52.952 1.00 35.26 731 ILE B O 1
ATOM 4906 N N . GLY B 1 232 ? 35.189 71.743 51.096 1.00 40.74 732 GLY B N 1
ATOM 4907 C CA . GLY B 1 232 ? 34.141 71.232 50.227 1.00 38.69 732 GLY B CA 1
ATOM 4908 C C . GLY B 1 232 ? 33.008 72.200 49.920 1.00 46.08 732 GLY B C 1
ATOM 4909 O O . GLY B 1 232 ? 33.230 73.373 49.600 1.00 50.28 732 GLY B O 1
ATOM 4910 N N . SER B 1 233 ? 31.783 71.688 49.989 1.00 43.96 733 SER B N 1
ATOM 4911 C CA . SER B 1 233 ? 30.591 72.480 49.732 1.00 38.10 733 SER B CA 1
ATOM 4912 C C . SER B 1 233 ? 29.928 72.775 51.073 1.00 36.93 733 SER B C 1
ATOM 4913 O O . SER B 1 233 ? 28.717 72.934 51.155 1.00 41.64 733 SER B O 1
ATOM 4916 N N . ARG B 1 234 ? 30.728 72.853 52.124 1.00 34.54 734 ARG B N 1
ATOM 4917 C CA . ARG B 1 234 ? 30.184 73.105 53.442 1.00 38.71 734 ARG B CA 1
ATOM 4918 C C . ARG B 1 234 ? 29.872 74.575 53.603 1.00 37.38 734 ARG B C 1
ATOM 4919 O O . ARG B 1 234 ? 30.276 75.394 52.791 1.00 31.38 734 ARG B O 1
ATOM 4927 N N . LYS B 1 235 ? 29.166 74.889 54.681 1.00 39.42 735 LYS B N 1
ATOM 4928 C CA . LYS B 1 235 ? 28.806 76.256 55.004 1.00 41.06 735 LYS B CA 1
ATOM 4929 C C . LYS B 1 235 ? 30.098 76.976 55.414 1.00 43.94 735 LYS B C 1
ATOM 4930 O O . LYS B 1 235 ? 30.936 76.406 56.119 1.00 48.82 735 LYS B O 1
ATOM 4936 N N . VAL B 1 236 ? 30.237 78.239 55.024 1.00 48.79 736 VAL B N 1
ATOM 4937 C CA . VAL B 1 236 ? 31.428 79.009 55.355 1.00 38.56 736 VAL B CA 1
ATOM 4938 C C . VAL B 1 236 ? 31.078 80.378 55.903 1.00 45.15 736 VAL B C 1
ATOM 4939 O O . VAL B 1 236 ? 30.291 81.115 55.289 1.00 47.57 736 VAL B O 1
ATOM 4943 N N . TRP B 1 237 ? 31.695 80.727 57.028 1.00 42.64 737 TRP B N 1
ATOM 4944 C CA . TRP B 1 237 ? 31.517 82.034 57.640 1.00 42.46 737 TRP B CA 1
ATOM 4945 C C . TRP B 1 237 ? 32.873 82.684 57.636 1.00 43.03 737 TRP B C 1
ATOM 4946 O O . TRP B 1 237 ? 33.884 82.017 57.845 1.00 46.31 737 TRP B O 1
ATOM 4957 N N . ARG B 1 238 ? 32.902 83.972 57.337 1.00 47.06 738 ARG B N 1
ATOM 4958 C CA . ARG B 1 238 ? 34.140 84.727 57.342 1.00 44.07 738 ARG B CA 1
ATOM 4959 C C . ARG B 1 238 ? 33.980 85.816 58.396 1.00 41.57 738 ARG B C 1
ATOM 4960 O O . ARG B 1 238 ? 32.869 86.120 58.838 1.00 40.51 738 ARG B O 1
ATOM 4968 N N . PHE B 1 239 ? 35.096 86.269 58.934 1.00 40.63 739 PHE B N 1
ATOM 4969 C CA . PHE B 1 239 ? 35.042 87.295 59.937 1.00 36.90 739 PHE B CA 1
ATOM 4970 C C . PHE B 1 239 ? 36.185 88.243 59.675 1.00 44.23 739 PHE B C 1
ATOM 4971 O O . PHE B 1 239 ? 37.226 87.862 59.125 1.00 37.24 739 PHE B O 1
ATOM 4979 N N . SER B 1 240 ? 35.921 89.500 60.006 1.00 51.33 740 SER B N 1
ATOM 4980 C CA . SER B 1 240 ? 36.832 90.611 59.836 1.00 44.94 740 SER B CA 1
ATOM 4981 C C . SER B 1 240 ? 36.006 91.820 60.198 1.00 45.65 740 SER B C 1
ATOM 4982 O O . SER B 1 240 ? 34.810 91.858 59.937 1.00 52.15 740 SER B O 1
ATOM 4985 N N . PRO B 1 241 ? 36.629 92.820 60.821 1.00 47.86 741 PRO B N 1
ATOM 4986 C CA . PRO B 1 241 ? 35.923 94.048 61.209 1.00 42.57 741 PRO B CA 1
ATOM 4987 C C . PRO B 1 241 ? 35.161 94.770 60.071 1.00 36.48 741 PRO B C 1
ATOM 4988 O O . PRO B 1 241 ? 34.079 95.288 60.310 1.00 45.80 741 PRO B O 1
ATOM 4992 N N . ASN B 1 242 ? 35.661 94.714 58.834 1.00 40.16 742 ASN B N 1
ATOM 4993 C CA . ASN B 1 242 ? 35.019 95.399 57.701 1.00 38.50 742 ASN B CA 1
ATOM 4994 C C . ASN B 1 242 ? 35.372 94.826 56.332 1.00 39.84 742 ASN B C 1
ATOM 4995 O O . ASN B 1 242 ? 35.399 95.554 55.355 1.00 40.38 742 ASN B O 1
ATOM 5000 N N . ALA B 1 243 ? 35.723 93.553 56.247 1.00 43.07 743 ALA B N 1
ATOM 5001 C CA . ALA B 1 243 ? 36.028 93.004 54.931 1.00 44.56 743 ALA B CA 1
ATOM 5002 C C . ALA B 1 243 ? 34.719 92.955 54.129 1.00 44.30 743 ALA B C 1
ATOM 5003 O O . ALA B 1 243 ? 33.649 92.721 54.694 1.00 47.98 743 ALA B O 1
ATOM 5005 N N . ALA B 1 244 ? 34.799 93.211 52.826 1.00 41.10 744 ALA B N 1
ATOM 5006 C CA . ALA B 1 244 ? 33.626 93.169 51.956 1.00 36.85 744 ALA B CA 1
ATOM 5007 C C . ALA B 1 244 ? 32.830 91.878 52.125 1.00 41.21 744 ALA B C 1
ATOM 5008 O O . ALA B 1 244 ? 31.613 91.910 52.287 1.00 42.53 744 ALA B O 1
ATOM 5010 N N . ASN B 1 245 ? 33.540 90.755 52.094 1.00 40.59 745 ASN B N 1
ATOM 5011 C CA . ASN B 1 245 ? 32.958 89.422 52.219 1.00 35.37 745 ASN B CA 1
ATOM 5012 C C . ASN B 1 245 ? 32.843 88.874 53.642 1.00 31.48 745 ASN B C 1
ATOM 5013 O O . ASN B 1 245 ? 32.612 87.688 53.818 1.00 32.77 745 ASN B O 1
ATOM 5018 N N . SER B 1 246 ? 32.950 89.727 54.650 1.00 28.71 746 SER B N 1
ATOM 5019 C CA . SER B 1 246 ? 32.838 89.260 56.018 1.00 26.66 746 SER B CA 1
ATOM 5020 C C . SER B 1 246 ? 31.398 89.114 56.482 1.00 32.45 746 SER B C 1
ATOM 5021 O O . SER B 1 246 ? 30.508 89.866 56.073 1.00 39.63 746 SER B O 1
ATOM 5024 N N . ASP B 1 247 ? 31.199 88.148 57.369 1.00 36.85 747 ASP B N 1
ATOM 5025 C CA . ASP B 1 247 ? 29.907 87.831 57.950 1.00 38.09 747 ASP B CA 1
ATOM 5026 C C . ASP B 1 247 ? 29.847 88.370 59.362 1.00 37.39 747 ASP B C 1
ATOM 5027 O O . ASP B 1 247 ? 28.773 88.570 59.914 1.00 43.46 747 ASP B O 1
ATOM 5032 N N . PHE B 1 248 ? 31.007 88.528 59.979 1.00 39.34 748 PHE B N 1
ATOM 5033 C CA . PHE B 1 248 ? 31.068 89.065 61.324 1.00 40.91 748 PHE B CA 1
ATOM 5034 C C . PHE B 1 248 ? 31.875 90.335 61.228 1.00 44.05 748 PHE B C 1
ATOM 5035 O O . PHE B 1 248 ? 33.075 90.332 60.964 1.00 41.66 748 PHE B O 1
ATOM 5043 N N . THR B 1 249 ? 31.131 91.421 61.369 1.00 45.88 749 THR B N 1
ATOM 5044 C CA . THR B 1 249 ? 31.599 92.774 61.227 1.00 40.88 749 THR B CA 1
ATOM 5045 C C . THR B 1 249 ? 31.566 93.623 62.495 1.00 42.95 749 THR B C 1
ATOM 5046 O O . THR B 1 249 ? 30.830 93.333 63.442 1.00 41.52 749 THR B O 1
ATOM 5050 N N . ALA B 1 250 ? 32.364 94.685 62.489 1.00 39.86 750 ALA B N 1
ATOM 5051 C CA . ALA B 1 250 ? 32.432 95.616 63.597 1.00 46.71 750 ALA B CA 1
ATOM 5052 C C . ALA B 1 250 ? 32.256 97.045 63.042 1.00 50.71 750 ALA B C 1
ATOM 5053 O O . ALA B 1 250 ? 32.816 97.379 61.997 1.00 49.86 750 ALA B O 1
ATOM 5055 N N . THR B 1 251 ? 31.425 97.861 63.689 1.00 56.13 751 THR B N 1
ATOM 5056 C CA . THR B 1 251 ? 31.228 99.257 63.268 1.00 53.90 751 THR B CA 1
ATOM 5057 C C . THR B 1 251 ? 31.160 100.132 64.504 1.00 53.16 751 THR B C 1
ATOM 5058 O O . THR B 1 251 ? 31.158 99.617 65.629 1.00 47.16 751 THR B O 1
ATOM 5062 N N . ASN B 1 252 ? 31.056 101.445 64.288 1.00 56.11 752 ASN B N 1
ATOM 5063 C CA . ASN B 1 252 ? 30.961 102.429 65.372 1.00 51.92 752 ASN B CA 1
ATOM 5064 C C . ASN B 1 252 ? 32.023 102.165 66.425 1.00 48.58 752 ASN B C 1
ATOM 5065 O O . ASN B 1 252 ? 31.756 102.220 67.632 1.00 47.43 752 ASN B O 1
ATOM 5070 N N . ILE B 1 253 ? 33.234 101.878 65.969 1.00 48.08 753 ILE B N 1
ATOM 5071 C CA . ILE B 1 253 ? 34.300 101.569 66.896 1.00 46.66 753 ILE B CA 1
ATOM 5072 C C . ILE B 1 253 ? 34.746 102.791 67.662 1.00 55.23 753 ILE B C 1
ATOM 5073 O O . ILE B 1 253 ? 35.359 103.701 67.106 1.00 63.74 753 ILE B O 1
ATOM 5078 N N . HIS B 1 254 ? 34.418 102.807 68.945 1.00 59.08 754 HIS B N 1
ATOM 5079 C CA . HIS B 1 254 ? 34.762 103.915 69.816 1.00 64.92 754 HIS B CA 1
ATOM 5080 C C . HIS B 1 254 ? 35.570 103.374 70.980 1.00 60.43 754 HIS B C 1
ATOM 5081 O O . HIS B 1 254 ? 35.050 102.628 71.790 1.00 58.98 754 HIS B O 1
ATOM 5088 N N . VAL B 1 255 ? 36.860 103.684 71.020 1.00 60.97 755 VAL B N 1
ATOM 5089 C CA . VAL B 1 255 ? 37.699 103.237 72.131 1.00 61.07 755 VAL B CA 1
ATOM 5090 C C . VAL B 1 255 ? 37.364 104.077 73.378 1.00 56.63 755 VAL B C 1
ATOM 5091 O O . VAL B 1 255 ? 36.949 105.227 73.274 1.00 51.39 755 VAL B O 1
ATOM 5095 N N . THR B 1 256 ? 37.538 103.488 74.549 1.00 54.51 756 THR B N 1
ATOM 5096 C CA . THR B 1 256 ? 37.215 104.139 75.806 1.00 55.06 756 THR B CA 1
ATOM 5097 C C . THR B 1 256 ? 38.325 103.833 76.792 1.00 63.48 756 THR B C 1
ATOM 5098 O O . THR B 1 256 ? 39.166 102.968 76.529 1.00 71.20 756 THR B O 1
ATOM 5102 N N . SER B 1 257 ? 38.324 104.551 77.915 1.00 69.01 757 SER B N 1
ATOM 5103 C CA . SER B 1 257 ? 39.296 104.381 78.999 1.00 75.37 757 SER B CA 1
ATOM 5104 C C . SER B 1 257 ? 39.323 102.920 79.448 1.00 82.19 757 SER B C 1
ATOM 5105 O O . SER B 1 257 ? 40.367 102.378 79.816 1.00 85.68 757 SER B O 1
ATOM 5108 N N . HIS B 1 258 ? 38.140 102.307 79.450 1.00 87.97 758 HIS B N 1
ATOM 5109 C CA . HIS B 1 258 ? 37.984 100.908 79.832 1.00 88.66 758 HIS B CA 1
ATOM 5110 C C . HIS B 1 258 ? 38.408 100.076 78.624 1.00 87.57 758 HIS B C 1
ATOM 5111 O O . HIS B 1 258 ? 39.583 99.701 78.484 1.00 85.31 758 HIS B O 1
ATOM 5118 N N . GLY B 1 259 ? 37.459 99.857 77.720 1.00 80.22 759 GLY B N 1
ATOM 5119 C CA . GLY B 1 259 ? 37.756 99.088 76.531 1.00 75.66 759 GLY B CA 1
ATOM 5120 C C . GLY B 1 259 ? 37.017 99.585 75.310 1.00 66.40 759 GLY B C 1
ATOM 5121 O O . GLY B 1 259 ? 36.305 100.587 75.357 1.00 68.41 759 GLY B O 1
ATOM 5122 N N . THR B 1 260 ? 37.201 98.864 74.215 1.00 56.31 760 THR B N 1
ATOM 5123 C CA . THR B 1 260 ? 36.576 99.192 72.964 1.00 49.19 760 THR B CA 1
ATOM 5124 C C . THR B 1 260 ? 35.100 98.867 72.932 1.00 49.76 760 THR B C 1
ATOM 5125 O O . THR B 1 260 ? 34.680 97.787 73.344 1.00 52.40 760 THR B O 1
ATOM 5129 N N . GLU B 1 261 ? 34.332 99.820 72.414 1.00 50.67 761 GLU B N 1
ATOM 5130 C CA . GLU B 1 261 ? 32.892 99.702 72.235 1.00 45.13 761 GLU B CA 1
ATOM 5131 C C . GLU B 1 261 ? 32.703 99.716 70.743 1.00 41.53 761 GLU B C 1
ATOM 5132 O O . GLU B 1 261 ? 33.394 100.458 70.043 1.00 44.88 761 GLU B O 1
ATOM 5138 N N . PHE B 1 262 ? 31.789 98.883 70.258 1.00 42.74 762 PHE B N 1
ATOM 5139 C CA . PHE B 1 262 ? 31.488 98.800 68.836 1.00 42.21 762 PHE B CA 1
ATOM 5140 C C . PHE B 1 262 ? 30.218 98.001 68.626 1.00 44.33 762 PHE B C 1
ATOM 5141 O O . PHE B 1 262 ? 29.722 97.364 69.555 1.00 44.13 762 PHE B O 1
ATOM 5149 N N . THR B 1 263 ? 29.661 98.088 67.424 1.00 49.62 763 THR B N 1
ATOM 5150 C CA . THR B 1 263 ? 28.473 97.317 67.095 1.00 52.85 763 THR B CA 1
ATOM 5151 C C . THR B 1 263 ? 28.963 96.055 66.391 1.00 50.57 763 THR B C 1
ATOM 5152 O O . THR B 1 263 ? 29.665 96.130 65.371 1.00 46.45 763 THR B O 1
ATOM 5156 N N . LEU B 1 264 ? 28.641 94.917 67.006 1.00 50.27 764 LEU B N 1
ATOM 5157 C CA . LEU B 1 264 ? 28.983 93.580 66.528 1.00 46.23 764 LEU B CA 1
ATOM 5158 C C . LEU B 1 264 ? 27.832 93.145 65.618 1.00 46.70 764 LEU B C 1
ATOM 5159 O O . LEU B 1 264 ? 26.685 93.079 66.052 1.00 51.64 764 LEU B O 1
ATOM 5164 N N . GLN B 1 265 ? 28.136 92.893 64.351 1.00 45.59 765 GLN B N 1
ATOM 5165 C CA . GLN B 1 265 ? 27.124 92.518 63.379 1.00 47.24 765 GLN B CA 1
ATOM 5166 C C . GLN B 1 265 ? 27.325 91.093 62.896 1.00 49.42 765 GLN B C 1
ATOM 5167 O O . GLN B 1 265 ? 28.357 90.758 62.336 1.00 53.09 765 GLN B O 1
ATOM 5173 N N . THR B 1 266 ? 26.319 90.260 63.126 1.00 53.41 766 THR B N 1
ATOM 5174 C CA . THR B 1 266 ? 26.342 88.840 62.779 1.00 45.55 766 THR B CA 1
ATOM 5175 C C . THR B 1 266 ? 25.231 88.513 61.788 1.00 44.93 766 THR B C 1
ATOM 5176 O O . THR B 1 266 ? 24.408 89.352 61.473 1.00 47.78 766 THR B O 1
ATOM 5180 N N . PRO B 1 267 ? 25.161 87.263 61.327 1.00 46.95 767 PRO B N 1
ATOM 5181 C CA . PRO B 1 267 ? 24.103 86.897 60.380 1.00 46.52 767 PRO B CA 1
ATOM 5182 C C . PRO B 1 267 ? 22.699 87.034 60.944 1.00 44.57 767 PRO B C 1
ATOM 5183 O O . PRO B 1 267 ? 21.739 87.117 60.191 1.00 45.25 767 PRO B O 1
ATOM 5187 N N . THR B 1 268 ? 22.567 87.019 62.265 1.00 42.89 768 THR B N 1
ATOM 5188 C CA . THR B 1 268 ? 21.239 87.144 62.857 1.00 47.02 768 THR B CA 1
ATOM 5189 C C . THR B 1 268 ? 20.931 88.496 63.481 1.00 49.96 768 THR B C 1
ATOM 5190 O O . THR B 1 268 ? 19.823 88.702 63.957 1.00 52.40 768 THR B O 1
ATOM 5194 N N . GLY B 1 269 ? 21.898 89.411 63.490 1.00 51.15 769 GLY B N 1
ATOM 5195 C CA . GLY B 1 269 ? 21.646 90.717 64.076 1.00 49.44 769 GLY B CA 1
ATOM 5196 C C . GLY B 1 269 ? 22.891 91.388 64.603 1.00 46.68 769 GLY B C 1
ATOM 5197 O O . GLY B 1 269 ? 23.989 90.887 64.390 1.00 38.63 769 GLY B O 1
ATOM 5198 N N . SER B 1 270 ? 22.706 92.499 65.320 1.00 49.03 770 SER B N 1
ATOM 5199 C CA . SER B 1 270 ? 23.808 93.283 65.885 1.00 48.48 770 SER B CA 1
ATOM 5200 C C . SER B 1 270 ? 23.672 93.546 67.368 1.00 44.27 770 SER B C 1
ATOM 5201 O O . SER B 1 270 ? 22.567 93.611 67.898 1.00 38.79 770 SER B O 1
ATOM 5204 N N . VAL B 1 271 ? 24.808 93.693 68.033 1.00 39.33 771 VAL B N 1
ATOM 5205 C CA . VAL B 1 271 ? 24.824 94.014 69.449 1.00 50.18 771 VAL B CA 1
ATOM 5206 C C . VAL B 1 271 ? 25.976 94.951 69.727 1.00 55.71 771 VAL B C 1
ATOM 5207 O O . VAL B 1 271 ? 27.110 94.713 69.298 1.00 57.13 771 VAL B O 1
ATOM 5211 N N . ASP B 1 272 ? 25.659 96.048 70.398 1.00 59.01 772 ASP B N 1
ATOM 5212 C CA . ASP B 1 272 ? 26.657 97.024 70.774 1.00 58.51 772 ASP B CA 1
ATOM 5213 C C . ASP B 1 272 ? 27.280 96.445 72.037 1.00 54.10 772 ASP B C 1
ATOM 5214 O O . ASP B 1 272 ? 26.575 96.132 73.009 1.00 51.06 772 ASP B O 1
ATOM 5219 N N . VAL B 1 273 ? 28.591 96.232 71.982 1.00 51.22 773 VAL B N 1
ATOM 5220 C CA . VAL B 1 273 ? 29.325 95.641 73.090 1.00 48.66 773 VAL B CA 1
ATOM 5221 C C . VAL B 1 273 ? 30.525 96.474 73.595 1.00 51.07 773 VAL B C 1
ATOM 5222 O O . VAL B 1 273 ? 30.954 97.443 72.971 1.00 50.54 773 VAL B O 1
ATOM 5226 N N . LEU B 1 274 ? 31.060 96.060 74.736 1.00 52.02 774 LEU B N 1
ATOM 5227 C CA . LEU B 1 274 ? 32.206 96.701 75.339 1.00 51.77 774 LEU B CA 1
ATOM 5228 C C . LEU B 1 274 ? 33.246 95.615 75.576 1.00 54.34 774 LEU B C 1
ATOM 5229 O O . LEU B 1 274 ? 33.154 94.867 76.552 1.00 56.73 774 LEU B O 1
ATOM 5234 N N . LEU B 1 275 ? 34.170 95.466 74.634 1.00 48.55 775 LEU B N 1
ATOM 5235 C CA . LEU B 1 275 ? 35.249 94.499 74.758 1.00 44.86 775 LEU B CA 1
ATOM 5236 C C . LEU B 1 275 ? 36.177 95.226 75.736 1.00 49.43 775 LEU B C 1
ATOM 5237 O O . LEU B 1 275 ? 36.853 96.170 75.365 1.00 58.70 775 LEU B O 1
ATOM 5242 N N . PRO B 1 276 ? 36.217 94.801 77.000 1.00 53.41 776 PRO B N 1
ATOM 5243 C CA . PRO B 1 276 ? 37.073 95.459 77.992 1.00 49.80 776 PRO B CA 1
ATOM 5244 C C . PRO B 1 276 ? 38.551 95.150 77.825 1.00 48.94 776 PRO B C 1
ATOM 5245 O O . PRO B 1 276 ? 39.253 94.961 78.811 1.00 49.41 776 PRO B O 1
ATOM 5249 N N . LEU B 1 277 ? 39.044 95.146 76.597 1.00 49.55 777 LEU B N 1
ATOM 5250 C CA . LEU B 1 277 ? 40.441 94.836 76.387 1.00 51.33 777 LEU B CA 1
ATOM 5251 C C . LEU B 1 277 ? 41.126 95.756 75.399 1.00 59.39 777 LEU B C 1
ATOM 5252 O O . LEU B 1 277 ? 40.679 95.876 74.256 1.00 66.95 777 LEU B O 1
ATOM 5257 N N . PRO B 1 278 ? 42.223 96.411 75.824 1.00 58.30 778 PRO B N 1
ATOM 5258 C CA . PRO B 1 278 ? 43.013 97.324 74.993 1.00 54.83 778 PRO B CA 1
ATOM 5259 C C . PRO B 1 278 ? 43.580 96.541 73.807 1.00 57.03 778 PRO B C 1
ATOM 5260 O O . PRO B 1 278 ? 44.078 95.421 73.970 1.00 59.61 778 PRO B O 1
ATOM 5264 N N . GLY B 1 279 ? 43.487 97.117 72.613 1.00 61.39 779 GLY B N 1
ATOM 5265 C CA . GLY B 1 279 ? 44.005 96.451 71.432 1.00 61.25 779 GLY B CA 1
ATOM 5266 C C . GLY B 1 279 ? 42.973 96.231 70.341 1.00 65.74 779 GLY B C 1
ATOM 5267 O O . GLY B 1 279 ? 41.996 95.508 70.542 1.00 68.31 779 GLY B O 1
ATOM 5268 N N . ARG B 1 280 ? 43.200 96.834 69.173 1.00 67.14 780 ARG B N 1
ATOM 5269 C CA . ARG B 1 280 ? 42.286 96.683 68.044 1.00 61.74 780 ARG B CA 1
ATOM 5270 C C . ARG B 1 280 ? 42.312 95.223 67.550 1.00 61.37 780 ARG B C 1
ATOM 5271 O O . ARG B 1 280 ? 41.328 94.731 66.959 1.00 60.44 780 ARG B O 1
ATOM 5279 N N . HIS B 1 281 ? 43.427 94.532 67.819 1.00 52.38 781 HIS B N 1
ATOM 5280 C CA . HIS B 1 281 ? 43.580 93.138 67.407 1.00 46.76 781 HIS B CA 1
ATOM 5281 C C . HIS B 1 281 ? 42.598 92.262 68.172 1.00 45.06 781 HIS B C 1
ATOM 5282 O O . HIS B 1 281 ? 42.216 91.197 67.712 1.00 47.81 781 HIS B O 1
ATOM 5289 N N . ASN B 1 282 ? 42.141 92.729 69.321 1.00 44.15 782 ASN B N 1
ATOM 5290 C CA . ASN B 1 282 ? 41.189 91.939 70.069 1.00 43.21 782 ASN B CA 1
ATOM 5291 C C . ASN B 1 282 ? 39.788 92.067 69.479 1.00 45.96 782 ASN B C 1
ATOM 5292 O O . ASN B 1 282 ? 38.925 91.248 69.775 1.00 52.62 782 ASN B O 1
ATOM 5297 N N . ILE B 1 283 ? 39.558 93.061 68.623 1.00 42.42 783 ILE B N 1
ATOM 5298 C CA . ILE B 1 283 ? 38.240 93.202 68.015 1.00 40.97 783 ILE B CA 1
ATOM 5299 C C . ILE B 1 283 ? 38.042 92.048 67.049 1.00 35.08 783 ILE B C 1
ATOM 5300 O O . ILE B 1 283 ? 36.982 91.432 67.010 1.00 44.97 783 ILE B O 1
ATOM 5305 N N . ALA B 1 284 ? 39.075 91.750 66.278 1.00 32.88 784 ALA B N 1
ATOM 5306 C CA . ALA B 1 284 ? 39.031 90.654 65.312 1.00 34.97 784 ALA B CA 1
ATOM 5307 C C . ALA B 1 284 ? 38.823 89.319 66.045 1.00 40.29 784 ALA B C 1
ATOM 5308 O O . ALA B 1 284 ? 38.089 88.448 65.557 1.00 48.18 784 ALA B O 1
ATOM 5310 N N . ASN B 1 285 ? 39.480 89.172 67.201 1.00 41.64 785 ASN B N 1
ATOM 5311 C CA . ASN B 1 285 ? 39.383 87.987 68.064 1.00 37.54 785 ASN B CA 1
ATOM 5312 C C . ASN B 1 285 ? 37.940 87.830 68.558 1.00 40.56 785 ASN B C 1
ATOM 5313 O O . ASN B 1 285 ? 37.409 86.717 68.644 1.00 41.48 785 ASN B O 1
ATOM 5318 N N . ALA B 1 286 ? 37.321 88.959 68.888 1.00 33.49 786 ALA B N 1
ATOM 5319 C CA . ALA B 1 286 ? 35.951 88.989 69.362 1.00 29.84 786 ALA B CA 1
ATOM 5320 C C . ALA B 1 286 ? 35.015 88.529 68.255 1.00 33.68 786 ALA B C 1
ATOM 5321 O O . ALA B 1 286 ? 34.001 87.878 68.507 1.00 43.26 786 ALA B O 1
ATOM 5323 N N . LEU B 1 287 ? 35.330 88.884 67.020 1.00 41.85 787 LEU B N 1
ATOM 5324 C CA . LEU B 1 287 ? 34.484 88.476 65.902 1.00 44.01 787 LEU B CA 1
ATOM 5325 C C . LEU B 1 287 ? 34.628 86.984 65.652 1.00 45.86 787 LEU B C 1
ATOM 5326 O O . LEU B 1 287 ? 33.635 86.306 65.406 1.00 51.84 787 LEU B O 1
ATOM 5331 N N . ALA B 1 288 ? 35.853 86.466 65.750 1.00 43.54 788 ALA B N 1
ATOM 5332 C CA . ALA B 1 288 ? 36.084 85.031 65.573 1.00 38.99 788 ALA B CA 1
ATOM 5333 C C . ALA B 1 288 ? 35.307 84.303 66.666 1.00 39.48 788 ALA B C 1
ATOM 5334 O O . ALA B 1 288 ? 34.566 83.351 66.399 1.00 43.48 788 ALA B O 1
ATOM 5336 N N . ALA B 1 289 ? 35.454 84.781 67.896 1.00 31.30 789 ALA B N 1
ATOM 5337 C CA . ALA B 1 289 ? 34.758 84.189 69.017 1.00 24.94 789 ALA B CA 1
ATOM 5338 C C . ALA B 1 289 ? 33.245 84.339 68.839 1.00 35.41 789 ALA B C 1
ATOM 5339 O O . ALA B 1 289 ? 32.476 83.446 69.208 1.00 38.82 789 ALA B O 1
ATOM 5341 N N . ALA B 1 290 ? 32.804 85.458 68.274 1.00 30.61 790 ALA B N 1
ATOM 5342 C CA . ALA B 1 290 ? 31.376 85.645 68.046 1.00 36.52 790 ALA B CA 1
ATOM 5343 C C . ALA B 1 290 ? 30.912 84.568 67.044 1.00 37.98 790 ALA B C 1
ATOM 5344 O O . ALA B 1 290 ? 29.887 83.909 67.247 1.00 40.74 790 ALA B O 1
ATOM 5346 N N . ALA B 1 291 ? 31.712 84.337 66.006 1.00 37.49 791 ALA B N 1
ATOM 5347 C CA . ALA B 1 291 ? 31.368 83.361 64.982 1.00 37.64 791 ALA B CA 1
ATOM 5348 C C . ALA B 1 291 ? 31.316 81.954 65.526 1.00 42.42 791 ALA B C 1
ATOM 5349 O O . ALA B 1 291 ? 30.274 81.297 65.416 1.00 51.36 791 ALA B O 1
ATOM 5351 N N . LEU B 1 292 ? 32.428 81.500 66.114 1.00 38.10 792 LEU B N 1
ATOM 5352 C CA . LEU B 1 292 ? 32.530 80.152 66.678 1.00 29.75 792 LEU B CA 1
ATOM 5353 C C . LEU B 1 292 ? 31.439 79.879 67.687 1.00 34.25 792 LEU B C 1
ATOM 5354 O O . LEU B 1 292 ? 30.889 78.788 67.724 1.00 46.11 792 LEU B O 1
ATOM 5359 N N . SER B 1 293 ? 31.147 80.858 68.527 1.00 32.96 793 SER B N 1
ATOM 5360 C CA . SER B 1 293 ? 30.111 80.703 69.538 1.00 45.51 793 SER B CA 1
ATOM 5361 C C . SER B 1 293 ? 28.727 80.562 68.912 1.00 46.95 793 SER B C 1
ATOM 5362 O O . SER B 1 293 ? 27.904 79.730 69.327 1.00 46.74 793 SER B O 1
ATOM 5373 N N . SER B 1 295 ? 27.999 79.522 66.036 1.00 35.99 795 SER B N 1
ATOM 5374 C CA . SER B 1 295 ? 27.902 78.313 65.222 1.00 36.46 795 SER B CA 1
ATOM 5375 C C . SER B 1 295 ? 27.210 77.161 65.957 1.00 38.35 795 SER B C 1
ATOM 5376 O O . SER B 1 295 ? 26.720 76.229 65.326 1.00 48.62 795 SER B O 1
ATOM 5379 N N . VAL B 1 296 ? 27.195 77.207 67.285 1.00 41.92 796 VAL B N 1
ATOM 5380 C CA . VAL B 1 296 ? 26.529 76.176 68.071 1.00 33.57 796 VAL B CA 1
ATOM 5381 C C . VAL B 1 296 ? 25.387 76.774 68.881 1.00 34.98 796 VAL B C 1
ATOM 5382 O O . VAL B 1 296 ? 25.009 76.248 69.927 1.00 41.81 796 VAL B O 1
ATOM 5386 N N . GLY B 1 297 ? 24.843 77.884 68.393 1.00 35.92 797 GLY B N 1
ATOM 5387 C CA . GLY B 1 297 ? 23.706 78.500 69.055 1.00 39.26 797 GLY B CA 1
ATOM 5388 C C . GLY B 1 297 ? 23.874 79.650 70.032 1.00 45.98 797 GLY B C 1
ATOM 5389 O O . GLY B 1 297 ? 22.947 79.931 70.792 1.00 47.91 797 GLY B O 1
ATOM 5390 N N . ALA B 1 298 ? 25.011 80.340 70.027 1.00 43.77 798 ALA B N 1
ATOM 5391 C CA . ALA B 1 298 ? 25.166 81.444 70.966 1.00 38.30 798 ALA B CA 1
ATOM 5392 C C . ALA B 1 298 ? 24.336 82.611 70.487 1.00 39.56 798 ALA B C 1
ATOM 5393 O O . ALA B 1 298 ? 24.263 82.875 69.289 1.00 43.18 798 ALA B O 1
ATOM 5395 N N . THR B 1 299 ? 23.665 83.277 71.417 1.00 42.10 799 THR B N 1
ATOM 5396 C CA . THR B 1 299 ? 22.835 84.429 71.083 1.00 43.26 799 THR B CA 1
ATOM 5397 C C . THR B 1 299 ? 23.640 85.729 71.208 1.00 48.10 799 THR B C 1
ATOM 5398 O O . THR B 1 299 ? 24.652 85.783 71.916 1.00 45.18 799 THR B O 1
ATOM 5402 N N . LEU B 1 300 ? 23.171 86.777 70.538 1.00 42.69 800 LEU B N 1
ATOM 5403 C CA . LEU B 1 300 ? 23.815 88.079 70.588 1.00 40.48 800 LEU B CA 1
ATOM 5404 C C . LEU B 1 300 ? 24.007 88.496 72.048 1.00 43.88 800 LEU B C 1
ATOM 5405 O O . LEU B 1 300 ? 25.101 88.904 72.463 1.00 47.99 800 LEU B O 1
ATOM 5410 N N . ASP B 1 301 ? 22.961 88.326 72.843 1.00 44.42 801 ASP B N 1
ATOM 5411 C CA . ASP B 1 301 ? 23.022 88.674 74.259 1.00 54.09 801 ASP B CA 1
ATOM 5412 C C . ASP B 1 301 ? 24.101 87.892 75.013 1.00 51.68 801 ASP B C 1
ATOM 5413 O O . ASP B 1 301 ? 24.643 88.382 76.000 1.00 54.53 801 ASP B O 1
ATOM 5418 N N . ALA B 1 302 ? 24.403 86.673 74.563 1.00 52.23 802 ALA B N 1
ATOM 5419 C CA . ALA B 1 302 ? 25.436 85.846 75.202 1.00 40.29 802 ALA B CA 1
ATOM 5420 C C . ALA B 1 302 ? 26.802 86.302 74.730 1.00 42.21 802 ALA B C 1
ATOM 5421 O O . ALA B 1 302 ? 27.778 86.274 75.482 1.00 36.85 802 ALA B O 1
ATOM 5423 N N . ILE B 1 303 ? 26.872 86.708 73.467 1.00 48.74 803 ILE B N 1
ATOM 5424 C CA . ILE B 1 303 ? 28.112 87.205 72.885 1.00 48.44 803 ILE B CA 1
ATOM 5425 C C . ILE B 1 303 ? 28.478 88.467 73.653 1.00 51.80 803 ILE B C 1
ATOM 5426 O O . ILE B 1 303 ? 29.637 88.695 74.008 1.00 52.28 803 ILE B O 1
ATOM 5431 N N . LYS B 1 304 ? 27.459 89.263 73.947 1.00 53.82 804 LYS B N 1
ATOM 5432 C CA . LYS B 1 304 ? 27.656 90.495 74.687 1.00 53.83 804 LYS B CA 1
ATOM 5433 C C . LYS B 1 304 ? 28.094 90.226 76.127 1.00 47.95 804 LYS B C 1
ATOM 5434 O O . LYS B 1 304 ? 29.153 90.687 76.548 1.00 52.33 804 LYS B O 1
ATOM 5440 N N . ALA B 1 305 ? 27.293 89.453 76.859 1.00 46.30 805 ALA B N 1
ATOM 5441 C CA . ALA B 1 305 ? 27.570 89.125 78.253 1.00 41.68 805 ALA B CA 1
ATOM 5442 C C . ALA B 1 305 ? 28.905 88.426 78.427 1.00 48.85 805 ALA B C 1
ATOM 5443 O O . ALA B 1 305 ? 29.605 88.636 79.426 1.00 49.85 805 ALA B O 1
ATOM 5445 N N . GLY B 1 306 ? 29.262 87.597 77.455 1.00 54.56 806 GLY B N 1
ATOM 5446 C CA . GLY B 1 306 ? 30.530 86.893 77.522 1.00 54.12 806 GLY B CA 1
ATOM 5447 C C . GLY B 1 306 ? 31.708 87.813 77.235 1.00 56.66 806 GLY B C 1
ATOM 5448 O O . GLY B 1 306 ? 32.692 87.830 77.986 1.00 59.84 806 GLY B O 1
ATOM 5449 N N . LEU B 1 307 ? 31.598 88.595 76.162 1.00 53.10 807 LEU B N 1
ATOM 5450 C CA . LEU B 1 307 ? 32.649 89.521 75.760 1.00 54.23 807 LEU B CA 1
ATOM 5451 C C . LEU B 1 307 ? 32.957 90.531 76.867 1.00 60.53 807 LEU B C 1
ATOM 5452 O O . LEU B 1 307 ? 34.123 90.843 77.136 1.00 67.08 807 LEU B O 1
ATOM 5457 N N . ALA B 1 308 ? 31.911 90.953 77.568 1.00 57.25 808 ALA B N 1
ATOM 5458 C CA . ALA B 1 308 ? 32.010 91.944 78.635 1.00 59.33 808 ALA B CA 1
ATOM 5459 C C . ALA B 1 308 ? 32.807 91.625 79.911 1.00 59.05 808 ALA B C 1
ATOM 5460 O O . ALA B 1 308 ? 33.195 92.544 80.632 1.00 69.09 808 ALA B O 1
ATOM 5462 N N . ASN B 1 309 ? 33.070 90.361 80.214 1.00 61.73 809 ASN B N 1
ATOM 5463 C CA . ASN B 1 309 ? 33.807 90.053 81.452 1.00 61.81 809 ASN B CA 1
ATOM 5464 C C . ASN B 1 309 ? 35.260 89.574 81.321 1.00 50.32 809 ASN B C 1
ATOM 5465 O O . ASN B 1 309 ? 35.899 89.239 82.311 1.00 42.80 809 ASN B O 1
ATOM 5470 N N . LEU B 1 310 ? 35.801 89.631 80.114 1.00 48.13 810 LEU B N 1
ATOM 5471 C CA . LEU B 1 310 ? 37.177 89.220 79.841 1.00 49.99 810 LEU B CA 1
ATOM 5472 C C . LEU B 1 310 ? 38.221 89.974 80.709 1.00 53.59 810 LEU B C 1
ATOM 5473 O O . LEU B 1 310 ? 37.959 91.081 81.189 1.00 55.04 810 LEU B O 1
ATOM 5478 N N . LYS B 1 311 ? 39.364 89.336 80.975 1.00 54.55 811 LYS B N 1
ATOM 5479 C CA . LYS B 1 311 ? 40.451 89.918 81.785 1.00 51.14 811 LYS B CA 1
ATOM 5480 C C . LYS B 1 311 ? 41.734 89.781 80.960 1.00 57.32 811 LYS B C 1
ATOM 5481 O O . LYS B 1 311 ? 41.799 88.905 80.101 1.00 65.23 811 LYS B O 1
ATOM 5487 N N . ALA B 1 312 ? 42.752 90.605 81.214 1.00 56.50 812 ALA B N 1
ATOM 5488 C CA . ALA B 1 312 ? 43.997 90.522 80.432 1.00 56.06 812 ALA B CA 1
ATOM 5489 C C . ALA B 1 312 ? 45.177 89.792 81.115 1.00 56.70 812 ALA B C 1
ATOM 5490 O O . ALA B 1 312 ? 45.207 89.627 82.343 1.00 55.30 812 ALA B O 1
ATOM 5492 N N . VAL B 1 313 ? 46.144 89.350 80.314 1.00 55.11 813 VAL B N 1
ATOM 5493 C CA . VAL B 1 313 ? 47.319 88.642 80.845 1.00 62.14 813 VAL B CA 1
ATOM 5494 C C . VAL B 1 313 ? 48.373 89.656 81.312 1.00 62.33 813 VAL B C 1
ATOM 5495 O O . VAL B 1 313 ? 48.923 90.400 80.498 1.00 60.73 813 VAL B O 1
ATOM 5499 N N . PRO B 1 314 ? 48.649 89.712 82.632 1.00 61.77 814 PRO B N 1
ATOM 5500 C CA . PRO B 1 314 ? 49.640 90.646 83.172 1.00 56.12 814 PRO B CA 1
ATOM 5501 C C . PRO B 1 314 ? 50.854 90.766 82.263 1.00 57.52 814 PRO B C 1
ATOM 5502 O O . PRO B 1 314 ? 51.380 89.748 81.776 1.00 60.18 814 PRO B O 1
ATOM 5506 N N . GLY B 1 315 ? 51.234 92.014 81.982 1.00 56.49 815 GLY B N 1
ATOM 5507 C CA . GLY B 1 315 ? 52.373 92.298 81.120 1.00 52.06 815 GLY B CA 1
ATOM 5508 C C . GLY B 1 315 ? 52.074 92.296 79.630 1.00 50.18 815 GLY B C 1
ATOM 5509 O O . GLY B 1 315 ? 52.999 92.468 78.829 1.00 47.37 815 GLY B O 1
ATOM 5510 N N . ARG B 1 316 ? 50.803 92.083 79.266 1.00 56.27 816 ARG B N 1
ATOM 5511 C CA . ARG B 1 316 ? 50.341 92.033 77.865 1.00 61.08 816 ARG B CA 1
ATOM 5512 C C . ARG B 1 316 ? 49.134 92.943 77.719 1.00 61.11 816 ARG B C 1
ATOM 5513 O O . ARG B 1 316 ? 48.002 92.473 77.851 1.00 59.26 816 ARG B O 1
ATOM 5521 N N . LEU B 1 317 ? 49.366 94.219 77.401 1.00 61.14 817 LEU B N 1
ATOM 5522 C CA . LEU B 1 317 ? 48.291 95.210 77.270 1.00 46.23 817 LEU B CA 1
ATOM 5523 C C . LEU B 1 317 ? 47.346 95.001 78.424 1.00 41.41 817 LEU B C 1
ATOM 5524 O O . LEU B 1 317 ? 46.131 95.001 78.262 1.00 45.39 817 LEU B O 1
ATOM 5529 N N . PHE B 1 318 ? 47.942 94.716 79.573 1.00 43.09 818 PHE B N 1
ATOM 5530 C CA . PHE B 1 318 ? 47.212 94.471 80.796 1.00 46.12 818 PHE B CA 1
ATOM 5531 C C . PHE B 1 318 ? 46.845 95.795 81.438 1.00 53.83 818 PHE B C 1
ATOM 5532 O O . PHE B 1 318 ? 47.713 96.569 81.847 1.00 63.94 818 PHE B O 1
ATOM 5540 N N . PRO B 1 319 ? 45.553 96.109 81.488 1.00 51.20 819 PRO B N 1
ATOM 5541 C CA . PRO B 1 319 ? 45.183 97.380 82.109 1.00 53.93 819 PRO B CA 1
ATOM 5542 C C . PRO B 1 319 ? 45.122 97.354 83.641 1.00 55.06 819 PRO B C 1
ATOM 5543 O O . PRO B 1 319 ? 44.765 96.339 84.251 1.00 60.00 819 PRO B O 1
ATOM 5547 N N . ILE B 1 320 ? 45.516 98.468 84.245 1.00 57.09 820 ILE B N 1
ATOM 5548 C CA . ILE B 1 320 ? 45.489 98.645 85.691 1.00 54.97 820 ILE B CA 1
ATOM 5549 C C . ILE B 1 320 ? 44.862 100.011 85.899 1.00 59.75 820 ILE B C 1
ATOM 5550 O O . ILE B 1 320 ? 45.461 101.033 85.548 1.00 62.22 820 ILE B O 1
ATOM 5555 N N . GLN B 1 321 ? 43.637 100.028 86.411 1.00 65.37 821 GLN B N 1
ATOM 5556 C CA . GLN B 1 321 ? 42.939 101.281 86.685 1.00 69.96 821 GLN B CA 1
ATOM 5557 C C . GLN B 1 321 ? 43.564 101.938 87.932 1.00 71.55 821 GLN B C 1
ATOM 5558 O O . GLN B 1 321 ? 43.393 101.433 89.051 1.00 70.56 821 GLN B O 1
ATOM 5564 N N . LEU B 1 322 ? 44.322 103.022 87.726 1.00 68.62 822 LEU B N 1
ATOM 5565 C CA . LEU B 1 322 ? 44.956 103.749 88.827 1.00 64.03 822 LEU B CA 1
ATOM 5566 C C . LEU B 1 322 ? 43.931 104.502 89.680 1.00 69.85 822 LEU B C 1
ATOM 5567 O O . LEU B 1 322 ? 43.848 104.301 90.902 1.00 72.11 822 LEU B O 1
ATOM 5572 N N . ALA B 1 323 ? 43.161 105.383 89.039 1.00 67.88 823 ALA B N 1
ATOM 5573 C CA . ALA B 1 323 ? 42.120 106.150 89.707 1.00 72.17 823 ALA B CA 1
ATOM 5574 C C . ALA B 1 323 ? 41.188 106.461 88.554 1.00 80.08 823 ALA B C 1
ATOM 5575 O O . ALA B 1 323 ? 41.404 105.942 87.447 1.00 78.13 823 ALA B O 1
ATOM 5577 N N . GLU B 1 324 ? 40.148 107.266 88.785 1.00 86.58 824 GLU B N 1
ATOM 5578 C CA . GLU B 1 324 ? 39.216 107.608 87.700 1.00 89.42 824 GLU B CA 1
ATOM 5579 C C . GLU B 1 324 ? 40.017 108.178 86.547 1.00 88.25 824 GLU B C 1
ATOM 5580 O O . GLU B 1 324 ? 40.943 108.971 86.768 1.00 87.54 824 GLU B O 1
ATOM 5586 N N . ASN B 1 325 ? 39.734 107.695 85.334 1.00 86.39 825 ASN B N 1
ATOM 5587 C CA . ASN B 1 325 ? 40.424 108.176 84.130 1.00 87.13 825 ASN B CA 1
ATOM 5588 C C . ASN B 1 325 ? 41.971 108.154 84.186 1.00 85.54 825 ASN B C 1
ATOM 5589 O O . ASN B 1 325 ? 42.643 108.882 83.444 1.00 84.59 825 ASN B O 1
ATOM 5594 N N . GLN B 1 326 ? 42.525 107.328 85.072 1.00 82.43 826 GLN B N 1
ATOM 5595 C CA . GLN B 1 326 ? 43.974 107.175 85.202 1.00 75.73 826 GLN B CA 1
ATOM 5596 C C . GLN B 1 326 ? 44.271 105.707 84.888 1.00 69.10 826 GLN B C 1
ATOM 5597 O O . GLN B 1 326 ? 44.294 104.858 85.784 1.00 65.33 826 GLN B O 1
ATOM 5603 N N . LEU B 1 327 ? 44.534 105.429 83.613 1.00 61.74 827 LEU B N 1
ATOM 5604 C CA . LEU B 1 327 ? 44.749 104.070 83.141 1.00 60.46 827 LEU B CA 1
ATOM 5605 C C . LEU B 1 327 ? 46.187 103.707 82.811 1.00 57.99 827 LEU B C 1
ATOM 5606 O O . LEU B 1 327 ? 46.788 104.310 81.928 1.00 65.76 827 LEU B O 1
ATOM 5611 N N . LEU B 1 328 ? 46.735 102.722 83.515 1.00 57.36 828 LEU B N 1
ATOM 5612 C CA . LEU B 1 328 ? 48.087 102.245 83.244 1.00 57.95 828 LEU B CA 1
ATOM 5613 C C . LEU B 1 328 ? 47.909 101.013 82.358 1.00 60.51 828 LEU B C 1
ATOM 5614 O O . LEU B 1 328 ? 46.954 100.252 82.530 1.00 65.08 828 LEU B O 1
ATOM 5619 N N . LEU B 1 329 ? 48.787 100.842 81.381 1.00 57.67 829 LEU B N 1
ATOM 5620 C CA . LEU B 1 32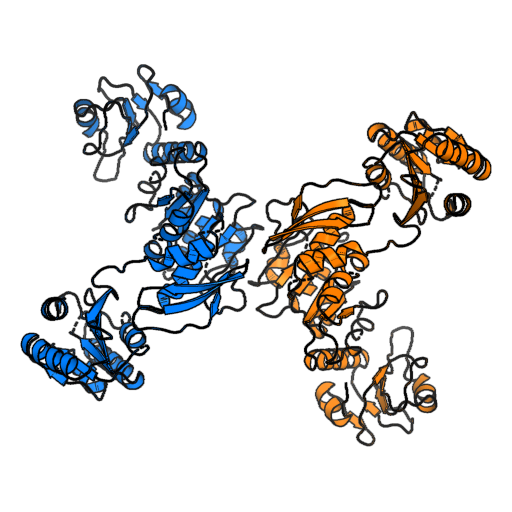9 ? 48.698 99.691 80.499 1.00 55.15 829 LEU B CA 1
ATOM 5621 C C . LEU B 1 329 ? 50.004 98.915 80.548 1.00 52.60 829 LEU B C 1
ATOM 5622 O O . LEU B 1 329 ? 50.974 99.226 79.845 1.00 48.67 829 LEU B O 1
ATOM 5627 N N . ASP B 1 330 ? 50.027 97.924 81.429 1.00 52.10 830 ASP B N 1
ATOM 5628 C CA . ASP B 1 330 ? 51.184 97.074 81.616 1.00 50.63 830 ASP B CA 1
ATOM 5629 C C . ASP B 1 330 ? 51.414 96.193 80.382 1.00 48.89 830 ASP B C 1
ATOM 5630 O O . ASP B 1 330 ? 50.647 95.261 80.123 1.00 48.24 830 ASP B O 1
ATOM 5635 N N . ASP B 1 331 ? 52.391 96.570 79.563 1.00 46.02 831 ASP B N 1
ATOM 5636 C CA . ASP B 1 331 ? 52.756 95.782 78.381 1.00 52.54 831 ASP B CA 1
ATOM 5637 C C . ASP B 1 331 ? 54.263 95.506 78.480 1.00 50.65 831 ASP B C 1
ATOM 5638 O O . ASP B 1 331 ? 54.976 95.331 77.486 1.00 50.10 831 ASP B O 1
ATOM 5643 N N . SER B 1 332 ? 54.710 95.363 79.719 1.00 53.43 832 SER B N 1
ATOM 5644 C CA . SER B 1 332 ? 56.108 95.153 80.030 1.00 53.92 832 SER B CA 1
ATOM 5645 C C . SER B 1 332 ? 56.698 93.767 79.840 1.00 61.63 832 SER B C 1
ATOM 5646 O O . SER B 1 332 ? 57.899 93.564 80.109 1.00 60.39 832 SER B O 1
ATOM 5649 N N . TYR B 1 333 ? 55.891 92.798 79.418 1.00 60.28 833 TYR B N 1
ATOM 5650 C CA . TYR B 1 333 ? 56.459 91.474 79.250 1.00 63.93 833 TYR B CA 1
ATOM 5651 C C . TYR B 1 333 ? 57.673 91.505 78.316 1.00 64.35 833 TYR B C 1
ATOM 5652 O O . TYR B 1 333 ? 58.734 90.965 78.642 1.00 67.64 833 TYR B O 1
ATOM 5661 N N . ASN B 1 334 ? 57.525 92.151 77.168 1.00 62.78 834 ASN B N 1
ATOM 5662 C CA . ASN B 1 334 ? 58.620 92.220 76.215 1.00 62.02 834 ASN B CA 1
ATOM 5663 C C . ASN B 1 334 ? 58.317 93.293 75.192 1.00 62.79 834 ASN B C 1
ATOM 5664 O O . ASN B 1 334 ? 57.212 93.846 75.177 1.00 60.09 834 ASN B O 1
ATOM 5669 N N . ALA B 1 335 ? 59.300 93.563 74.332 1.00 61.39 835 ALA B N 1
ATOM 5670 C CA . ALA B 1 335 ? 59.183 94.560 73.278 1.00 59.61 835 ALA B CA 1
ATOM 5671 C C . ALA B 1 335 ? 60.277 94.384 72.227 1.00 63.33 835 ALA B C 1
ATOM 5672 O O . ALA B 1 335 ? 61.452 94.149 72.554 1.00 71.38 835 ALA B O 1
ATOM 5674 N N . ASN B 1 336 ? 59.857 94.467 70.967 1.00 66.51 836 ASN B N 1
ATOM 5675 C CA . ASN B 1 336 ? 60.719 94.382 69.782 1.00 64.66 836 ASN B CA 1
ATOM 5676 C C . ASN B 1 336 ? 60.073 95.424 68.863 1.00 58.77 836 ASN B C 1
ATOM 5677 O O . ASN B 1 336 ? 58.939 95.850 69.129 1.00 55.99 836 ASN B O 1
ATOM 5682 N N . VAL B 1 337 ? 60.756 95.837 67.802 1.00 54.83 837 VAL B N 1
ATOM 5683 C CA . VAL B 1 337 ? 60.200 96.867 66.909 1.00 60.25 837 VAL B CA 1
ATOM 5684 C C . VAL B 1 337 ? 58.697 96.737 66.658 1.00 62.72 837 VAL B C 1
ATOM 5685 O O . VAL B 1 337 ? 57.923 97.629 67.007 1.00 61.52 837 VAL B O 1
ATOM 5689 N N . GLY B 1 338 ? 58.299 95.582 66.128 1.00 60.47 838 GLY B N 1
ATOM 5690 C CA . GLY B 1 338 ? 56.910 95.314 65.815 1.00 52.26 838 GLY B CA 1
ATOM 5691 C C . GLY B 1 338 ? 55.947 95.574 66.947 1.00 52.45 838 GLY B C 1
ATOM 5692 O O . GLY B 1 338 ? 55.022 96.364 66.781 1.00 60.48 838 GLY B O 1
ATOM 5693 N N . SER B 1 339 ? 56.155 94.928 68.091 1.00 52.32 839 SER B N 1
ATOM 5694 C CA . SER B 1 339 ? 55.270 95.101 69.255 1.00 57.49 839 SER B CA 1
ATOM 5695 C C . SER B 1 339 ? 55.296 96.521 69.839 1.00 61.56 839 SER B C 1
ATOM 5696 O O . SER B 1 339 ? 54.277 97.038 70.325 1.00 52.94 839 SER B O 1
ATOM 5707 N N . THR B 1 341 ? 56.077 99.277 68.082 1.00 59.38 841 THR B N 1
ATOM 5708 C CA . THR B 1 341 ? 55.408 100.100 67.081 1.00 57.26 841 THR B CA 1
ATOM 5709 C C . THR B 1 341 ? 53.883 99.944 67.159 1.00 57.10 841 THR B C 1
ATOM 5710 O O . THR B 1 341 ? 53.155 100.928 67.049 1.00 60.12 841 THR B O 1
ATOM 5714 N N . ALA B 1 342 ? 53.401 98.727 67.404 1.00 58.50 842 ALA B N 1
ATOM 5715 C CA . ALA B 1 342 ? 51.961 98.489 67.525 1.00 56.15 842 ALA B CA 1
ATOM 5716 C C . ALA B 1 342 ? 51.406 99.023 68.857 1.00 53.03 842 ALA B C 1
ATOM 5717 O O . ALA B 1 342 ? 50.239 99.414 68.941 1.00 49.90 842 ALA B O 1
ATOM 5719 N N . ALA B 1 343 ? 52.233 99.021 69.901 1.00 55.21 843 ALA B N 1
ATOM 5720 C CA . ALA B 1 343 ? 51.810 99.531 71.206 1.00 53.29 843 ALA B CA 1
ATOM 5721 C C . ALA B 1 343 ? 51.578 101.037 71.089 1.00 57.23 843 ALA B C 1
ATOM 5722 O O . ALA B 1 343 ? 50.667 101.582 71.721 1.00 61.24 843 ALA B O 1
ATOM 5724 N N . VAL B 1 344 ? 52.400 101.702 70.277 1.00 56.84 844 VAL B N 1
ATOM 5725 C CA . VAL B 1 344 ? 52.277 103.143 70.057 1.00 55.16 844 VAL B CA 1
ATOM 5726 C C . VAL B 1 344 ? 50.900 103.395 69.438 1.00 52.99 844 VAL B C 1
ATOM 5727 O O . VAL B 1 344 ? 50.222 104.361 69.778 1.00 53.19 844 VAL B O 1
ATOM 5731 N N . GLN B 1 345 ? 50.488 102.486 68.560 1.00 55.95 845 GLN B N 1
ATOM 5732 C CA . GLN B 1 345 ? 49.188 102.554 67.899 1.00 59.09 845 GLN B CA 1
ATOM 5733 C C . GLN B 1 345 ? 48.054 102.471 68.936 1.00 55.25 845 GLN B C 1
ATOM 5734 O O . GLN B 1 345 ? 47.129 103.272 68.922 1.00 53.10 845 GLN B O 1
ATOM 5740 N N . VAL B 1 346 ? 48.130 101.499 69.839 1.00 56.18 846 VAL B N 1
ATOM 5741 C CA . VAL B 1 346 ? 47.107 101.340 70.872 1.00 50.63 846 VAL B CA 1
ATOM 5742 C C . VAL B 1 346 ? 47.033 102.595 71.733 1.00 53.04 846 VAL B C 1
ATOM 5743 O O . VAL B 1 346 ? 45.948 103.109 72.005 1.00 55.82 846 VAL B O 1
ATOM 5747 N N . LEU B 1 347 ? 48.197 103.101 72.132 1.00 57.93 847 LEU B N 1
ATOM 5748 C CA . LEU B 1 347 ? 48.283 104.295 72.971 1.00 59.47 847 LEU B CA 1
ATOM 5749 C C . LEU B 1 347 ? 47.612 105.500 72.323 1.00 57.86 847 LEU B C 1
ATOM 5750 O O . LEU B 1 347 ? 46.841 106.202 72.974 1.00 59.46 847 LEU B O 1
ATOM 5755 N N . ALA B 1 348 ? 47.916 105.730 71.046 1.00 54.15 848 ALA B N 1
ATOM 5756 C CA . ALA B 1 348 ? 47.367 106.857 70.297 1.00 53.16 848 ALA B CA 1
ATOM 5757 C C . ALA B 1 348 ? 45.859 107.022 70.469 1.00 59.01 848 ALA B C 1
ATOM 5758 O O . ALA B 1 348 ? 45.392 108.105 70.825 1.00 63.50 848 ALA B O 1
ATOM 5760 N N . GLU B 1 349 ? 45.108 105.948 70.225 1.00 60.10 849 GLU B N 1
ATOM 5761 C CA . GLU B 1 349 ? 43.645 105.965 70.338 1.00 60.26 849 GLU B CA 1
ATOM 5762 C C . GLU B 1 349 ? 43.139 106.092 71.780 1.00 59.19 849 GLU B C 1
ATOM 5763 O O . GLU B 1 349 ? 41.957 106.346 72.018 1.00 55.73 849 GLU B O 1
ATOM 5777 N N . PRO B 1 351 ? 42.348 107.532 75.551 1.00 69.54 851 PRO B N 1
ATOM 5778 C CA . PRO B 1 351 ? 41.822 108.789 76.104 1.00 73.94 851 PRO B CA 1
ATOM 5779 C C . PRO B 1 351 ? 42.768 109.650 76.978 1.00 75.92 851 PRO B C 1
ATOM 5780 O O . PRO B 1 351 ? 43.599 109.119 77.716 1.00 76.63 851 PRO B O 1
ATOM 5784 N N . GLY B 1 352 ? 42.594 110.978 76.890 1.00 77.74 852 GLY B N 1
ATOM 5785 C CA . GLY B 1 352 ? 43.370 111.950 77.656 1.00 68.72 852 GLY B CA 1
ATOM 5786 C C . GLY B 1 352 ? 44.831 112.184 77.293 1.00 67.72 852 GLY B C 1
ATOM 5787 O O . GLY B 1 352 ? 45.217 112.091 76.117 1.00 63.77 852 GLY B O 1
ATOM 5788 N N . TYR B 1 353 ? 45.624 112.547 78.308 1.00 65.54 853 TYR B N 1
ATOM 5789 C CA . TYR B 1 353 ? 47.063 112.788 78.162 1.00 63.90 853 TYR B CA 1
ATOM 5790 C C . TYR B 1 353 ? 47.725 111.403 78.035 1.00 65.50 853 TYR B C 1
ATOM 5791 O O . TYR B 1 353 ? 47.667 110.576 78.957 1.00 62.12 853 TYR B O 1
ATOM 5800 N N . ARG B 1 354 ? 48.366 111.163 76.899 1.00 60.61 854 ARG B N 1
ATOM 5801 C CA . ARG B 1 354 ? 48.979 109.877 76.623 1.00 54.34 854 ARG B CA 1
ATOM 5802 C C . ARG B 1 354 ? 50.487 109.851 76.785 1.00 56.42 854 ARG B C 1
ATOM 5803 O O . ARG B 1 354 ? 51.199 110.600 76.129 1.00 55.49 854 ARG B O 1
ATOM 5811 N N . VAL B 1 355 ? 50.958 108.950 77.646 1.00 63.55 855 VAL B N 1
ATOM 5812 C CA . VAL B 1 355 ? 52.384 108.795 77.960 1.00 57.98 855 VAL B CA 1
ATOM 5813 C C . VAL B 1 355 ? 52.930 107.398 77.609 1.00 54.77 855 VAL B C 1
ATOM 5814 O O . VAL B 1 355 ? 52.466 106.391 78.144 1.00 54.62 855 VAL B O 1
ATOM 5818 N N . LEU B 1 356 ? 53.923 107.339 76.728 1.00 51.90 856 LEU B N 1
ATOM 5819 C CA . LEU B 1 356 ? 54.552 106.075 76.369 1.00 49.46 856 LEU B CA 1
ATOM 5820 C C . LEU B 1 356 ? 55.801 105.924 77.238 1.00 55.83 856 LEU B C 1
ATOM 5821 O O . LEU B 1 356 ? 56.802 106.585 76.988 1.00 65.82 856 LEU B O 1
ATOM 5826 N N . VAL B 1 357 ? 55.741 105.124 78.293 1.00 51.34 857 VAL B N 1
ATOM 5827 C CA . VAL B 1 357 ? 56.918 104.935 79.132 1.00 47.22 857 VAL B CA 1
ATOM 5828 C C . VAL B 1 357 ? 57.672 103.726 78.563 1.00 50.72 857 VAL B C 1
ATOM 5829 O O . VAL B 1 357 ? 57.093 102.649 78.417 1.00 58.43 857 VAL B O 1
ATOM 5833 N N . VAL B 1 358 ? 58.945 103.886 78.222 1.00 44.90 858 VAL B N 1
ATOM 5834 C CA . VAL B 1 358 ? 59.685 102.773 77.643 1.00 47.56 858 VAL B CA 1
ATOM 5835 C C . VAL B 1 358 ? 61.082 102.496 78.172 1.00 48.38 858 VAL B C 1
ATOM 5836 O O . VAL B 1 358 ? 61.753 103.377 78.712 1.00 54.02 858 VAL B O 1
ATOM 5840 N N . GLY B 1 359 ? 61.529 101.267 77.933 1.00 44.72 859 GLY B N 1
ATOM 5841 C CA . GLY B 1 359 ? 62.853 100.825 78.329 1.00 39.84 859 GLY B CA 1
ATOM 5842 C C . GLY B 1 359 ? 63.476 100.357 77.034 1.00 48.55 859 GLY B C 1
ATOM 5843 O O . GLY B 1 359 ? 62.824 100.437 75.986 1.00 49.70 859 GLY B O 1
ATOM 5844 N N . ASP B 1 360 ? 64.716 99.882 77.076 1.00 51.08 860 ASP B N 1
ATOM 5845 C CA . ASP B 1 360 ? 65.388 99.417 75.866 1.00 53.59 860 ASP B CA 1
ATOM 5846 C C . ASP B 1 360 ? 64.691 98.204 75.304 1.00 55.77 860 ASP B C 1
ATOM 5847 O O . ASP B 1 360 ? 64.148 97.403 76.065 1.00 63.29 860 ASP B O 1
ATOM 5860 N N . ALA B 1 362 ? 64.791 94.605 73.393 1.00 80.57 862 ALA B N 1
ATOM 5861 C CA . ALA B 1 362 ? 65.744 93.481 73.392 1.00 92.32 862 ALA B CA 1
ATOM 5862 C C . ALA B 1 362 ? 66.441 93.323 72.043 1.00 95.14 862 ALA B C 1
ATOM 5863 O O . ALA B 1 362 ? 66.846 92.222 71.658 1.00 93.53 862 ALA B O 1
ATOM 5865 N N . GLU B 1 363 ? 66.581 94.439 71.344 1.00 102.10 863 GLU B N 1
ATOM 5866 C CA . GLU B 1 363 ? 67.201 94.482 70.037 1.00 102.77 863 GLU B CA 1
ATOM 5867 C C . GLU B 1 363 ? 68.555 93.810 69.919 1.00 102.00 863 GLU B C 1
ATOM 5868 O O . GLU B 1 363 ? 69.157 93.353 70.908 1.00 96.10 863 GLU B O 1
ATOM 5874 N N . LEU B 1 364 ? 69.020 93.761 68.680 1.00 100.53 864 LEU B N 1
ATOM 5875 C CA . LEU B 1 364 ? 70.311 93.192 68.368 1.00 101.90 864 LEU B CA 1
ATOM 5876 C C . LEU B 1 364 ? 70.917 93.954 67.186 1.00 104.31 864 LEU B C 1
ATOM 5877 O O . LEU B 1 364 ? 70.193 94.565 66.373 1.00 95.68 864 LEU B O 1
ATOM 5882 N N . GLY B 1 365 ? 72.253 93.985 67.171 1.00 108.70 865 GLY B N 1
ATOM 5883 C CA . GLY B 1 365 ? 73.016 94.622 66.110 1.00 109.57 865 GLY B CA 1
ATOM 5884 C C . GLY B 1 365 ? 72.918 96.128 65.920 1.00 109.15 865 GLY B C 1
ATOM 5885 O O . GLY B 1 365 ? 72.185 96.829 66.633 1.00 109.87 865 GLY B O 1
ATOM 5886 N N . ALA B 1 366 ? 73.662 96.608 64.918 1.00 105.36 866 ALA B N 1
ATOM 5887 C CA . ALA B 1 366 ? 73.727 98.022 64.544 1.00 98.32 866 ALA B CA 1
ATOM 5888 C C . ALA B 1 366 ? 72.343 98.626 64.231 1.00 96.79 866 ALA B C 1
ATOM 5889 O O . ALA B 1 366 ? 72.174 99.849 64.264 1.00 95.60 866 ALA B O 1
ATOM 5891 N N . GLU B 1 367 ? 71.359 97.766 63.956 1.00 92.44 867 GLU B N 1
ATOM 5892 C CA . GLU B 1 367 ? 69.995 98.203 63.652 1.00 86.96 867 GLU B CA 1
ATOM 5893 C C . GLU B 1 367 ? 69.269 98.763 64.901 1.00 82.23 867 GLU B C 1
ATOM 5894 O O . GLU B 1 367 ? 68.386 99.622 64.779 1.00 78.70 867 GLU B O 1
ATOM 5900 N N . SER B 1 368 ? 69.694 98.334 66.094 1.00 76.39 868 SER B N 1
ATOM 5901 C CA . SER B 1 368 ? 69.099 98.785 67.360 1.00 71.64 868 SER B CA 1
ATOM 5902 C C . SER B 1 368 ? 68.849 100.299 67.421 1.00 72.34 868 SER B C 1
ATOM 5903 O O . SER B 1 368 ? 67.747 100.745 67.771 1.00 67.64 868 SER B O 1
ATOM 5906 N N . GLU B 1 369 ? 69.883 101.076 67.096 1.00 74.52 869 GLU B N 1
ATOM 5907 C CA . GLU B 1 369 ? 69.823 102.540 67.083 1.00 73.70 869 GLU B CA 1
ATOM 5908 C C . GLU B 1 369 ? 68.600 103.021 66.293 1.00 70.81 869 GLU B C 1
ATOM 5909 O O . GLU B 1 369 ? 67.652 103.588 66.860 1.00 68.39 869 GLU B O 1
ATOM 5915 N N . ALA B 1 370 ? 68.582 102.665 65.009 1.00 69.01 870 ALA B N 1
ATOM 5916 C CA . ALA B 1 370 ? 67.522 103.036 64.075 1.00 64.88 870 ALA B CA 1
ATOM 5917 C C . ALA B 1 370 ? 66.132 102.614 64.543 1.00 63.38 870 ALA B C 1
ATOM 5918 O O . ALA B 1 370 ? 65.184 103.407 64.471 1.00 59.01 870 ALA B O 1
ATOM 5920 N N . CYS B 1 371 ? 66.014 101.368 64.999 1.00 63.82 871 CYS B N 1
ATOM 5921 C CA . CYS B 1 371 ? 64.743 100.812 65.468 1.00 68.09 871 CYS B CA 1
ATOM 5922 C C . CYS B 1 371 ? 64.127 101.652 66.576 1.00 68.21 871 CYS B C 1
ATOM 5923 O O . CYS B 1 371 ? 62.910 101.893 66.600 1.00 69.23 871 CYS B O 1
ATOM 5926 N N . HIS B 1 372 ? 64.971 102.099 67.496 1.00 66.37 872 HIS B N 1
ATOM 5927 C CA . HIS B 1 372 ? 64.500 102.920 68.600 1.00 63.01 872 HIS B CA 1
ATOM 5928 C C . HIS B 1 372 ? 64.054 104.252 68.003 1.00 58.49 872 HIS B C 1
ATOM 5929 O O . HIS B 1 372 ? 63.011 104.797 68.373 1.00 55.87 872 HIS B O 1
ATOM 5936 N N . VAL B 1 373 ? 64.833 104.746 67.045 1.00 60.43 873 VAL B N 1
ATOM 5937 C CA . VAL B 1 373 ? 64.523 106.005 66.370 1.00 58.61 873 VAL B CA 1
ATOM 5938 C C . VAL B 1 373 ? 63.157 105.887 65.695 1.00 57.56 873 VAL B C 1
ATOM 5939 O O . VAL B 1 373 ? 62.281 106.726 65.914 1.00 56.70 873 VAL B O 1
ATOM 5943 N N . GLN B 1 374 ? 62.960 104.792 64.963 1.00 55.89 874 GLN B N 1
ATOM 5944 C CA . GLN B 1 374 ? 61.710 104.529 64.257 1.00 55.88 874 GLN B CA 1
ATOM 5945 C C . GLN B 1 374 ? 60.517 104.619 65.201 1.00 46.97 874 GLN B C 1
ATOM 5946 O O . GLN B 1 374 ? 59.576 105.371 64.956 1.00 43.10 874 GLN B O 1
ATOM 5952 N N . VAL B 1 375 ? 60.578 103.865 66.294 1.00 45.77 875 VAL B N 1
ATOM 5953 C CA . VAL B 1 375 ? 59.497 103.843 67.283 1.00 44.72 875 VAL B CA 1
ATOM 5954 C C . VAL B 1 375 ? 59.211 105.253 67.803 1.00 49.77 875 VAL B C 1
ATOM 5955 O O . VAL B 1 375 ? 58.050 105.640 67.978 1.00 48.44 875 VAL B O 1
ATOM 5959 N N . GLY B 1 376 ? 60.271 106.026 68.025 1.00 56.51 876 GLY B N 1
ATOM 5960 C CA . GLY B 1 376 ? 60.096 107.391 68.485 1.00 60.43 876 GLY B CA 1
ATOM 5961 C C . GLY B 1 376 ? 59.340 108.187 67.433 1.00 59.68 876 GLY B C 1
ATOM 5962 O O . GLY B 1 376 ? 58.358 108.866 67.755 1.00 58.67 876 GLY B O 1
ATOM 5963 N N . GLU B 1 377 ? 59.792 108.090 66.180 1.00 56.30 877 GLU B N 1
ATOM 5964 C CA . GLU B 1 377 ? 59.162 108.772 65.052 1.00 58.15 877 GLU B CA 1
ATOM 5965 C C . GLU B 1 377 ? 57.696 108.371 64.901 1.00 62.16 877 GLU B C 1
ATOM 5966 O O . GLU B 1 377 ? 56.861 109.211 64.532 1.00 68.10 877 GLU B O 1
ATOM 5972 N N . ALA B 1 378 ? 57.390 107.094 65.146 1.00 57.11 878 ALA B N 1
ATOM 5973 C CA . ALA B 1 378 ? 56.012 106.603 65.097 1.00 49.93 878 ALA B CA 1
ATOM 5974 C C . ALA B 1 378 ? 55.214 107.251 66.238 1.00 53.65 878 ALA B C 1
ATOM 5975 O O . ALA B 1 378 ? 54.035 107.563 66.065 1.00 52.45 878 ALA B O 1
ATOM 5977 N N . ALA B 1 379 ? 55.851 107.434 67.401 1.00 53.91 879 ALA B N 1
ATOM 5978 C CA . ALA B 1 379 ? 55.217 108.085 68.560 1.00 53.99 879 ALA B CA 1
ATOM 5979 C C . ALA B 1 379 ? 54.984 109.555 68.223 1.00 54.71 879 ALA B C 1
ATOM 5980 O O . ALA B 1 379 ? 54.033 110.183 68.705 1.00 56.94 879 ALA B O 1
ATOM 5982 N N . LYS B 1 380 ? 55.903 110.102 67.436 1.00 54.01 880 LYS B N 1
ATOM 5983 C CA . LYS B 1 380 ? 55.835 111.480 66.977 1.00 68.32 880 LYS B CA 1
ATOM 5984 C C . LYS B 1 380 ? 54.612 111.606 66.057 1.00 72.52 880 LYS B C 1
ATOM 5985 O O . LYS B 1 380 ? 53.686 112.383 66.336 1.00 75.98 880 LYS B O 1
ATOM 5991 N N . ALA B 1 381 ? 54.607 110.814 64.982 1.00 69.01 881 ALA B N 1
ATOM 5992 C CA . ALA B 1 381 ? 53.513 110.797 64.008 1.00 62.95 881 ALA B CA 1
ATOM 5993 C C . ALA B 1 381 ? 52.178 110.384 64.649 1.00 59.29 881 ALA B C 1
ATOM 5994 O O . ALA B 1 381 ? 51.117 110.855 64.249 1.00 59.29 881 ALA B O 1
ATOM 5996 N N . ALA B 1 382 ? 52.230 109.498 65.637 1.00 57.42 882 ALA B N 1
ATOM 5997 C CA . ALA B 1 382 ? 51.020 109.067 66.327 1.00 56.25 882 ALA B CA 1
ATOM 5998 C C . ALA B 1 382 ? 50.541 110.198 67.235 1.00 55.02 882 ALA B C 1
ATOM 5999 O O . ALA B 1 382 ? 49.435 110.145 67.771 1.00 55.61 882 ALA B O 1
ATOM 6001 N N . GLY B 1 383 ? 51.402 111.192 67.440 1.00 55.90 883 GLY B N 1
ATOM 6002 C CA . GLY B 1 383 ? 51.056 112.342 68.258 1.00 56.92 883 GLY B CA 1
ATOM 6003 C C . GLY B 1 383 ? 50.807 112.060 69.725 1.00 60.88 883 GLY B C 1
ATOM 6004 O O . GLY B 1 383 ? 49.830 112.553 70.307 1.00 62.72 883 GLY B O 1
ATOM 6005 N N . ILE B 1 384 ? 51.666 111.236 70.319 1.00 65.40 884 ILE B N 1
ATOM 6006 C CA . ILE B 1 384 ? 51.557 110.908 71.742 1.00 65.62 884 ILE B CA 1
ATOM 6007 C C . ILE B 1 384 ? 51.835 112.217 72.488 1.00 64.42 884 ILE B C 1
ATOM 6008 O O . ILE B 1 384 ? 52.470 113.119 71.938 1.00 72.09 884 ILE B O 1
ATOM 6013 N N . ASP B 1 385 ? 51.359 112.342 73.718 1.00 63.02 885 ASP B N 1
ATOM 6014 C CA . ASP B 1 385 ? 51.583 113.578 74.454 1.00 62.39 885 ASP B CA 1
ATOM 6015 C C . ASP B 1 385 ? 52.900 113.621 75.237 1.00 62.03 885 ASP B C 1
ATOM 6016 O O . ASP B 1 385 ? 53.373 114.701 75.609 1.00 65.06 885 ASP B O 1
ATOM 6021 N N . ARG B 1 386 ? 53.507 112.457 75.458 1.00 60.52 886 ARG B N 1
ATOM 6022 C CA . ARG B 1 386 ? 54.766 112.375 76.181 1.00 55.01 886 ARG B CA 1
ATOM 6023 C C . ARG B 1 386 ? 55.412 111.025 76.009 1.00 52.52 886 ARG B C 1
ATOM 6024 O O . ARG B 1 386 ? 54.722 110.037 75.822 1.00 61.96 886 ARG B O 1
ATOM 6032 N N . VAL B 1 387 ? 56.737 110.986 76.080 1.00 50.88 887 VAL B N 1
ATOM 6033 C CA . VAL B 1 387 ? 57.487 109.738 75.960 1.00 47.76 887 VAL B CA 1
ATOM 6034 C C . VAL B 1 387 ? 58.674 109.740 76.929 1.00 51.95 887 VAL B C 1
ATOM 6035 O O . VAL B 1 387 ? 59.753 110.252 76.616 1.00 53.35 887 VAL B O 1
ATOM 6039 N N . LEU B 1 388 ? 58.421 109.235 78.134 1.00 52.37 888 LEU B N 1
ATOM 6040 C CA . LEU B 1 388 ? 59.421 109.131 79.193 1.00 49.36 888 LEU B CA 1
ATOM 6041 C C . LEU B 1 388 ? 60.237 107.874 78.904 1.00 47.58 888 LEU B C 1
ATOM 6042 O O . LEU B 1 388 ? 59.661 106.831 78.619 1.00 60.66 888 LEU B O 1
ATOM 6047 N N . SER B 1 389 ? 61.556 107.937 78.966 1.00 43.99 889 SER B N 1
ATOM 6048 C CA . SER B 1 389 ? 62.329 106.734 78.692 1.00 45.91 889 SER B CA 1
ATOM 6049 C C . SER B 1 389 ? 63.468 106.508 79.687 1.00 51.21 889 SER B C 1
ATOM 6050 O O . SER B 1 389 ? 63.871 107.432 80.408 1.00 51.72 889 SER B O 1
ATOM 6053 N N . VAL B 1 390 ? 63.956 105.266 79.749 1.00 52.75 890 VAL B N 1
ATOM 6054 C CA . VAL B 1 390 ? 65.045 104.883 80.652 1.00 47.41 890 VAL B CA 1
ATOM 6055 C C . VAL B 1 390 ? 65.882 103.804 80.002 1.00 49.47 890 VAL B C 1
ATOM 6056 O O . VAL B 1 390 ? 65.351 102.782 79.552 1.00 54.15 890 VAL B O 1
ATOM 6060 N N . GLY B 1 391 ? 67.192 104.015 79.994 1.00 50.71 891 GLY B N 1
ATOM 6061 C CA . GLY B 1 391 ? 68.094 103.050 79.397 1.00 50.61 891 GLY B CA 1
ATOM 6062 C C . GLY B 1 391 ? 69.174 103.718 78.575 1.00 50.95 891 GLY B C 1
ATOM 6063 O O . GLY B 1 391 ? 69.165 104.935 78.393 1.00 52.28 891 GLY B O 1
ATOM 6064 N N . LYS B 1 392 ? 70.090 102.922 78.034 1.00 57.24 892 LYS B N 1
ATOM 6065 C CA . LYS B 1 392 ? 71.172 103.472 77.227 1.00 62.38 892 LYS B CA 1
ATOM 6066 C C . LYS B 1 392 ? 70.868 103.460 75.727 1.00 62.82 892 LYS B C 1
ATOM 6067 O O . LYS B 1 392 ? 71.706 103.858 74.921 1.00 58.00 892 LYS B O 1
ATOM 6073 N N . GLN B 1 393 ? 69.648 103.062 75.367 1.00 68.10 893 GLN B N 1
ATOM 6074 C CA . GLN B 1 393 ? 69.215 102.993 73.967 1.00 62.71 893 GLN B CA 1
ATOM 6075 C C . GLN B 1 393 ? 67.890 103.730 73.762 1.00 56.83 893 GLN B C 1
ATOM 6076 O O . GLN B 1 393 ? 67.716 104.475 72.796 1.00 49.27 893 GLN B O 1
ATOM 6082 N N . SER B 1 394 ? 66.979 103.552 74.710 1.00 48.89 894 SER B N 1
ATOM 6083 C CA . SER B 1 394 ? 65.660 104.152 74.654 1.00 52.05 894 SER B CA 1
ATOM 6084 C C . SER B 1 394 ? 65.667 105.672 74.598 1.00 58.52 894 SER B C 1
ATOM 6085 O O . SER B 1 394 ? 64.600 106.296 74.456 1.00 60.06 894 SER B O 1
ATOM 6088 N N . HIS B 1 395 ? 66.849 106.276 74.743 1.00 60.46 895 HIS B N 1
ATOM 6089 C CA . HIS B 1 395 ? 66.959 107.735 74.679 1.00 58.70 895 HIS B CA 1
ATOM 6090 C C . HIS B 1 395 ? 66.567 108.214 73.278 1.00 56.49 895 HIS B C 1
ATOM 6091 O O . HIS B 1 395 ? 65.946 109.261 73.135 1.00 64.77 895 HIS B O 1
ATOM 6098 N N . ALA B 1 396 ? 66.825 107.381 72.271 1.00 51.58 896 ALA B N 1
ATOM 6099 C CA . ALA B 1 396 ? 66.510 107.696 70.880 1.00 47.32 896 ALA B CA 1
ATOM 6100 C C . ALA B 1 396 ? 65.014 107.745 70.614 1.00 51.08 896 ALA B C 1
ATOM 6101 O O . ALA B 1 396 ? 64.570 108.410 69.681 1.00 61.84 896 ALA B O 1
ATOM 6103 N N . ILE B 1 397 ? 64.234 107.043 71.426 1.00 49.50 897 ILE B N 1
ATOM 6104 C CA . ILE B 1 397 ? 62.791 107.017 71.241 1.00 48.99 897 ILE B CA 1
ATOM 6105 C C . ILE B 1 397 ? 62.218 108.329 71.747 1.00 48.86 897 ILE B C 1
ATOM 6106 O O . ILE B 1 397 ? 61.481 109.000 71.033 1.00 52.52 897 ILE B O 1
ATOM 6111 N N . SER B 1 398 ? 62.596 108.707 72.967 1.00 53.24 898 SER B N 1
ATOM 6112 C CA . SER B 1 398 ? 62.137 109.949 73.592 1.00 48.52 898 SER B CA 1
ATOM 6113 C C . SER B 1 398 ? 62.587 111.132 72.750 1.00 51.73 898 SER B C 1
ATOM 6114 O O . SER B 1 398 ? 61.859 112.105 72.572 1.00 53.93 898 SER B O 1
ATOM 6117 N N . THR B 1 399 ? 63.806 111.030 72.234 1.00 53.93 899 THR B N 1
ATOM 6118 C CA . THR B 1 399 ? 64.385 112.061 71.383 1.00 53.00 899 THR B CA 1
ATOM 6119 C C . THR B 1 399 ? 63.571 112.165 70.074 1.00 51.77 899 THR B C 1
ATOM 6120 O O . THR B 1 399 ? 62.863 113.156 69.865 1.00 56.16 899 THR B O 1
ATOM 6124 N N . ALA B 1 400 ? 63.605 111.110 69.253 1.00 52.31 900 ALA B N 1
ATOM 6125 C CA . ALA B 1 400 ? 62.905 111.069 67.962 1.00 48.91 900 ALA B CA 1
ATOM 6126 C C . ALA B 1 400 ? 61.430 111.421 68.040 1.00 47.24 900 ALA B C 1
ATOM 6127 O O . ALA B 1 400 ? 60.860 111.888 67.060 1.00 64.59 900 ALA B O 1
ATOM 6129 N N . SER B 1 401 ? 60.804 111.221 69.193 1.00 45.47 901 SER B N 1
ATOM 6130 C CA . SER B 1 401 ? 59.390 111.551 69.330 1.00 48.92 901 SER B CA 1
ATOM 6131 C C . SER B 1 401 ? 59.130 113.065 69.378 1.00 62.90 901 SER B C 1
ATOM 6132 O O . SER B 1 401 ? 57.992 113.512 69.186 1.00 66.58 901 SER B O 1
ATOM 6135 N N . GLY B 1 402 ? 60.179 113.850 69.646 1.00 68.46 902 GLY B N 1
ATOM 6136 C CA . GLY B 1 402 ? 60.044 115.298 69.726 1.00 64.94 902 GLY B CA 1
ATOM 6137 C C . GLY B 1 402 ? 59.268 115.730 70.961 1.00 68.19 902 GLY B C 1
ATOM 6138 O O . GLY B 1 402 ? 58.838 116.885 71.078 1.00 73.85 902 GLY B O 1
ATOM 6139 N N . VAL B 1 403 ? 59.076 114.792 71.879 1.00 64.54 903 VAL B N 1
ATOM 6140 C CA . VAL B 1 403 ? 58.358 115.050 73.113 1.00 59.62 903 VAL B CA 1
ATOM 6141 C C . VAL B 1 403 ? 59.047 114.174 74.159 1.00 59.86 903 VAL B C 1
ATOM 6142 O O . VAL B 1 403 ? 60.103 113.604 73.879 1.00 59.24 903 VAL B O 1
ATOM 6146 N N . GLY B 1 404 ? 58.502 114.107 75.371 1.00 59.69 904 GLY B N 1
ATOM 6147 C CA . GLY B 1 404 ? 59.118 113.286 76.405 1.00 70.10 904 GLY B CA 1
ATOM 6148 C C . GLY B 1 404 ? 60.569 113.578 76.798 1.00 69.28 904 GLY B C 1
ATOM 6149 O O . GLY B 1 404 ? 61.298 114.302 76.113 1.00 66.58 904 GLY B O 1
ATOM 6150 N N . GLU B 1 405 ? 60.993 112.960 77.895 1.00 65.39 905 GLU B N 1
ATOM 6151 C CA . GLU B 1 405 ? 62.328 113.146 78.429 1.00 62.29 905 GLU B CA 1
ATOM 6152 C C . GLU B 1 405 ? 62.954 111.812 78.836 1.00 58.75 905 GLU B C 1
ATOM 6153 O O . GLU B 1 405 ? 62.240 110.859 79.161 1.00 50.93 905 GLU B O 1
ATOM 6159 N N . HIS B 1 406 ? 64.288 111.755 78.815 1.00 59.97 906 HIS B N 1
ATOM 6160 C CA . HIS B 1 406 ? 65.040 110.539 79.166 1.00 63.02 906 HIS B CA 1
ATOM 6161 C C . HIS B 1 406 ? 65.566 110.573 80.608 1.00 62.70 906 HIS B C 1
ATOM 6162 O O . HIS B 1 406 ? 65.764 111.654 81.181 1.00 71.36 906 HIS B O 1
ATOM 6169 N N . PHE B 1 407 ? 65.759 109.391 81.193 1.00 56.67 907 PHE B N 1
ATOM 6170 C CA . PHE B 1 407 ? 66.236 109.274 82.569 1.00 55.34 907 PHE B CA 1
ATOM 6171 C C . PHE B 1 407 ? 67.352 108.270 82.643 1.00 54.97 907 PHE B C 1
ATOM 6172 O O . PHE B 1 407 ? 67.456 107.382 81.791 1.00 52.53 907 PHE B O 1
ATOM 6180 N N . ALA B 1 408 ? 68.209 108.448 83.642 1.00 63.38 908 ALA B N 1
ATOM 6181 C CA . ALA B 1 408 ? 69.368 107.579 83.832 1.00 70.23 908 ALA B CA 1
ATOM 6182 C C . ALA B 1 408 ? 69.015 106.328 84.624 1.00 71.67 908 ALA B C 1
ATOM 6183 O O . ALA B 1 408 ? 69.706 105.306 84.532 1.00 74.85 908 ALA B O 1
ATOM 6185 N N . ASP B 1 409 ? 67.955 106.416 85.420 1.00 69.00 909 ASP B N 1
ATOM 6186 C CA . ASP B 1 409 ? 67.516 105.276 86.202 1.00 67.57 909 ASP B CA 1
ATOM 6187 C C . ASP B 1 409 ? 66.004 105.276 86.275 1.00 65.03 909 ASP B C 1
ATOM 6188 O O . ASP B 1 409 ? 65.346 106.249 85.870 1.00 65.69 909 ASP B O 1
ATOM 6193 N N . LYS B 1 410 ? 65.458 104.160 86.750 1.00 61.74 910 LYS B N 1
ATOM 6194 C CA . LYS B 1 410 ? 64.017 103.997 86.864 1.00 62.19 910 LYS B CA 1
ATOM 6195 C C . LYS B 1 410 ? 63.397 104.819 87.982 1.00 61.03 910 LYS B C 1
ATOM 6196 O O . LYS B 1 410 ? 62.272 105.308 87.842 1.00 62.37 910 LYS B O 1
ATOM 6202 N N . THR B 1 411 ? 64.144 105.019 89.066 1.00 61.10 911 THR B N 1
ATOM 6203 C CA . THR B 1 411 ? 63.633 105.764 90.220 1.00 64.34 911 THR B CA 1
ATOM 6204 C C . THR B 1 411 ? 63.327 107.227 89.876 1.00 63.70 911 THR B C 1
ATOM 6205 O O . THR B 1 411 ? 62.318 107.798 90.333 1.00 55.22 911 THR B O 1
ATOM 6209 N N . ALA B 1 412 ? 64.162 107.793 89.007 1.00 66.45 912 ALA B N 1
ATOM 6210 C CA . ALA B 1 412 ? 64.001 109.172 88.553 1.00 73.01 912 ALA B CA 1
ATOM 6211 C C . ALA B 1 412 ? 62.766 109.215 87.650 1.00 73.93 912 ALA B C 1
ATOM 6212 O O . ALA B 1 412 ? 61.975 110.168 87.710 1.00 79.00 912 ALA B O 1
ATOM 6214 N N . LEU B 1 413 ? 62.585 108.156 86.853 1.00 65.32 913 LEU B N 1
ATOM 6215 C CA . LEU B 1 413 ? 61.443 108.056 85.952 1.00 54.91 913 LEU B CA 1
ATOM 6216 C C . LEU B 1 413 ? 60.169 107.952 86.772 1.00 51.43 913 LEU B C 1
ATOM 6217 O O . LEU B 1 413 ? 59.220 108.680 86.511 1.00 53.20 913 LEU B O 1
ATOM 6222 N N . ILE B 1 414 ? 60.158 107.092 87.785 1.00 51.66 914 ILE B N 1
ATOM 6223 C CA . ILE B 1 414 ? 58.953 106.901 88.592 1.00 61.94 914 ILE B CA 1
ATOM 6224 C C . ILE B 1 414 ? 58.546 108.154 89.346 1.00 64.80 914 ILE B C 1
ATOM 6225 O O . ILE B 1 414 ? 57.355 108.371 89.603 1.00 71.63 914 ILE B O 1
ATOM 6230 N N . THR B 1 415 ? 59.525 108.992 89.675 1.00 64.22 915 THR B N 1
ATOM 6231 C CA . THR B 1 415 ? 59.252 110.249 90.372 1.00 60.77 915 THR B CA 1
ATOM 6232 C C . THR B 1 415 ? 58.485 111.186 89.433 1.00 54.99 915 THR B C 1
ATOM 6233 O O . THR B 1 415 ? 57.380 111.645 89.742 1.00 47.76 915 THR B O 1
ATOM 6237 N N . ARG B 1 416 ? 59.074 111.416 88.261 1.00 56.30 916 ARG B N 1
ATOM 6238 C CA . ARG B 1 416 ? 58.501 112.282 87.243 1.00 58.60 916 ARG B CA 1
ATOM 6239 C C . ARG B 1 416 ? 57.152 111.745 86.833 1.00 60.18 916 ARG B C 1
ATOM 6240 O O . ARG B 1 416 ? 56.170 112.493 86.800 1.00 62.31 916 ARG B O 1
ATOM 6248 N N . LEU B 1 417 ? 57.107 110.446 86.544 1.00 58.17 917 LEU B N 1
ATOM 6249 C CA . LEU B 1 417 ? 55.873 109.785 86.152 1.00 63.51 917 LEU B CA 1
ATOM 6250 C C . LEU B 1 417 ? 54.789 110.010 87.209 1.00 65.68 917 LEU B C 1
ATOM 6251 O O . LEU B 1 417 ? 53.628 110.229 86.858 1.00 65.48 917 LEU B O 1
ATOM 6256 N N . LYS B 1 418 ? 55.157 109.973 88.491 1.00 63.25 918 LYS B N 1
ATOM 6257 C CA . LYS B 1 418 ? 54.172 110.218 89.538 1.00 71.09 918 LYS B CA 1
ATOM 6258 C C . LYS B 1 418 ? 53.680 111.664 89.439 1.00 74.47 918 LYS B C 1
ATOM 6259 O O . LYS B 1 418 ? 52.501 111.944 89.685 1.00 76.48 918 LYS B O 1
ATOM 6265 N N . LEU B 1 419 ? 54.570 112.577 89.053 1.00 76.64 919 LEU B N 1
ATOM 6266 C CA . LEU B 1 419 ? 54.179 113.979 88.896 1.00 79.17 919 LEU B CA 1
ATOM 6267 C C . LEU B 1 419 ? 53.157 114.066 87.768 1.00 72.63 919 LEU B C 1
ATOM 6268 O O . LEU B 1 419 ? 52.047 114.561 87.966 1.00 71.54 919 LEU B O 1
ATOM 6273 N N . LEU B 1 420 ? 53.517 113.518 86.610 1.00 64.42 920 LEU B N 1
ATOM 6274 C CA . LEU B 1 420 ? 52.637 113.505 85.452 1.00 61.68 920 LEU B CA 1
ATOM 6275 C C . LEU B 1 420 ? 51.241 113.004 85.812 1.00 63.93 920 LEU B C 1
ATOM 6276 O O . LEU B 1 420 ? 50.243 113.517 85.315 1.00 65.25 920 LEU B O 1
ATOM 6281 N N . ILE B 1 421 ? 51.178 112.007 86.688 1.00 69.95 921 ILE B N 1
ATOM 6282 C CA . ILE B 1 421 ? 49.905 111.438 87.124 1.00 73.42 921 ILE B CA 1
ATOM 6283 C C . ILE B 1 421 ? 49.100 112.453 87.959 1.00 80.70 921 ILE B C 1
ATOM 6284 O O . ILE B 1 421 ? 47.872 112.548 87.821 1.00 81.79 921 ILE B O 1
ATOM 6289 N N . ALA B 1 422 ? 49.790 113.219 88.805 1.00 79.98 922 ALA B N 1
ATOM 6290 C CA . ALA B 1 422 ? 49.126 114.222 89.644 1.00 78.27 922 ALA B CA 1
ATOM 6291 C C . ALA B 1 422 ? 48.726 115.446 88.809 1.00 77.85 922 ALA B C 1
ATOM 6292 O O . ALA B 1 422 ? 47.626 115.984 88.947 1.00 77.30 922 ALA B O 1
ATOM 6294 N N . GLU B 1 423 ? 49.645 115.872 87.952 1.00 74.79 923 GLU B N 1
ATOM 6295 C CA . GLU B 1 423 ? 49.462 117.003 87.059 1.00 74.86 923 GLU B CA 1
ATOM 6296 C C . GLU B 1 423 ? 48.298 116.736 86.084 1.00 73.99 923 GLU B C 1
ATOM 6297 O O . GLU B 1 423 ? 47.399 117.563 85.939 1.00 72.76 923 GLU B O 1
ATOM 6303 N N . GLN B 1 424 ? 48.274 115.562 85.463 1.00 73.82 924 GLN B N 1
ATOM 6304 C CA . GLN B 1 424 ? 47.206 115.221 84.522 1.00 74.36 924 GLN B CA 1
ATOM 6305 C C . GLN B 1 424 ? 46.083 114.372 85.148 1.00 79.04 924 GLN B C 1
ATOM 6306 O O . GLN B 1 424 ? 46.281 113.192 85.451 1.00 80.32 924 GLN B O 1
ATOM 6312 N N . GLN B 1 425 ? 44.897 114.962 85.308 1.00 80.13 925 GLN B N 1
ATOM 6313 C CA . GLN B 1 425 ? 43.745 114.255 85.888 1.00 78.95 925 GLN B CA 1
ATOM 6314 C C . GLN B 1 425 ? 43.181 113.182 84.939 1.00 76.74 925 GLN B C 1
ATOM 6315 O O . GLN B 1 425 ? 42.329 112.376 85.325 1.00 69.07 925 GLN B O 1
ATOM 6321 N N . VAL B 1 426 ? 43.639 113.214 83.687 1.00 77.39 926 VAL B N 1
ATOM 6322 C CA . VAL B 1 426 ? 43.223 112.260 82.654 1.00 73.87 926 VAL B CA 1
ATOM 6323 C C . VAL B 1 426 ? 44.492 111.817 81.897 1.00 75.87 926 VAL B C 1
ATOM 6324 O O . VAL B 1 426 ? 44.968 112.515 80.990 1.00 74.02 926 VAL B O 1
ATOM 6328 N N . ILE B 1 427 ? 45.060 110.689 82.321 1.00 75.87 927 ILE B N 1
ATOM 6329 C CA . ILE B 1 427 ? 46.280 110.134 81.723 1.00 72.23 927 ILE B CA 1
ATOM 6330 C C . ILE B 1 427 ? 46.097 108.682 81.312 1.00 69.97 927 ILE B C 1
ATOM 6331 O O . ILE B 1 427 ? 45.284 107.950 81.883 1.00 72.23 927 ILE B O 1
ATOM 6336 N N . THR B 1 428 ? 46.882 108.269 80.332 1.00 67.90 928 THR B N 1
ATOM 6337 C CA . THR B 1 428 ? 46.880 106.892 79.868 1.00 66.29 928 THR B CA 1
ATOM 6338 C C . THR B 1 428 ? 48.356 106.551 79.657 1.00 63.71 928 THR B C 1
ATOM 6339 O O . THR B 1 428 ? 49.008 107.039 78.729 1.00 58.18 928 THR B O 1
ATOM 6343 N N . ILE B 1 429 ? 48.893 105.778 80.588 1.00 60.36 929 ILE B N 1
ATOM 6344 C CA . ILE B 1 429 ? 50.288 105.376 80.549 1.00 61.67 929 ILE B CA 1
ATOM 6345 C C . ILE B 1 429 ? 50.464 103.961 79.998 1.00 62.19 929 ILE B C 1
ATOM 6346 O O . ILE B 1 429 ? 49.789 103.030 80.432 1.00 61.83 929 ILE B O 1
ATOM 6351 N N . LEU B 1 430 ? 51.349 103.804 79.023 1.00 58.22 930 LEU B N 1
ATOM 6352 C CA . LEU B 1 430 ? 51.616 102.490 78.473 1.00 55.92 930 LEU B CA 1
ATOM 6353 C C . LEU B 1 430 ? 53.084 102.252 78.710 1.00 58.26 930 LEU B C 1
ATOM 6354 O O . LEU B 1 430 ? 53.925 102.972 78.166 1.00 62.65 930 LEU B O 1
ATOM 6359 N N . VAL B 1 431 ? 53.380 101.275 79.564 1.00 60.71 931 VAL B N 1
ATOM 6360 C CA . VAL B 1 431 ? 54.751 100.914 79.901 1.00 56.62 931 VAL B CA 1
ATOM 6361 C C . VAL B 1 431 ? 55.157 99.716 79.077 1.00 51.31 931 VAL B C 1
ATOM 6362 O O . VAL B 1 431 ? 54.460 98.710 79.059 1.00 57.84 931 VAL B O 1
ATOM 6366 N N . LYS B 1 432 ? 56.305 99.808 78.432 1.00 46.21 932 LYS B N 1
ATOM 6367 C CA . LYS B 1 432 ? 56.772 98.720 77.612 1.00 48.97 932 LYS B CA 1
ATOM 6368 C C . LYS B 1 432 ? 58.296 98.752 77.531 1.00 51.92 932 LYS B C 1
ATOM 6369 O O . LYS B 1 432 ? 58.905 99.814 77.597 1.00 55.51 932 LYS B O 1
ATOM 6375 N N . GLY B 1 433 ? 58.902 97.570 77.476 1.00 50.97 933 GLY B N 1
ATOM 6376 C CA . GLY B 1 433 ? 60.343 97.440 77.388 1.00 47.79 933 GLY B CA 1
ATOM 6377 C C . GLY B 1 433 ? 60.603 95.959 77.300 1.00 52.26 933 GLY B C 1
ATOM 6378 O O . GLY B 1 433 ? 59.749 95.159 77.698 1.00 54.51 933 GLY B O 1
ATOM 6379 N N . SER B 1 434 ? 61.751 95.579 76.756 1.00 54.04 934 SER B N 1
ATOM 6380 C CA . SER B 1 434 ? 62.106 94.171 76.624 1.00 59.13 934 SER B CA 1
ATOM 6381 C C . SER B 1 434 ? 62.202 93.456 77.979 1.00 65.25 934 SER B C 1
ATOM 6382 O O . SER B 1 434 ? 62.179 94.101 79.032 1.00 72.25 934 SER B O 1
ATOM 6385 N N . ARG B 1 435 ? 62.348 92.130 77.951 1.00 64.97 935 ARG B N 1
ATOM 6386 C CA . ARG B 1 435 ? 62.429 91.356 79.189 1.00 62.57 935 ARG B CA 1
ATOM 6387 C C . ARG B 1 435 ? 63.537 91.857 80.103 1.00 60.75 935 ARG B C 1
ATOM 6388 O O . ARG B 1 435 ? 63.292 92.102 81.285 1.00 63.11 935 ARG B O 1
ATOM 6396 N N . SER B 1 436 ? 64.735 92.050 79.549 1.00 59.10 936 SER B N 1
ATOM 6397 C CA . SER B 1 436 ? 65.891 92.529 80.319 1.00 58.35 936 SER B CA 1
ATOM 6398 C C . SER B 1 436 ? 65.745 93.960 80.850 1.00 56.25 936 SER B C 1
ATOM 6399 O O . SER B 1 436 ? 66.405 94.344 81.814 1.00 57.36 936 SER B O 1
ATOM 6402 N N . ALA B 1 437 ? 64.885 94.745 80.212 1.00 55.47 937 ALA B N 1
ATOM 6403 C CA . ALA B 1 437 ? 64.640 96.116 80.635 1.00 52.82 937 ALA B CA 1
ATOM 6404 C C . ALA B 1 437 ? 63.882 96.105 81.966 1.00 51.00 937 ALA B C 1
ATOM 6405 O O . ALA B 1 437 ? 63.888 97.091 82.704 1.00 53.80 937 ALA B O 1
ATOM 6407 N N . ALA B 1 438 ? 63.239 94.984 82.274 1.00 46.20 938 ALA B N 1
ATOM 6408 C CA . ALA B 1 438 ? 62.495 94.833 83.523 1.00 49.47 938 ALA B CA 1
ATOM 6409 C C . ALA B 1 438 ? 61.645 96.069 83.849 1.00 48.13 938 ALA B C 1
ATOM 6410 O O . ALA B 1 438 ? 61.780 96.699 84.902 1.00 52.55 938 ALA B O 1
ATOM 6420 N N . GLU B 1 440 ? 58.495 96.099 84.438 1.00 48.88 940 GLU B N 1
ATOM 6421 C CA . GLU B 1 440 ? 57.386 95.785 85.331 1.00 48.85 940 GLU B CA 1
ATOM 6422 C C . GLU B 1 440 ? 57.630 96.458 86.664 1.00 52.75 940 GLU B C 1
ATOM 6423 O O . GLU B 1 440 ? 56.705 96.636 87.448 1.00 57.76 940 GLU B O 1
ATOM 6429 N N . GLU B 1 441 ? 58.882 96.833 86.915 1.00 56.39 941 GLU B N 1
ATOM 6430 C CA . GLU B 1 441 ? 59.250 97.521 88.147 1.00 63.08 941 GLU B CA 1
ATOM 6431 C C . GLU B 1 441 ? 58.586 98.912 88.186 1.00 67.15 941 GLU B C 1
ATOM 6432 O O . GLU B 1 441 ? 58.144 99.366 89.251 1.00 69.94 941 GLU B O 1
ATOM 6438 N N . VAL B 1 442 ? 58.523 99.576 87.024 1.00 65.08 942 VAL B N 1
ATOM 6439 C CA . VAL B 1 442 ? 57.878 100.892 86.882 1.00 55.41 942 VAL B CA 1
ATOM 6440 C C . VAL B 1 442 ? 56.404 100.698 87.237 1.00 49.83 942 VAL B C 1
ATOM 6441 O O . VAL B 1 442 ? 55.818 101.463 88.003 1.00 53.77 942 VAL B O 1
ATOM 6445 N N . VAL B 1 443 ? 55.832 99.638 86.678 1.00 45.14 943 VAL B N 1
ATOM 6446 C CA . VAL B 1 443 ? 54.450 99.266 86.904 1.00 47.27 943 VAL B CA 1
ATOM 6447 C C . VAL B 1 443 ? 54.181 98.961 88.370 1.00 48.42 943 VAL B C 1
ATOM 6448 O O . VAL B 1 443 ? 53.239 99.503 88.948 1.00 55.05 943 VAL B O 1
ATOM 6452 N N . ARG B 1 444 ? 55.019 98.123 88.980 1.00 51.21 944 ARG B N 1
ATOM 6453 C CA . ARG B 1 444 ? 54.833 97.750 90.385 1.00 58.88 944 ARG B CA 1
ATOM 6454 C C . ARG B 1 444 ? 54.835 99.026 91.200 1.00 58.92 944 ARG B C 1
ATOM 6455 O O . ARG B 1 444 ? 53.894 99.294 91.943 1.00 60.82 944 ARG B O 1
ATOM 6463 N N . ALA B 1 445 ? 55.883 99.826 91.012 1.00 57.81 945 ALA B N 1
ATOM 6464 C CA . ALA B 1 445 ? 56.054 101.084 91.723 1.00 52.78 945 ALA B CA 1
ATOM 6465 C C . ALA B 1 445 ? 54.820 101.948 91.611 1.00 52.80 945 ALA B C 1
ATOM 6466 O O . ALA B 1 445 ? 54.328 102.446 92.621 1.00 59.98 945 ALA B O 1
ATOM 6468 N N . LEU B 1 446 ? 54.295 102.090 90.397 1.00 48.51 946 LEU B N 1
ATOM 6469 C CA . LEU B 1 446 ? 53.102 102.904 90.172 1.00 50.83 946 LEU B CA 1
ATOM 6470 C C . LEU B 1 446 ? 51.865 102.496 90.980 1.00 56.88 946 LEU B C 1
ATOM 6471 O O . LEU B 1 446 ? 50.961 103.317 91.168 1.00 66.94 946 LEU B O 1
ATOM 6476 N N . GLN B 1 447 ? 51.819 101.251 91.455 1.00 52.16 947 GLN B N 1
ATOM 6477 C CA . GLN B 1 447 ? 50.681 100.774 92.244 1.00 45.29 947 GLN B CA 1
ATOM 6478 C C . GLN B 1 447 ? 51.039 100.483 93.696 1.00 43.01 947 GLN B C 1
ATOM 6479 O O . GLN B 1 447 ? 51.257 101.387 94.507 1.00 45.64 947 GLN B O 1
#

Sequence (860 aa):
ISVTLSQLTDILNGELQGADITLDAVTTDTRKLTPGCLFVALKGERFDAHDFADQAKAGGAGALLVSRPLDIDLPQLIVKDTRLAFGELAAWVRQQVPARVVALTGSSGKTSVKETAAILSQCGNTLYTAGNLNNDIGVPTLLRLTPEYDYAVIELGANHQGEIAWTVSLTRPEAALVNNLASLAGVAKAKGEIFSGLPENGIAINADNNDWLNWQSVIGSRKVWRFSPNAANSDFTATNIHVTSHGTEFTLQTPTGSVDVLLPLPGRHNIANALAAAALSSVGATLDAIKAGLANLKAVPGRLFPIQLAENQLLLDDSYNANVGSTAAVQVLAEPGYRVLVVGDAELGAESEACHVQVGEAAKAAGIDRVLSVGKQSHAISTASGVGEHFADKTALITRLKLLIAEQQVITILVKGSRSAAEEVVRALQISVTLSQLTDILNGELQGADITLDAVTTDTRKLTPGCLFVALKGERFDAHDFADQAKAGGAGALLVSRPLDIDLPQLIVKDTRLAFGELAAWVRQQVPARVVALTGSSGKTSVKETAAILSQCGNTLYTAGNLNNDIGVPTLLRLTPEYDYAVIELGANHQGEIAWTVSLTRPEAALVNNLASLAGVAKAKGEIFSGLPENGIAINADNNDWLNWQSVIGSRKVWRFSPNAANSDFTATNIHVTSHGTEFTLQTPTGSVDVLLPLPGRHNIANALAAAALSSVGATLDAIKAGLANLKAVPGRLFPIQLAENQLLLDDSYNANVGSTAAVQVLAEPGYRVLVVGDAELGAESEACHVQVGEAAKAAGIDRVLSVGKQSHAISTASGVGEHFADKTALITRLKLLIAEQQVITILVKGSRSAAEEVVRALQ

Solvent-accessible surface area: 35863 Å² total

GO terms:
  GO:0005737 cytoplasm (C, EXP)
  GO:0005829 cytosol (C, IDA)
  GO:0008766 UDP-N-acetylmuramoylalanyl-D-glutamyl-2,6-diaminopimelate-D-alanyl-D-alanine ligase activity (F, IDA)
  GO:0047480 UDP-N-acetylmuramoyl-tripeptide-D-alanyl-D-alanine ligase activity (F, IDA)
  GO:0009252 peptidoglycan biosynthetic process (P, IMP)

Foldseek 3Di:
DKDKLVRLCVQLVWDKDADIDIAPAEECDLVDADAAHEHEQAADPPDGSVVVVQSSVVSRHQAYEEQDDDPHNHIYTHHPHRLLSLLSVLLVLLVVAQAQEEEEEEPDDLVVLQLLQLLCVLVFAEQEQDDPLAWSNSLSSSSVDDNRHHYYYYYHYDDFAPTLLSSLLSRLHLEYEYLAADVRVRVLNRRLSNLQSHDQAGEYEALVHHPCVPSCVRVPPYHYAYDDQDDPRHQWHWPPFAADLQGTWTWTHHNVGTDTAGQRAQAPVVVRSLSSSVVRVNSDRDNVSSRSSRVPDADDALCQHWDCLDPLEIEGRVAAADDLVVLRLLVRQLRDDQEEEEEEAPDDDPCRLVSLLVQLLSNLVSVHREYEYEYPRNQNNRVNSVHYDYDPDLVVSLVVVVVVCVVTVRYYYYYYYHNVRDCVSVVSSD/DWDKLVVLCVQLVWDKDADIAIADAEEQDLVDADAAHEHQFAADPVGTSVVCVQSNVVSHHQAYEECDDDPDNHIYTHHVHSLLSLLSVLLVLLVVAQAQEEEEAEPDLLVVLQLLQLLCVLVFAEQEFDDPLAWSNSLSSSSVDDNRHHYYYYYHYDDFAPGLLSSLLSRLHLEYEYLAAVVRVRVLRRRLSNLQSHDQAGEYEAPPHHDCVPSCVRNDPYHYAYFDQDDPRHQWHWAPWAADLQGTWTWTGHPVGIDTAGQRAQDPSVVRSLSSSVVRVSSDRDNVSSRSSSHPDADDALCQHWDCLDVLEIEGRVAAADDLVVLRVLVSQLRDDQGEEEEEAPDDPPCRQVSLLVSLLSNLVSVHNEYEYEYPRNQNSRVSNVHYDYDDDLVVVLVVVVVVCVVTVHYYYYYYYGNVRDCVSVVSSD

InterPro domains:
  IPR000713 Mur ligase, N-terminal catalytic domain [PF01225] (26-79)
  IPR004101 Mur ligase, C-terminal [PF02875] (315-435)
  IPR005863 UDP-N-acetylmuramoyl-tripeptide--D-alanyl-D-alanine ligase [MF_02019] (4-447)
  IPR005863 UDP-N-acetylmuramoyl-tripeptide--D-alanyl-D-alanine ligase [TIGR01143] (29-446)
  IPR013221 Mur ligase, central [PF08245] (106-292)
  IPR035911 MurE/MurF, N-terminal [SSF63418] (1-97)
  IPR036565 Mur-like, catalytic domain superfamily [G3DSA:3.40.1190.10] (81-311)
  IPR036565 Mur-like, catalytic domain superfamily [SSF53623] (100-310)
  IPR036615 Mur ligase, C-terminal domain superfamily [G3DSA:3.90.190.20] (312-452)
  IPR036615 Mur ligase, C-terminal domain superfamily [SSF53244] (313-446)
  IPR051046 MurCDEF Family: Cell Wall and Coenzyme F430 Synthesis [PTHR43024] (1-449)

CATH classification: 3.90.190.20 (+2 more: 3.40.1190.10, 3.40.1390.10)